Protein AF-A0A8J4R210-F1 (afdb_monomer_lite)

InterPro domains:
  IPR039976 WPP domain-interacting tail-anchored protein [PTHR35705] (1-337)
  IPR058610 WIT1/2, N-terminal helical bundle [PF26581] (45-182)

Organism: NCBI:txid60419

Structure (mmCIF, N/CA/C/O backbone):
data_AF-A0A8J4R210-F1
#
_entry.id   AF-A0A8J4R210-F1
#
loop_
_atom_site.group_PDB
_atom_site.id
_atom_site.type_symbol
_atom_site.label_atom_id
_atom_site.label_alt_id
_atom_site.label_comp_id
_atom_site.label_asym_id
_atom_site.label_entity_id
_atom_site.label_seq_id
_atom_site.pdbx_PDB_ins_code
_atom_site.Cartn_x
_atom_site.Cartn_y
_atom_site.Cartn_z
_atom_site.occupancy
_atom_site.B_iso_or_equiv
_atom_site.auth_seq_id
_atom_site.auth_comp_id
_atom_site.auth_asym_id
_atom_site.auth_atom_id
_atom_site.pdbx_PDB_model_num
ATOM 1 N N . MET A 1 1 ? -7.768 -47.744 17.493 1.00 33.62 1 MET A N 1
ATOM 2 C CA . MET A 1 1 ? -8.904 -48.666 17.682 1.00 33.62 1 MET A CA 1
ATOM 3 C C . MET A 1 1 ? -9.985 -48.198 16.735 1.00 33.62 1 MET A C 1
ATOM 5 O O . MET A 1 1 ? -10.440 -47.084 16.936 1.00 33.62 1 MET A O 1
ATOM 9 N N . GLU A 1 2 ? -10.370 -48.858 15.653 1.00 35.19 2 GLU A N 1
ATOM 10 C CA . GLU A 1 2 ? -10.039 -50.112 14.942 1.00 35.19 2 GLU A CA 1
ATOM 11 C C . GLU A 1 2 ? -10.379 -49.755 13.470 1.00 35.19 2 GLU A C 1
ATOM 13 O O . GLU A 1 2 ? -11.407 -49.126 13.234 1.00 35.19 2 GLU A O 1
ATOM 18 N N . THR A 1 3 ? -9.430 -49.699 12.531 1.00 39.50 3 THR A N 1
ATOM 19 C CA . THR A 1 3 ? -9.063 -50.763 11.568 1.00 39.50 3 THR A CA 1
ATOM 20 C C . THR A 1 3 ? -10.221 -51.635 11.091 1.00 39.50 3 THR A C 1
ATOM 22 O O . THR A 1 3 ? -10.753 -52.396 11.885 1.00 39.50 3 THR A O 1
ATOM 25 N N . ASP A 1 4 ? -10.511 -51.591 9.787 1.00 34.28 4 ASP A N 1
ATOM 26 C CA . ASP A 1 4 ? -10.430 -52.802 8.965 1.00 34.28 4 ASP A CA 1
ATOM 27 C C . ASP A 1 4 ? -10.205 -52.476 7.482 1.00 34.28 4 ASP A C 1
ATOM 29 O O . ASP A 1 4 ? -10.757 -51.530 6.920 1.00 34.28 4 ASP A O 1
ATOM 33 N N . ALA A 1 5 ? -9.311 -53.268 6.900 1.00 42.25 5 ALA A N 1
ATOM 34 C CA . ALA A 1 5 ? -8.859 -53.301 5.520 1.00 42.25 5 ALA A CA 1
ATOM 35 C C . ALA A 1 5 ? -8.959 -54.757 5.020 1.00 42.25 5 ALA A C 1
ATOM 37 O O . ALA A 1 5 ? -9.156 -55.658 5.834 1.00 42.25 5 ALA A O 1
ATOM 38 N N . PHE A 1 6 ? -8.695 -54.944 3.720 1.00 35.16 6 PHE A N 1
ATOM 39 C CA . PHE A 1 6 ? -8.621 -56.202 2.950 1.00 35.16 6 PHE A CA 1
ATOM 40 C C . PHE A 1 6 ? -9.990 -56.746 2.472 1.00 35.16 6 PHE A C 1
ATOM 42 O O . PHE A 1 6 ? -10.979 -56.686 3.187 1.00 35.16 6 PHE A O 1
ATOM 49 N N . ASP A 1 7 ? -10.163 -57.236 1.241 1.00 30.56 7 ASP A N 1
ATOM 50 C CA . ASP A 1 7 ? -9.187 -57.933 0.410 1.00 30.56 7 ASP A CA 1
ATOM 51 C C . ASP A 1 7 ? -9.578 -57.987 -1.087 1.00 30.56 7 ASP A C 1
ATOM 53 O O . ASP A 1 7 ? -10.643 -57.545 -1.519 1.00 30.56 7 ASP A O 1
ATOM 57 N N . GLU A 1 8 ? -8.637 -58.546 -1.831 1.00 31.28 8 GLU A N 1
ATOM 58 C CA . GLU A 1 8 ? -8.277 -58.467 -3.245 1.00 31.28 8 GLU A CA 1
ATOM 59 C C . GLU A 1 8 ? -9.032 -59.373 -4.258 1.00 31.28 8 GLU A C 1
ATOM 61 O O . GLU A 1 8 ? -9.685 -60.353 -3.912 1.00 31.28 8 GLU A O 1
ATOM 66 N N . ALA A 1 9 ? -8.755 -59.079 -5.541 1.00 32.22 9 ALA A N 1
ATOM 67 C CA . ALA A 1 9 ? -8.585 -59.991 -6.690 1.00 32.22 9 ALA A CA 1
ATOM 68 C C . ALA A 1 9 ? -9.799 -60.610 -7.429 1.00 32.22 9 ALA A C 1
ATOM 70 O O . ALA A 1 9 ? -10.519 -61.469 -6.931 1.00 32.22 9 ALA A O 1
ATOM 71 N N . SER A 1 10 ? -9.894 -60.365 -8.746 1.00 29.92 10 SER A N 1
ATOM 72 C CA . SER A 1 10 ? -9.277 -61.238 -9.777 1.00 29.92 10 SER A CA 1
ATOM 73 C C . SER A 1 10 ? -9.727 -60.903 -11.215 1.00 29.92 10 SER A C 1
ATOM 75 O O . SER A 1 10 ? -10.777 -60.315 -11.457 1.00 29.92 10 SER A O 1
ATOM 77 N N . VAL A 1 11 ? -8.844 -61.252 -12.153 1.00 32.34 11 VAL A N 1
ATOM 78 C CA . VAL A 1 11 ? -8.721 -60.872 -13.571 1.00 32.34 11 VAL A CA 1
ATOM 79 C C . VAL A 1 11 ? -9.176 -62.002 -14.512 1.00 32.34 11 VAL A C 1
ATOM 81 O O . VAL A 1 11 ? -8.984 -63.168 -14.181 1.00 32.34 11 VAL A O 1
ATOM 84 N N . SER A 1 12 ? -9.645 -61.654 -15.721 1.00 30.52 12 SER A N 1
ATOM 85 C CA . SER A 1 12 ? -9.514 -62.410 -17.001 1.00 30.52 12 SER A CA 1
ATOM 86 C C . SER A 1 12 ? -10.028 -61.484 -18.128 1.00 30.52 12 SER A C 1
ATOM 88 O O . SER A 1 12 ? -11.131 -60.972 -17.955 1.00 30.52 12 SER A O 1
ATOM 90 N N . HIS A 1 13 ? -9.331 -61.012 -19.175 1.00 32.31 13 HIS A N 1
ATOM 91 C CA . HIS A 1 13 ? -8.359 -61.483 -20.193 1.00 32.31 13 HIS A CA 1
ATOM 92 C C . HIS A 1 13 ? -8.978 -62.165 -21.448 1.00 32.31 13 HIS A C 1
ATOM 94 O O . HIS A 1 13 ? -9.587 -63.222 -21.329 1.00 32.31 13 HIS A O 1
ATOM 100 N N . ASP A 1 14 ? -8.746 -61.493 -22.595 1.00 32.41 14 ASP A N 1
ATOM 101 C CA . ASP A 1 14 ? -8.713 -61.849 -24.041 1.00 32.41 14 ASP A CA 1
ATOM 102 C C . ASP A 1 14 ? -9.938 -62.314 -24.856 1.00 32.41 14 ASP A C 1
ATOM 104 O O . ASP A 1 14 ? -10.593 -63.298 -24.534 1.00 32.41 14 ASP A O 1
ATOM 108 N N . ASP A 1 15 ? -10.219 -61.607 -25.970 1.00 30.86 15 ASP A N 1
ATOM 109 C CA . ASP A 1 15 ? -9.783 -61.949 -27.356 1.00 30.86 15 ASP A CA 1
ATOM 110 C C . ASP A 1 15 ? -10.391 -60.933 -28.376 1.00 30.86 15 ASP A C 1
ATOM 112 O O . ASP A 1 15 ? -11.581 -60.634 -28.316 1.00 30.86 15 ASP A O 1
ATOM 116 N N . VAL A 1 16 ? -9.606 -60.147 -29.137 1.00 32.94 16 VAL A N 1
ATOM 117 C CA . VAL A 1 16 ? -9.021 -60.379 -30.491 1.00 32.94 16 VAL A CA 1
ATOM 118 C C . VAL A 1 16 ? -9.977 -60.113 -31.689 1.00 32.94 16 VAL A C 1
ATOM 120 O O . VAL A 1 16 ? -10.763 -60.958 -32.095 1.00 32.94 16 VAL A O 1
ATOM 123 N N . ASP A 1 17 ? -9.787 -58.916 -32.274 1.00 30.53 17 ASP A N 1
ATOM 124 C CA . ASP A 1 17 ? -9.480 -58.611 -33.696 1.00 30.53 17 ASP A CA 1
ATOM 125 C C . ASP A 1 17 ? -10.556 -58.394 -34.800 1.00 30.53 17 ASP A C 1
ATOM 127 O O . ASP A 1 17 ? -11.553 -59.097 -34.945 1.00 30.53 17 ASP A O 1
ATOM 131 N N . THR A 1 18 ? -10.169 -57.452 -35.677 1.00 33.41 18 THR A N 1
ATOM 132 C CA . THR A 1 18 ? -10.471 -57.202 -37.103 1.00 33.41 18 THR A CA 1
ATOM 133 C C . THR A 1 18 ? -11.571 -56.217 -37.539 1.00 33.41 18 THR A C 1
ATOM 135 O O . THR A 1 18 ? -12.762 -56.452 -37.374 1.00 33.41 18 THR A O 1
ATOM 138 N N . GLY A 1 19 ? -11.143 -55.184 -38.291 1.00 29.59 19 GLY A N 1
ATOM 139 C CA . GLY A 1 19 ? -11.877 -54.681 -39.469 1.00 29.59 19 GLY A CA 1
ATOM 140 C C . GLY A 1 19 ? -12.078 -53.161 -39.582 1.00 29.59 19 GLY A C 1
ATOM 141 O O . GLY A 1 19 ? -12.908 -52.595 -38.886 1.00 29.59 19 GLY A O 1
ATOM 142 N N . TYR A 1 20 ? -11.354 -52.525 -40.510 1.00 32.91 20 TYR A N 1
ATOM 143 C CA . TYR A 1 20 ? -11.391 -51.098 -40.891 1.00 32.91 20 TYR A CA 1
ATOM 144 C C . TYR A 1 20 ? -12.750 -50.595 -41.464 1.00 32.91 20 TYR A C 1
ATOM 146 O O . TYR A 1 20 ? -13.608 -51.409 -41.804 1.00 32.91 20 TYR A O 1
ATOM 154 N N . PRO A 1 21 ? -12.949 -49.258 -41.562 1.00 50.41 21 PRO A N 1
ATOM 155 C CA . PRO A 1 21 ? -14.252 -48.590 -41.528 1.00 50.41 21 PRO A CA 1
ATOM 156 C C . PRO A 1 21 ? -14.792 -48.235 -42.919 1.00 50.41 21 PRO A C 1
ATOM 158 O O . PRO A 1 21 ? -14.015 -48.145 -43.859 1.00 50.41 21 PRO A O 1
ATOM 161 N N . GLU A 1 22 ? -16.092 -47.927 -43.018 1.00 28.14 22 GLU A N 1
ATOM 162 C CA . GLU A 1 22 ? -16.578 -46.777 -43.800 1.00 28.14 22 GLU A CA 1
ATOM 163 C C . GLU A 1 22 ? -18.082 -46.485 -43.580 1.00 28.14 22 GLU A C 1
ATOM 165 O O . GLU A 1 22 ? -18.935 -47.359 -43.688 1.00 28.14 22 GLU A O 1
ATOM 170 N N . THR A 1 23 ? -18.343 -45.205 -43.282 1.00 32.53 23 THR A N 1
ATOM 171 C CA . THR A 1 23 ? -19.493 -44.358 -43.671 1.00 32.53 23 THR A CA 1
ATOM 172 C C . THR A 1 23 ? -20.935 -44.822 -43.411 1.00 32.53 23 THR A C 1
ATOM 174 O O . THR A 1 23 ? -21.497 -45.604 -44.161 1.00 32.53 23 THR A O 1
ATOM 177 N N . GLU A 1 24 ? -21.607 -44.195 -42.438 1.00 26.38 24 GLU A N 1
ATOM 178 C CA . GLU A 1 24 ? -22.614 -43.143 -42.694 1.00 26.38 24 GLU A CA 1
ATOM 179 C C . GLU A 1 24 ? -23.342 -42.717 -41.405 1.00 26.38 24 GLU A C 1
ATOM 181 O O . GLU A 1 24 ? -23.925 -43.518 -40.682 1.00 26.38 24 GLU A O 1
ATOM 186 N N . SER A 1 25 ? -23.317 -41.401 -41.168 1.00 32.41 25 SER A N 1
ATOM 187 C CA . SER A 1 25 ? -24.461 -40.568 -40.786 1.00 32.41 25 SER A CA 1
ATOM 188 C C . SER A 1 25 ? -25.524 -41.178 -39.861 1.00 32.41 25 SER A C 1
ATOM 190 O O . SER A 1 25 ? -26.438 -41.852 -40.326 1.00 32.41 25 SER A O 1
ATOM 192 N N . ASN A 1 26 ? -25.524 -40.765 -38.587 1.00 26.77 26 ASN A N 1
ATOM 193 C CA . ASN A 1 26 ? -26.728 -40.215 -37.950 1.00 26.77 26 ASN A CA 1
ATOM 194 C C . ASN A 1 26 ? -26.415 -39.518 -36.613 1.00 26.77 26 ASN A C 1
ATOM 196 O O . ASN A 1 26 ? -26.135 -40.149 -35.602 1.00 26.77 26 ASN A O 1
ATOM 200 N N . LYS A 1 27 ? -26.526 -38.186 -36.653 1.00 37.19 27 LYS A N 1
ATOM 201 C CA . LYS A 1 27 ? -27.272 -37.336 -35.714 1.00 37.19 27 LYS A CA 1
ATOM 202 C C . LYS A 1 27 ? -27.228 -37.726 -34.226 1.00 37.19 27 LYS A C 1
ATOM 204 O O . LYS A 1 27 ? -28.057 -38.502 -33.760 1.00 37.19 27 LYS A O 1
ATOM 209 N N . VAL A 1 28 ? -26.376 -37.039 -33.469 1.00 30.91 28 VAL A N 1
ATOM 210 C CA . VAL A 1 28 ? -26.556 -36.851 -32.024 1.00 30.91 28 VAL A CA 1
ATOM 211 C C . VAL A 1 28 ? -26.354 -35.371 -31.711 1.00 30.91 28 VAL A C 1
ATOM 213 O O . VAL A 1 28 ? -25.340 -34.784 -32.080 1.00 30.91 28 VAL A O 1
ATOM 216 N N . ASP A 1 29 ? -27.374 -34.782 -31.088 1.00 36.28 29 ASP A N 1
ATOM 217 C CA . ASP A 1 29 ? -27.354 -33.457 -30.477 1.00 36.28 29 ASP A CA 1
ATOM 218 C C . ASP A 1 29 ? -26.131 -33.299 -29.568 1.00 36.28 29 ASP A C 1
ATOM 220 O O . ASP A 1 29 ? -25.931 -34.099 -28.653 1.00 36.28 29 ASP A O 1
ATOM 224 N N . LEU A 1 30 ? -25.361 -32.228 -29.761 1.00 32.97 30 LEU A N 1
ATOM 225 C CA . LEU A 1 30 ? -24.448 -31.733 -28.738 1.00 32.97 30 LEU A CA 1
ATOM 226 C C . LEU A 1 30 ? -24.777 -30.278 -28.422 1.00 32.97 30 LEU A C 1
ATOM 228 O O . LEU A 1 30 ? -24.650 -29.372 -29.245 1.00 32.97 30 LEU A O 1
ATOM 232 N N . LEU A 1 31 ? -25.267 -30.141 -27.193 1.00 32.25 31 LEU A N 1
ATOM 233 C CA . LEU A 1 31 ? -25.368 -28.945 -26.380 1.00 32.25 31 LEU A CA 1
ATOM 234 C C . LEU A 1 31 ? -24.192 -27.980 -26.594 1.00 32.25 31 LEU A C 1
ATOM 236 O O . LEU A 1 31 ? -23.031 -28.367 -26.507 1.00 32.25 31 LEU A O 1
ATOM 240 N N . GLU A 1 32 ? -24.547 -26.711 -26.777 1.00 37.50 32 GLU A N 1
ATOM 241 C CA . GLU A 1 32 ? -24.064 -25.577 -25.981 1.00 37.50 32 GLU A CA 1
ATOM 242 C C . GLU A 1 32 ? -22.701 -25.771 -25.285 1.00 37.50 32 GLU A C 1
ATOM 244 O O . GLU A 1 32 ? -22.605 -26.257 -24.161 1.00 37.50 32 GLU A O 1
ATOM 249 N N . GLY A 1 33 ? -21.649 -25.327 -25.975 1.00 31.12 33 GLY A N 1
ATOM 250 C CA . GLY A 1 33 ? -20.297 -25.153 -25.454 1.00 31.12 33 GLY A CA 1
ATOM 251 C C . GLY A 1 33 ? -19.733 -23.830 -25.957 1.00 31.12 33 GLY A C 1
ATOM 252 O O . GLY A 1 33 ? -18.968 -23.774 -26.912 1.00 31.12 33 GLY A O 1
ATOM 253 N N . SER A 1 34 ? -20.182 -22.739 -25.352 1.00 34.09 34 SER A N 1
ATOM 254 C CA . SER A 1 34 ? -19.591 -21.412 -25.484 1.00 34.09 34 SER A CA 1
ATOM 255 C C . SER A 1 34 ? -18.124 -21.425 -25.042 1.00 34.09 34 SER A C 1
ATOM 257 O O . SER A 1 34 ? -17.880 -21.586 -23.850 1.00 34.09 34 SER A O 1
ATOM 259 N N . SER A 1 35 ? -17.185 -21.245 -25.982 1.00 41.94 35 SER A N 1
ATOM 260 C CA . SER A 1 35 ? -15.918 -20.493 -25.839 1.00 41.94 35 SER A CA 1
ATOM 261 C C . SER A 1 35 ? -14.929 -20.849 -26.968 1.00 41.94 35 SER A C 1
ATOM 263 O O . SER A 1 35 ? -14.118 -21.750 -26.806 1.00 41.94 35 SER A O 1
ATOM 265 N N . SER A 1 36 ? -14.961 -20.136 -28.102 1.00 42.19 36 SER A N 1
ATOM 266 C CA . SER A 1 36 ? -13.851 -20.142 -29.088 1.00 42.19 36 SER A CA 1
ATOM 267 C C . SER A 1 36 ? -13.536 -18.753 -29.666 1.00 42.19 36 SER A C 1
ATOM 269 O O . SER A 1 36 ? -12.708 -18.612 -30.560 1.00 42.19 36 SER A O 1
ATOM 271 N N . SER A 1 37 ? -14.184 -17.695 -29.160 1.00 42.03 37 SER A N 1
ATOM 272 C CA . SER A 1 37 ? -14.015 -16.341 -29.705 1.00 42.03 37 SER A CA 1
ATOM 273 C C . SER A 1 37 ? -12.630 -15.750 -29.424 1.00 42.03 37 SER A C 1
ATOM 275 O O . SER A 1 37 ? -12.231 -14.844 -30.142 1.00 42.03 37 SER A O 1
ATOM 277 N N . GLY A 1 38 ? -11.917 -16.225 -28.396 1.00 46.84 38 GLY A N 1
ATOM 278 C CA . GLY A 1 38 ? -10.566 -15.750 -28.071 1.00 46.84 38 GLY A CA 1
ATOM 279 C C . GLY A 1 38 ? -9.487 -16.334 -28.984 1.00 46.84 38 GLY A C 1
ATOM 280 O O . GLY A 1 38 ? -8.579 -15.620 -29.390 1.00 46.84 38 GLY A O 1
ATOM 281 N N . GLU A 1 39 ? -9.629 -17.603 -29.372 1.00 49.53 39 GLU A N 1
ATOM 282 C CA . GLU A 1 39 ? -8.674 -18.305 -30.240 1.00 49.53 39 GLU A CA 1
ATOM 283 C C . GLU A 1 39 ? -8.732 -17.763 -31.675 1.00 49.53 39 GLU A C 1
ATOM 285 O O . GLU A 1 39 ? -7.704 -17.410 -32.242 1.00 49.53 39 GLU A O 1
ATOM 290 N N . VAL A 1 40 ? -9.940 -17.526 -32.202 1.00 53.50 40 VAL A N 1
ATOM 291 C CA . VAL A 1 40 ? -10.137 -16.930 -33.538 1.00 53.50 40 VAL A CA 1
ATOM 292 C C . VAL A 1 40 ? -9.605 -15.492 -33.616 1.00 53.50 40 VAL A C 1
ATOM 294 O O . VAL A 1 40 ? -9.107 -15.085 -34.660 1.00 53.50 40 VAL A O 1
ATOM 297 N N . VAL A 1 41 ? -9.676 -14.712 -32.528 1.00 59.84 41 VAL A N 1
ATOM 298 C CA . VAL A 1 41 ? -9.123 -13.341 -32.485 1.00 59.84 41 VAL A CA 1
ATOM 299 C C . VAL A 1 41 ? -7.591 -13.359 -32.428 1.00 59.84 41 VAL A C 1
ATOM 301 O O . VAL A 1 41 ? -6.959 -12.525 -33.074 1.00 59.84 41 VAL A O 1
ATOM 304 N N . GLY A 1 42 ? -6.994 -14.322 -31.718 1.00 62.31 42 GLY A N 1
ATOM 305 C CA . GLY A 1 42 ? -5.540 -14.512 -31.684 1.00 62.31 42 GLY A CA 1
ATOM 306 C C . GLY A 1 42 ? -4.969 -14.991 -33.022 1.00 62.31 42 GLY A C 1
ATOM 307 O O . GLY A 1 42 ? -3.985 -14.439 -33.511 1.00 62.31 42 GLY A O 1
ATOM 308 N N . GLU A 1 43 ? -5.623 -15.960 -33.663 1.00 62.72 43 GLU A N 1
ATOM 309 C CA . GLU A 1 43 ? -5.242 -16.449 -34.994 1.00 62.72 43 GLU A CA 1
ATOM 310 C C . GLU A 1 43 ? -5.397 -15.366 -36.073 1.00 62.72 43 GLU A C 1
ATOM 312 O O . GLU A 1 43 ? -4.555 -15.253 -36.964 1.00 62.72 43 GLU A O 1
ATOM 317 N N . LEU A 1 44 ? -6.427 -14.522 -35.958 1.00 63.09 44 LEU A N 1
ATOM 318 C CA . LEU A 1 44 ? -6.639 -13.366 -36.827 1.00 63.09 44 LEU A CA 1
ATOM 319 C C . LEU A 1 44 ? -5.543 -12.304 -36.664 1.00 63.09 44 LEU A C 1
ATOM 321 O O . LEU A 1 44 ? -5.083 -11.742 -37.658 1.00 63.09 44 LEU A O 1
ATOM 325 N N . GLY A 1 45 ? -5.125 -12.037 -35.422 1.00 69.62 45 GLY A N 1
ATOM 326 C CA . GLY A 1 45 ? -4.015 -11.131 -35.124 1.00 69.62 45 GLY A CA 1
ATOM 327 C C . GLY A 1 45 ? -2.702 -11.622 -35.734 1.00 69.62 45 GLY A C 1
ATOM 328 O O . GLY A 1 45 ? -2.012 -10.855 -36.399 1.00 69.62 45 GLY A O 1
ATOM 329 N N . ASN A 1 46 ? -2.419 -12.919 -35.602 1.00 73.94 46 ASN A N 1
ATOM 330 C CA . ASN A 1 46 ? -1.232 -13.557 -36.175 1.00 73.94 46 ASN A CA 1
ATOM 331 C C . ASN A 1 46 ? -1.236 -13.532 -37.719 1.00 73.94 46 ASN A C 1
ATOM 333 O O . ASN A 1 46 ? -0.226 -13.222 -38.346 1.00 73.94 46 ASN A O 1
ATOM 337 N N . ALA A 1 47 ? -2.385 -13.793 -38.352 1.00 75.25 47 ALA A N 1
ATOM 338 C CA . ALA A 1 47 ? -2.525 -13.701 -39.808 1.00 75.25 47 ALA A CA 1
ATOM 339 C C . ALA A 1 47 ? -2.334 -12.264 -40.327 1.00 75.25 47 ALA A C 1
ATOM 341 O O . ALA A 1 47 ? -1.682 -12.055 -41.352 1.00 75.25 47 ALA A O 1
ATOM 342 N N . GLY A 1 48 ? -2.863 -11.275 -39.599 1.00 78.56 48 GLY A N 1
ATOM 343 C CA . GLY A 1 48 ? -2.648 -9.859 -39.891 1.00 78.56 48 GLY A CA 1
ATOM 344 C C . GLY A 1 48 ? -1.179 -9.455 -39.766 1.00 78.56 48 GLY A C 1
ATOM 345 O O . GLY A 1 48 ? -0.652 -8.800 -40.661 1.00 78.56 48 GLY A O 1
ATOM 346 N N . GLU A 1 49 ? -0.495 -9.895 -38.707 1.00 83.56 49 GLU A N 1
ATOM 347 C CA . GLU A 1 49 ? 0.937 -9.645 -38.509 1.00 83.56 49 GLU A CA 1
ATOM 348 C C . GLU A 1 49 ? 1.778 -10.259 -39.639 1.00 83.56 49 GLU A C 1
ATOM 350 O O . GLU A 1 49 ? 2.638 -9.588 -40.217 1.00 83.56 49 GLU A O 1
ATOM 355 N N . PHE A 1 50 ? 1.486 -11.507 -40.021 1.00 82.38 50 PHE A N 1
ATOM 356 C CA . PHE A 1 50 ? 2.170 -12.180 -41.125 1.00 82.38 50 PHE A CA 1
ATOM 357 C C . PHE A 1 50 ? 2.023 -11.412 -42.446 1.00 82.38 50 PHE A C 1
ATOM 359 O O . PHE A 1 50 ? 3.003 -11.235 -43.168 1.00 82.38 50 PHE A O 1
ATOM 366 N N . LEU A 1 51 ? 0.831 -10.879 -42.733 1.00 86.25 51 LEU A N 1
ATOM 367 C CA . LEU A 1 51 ? 0.601 -10.061 -43.924 1.00 86.25 51 LEU A CA 1
ATOM 368 C C . LEU A 1 51 ? 1.372 -8.733 -43.875 1.00 86.25 51 LEU A C 1
ATOM 370 O O . LEU A 1 51 ? 2.003 -8.358 -44.860 1.00 86.25 51 LEU A O 1
ATOM 374 N N . THR A 1 52 ? 1.395 -8.056 -42.723 1.00 86.19 52 THR A N 1
ATOM 375 C CA . THR A 1 52 ? 2.173 -6.812 -42.572 1.00 86.19 52 THR A CA 1
ATOM 376 C C . THR A 1 52 ? 3.678 -7.030 -42.723 1.00 86.19 52 THR A C 1
ATOM 378 O O . THR A 1 52 ? 4.381 -6.149 -43.215 1.00 86.19 52 THR A O 1
ATOM 381 N N . ARG A 1 53 ? 4.185 -8.216 -42.359 1.00 89.31 53 ARG A N 1
ATOM 382 C CA . ARG A 1 53 ? 5.586 -8.594 -42.583 1.00 89.31 53 ARG A CA 1
ATOM 383 C C . ARG A 1 53 ? 5.899 -8.702 -44.072 1.00 89.31 53 ARG A C 1
ATOM 385 O O . ARG A 1 53 ? 6.873 -8.111 -44.523 1.00 89.31 53 ARG A O 1
ATOM 392 N N . VAL A 1 54 ? 5.038 -9.383 -44.828 1.00 89.00 54 VAL A N 1
ATOM 393 C CA . VAL A 1 54 ? 5.159 -9.497 -46.289 1.00 89.00 54 VAL A CA 1
ATOM 394 C C . VAL A 1 54 ? 5.109 -8.116 -46.956 1.00 89.00 54 VAL A C 1
ATOM 396 O O . VAL A 1 54 ? 5.923 -7.834 -47.833 1.00 89.00 54 VAL A O 1
ATOM 399 N N . GLU A 1 55 ? 4.215 -7.225 -46.515 1.00 89.75 55 GLU A N 1
ATOM 400 C CA . GLU A 1 55 ? 4.139 -5.840 -47.010 1.00 89.75 55 GLU A CA 1
ATOM 401 C C . GLU A 1 55 ? 5.428 -5.045 -46.735 1.00 89.75 55 GLU A C 1
ATOM 403 O O . GLU A 1 55 ? 5.907 -4.312 -47.605 1.00 89.75 55 GLU A O 1
ATOM 408 N N . LEU A 1 56 ? 6.014 -5.194 -45.543 1.00 89.94 56 LEU A N 1
ATOM 409 C CA . LEU A 1 56 ? 7.230 -4.484 -45.146 1.00 89.94 56 LEU A CA 1
ATOM 410 C C . LEU A 1 56 ? 8.471 -5.000 -45.884 1.00 89.94 56 LEU A C 1
ATOM 412 O O . LEU A 1 56 ? 9.276 -4.199 -46.367 1.00 89.94 56 LEU A O 1
ATOM 416 N N . ASP A 1 57 ? 8.598 -6.318 -46.030 1.00 90.06 57 ASP A N 1
ATOM 417 C CA . ASP A 1 57 ? 9.664 -6.953 -46.808 1.00 90.06 57 ASP A CA 1
ATOM 418 C C . ASP A 1 57 ? 9.577 -6.553 -48.287 1.00 90.06 57 ASP A C 1
ATOM 420 O O . ASP A 1 57 ? 10.590 -6.234 -48.922 1.00 90.06 57 ASP A O 1
ATOM 424 N N . LEU A 1 58 ? 8.358 -6.460 -48.825 1.00 89.69 58 LEU A N 1
ATOM 425 C CA . LEU A 1 58 ? 8.119 -5.977 -50.178 1.00 89.69 58 LEU A CA 1
ATOM 426 C C . LEU A 1 58 ? 8.491 -4.495 -50.331 1.00 89.69 58 LEU A C 1
ATOM 428 O O . LEU A 1 58 ? 9.190 -4.141 -51.282 1.00 89.69 58 LEU A O 1
ATOM 432 N N . ALA A 1 59 ? 8.109 -3.636 -49.384 1.00 88.62 59 ALA A N 1
ATOM 433 C CA . ALA A 1 59 ? 8.484 -2.223 -49.390 1.00 88.62 59 ALA A CA 1
ATOM 434 C C . ALA A 1 59 ? 10.012 -2.035 -49.326 1.00 88.62 59 ALA A C 1
ATOM 436 O O . ALA A 1 59 ? 10.575 -1.300 -50.141 1.00 88.62 59 ALA A O 1
ATOM 437 N N . CYS A 1 60 ? 10.697 -2.760 -48.439 1.00 87.81 60 CYS A N 1
ATOM 438 C CA . CYS A 1 60 ? 12.157 -2.745 -48.323 1.00 87.81 60 CYS A CA 1
ATOM 439 C C . CYS A 1 60 ? 12.836 -3.206 -49.624 1.00 87.81 60 CYS A C 1
ATOM 441 O O . CYS A 1 60 ? 13.757 -2.559 -50.134 1.00 87.81 60 CYS A O 1
ATOM 443 N N . SER A 1 61 ? 12.331 -4.286 -50.226 1.00 88.56 61 SER A N 1
ATOM 444 C CA . SER A 1 61 ? 12.846 -4.785 -51.503 1.00 88.56 61 SER A CA 1
ATOM 445 C C . SER A 1 61 ? 12.634 -3.797 -52.655 1.00 88.56 61 SER A C 1
ATOM 447 O O . SER A 1 61 ? 13.505 -3.661 -53.516 1.00 88.56 61 SER A O 1
ATOM 449 N N . SER A 1 62 ? 11.528 -3.044 -52.645 1.00 88.38 62 SER A N 1
ATOM 450 C CA . SER A 1 62 ? 11.255 -2.005 -53.640 1.00 88.38 62 SER A CA 1
ATOM 451 C C . SER A 1 62 ? 12.242 -0.836 -53.535 1.00 88.38 62 SER A C 1
ATOM 453 O O . SER A 1 62 ? 12.746 -0.364 -54.554 1.00 88.38 62 SER A O 1
ATOM 455 N N . GLU A 1 63 ? 12.614 -0.425 -52.319 1.00 91.12 63 GLU A N 1
ATOM 456 C CA . GLU A 1 63 ? 13.639 0.600 -52.099 1.00 91.12 63 GLU A CA 1
ATOM 457 C C . GLU A 1 63 ? 15.010 0.121 -52.592 1.00 91.12 63 GLU A C 1
ATOM 459 O O . GLU A 1 63 ? 15.709 0.829 -53.327 1.00 91.12 63 GLU A O 1
ATOM 464 N N . LYS A 1 64 ? 15.379 -1.121 -52.255 1.00 91.44 64 LYS A N 1
ATOM 465 C CA . LYS A 1 64 ? 16.614 -1.744 -52.743 1.00 91.44 64 LYS A CA 1
ATOM 466 C C . LYS A 1 64 ? 16.636 -1.811 -54.273 1.00 91.44 64 LYS A C 1
ATOM 468 O O . LYS A 1 64 ? 17.674 -1.522 -54.867 1.00 91.44 64 LYS A O 1
ATOM 473 N N . LEU A 1 65 ? 15.511 -2.119 -54.918 1.00 90.94 65 LEU A N 1
ATOM 474 C CA . LEU A 1 65 ? 15.401 -2.142 -56.377 1.00 90.94 65 LEU A CA 1
ATOM 475 C C . LEU A 1 65 ? 15.565 -0.772 -57.021 1.00 90.94 65 LEU A C 1
ATOM 477 O O . LEU A 1 65 ? 16.259 -0.660 -58.030 1.00 90.94 65 LEU A O 1
ATOM 481 N N . VAL A 1 66 ? 14.992 0.278 -56.431 1.00 90.81 66 VAL A N 1
ATOM 482 C CA . VAL A 1 66 ? 15.214 1.651 -56.901 1.00 90.81 66 VAL A CA 1
ATOM 483 C C . VAL A 1 66 ? 16.702 1.995 -56.816 1.00 90.81 66 VAL A C 1
ATOM 485 O O . VAL A 1 66 ? 17.271 2.490 -57.790 1.00 90.81 66 VAL A O 1
ATOM 488 N N . ASN A 1 67 ? 17.372 1.645 -55.718 1.00 92.38 67 ASN A N 1
ATOM 489 C CA . ASN A 1 67 ? 18.812 1.863 -55.573 1.00 92.38 67 ASN A CA 1
ATOM 490 C C . ASN A 1 67 ? 19.631 1.076 -56.613 1.00 92.38 67 ASN A C 1
ATOM 492 O O . ASN A 1 67 ? 20.551 1.628 -57.221 1.00 92.38 67 ASN A O 1
ATOM 496 N N . LEU A 1 68 ? 19.265 -0.181 -56.884 1.00 91.31 68 LEU A N 1
ATOM 497 C CA . LEU A 1 68 ? 19.893 -0.978 -57.941 1.00 91.31 68 LEU A CA 1
ATOM 498 C C . LEU A 1 68 ? 19.618 -0.422 -59.340 1.00 91.31 68 LEU A C 1
ATOM 500 O O . LEU A 1 68 ? 20.498 -0.481 -60.194 1.00 91.31 68 LEU A O 1
ATOM 504 N N . SER A 1 69 ? 18.454 0.184 -59.577 1.00 90.12 69 SER A N 1
ATOM 505 C CA . SER A 1 69 ? 18.150 0.838 -60.851 1.00 90.12 69 SER A CA 1
ATOM 506 C C . SER A 1 69 ? 19.024 2.076 -61.094 1.00 90.12 69 SER A C 1
ATOM 508 O O . SER A 1 69 ? 19.495 2.299 -62.211 1.00 90.12 69 SER A O 1
ATOM 510 N N . VAL A 1 70 ? 19.332 2.833 -60.034 1.00 90.62 70 VAL A N 1
ATOM 511 C CA . VAL A 1 70 ? 20.276 3.958 -60.085 1.00 90.62 70 VAL A CA 1
ATOM 512 C C . VAL A 1 70 ? 21.697 3.457 -60.344 1.00 90.62 70 VAL A C 1
ATOM 514 O O . VAL A 1 70 ? 22.396 4.027 -61.183 1.00 90.62 70 VAL A O 1
ATOM 517 N N . LEU A 1 71 ? 22.118 2.374 -59.681 1.00 89.00 71 LEU A N 1
ATOM 518 C CA . LEU A 1 71 ? 23.420 1.752 -59.932 1.00 89.00 71 LEU A CA 1
ATOM 519 C C . LEU A 1 71 ? 23.522 1.239 -61.374 1.00 89.00 71 LEU A C 1
ATOM 521 O O . LEU A 1 71 ? 24.499 1.530 -62.054 1.00 89.00 71 LEU A O 1
ATOM 525 N N . MET A 1 72 ? 22.496 0.551 -61.876 1.00 91.69 72 MET A N 1
ATOM 526 C CA . MET A 1 72 ? 22.413 0.108 -63.269 1.00 91.69 72 MET A CA 1
ATOM 527 C C . MET A 1 72 ? 22.557 1.279 -64.242 1.00 91.69 72 MET A C 1
ATOM 529 O O . MET A 1 72 ? 23.304 1.176 -65.212 1.00 91.69 72 MET A O 1
ATOM 533 N N . MET A 1 73 ? 21.886 2.403 -63.982 1.00 89.12 73 MET A N 1
ATOM 534 C CA . MET A 1 73 ? 22.029 3.610 -64.796 1.00 89.12 73 MET A CA 1
ATOM 535 C C . MET A 1 73 ? 23.475 4.129 -64.786 1.00 89.12 73 MET A C 1
ATOM 537 O O . MET A 1 73 ? 24.008 4.478 -65.837 1.00 89.12 73 MET A O 1
ATOM 541 N N . GLN A 1 74 ? 24.144 4.145 -63.630 1.00 84.50 74 GLN A N 1
ATOM 542 C CA . GLN A 1 74 ? 25.556 4.536 -63.539 1.00 84.50 74 GLN A CA 1
ATOM 543 C C . GLN A 1 74 ? 26.462 3.570 -64.310 1.00 84.50 74 GLN A C 1
ATOM 545 O O . GLN A 1 74 ? 27.299 4.017 -65.096 1.00 84.50 74 GLN A O 1
ATOM 550 N N . VAL A 1 75 ? 26.254 2.261 -64.167 1.00 87.88 75 VAL A N 1
ATOM 551 C CA . VAL A 1 75 ? 26.988 1.239 -64.924 1.00 87.88 75 VAL A CA 1
ATOM 552 C C . VAL A 1 75 ? 26.769 1.411 -66.427 1.00 87.88 75 VAL A C 1
ATOM 554 O O . VAL A 1 75 ? 27.742 1.383 -67.170 1.00 87.88 75 VAL A O 1
ATOM 557 N N . ALA A 1 76 ? 25.549 1.712 -66.881 1.00 85.44 76 ALA A N 1
ATOM 558 C CA . ALA A 1 76 ? 25.254 1.993 -68.289 1.00 85.44 76 ALA A CA 1
ATOM 559 C C . ALA A 1 76 ? 25.991 3.239 -68.819 1.00 85.44 76 ALA A C 1
ATOM 561 O O . ALA A 1 76 ? 26.484 3.249 -69.947 1.00 85.44 76 ALA A O 1
ATOM 562 N N . THR A 1 77 ? 26.130 4.299 -68.012 1.00 83.44 77 THR A N 1
ATOM 563 C CA . THR A 1 77 ? 26.946 5.458 -68.425 1.00 83.44 77 THR A CA 1
ATOM 564 C C . THR A 1 77 ? 28.423 5.085 -68.569 1.00 83.44 77 THR A C 1
ATOM 566 O O . THR A 1 77 ? 29.070 5.493 -69.535 1.00 83.44 77 THR A O 1
ATOM 569 N N . ARG A 1 78 ? 28.945 4.239 -67.673 1.00 82.19 78 ARG A N 1
ATOM 570 C CA . ARG A 1 78 ? 30.324 3.733 -67.739 1.00 82.19 78 ARG A CA 1
ATOM 571 C C . ARG A 1 78 ? 30.539 2.730 -68.873 1.00 82.19 78 ARG A C 1
ATOM 573 O O . ARG A 1 78 ? 31.604 2.751 -69.479 1.00 82.19 78 ARG A O 1
ATOM 580 N N . GLU A 1 79 ? 29.535 1.921 -69.206 1.00 81.25 79 GLU A N 1
ATOM 581 C CA . GLU A 1 79 ? 29.510 1.051 -70.390 1.00 81.25 79 GLU A CA 1
ATOM 582 C C . GLU A 1 79 ? 29.719 1.890 -71.651 1.00 81.25 79 GLU A C 1
ATOM 584 O O . GLU A 1 79 ? 30.594 1.580 -72.452 1.00 81.25 79 GLU A O 1
ATOM 589 N N . SER A 1 80 ? 28.973 2.989 -71.803 1.00 75.88 80 SER A N 1
ATOM 590 C CA . SER A 1 80 ? 29.102 3.859 -72.977 1.00 75.88 80 SER A CA 1
ATOM 591 C C . SER A 1 80 ? 30.492 4.508 -73.087 1.00 75.88 80 SER A C 1
ATOM 593 O O . SER A 1 80 ? 31.044 4.600 -74.186 1.00 75.88 80 SER A O 1
ATOM 595 N N . ASP A 1 81 ? 31.105 4.872 -71.952 1.00 74.62 81 ASP A N 1
ATOM 596 C CA . ASP A 1 81 ? 32.492 5.349 -71.890 1.00 74.62 81 ASP A CA 1
ATOM 597 C C . ASP A 1 81 ? 33.494 4.239 -72.269 1.00 74.62 81 ASP A C 1
ATOM 599 O O . ASP A 1 81 ? 34.491 4.502 -72.951 1.00 74.62 81 ASP A O 1
ATOM 603 N N . TYR A 1 82 ? 33.233 2.999 -71.840 1.00 72.62 82 TYR A N 1
ATOM 604 C CA . TYR A 1 82 ? 34.060 1.822 -72.112 1.00 72.62 82 TYR A CA 1
ATOM 605 C C . TYR A 1 82 ? 33.965 1.362 -73.577 1.00 72.62 82 TYR A C 1
ATOM 607 O O . TYR A 1 82 ? 34.996 1.142 -74.210 1.00 72.62 82 TYR A O 1
ATOM 615 N N . GLU A 1 83 ? 32.771 1.285 -74.171 1.00 70.81 83 GLU A N 1
ATOM 616 C CA . GLU A 1 83 ? 32.591 0.955 -75.594 1.00 70.81 83 GLU A CA 1
ATOM 617 C C . GLU A 1 83 ? 33.200 2.026 -76.514 1.00 70.81 83 GLU A C 1
ATOM 619 O O . GLU A 1 83 ? 33.857 1.695 -77.510 1.00 70.81 83 GLU A O 1
ATOM 624 N N . ALA A 1 84 ? 33.054 3.313 -76.170 1.00 66.69 84 ALA A N 1
ATOM 625 C CA . ALA A 1 84 ? 33.716 4.407 -76.883 1.00 66.69 84 ALA A CA 1
ATOM 626 C C . ALA A 1 84 ? 35.250 4.307 -76.793 1.00 66.69 84 ALA A C 1
ATOM 628 O O . ALA A 1 84 ? 35.956 4.663 -77.741 1.00 66.69 84 ALA A O 1
ATOM 629 N N . PHE A 1 85 ? 35.767 3.798 -75.671 1.00 65.31 85 PHE A N 1
ATOM 630 C CA . PHE A 1 85 ? 37.187 3.534 -75.461 1.00 65.31 85 PHE A CA 1
ATOM 631 C C . PHE A 1 85 ? 37.690 2.345 -76.293 1.00 65.31 85 PHE A C 1
ATOM 633 O O . PHE A 1 85 ? 38.670 2.505 -77.025 1.00 65.31 85 PHE A O 1
ATOM 640 N N . VAL A 1 86 ? 37.000 1.198 -76.251 1.00 62.44 86 VAL A N 1
ATOM 641 C CA . VAL A 1 86 ? 37.334 0.007 -77.057 1.00 62.44 86 VAL A CA 1
ATOM 642 C C . VAL A 1 86 ? 37.322 0.352 -78.551 1.00 62.44 86 VAL A C 1
ATOM 644 O O . VAL A 1 86 ? 38.217 -0.052 -79.290 1.00 62.44 86 VAL A O 1
ATOM 647 N N . SER A 1 87 ? 36.379 1.191 -78.989 1.00 59.31 87 SER A N 1
ATOM 648 C CA . SER A 1 87 ? 36.254 1.617 -80.390 1.00 59.31 87 SER A CA 1
ATOM 649 C C . SER A 1 87 ? 37.317 2.628 -80.849 1.00 59.31 87 SER A C 1
ATOM 651 O O . SER A 1 87 ? 37.560 2.743 -82.050 1.00 59.31 87 SER A O 1
ATOM 653 N N . ARG A 1 88 ? 37.954 3.387 -79.937 1.00 54.12 88 ARG A N 1
ATOM 654 C CA . ARG A 1 88 ? 38.916 4.451 -80.301 1.00 54.12 88 ARG A CA 1
ATOM 655 C C . ARG A 1 88 ? 40.358 3.954 -80.461 1.00 54.12 88 ARG A C 1
ATOM 657 O O . ARG A 1 88 ? 41.154 4.655 -81.077 1.00 54.12 88 ARG A O 1
ATOM 664 N N . GLY A 1 89 ? 40.711 2.767 -79.962 1.00 50.19 89 GLY A N 1
ATOM 665 C CA . GLY A 1 89 ? 42.010 2.130 -80.240 1.00 50.19 89 GLY A CA 1
ATOM 666 C C . GLY A 1 89 ? 43.257 2.983 -79.932 1.00 50.19 89 GLY A C 1
ATOM 667 O O . GLY A 1 89 ? 44.322 2.747 -80.505 1.00 50.19 89 GLY A O 1
ATOM 668 N N . GLU A 1 90 ? 43.158 3.991 -79.058 1.00 40.81 90 GLU A N 1
ATOM 669 C CA . GLU A 1 90 ? 44.249 4.934 -78.788 1.00 40.81 90 GLU A CA 1
ATOM 670 C C . GLU A 1 90 ? 44.957 4.612 -77.469 1.00 40.81 90 GLU A C 1
ATOM 672 O O . GLU A 1 90 ? 44.427 4.761 -76.367 1.00 40.81 90 GLU A O 1
ATOM 677 N N . ARG A 1 91 ? 46.213 4.174 -77.603 1.00 47.94 91 ARG A N 1
ATOM 678 C CA . ARG A 1 91 ? 47.137 3.858 -76.510 1.00 47.94 91 ARG A CA 1
ATOM 679 C C . ARG A 1 91 ? 47.518 5.120 -75.720 1.00 47.94 91 ARG A C 1
ATOM 681 O O . ARG A 1 91 ? 48.491 5.789 -76.056 1.00 47.94 91 ARG A O 1
ATOM 688 N N . MET A 1 92 ? 46.810 5.396 -74.625 1.00 43.72 92 MET A N 1
ATOM 689 C CA . MET A 1 92 ? 47.286 6.234 -73.510 1.00 43.72 92 MET A CA 1
ATOM 690 C C . MET A 1 92 ? 47.141 5.445 -72.199 1.00 43.72 92 MET A C 1
ATOM 692 O O . MET A 1 92 ? 46.045 5.240 -71.681 1.00 43.72 92 MET A O 1
ATOM 696 N N . LEU A 1 93 ? 48.276 4.958 -71.694 1.00 51.19 93 LEU A N 1
ATOM 697 C CA . LEU A 1 93 ? 48.424 3.840 -70.746 1.00 51.19 93 LEU A CA 1
ATOM 698 C C . LEU A 1 93 ? 48.222 4.208 -69.252 1.00 51.19 93 LEU A C 1
ATOM 700 O O . LEU A 1 93 ? 48.599 3.432 -68.384 1.00 51.19 93 LEU A O 1
ATOM 704 N N . GLY A 1 94 ? 47.687 5.394 -68.932 1.00 51.12 94 GLY A N 1
ATOM 705 C CA . GLY A 1 94 ? 47.585 5.893 -67.546 1.00 51.12 94 GLY A CA 1
ATOM 706 C C . GLY A 1 94 ? 46.182 5.809 -66.935 1.00 51.12 94 GLY A C 1
ATOM 707 O O . GLY A 1 94 ? 45.977 5.105 -65.957 1.00 51.12 94 GLY A O 1
ATOM 708 N N . ASN A 1 95 ? 45.203 6.493 -67.541 1.00 55.44 95 ASN A N 1
ATOM 709 C CA . ASN A 1 95 ? 43.828 6.610 -67.012 1.00 55.44 95 ASN A CA 1
ATOM 710 C C . ASN A 1 95 ? 42.837 5.603 -67.632 1.00 55.44 95 ASN A C 1
ATOM 712 O O . ASN A 1 95 ? 41.631 5.708 -67.419 1.00 55.44 95 ASN A O 1
ATOM 716 N N . SER A 1 96 ? 43.313 4.691 -68.481 1.00 57.06 96 SER A N 1
ATOM 717 C CA . SER A 1 96 ? 42.475 3.770 -69.266 1.00 57.06 96 SER A CA 1
ATOM 718 C C . SER A 1 96 ? 42.199 2.456 -68.536 1.00 57.06 96 SER A C 1
ATOM 720 O O . SER A 1 96 ? 41.065 1.988 -68.522 1.00 57.06 96 SER A O 1
ATOM 722 N N . PHE A 1 97 ? 43.211 1.898 -67.870 1.00 61.03 97 PHE A N 1
ATOM 723 C CA . PHE A 1 97 ? 43.082 0.670 -67.084 1.00 61.03 97 PHE A CA 1
ATOM 724 C C . PHE A 1 97 ? 42.167 0.847 -65.862 1.00 61.03 97 PHE A C 1
ATOM 726 O O . PHE A 1 97 ? 41.351 -0.019 -65.569 1.00 61.03 97 PHE A O 1
ATOM 733 N N . GLU A 1 98 ? 42.248 2.003 -65.198 1.00 68.56 98 GLU A N 1
ATOM 734 C CA . GLU A 1 98 ? 41.427 2.330 -64.025 1.00 68.56 98 GLU A CA 1
ATOM 735 C C . GLU A 1 98 ? 39.930 2.387 -64.369 1.00 68.56 98 GLU A C 1
ATOM 737 O O . GLU A 1 98 ? 39.117 1.814 -63.654 1.00 68.56 98 GLU A O 1
ATOM 742 N N . LYS A 1 99 ? 39.565 2.972 -65.519 1.00 70.00 99 LYS A N 1
ATOM 743 C CA . LYS A 1 99 ? 38.167 3.041 -65.981 1.00 70.00 99 LYS A CA 1
ATOM 744 C C . LYS A 1 99 ? 37.601 1.687 -66.410 1.00 70.00 99 LYS A C 1
ATOM 746 O O . LYS A 1 99 ? 36.424 1.424 -66.190 1.00 70.00 99 LYS A O 1
ATOM 751 N N . ALA A 1 100 ? 38.426 0.835 -67.022 1.00 70.88 100 ALA A N 1
ATOM 752 C CA . ALA A 1 100 ? 38.033 -0.528 -67.378 1.00 70.88 100 ALA A CA 1
ATOM 753 C C . ALA A 1 100 ? 37.790 -1.384 -66.125 1.00 70.88 100 ALA A C 1
ATOM 755 O O . ALA A 1 100 ? 36.800 -2.105 -66.060 1.00 70.88 100 ALA A O 1
ATOM 756 N N . MET A 1 101 ? 38.654 -1.250 -65.115 1.00 73.31 101 MET A N 1
ATOM 757 C CA . MET A 1 101 ? 38.494 -1.918 -63.823 1.00 73.31 101 MET A CA 1
ATOM 758 C C . MET A 1 101 ? 37.290 -1.381 -63.037 1.00 73.31 101 MET A C 1
ATOM 760 O O . MET A 1 101 ? 36.578 -2.162 -62.419 1.00 73.31 101 MET A O 1
ATOM 764 N N . GLU A 1 102 ? 37.030 -0.069 -63.079 1.00 81.12 102 GLU A N 1
ATOM 765 C CA . GLU A 1 102 ? 35.840 0.542 -62.466 1.00 81.12 102 GLU A CA 1
ATOM 766 C C . GLU A 1 102 ? 34.555 -0.024 -63.089 1.00 81.12 102 GLU A C 1
ATOM 768 O O . GLU A 1 102 ? 33.638 -0.402 -62.365 1.00 81.12 102 GLU A O 1
ATOM 773 N N . PHE A 1 103 ? 34.500 -0.152 -64.420 1.00 83.88 103 PHE A N 1
ATOM 774 C CA . PHE A 1 103 ? 33.357 -0.755 -65.108 1.00 83.88 103 PHE A CA 1
ATOM 775 C C . PHE A 1 103 ? 33.187 -2.249 -64.786 1.00 83.88 103 PHE A C 1
ATOM 777 O O . PHE A 1 103 ? 32.064 -2.679 -64.518 1.00 83.88 103 PHE A O 1
ATOM 784 N N . ASP A 1 104 ? 34.276 -3.023 -64.766 1.00 82.69 104 ASP A N 1
ATOM 785 C CA . ASP A 1 104 ? 34.267 -4.453 -64.417 1.00 82.69 104 ASP A CA 1
ATOM 786 C C . ASP A 1 104 ? 33.780 -4.681 -62.976 1.00 82.69 104 ASP A C 1
ATOM 788 O O . ASP A 1 104 ? 32.855 -5.457 -62.734 1.00 82.69 104 ASP A O 1
ATOM 792 N N . LEU A 1 105 ? 34.312 -3.908 -62.022 1.00 84.38 105 LEU A N 1
ATOM 793 C CA . LEU A 1 105 ? 33.924 -3.987 -60.615 1.00 84.38 105 LEU A CA 1
ATOM 794 C C . LEU A 1 105 ? 32.459 -3.589 -60.401 1.00 84.38 105 LEU A C 1
ATOM 796 O O . LEU A 1 105 ? 31.726 -4.309 -59.728 1.00 84.38 105 LEU A O 1
ATOM 800 N N . LEU A 1 106 ? 32.013 -2.465 -60.973 1.00 86.12 106 LEU A N 1
ATOM 801 C CA . LEU A 1 106 ? 30.630 -2.008 -60.809 1.00 86.12 106 LEU A CA 1
ATOM 802 C C . LEU A 1 106 ? 29.628 -2.957 -61.481 1.00 86.12 106 LEU A C 1
ATOM 804 O O . LEU A 1 106 ? 28.553 -3.190 -60.930 1.00 86.12 106 LEU A O 1
ATOM 808 N N . SER A 1 107 ? 29.985 -3.542 -62.628 1.00 86.19 107 SER A N 1
ATOM 809 C CA . SER A 1 107 ? 29.163 -4.559 -63.297 1.00 86.19 107 SER A CA 1
ATOM 810 C C . SER A 1 107 ? 29.096 -5.855 -62.487 1.00 86.19 107 SER A C 1
ATOM 812 O O . SER A 1 107 ? 28.033 -6.464 -62.406 1.00 86.19 107 SER A O 1
ATOM 814 N N . GLY A 1 108 ? 30.200 -6.266 -61.855 1.00 85.31 108 GLY A N 1
ATOM 815 C CA . GLY A 1 108 ? 30.234 -7.427 -60.962 1.00 85.31 108 GLY A CA 1
ATOM 816 C C . GLY A 1 108 ? 29.418 -7.224 -59.681 1.00 85.31 108 GLY A C 1
ATOM 817 O O . GLY A 1 108 ? 28.683 -8.122 -59.275 1.00 85.31 108 GLY A O 1
ATOM 818 N N . ILE A 1 109 ? 29.488 -6.031 -59.079 1.00 89.19 109 ILE A N 1
ATOM 819 C CA . ILE A 1 109 ? 28.668 -5.667 -57.912 1.00 89.19 109 ILE A CA 1
ATOM 820 C C . ILE A 1 109 ? 27.184 -5.674 -58.287 1.00 89.19 109 ILE A C 1
ATOM 822 O O . ILE A 1 109 ? 26.381 -6.275 -57.578 1.00 89.19 109 ILE A O 1
ATOM 826 N N . LEU A 1 110 ? 26.820 -5.048 -59.412 1.00 91.38 110 LEU A N 1
ATOM 827 C CA . LEU A 1 110 ? 25.437 -5.027 -59.885 1.00 91.38 110 LEU A CA 1
ATOM 828 C C . LEU A 1 110 ? 24.900 -6.447 -60.119 1.00 91.38 110 LEU A C 1
ATOM 830 O O . LEU A 1 110 ? 23.793 -6.744 -59.684 1.00 91.38 110 LEU A O 1
ATOM 834 N N . ASP A 1 111 ? 25.676 -7.325 -60.758 1.00 89.12 111 ASP A N 1
ATOM 835 C CA . ASP A 1 111 ? 25.259 -8.704 -61.039 1.00 89.12 111 ASP A CA 1
ATOM 836 C C . ASP A 1 111 ? 25.040 -9.521 -59.757 1.00 89.12 111 ASP A C 1
ATOM 838 O O . ASP A 1 111 ? 24.002 -10.167 -59.599 1.00 89.12 111 ASP A O 1
ATOM 842 N N . SER A 1 112 ? 25.977 -9.426 -58.807 1.00 89.38 112 SER A N 1
ATOM 843 C CA . SER A 1 112 ? 25.890 -10.116 -57.515 1.00 89.38 112 SER A CA 1
ATOM 844 C C . SER A 1 112 ? 24.676 -9.660 -56.703 1.00 89.38 112 SER A C 1
ATOM 846 O O . SER A 1 112 ? 23.945 -10.486 -56.157 1.00 89.38 112 SER A O 1
ATOM 848 N N . GLU A 1 113 ? 24.435 -8.351 -56.635 1.00 92.69 113 GLU A N 1
ATOM 849 C CA . GLU A 1 113 ? 23.312 -7.787 -55.882 1.00 92.69 113 GLU A CA 1
ATOM 850 C C . GLU A 1 113 ? 21.963 -8.119 -56.534 1.00 92.69 113 GLU A C 1
ATOM 852 O O . GLU A 1 113 ? 20.997 -8.442 -55.844 1.00 92.69 113 GLU A O 1
ATOM 857 N N . VAL A 1 114 ? 21.882 -8.097 -57.868 1.00 92.12 114 VAL A N 1
ATOM 858 C CA . VAL A 1 114 ? 20.666 -8.493 -58.597 1.00 92.12 114 VAL A CA 1
ATOM 859 C C . VAL A 1 114 ? 20.360 -9.973 -58.379 1.00 92.12 114 VAL A C 1
ATOM 861 O O . VAL A 1 114 ? 19.195 -10.328 -58.217 1.00 92.12 114 VAL A O 1
ATOM 864 N N . GLN A 1 115 ? 21.379 -10.834 -58.324 1.00 90.81 115 GLN A N 1
ATOM 865 C CA . GLN A 1 115 ? 21.203 -12.257 -58.033 1.00 90.81 115 GLN A CA 1
ATOM 866 C C . GLN A 1 115 ? 20.707 -12.504 -56.599 1.00 90.81 115 GLN A C 1
ATOM 868 O O . GLN A 1 115 ? 19.876 -13.388 -56.373 1.00 90.81 115 GLN A O 1
ATOM 873 N N . GLU A 1 116 ? 21.189 -11.728 -55.628 1.00 91.75 116 GLU A N 1
ATOM 874 C CA . GLU A 1 116 ? 20.725 -11.815 -54.243 1.00 91.75 116 GLU A CA 1
ATOM 875 C C . GLU A 1 116 ? 19.273 -11.344 -54.100 1.00 91.75 116 GLU A C 1
ATOM 877 O O . GLU A 1 116 ? 18.458 -12.049 -53.500 1.00 91.75 116 GLU A O 1
ATOM 882 N N . VAL A 1 117 ? 18.920 -10.213 -54.721 1.00 91.38 117 VAL A N 1
ATOM 883 C CA . VAL A 1 117 ? 17.537 -9.715 -54.734 1.00 91.38 117 VAL A CA 1
ATOM 884 C C . VAL A 1 117 ? 16.605 -10.692 -55.453 1.00 91.38 117 VAL A C 1
ATOM 886 O O . VAL A 1 117 ? 15.504 -10.936 -54.976 1.00 91.38 117 VAL A O 1
ATOM 889 N N . ASP A 1 118 ? 17.036 -11.328 -56.542 1.00 89.88 118 ASP A N 1
ATOM 890 C CA . ASP A 1 118 ? 16.245 -12.346 -57.247 1.00 89.88 118 ASP A CA 1
ATOM 891 C C . ASP A 1 118 ? 15.952 -13.582 -56.379 1.00 89.88 118 ASP A C 1
ATOM 893 O O . ASP A 1 118 ? 14.826 -14.094 -56.323 1.00 89.88 118 ASP A O 1
ATOM 897 N N . LYS A 1 119 ? 16.960 -14.038 -55.627 1.00 91.50 119 LYS A N 1
ATOM 898 C CA . LYS A 1 119 ? 16.794 -15.114 -54.647 1.00 91.50 119 LYS A CA 1
ATOM 899 C C . LYS A 1 119 ? 15.832 -14.699 -53.534 1.00 91.50 119 LYS A C 1
ATOM 901 O O . LYS A 1 119 ? 14.989 -15.501 -53.137 1.00 91.50 119 LYS A O 1
ATOM 906 N N . PHE A 1 120 ? 15.932 -13.460 -53.057 1.00 92.19 120 PHE A N 1
ATOM 907 C CA . PHE A 1 120 ? 15.015 -12.912 -52.063 1.00 92.19 120 PHE A CA 1
ATOM 908 C C . PHE A 1 120 ? 13.573 -12.841 -52.587 1.00 92.19 120 PHE A C 1
ATOM 910 O O . PHE A 1 120 ? 12.663 -13.288 -51.896 1.00 92.19 120 PHE A O 1
ATOM 917 N N . MET A 1 121 ? 13.358 -12.395 -53.829 1.00 90.56 121 MET A N 1
ATOM 918 C CA . MET A 1 121 ? 12.028 -12.369 -54.454 1.00 90.56 121 MET A CA 1
ATOM 919 C C . MET A 1 121 ? 11.402 -13.759 -54.570 1.00 90.56 121 MET A C 1
ATOM 921 O O . MET A 1 121 ? 10.188 -13.898 -54.440 1.00 90.56 121 MET A O 1
ATOM 925 N N . SER A 1 122 ? 12.219 -14.792 -54.791 1.00 89.50 122 SER A N 1
ATOM 926 C CA . SER A 1 122 ? 11.752 -16.183 -54.816 1.00 89.50 122 SER A CA 1
ATOM 927 C C . SER A 1 122 ? 11.271 -16.650 -53.435 1.00 89.50 122 SER A C 1
ATOM 929 O O . SER A 1 122 ? 10.273 -17.363 -53.340 1.00 89.50 122 SER A O 1
ATOM 931 N N . THR A 1 123 ? 11.950 -16.227 -52.364 1.00 92.25 123 THR A N 1
ATOM 932 C CA . THR A 1 123 ? 11.521 -16.481 -50.978 1.00 92.25 123 THR A CA 1
ATOM 933 C C . THR A 1 123 ? 10.236 -15.721 -50.657 1.00 92.25 123 THR A C 1
ATOM 935 O O . THR A 1 123 ? 9.268 -16.329 -50.216 1.00 92.25 123 THR A O 1
ATOM 938 N N . LEU A 1 124 ? 10.182 -14.425 -50.980 1.00 91.62 124 LEU A N 1
ATOM 939 C CA . LEU A 1 124 ? 9.009 -13.583 -50.742 1.00 91.62 124 LEU A CA 1
ATOM 940 C C . LEU A 1 124 ? 7.771 -14.097 -51.499 1.00 91.62 124 LEU A C 1
ATOM 942 O O . LEU A 1 124 ? 6.657 -14.043 -50.990 1.00 91.62 124 LEU A O 1
ATOM 946 N N . GLN A 1 125 ? 7.956 -14.676 -52.689 1.00 92.81 125 GLN A N 1
ATOM 947 C CA . GLN A 1 125 ? 6.886 -15.356 -53.419 1.00 92.81 125 GLN A CA 1
ATOM 948 C C . GLN A 1 125 ? 6.353 -16.591 -52.679 1.00 92.81 125 GLN A C 1
ATOM 950 O O . GLN A 1 125 ? 5.144 -16.823 -52.679 1.00 92.81 125 GLN A O 1
ATOM 955 N N . ALA A 1 126 ? 7.220 -17.378 -52.038 1.00 90.06 126 ALA A N 1
ATOM 956 C CA . ALA A 1 126 ? 6.791 -18.502 -51.208 1.00 90.06 126 ALA A CA 1
ATOM 957 C C . ALA A 1 126 ? 6.030 -18.028 -49.955 1.00 90.06 126 ALA A C 1
ATOM 959 O O . ALA A 1 126 ? 5.038 -18.651 -49.564 1.00 90.06 126 ALA A O 1
ATOM 960 N N . ASP A 1 127 ? 6.435 -16.897 -49.375 1.00 88.69 127 ASP A N 1
ATOM 961 C CA . ASP A 1 127 ? 5.761 -16.291 -48.224 1.00 88.69 127 ASP A CA 1
ATOM 962 C C . ASP A 1 127 ? 4.382 -15.728 -48.599 1.00 88.69 127 ASP A C 1
ATOM 964 O O . ASP A 1 127 ? 3.416 -15.947 -47.871 1.00 88.69 127 ASP A O 1
ATOM 968 N N . VAL A 1 128 ? 4.237 -15.106 -49.777 1.00 89.00 128 VAL A N 1
ATOM 969 C CA . VAL A 1 128 ? 2.934 -14.671 -50.321 1.00 89.00 128 VAL A CA 1
ATOM 970 C C . VAL A 1 128 ? 1.999 -15.862 -50.566 1.00 89.00 128 VAL A C 1
ATOM 972 O O . VAL A 1 128 ? 0.817 -15.794 -50.230 1.00 89.00 128 VAL A O 1
ATOM 975 N N . ILE A 1 129 ? 2.508 -16.980 -51.098 1.00 88.94 129 ILE A N 1
ATOM 976 C CA . ILE A 1 129 ? 1.714 -18.213 -51.268 1.00 88.94 129 ILE A CA 1
ATOM 977 C C . ILE A 1 129 ? 1.254 -18.745 -49.903 1.00 88.94 129 ILE A C 1
ATOM 979 O O . ILE A 1 129 ? 0.083 -19.085 -49.733 1.00 88.94 129 ILE A O 1
ATOM 983 N N . SER A 1 130 ? 2.147 -18.749 -48.913 1.00 86.56 130 SER A N 1
ATOM 984 C CA . SER A 1 130 ? 1.827 -19.163 -47.542 1.00 86.56 130 SER A CA 1
ATOM 985 C C . SER A 1 130 ? 0.791 -18.230 -46.897 1.00 86.56 130 SER A C 1
ATOM 987 O O . SER A 1 130 ? -0.154 -18.692 -46.259 1.00 86.56 130 SER A O 1
ATOM 989 N N . ALA A 1 131 ? 0.893 -16.917 -47.132 1.00 86.44 131 ALA A N 1
ATOM 990 C CA . ALA A 1 131 ? -0.093 -15.931 -46.690 1.00 86.44 131 ALA A CA 1
ATOM 991 C C . ALA A 1 131 ? -1.467 -16.189 -47.324 1.00 86.44 131 ALA A C 1
ATOM 993 O O . ALA A 1 131 ? -2.487 -16.069 -46.650 1.00 86.44 131 ALA A O 1
ATOM 994 N N . HIS A 1 132 ? -1.510 -16.606 -48.591 1.00 85.12 132 HIS A N 1
ATOM 995 C CA . HIS A 1 132 ? -2.753 -16.957 -49.277 1.00 85.12 132 HIS A CA 1
ATOM 996 C C . HIS A 1 132 ? -3.430 -18.195 -48.667 1.00 85.12 132 HIS A C 1
ATOM 998 O O . HIS A 1 132 ? -4.661 -18.248 -48.558 1.00 85.12 132 HIS A O 1
ATOM 1004 N N . GLU A 1 133 ? -2.654 -19.192 -48.239 1.00 83.94 133 GLU A N 1
ATOM 1005 C CA . GLU A 1 133 ? -3.181 -20.350 -47.508 1.00 83.94 133 GLU A CA 1
ATOM 1006 C C . GLU A 1 133 ? -3.767 -19.932 -46.153 1.00 83.94 133 GLU A C 1
ATOM 1008 O O . GLU A 1 133 ? -4.893 -20.320 -45.830 1.00 83.94 133 GLU A O 1
ATOM 1013 N N . ILE A 1 134 ? -3.058 -19.071 -45.415 1.00 83.88 134 ILE A N 1
ATOM 1014 C CA . ILE A 1 134 ? -3.489 -18.544 -44.112 1.00 83.88 134 ILE A CA 1
ATOM 1015 C C . ILE A 1 134 ? -4.766 -17.708 -44.258 1.00 83.88 134 ILE A C 1
ATOM 1017 O O . ILE A 1 134 ? -5.756 -17.984 -43.585 1.00 83.88 134 ILE A O 1
ATOM 1021 N N . VAL A 1 135 ? -4.805 -16.741 -45.179 1.00 83.81 135 VAL A N 1
ATOM 1022 C CA . VAL A 1 135 ? -5.982 -15.886 -45.420 1.00 83.81 135 VAL A CA 1
ATOM 1023 C C . VAL A 1 135 ? -7.196 -16.723 -45.848 1.00 83.81 135 VAL A C 1
ATOM 1025 O O . VAL A 1 135 ? -8.319 -16.454 -45.413 1.00 83.81 135 VAL A O 1
ATOM 1028 N N . SER A 1 136 ? -6.997 -17.810 -46.606 1.00 82.25 136 SER A N 1
ATOM 1029 C CA . SER A 1 136 ? -8.080 -18.728 -46.991 1.00 82.25 136 SER A CA 1
ATOM 1030 C C . SER A 1 136 ? -8.734 -19.452 -45.801 1.00 82.25 136 SER A C 1
ATOM 1032 O O . SER A 1 136 ? -9.895 -19.861 -45.920 1.00 82.25 136 SER A O 1
ATOM 1034 N N . LEU A 1 137 ? -8.055 -19.609 -44.659 1.00 79.69 137 LEU A N 1
ATOM 1035 C CA . LEU A 1 137 ? -8.654 -20.187 -43.444 1.00 79.69 137 LEU A CA 1
ATOM 1036 C C . LEU A 1 137 ? -9.727 -19.261 -42.837 1.00 79.69 137 LEU A C 1
ATOM 1038 O O . LEU A 1 137 ? -10.688 -19.728 -42.220 1.00 79.69 137 LEU A O 1
ATOM 1042 N N . PHE A 1 138 ? -9.648 -17.954 -43.103 1.00 78.00 138 PHE A N 1
ATOM 1043 C CA . PHE A 1 138 ? -10.531 -16.933 -42.528 1.00 78.00 138 PHE A CA 1
ATOM 1044 C C . PHE A 1 138 ? -11.736 -16.560 -43.406 1.00 78.00 138 PHE A C 1
ATOM 1046 O O . PHE A 1 138 ? -12.425 -15.582 -43.121 1.00 78.00 138 PHE A O 1
ATOM 1053 N N . LYS A 1 139 ? -12.081 -17.368 -44.422 1.00 78.69 139 LYS A N 1
ATOM 1054 C CA . LYS A 1 139 ? -13.231 -17.138 -45.335 1.00 78.69 139 LYS A CA 1
ATOM 1055 C C . LYS A 1 139 ? -14.569 -16.843 -44.642 1.00 78.69 139 LYS A C 1
ATOM 1057 O O . LYS A 1 139 ? -15.452 -16.221 -45.226 1.00 78.69 139 LYS A O 1
ATOM 1062 N N . HIS A 1 140 ? -14.744 -17.304 -43.407 1.00 72.94 140 HIS A N 1
ATOM 1063 C CA . HIS A 1 140 ? -15.970 -17.137 -42.631 1.00 72.94 140 HIS A CA 1
ATOM 1064 C C . HIS A 1 140 ? -16.129 -15.736 -42.005 1.00 72.94 140 HIS A C 1
ATOM 1066 O O . HIS A 1 140 ? -17.220 -15.407 -41.539 1.00 72.94 140 HIS A O 1
ATOM 1072 N N . LEU A 1 141 ? -15.076 -14.907 -42.012 1.00 68.44 141 LEU A N 1
ATOM 1073 C CA . LEU A 1 141 ? -15.022 -13.620 -41.309 1.00 68.44 141 LEU A CA 1
ATOM 1074 C C . LEU A 1 141 ? -15.514 -12.413 -42.133 1.00 68.44 141 LEU A C 1
ATOM 1076 O O . LEU A 1 141 ? -15.431 -11.275 -41.675 1.00 68.44 141 LEU A O 1
ATOM 1080 N N . GLY A 1 142 ? -16.070 -12.650 -43.326 1.00 76.06 142 GLY A N 1
ATOM 1081 C CA . GLY A 1 142 ? -16.810 -11.653 -44.107 1.00 76.06 142 GLY A CA 1
ATOM 1082 C C . GLY A 1 142 ? -15.998 -10.401 -44.453 1.00 76.06 142 GLY A C 1
ATOM 1083 O O . GLY A 1 142 ? -15.164 -10.441 -45.349 1.00 76.06 142 GLY A O 1
ATOM 1084 N N . GLU A 1 143 ? -16.265 -9.282 -43.771 1.00 74.12 143 GLU A N 1
ATOM 1085 C CA . GLU A 1 143 ? -15.637 -7.977 -44.045 1.00 74.12 143 GLU A CA 1
ATOM 1086 C C . GLU A 1 143 ? -14.119 -7.983 -43.799 1.00 74.12 143 GLU A C 1
ATOM 1088 O O . GLU A 1 143 ? -13.367 -7.470 -44.623 1.00 74.12 143 GLU A O 1
ATOM 1093 N N . THR A 1 144 ? -13.647 -8.617 -42.722 1.00 73.81 144 THR A N 1
ATOM 1094 C CA . THR A 1 144 ? -12.211 -8.665 -42.391 1.00 73.81 144 THR A CA 1
ATOM 1095 C C . THR A 1 144 ? -11.425 -9.563 -43.347 1.00 73.81 144 THR A C 1
ATOM 1097 O O . THR A 1 144 ? -10.272 -9.279 -43.661 1.00 73.81 144 THR A O 1
ATOM 1100 N N . PHE A 1 145 ? -12.059 -10.625 -43.854 1.00 82.06 145 PHE A N 1
ATOM 1101 C CA . PHE A 1 145 ? -11.482 -11.471 -44.899 1.00 82.06 145 PHE A CA 1
ATOM 1102 C C . PHE A 1 145 ? -11.300 -10.686 -46.202 1.00 82.06 145 PHE A C 1
ATOM 1104 O O . PHE A 1 145 ? -10.221 -10.725 -46.778 1.00 82.06 145 PHE A O 1
ATOM 1111 N N . VAL A 1 146 ? -12.314 -9.918 -46.618 1.00 83.25 146 VAL A N 1
ATOM 1112 C CA . VAL A 1 146 ? -12.242 -9.079 -47.827 1.00 83.25 146 VAL A CA 1
ATOM 1113 C C . VAL A 1 146 ? -11.132 -8.029 -47.717 1.00 83.25 146 VAL A C 1
ATOM 1115 O O . VAL A 1 146 ? -10.456 -7.751 -48.704 1.00 83.25 146 VAL A O 1
ATOM 1118 N N . GLU A 1 147 ? -10.908 -7.460 -46.529 1.00 83.56 147 GLU A N 1
ATOM 1119 C CA . GLU A 1 147 ? -9.812 -6.509 -46.311 1.00 83.56 147 GLU A CA 1
ATOM 1120 C C . GLU A 1 147 ? -8.425 -7.173 -46.401 1.00 83.56 147 GLU A C 1
ATOM 1122 O O . GLU A 1 147 ? -7.542 -6.642 -47.075 1.00 83.56 147 GLU A O 1
ATOM 1127 N N . MET A 1 148 ? -8.226 -8.333 -45.763 1.00 82.12 148 MET A N 1
ATOM 1128 C CA . MET A 1 148 ? -6.958 -9.079 -45.835 1.00 82.12 148 MET A CA 1
ATOM 1129 C C . MET A 1 148 ? -6.675 -9.619 -47.238 1.00 82.12 148 MET A C 1
ATOM 1131 O O . MET A 1 148 ? -5.547 -9.531 -47.711 1.00 82.12 148 MET A O 1
ATOM 1135 N N . GLU A 1 149 ? -7.692 -10.150 -47.916 1.00 85.88 149 GLU A N 1
ATOM 1136 C CA . GLU A 1 149 ? -7.588 -10.637 -49.293 1.00 85.88 149 GLU A CA 1
ATOM 1137 C C . GLU A 1 149 ? -7.257 -9.490 -50.256 1.00 85.88 149 GLU A C 1
ATOM 1139 O O . GLU A 1 149 ? -6.417 -9.655 -51.138 1.00 85.88 149 GLU A O 1
ATOM 1144 N N . GLY A 1 150 ? -7.844 -8.305 -50.046 1.00 85.00 150 GLY A N 1
ATOM 1145 C CA . GLY A 1 150 ? -7.509 -7.097 -50.801 1.00 85.00 150 GLY A CA 1
ATOM 1146 C C . GLY A 1 150 ? -6.044 -6.686 -50.637 1.00 85.00 150 GLY A C 1
ATOM 1147 O O . GLY A 1 150 ? -5.338 -6.541 -51.631 1.00 85.00 150 GLY A O 1
ATOM 1148 N N . LYS A 1 151 ? -5.562 -6.580 -49.393 1.00 87.50 151 LYS A N 1
ATOM 1149 C CA . LYS A 1 151 ? -4.158 -6.242 -49.088 1.00 87.50 151 LYS A CA 1
ATOM 1150 C C . LYS A 1 151 ? -3.165 -7.272 -49.632 1.00 87.50 151 LYS A C 1
ATOM 1152 O O . LYS A 1 151 ? -2.112 -6.915 -50.163 1.00 87.50 151 LYS A O 1
ATOM 1157 N N . LEU A 1 152 ? -3.514 -8.555 -49.545 1.00 88.94 152 LEU A N 1
ATOM 1158 C CA . LEU A 1 152 ? -2.705 -9.633 -50.105 1.00 88.94 152 LEU A CA 1
ATOM 1159 C C . LEU A 1 152 ? -2.648 -9.561 -51.637 1.00 88.94 152 LEU A C 1
ATOM 1161 O O . LEU A 1 152 ? -1.569 -9.713 -52.203 1.00 88.94 152 LEU A O 1
ATOM 1165 N N . CYS A 1 153 ? -3.768 -9.267 -52.303 1.00 87.31 153 CYS A N 1
ATOM 1166 C CA . CYS A 1 153 ? -3.795 -9.062 -53.753 1.00 87.31 153 CYS A CA 1
ATOM 1167 C C . CYS A 1 153 ? -2.952 -7.846 -54.177 1.00 87.31 153 CYS A C 1
ATOM 1169 O O . CYS A 1 153 ? -2.218 -7.924 -55.162 1.00 87.31 153 CYS A O 1
ATOM 1171 N N . ASP A 1 154 ? -3.017 -6.735 -53.435 1.00 89.50 154 ASP A N 1
ATOM 1172 C CA . ASP A 1 154 ? -2.186 -5.550 -53.691 1.00 89.50 154 ASP A CA 1
ATOM 1173 C C . ASP A 1 154 ? -0.687 -5.872 -53.526 1.00 89.50 154 ASP A C 1
ATOM 1175 O O . ASP A 1 154 ? 0.143 -5.461 -54.344 1.00 89.50 154 ASP A O 1
ATOM 1179 N N . SER A 1 155 ? -0.346 -6.679 -52.517 1.00 88.75 155 SER A N 1
ATOM 1180 C CA . SER A 1 155 ? 1.016 -7.174 -52.281 1.00 88.75 155 SER A CA 1
ATOM 1181 C C . SER A 1 155 ? 1.496 -8.114 -53.389 1.00 88.75 155 SER A C 1
ATOM 1183 O O . SER A 1 155 ? 2.627 -7.991 -53.851 1.00 88.75 155 SER A O 1
ATOM 1185 N N . GLU A 1 156 ? 0.640 -9.010 -53.884 1.00 90.94 156 GLU A N 1
ATOM 1186 C CA . GLU A 1 156 ? 0.952 -9.900 -55.009 1.00 90.94 156 GLU A CA 1
ATOM 1187 C C . GLU A 1 156 ? 1.205 -9.111 -56.305 1.00 90.94 156 GLU A C 1
ATOM 1189 O O . GLU A 1 156 ? 2.160 -9.388 -57.036 1.00 90.94 156 GLU A O 1
ATOM 1194 N N . LEU A 1 157 ? 0.391 -8.085 -56.580 1.00 90.31 157 LEU A N 1
ATOM 1195 C CA . LEU A 1 157 ? 0.588 -7.195 -57.727 1.00 90.31 157 LEU A CA 1
ATOM 1196 C C . LEU A 1 157 ? 1.910 -6.425 -57.630 1.00 90.31 157 LEU A C 1
ATOM 1198 O O . LEU A 1 157 ? 2.638 -6.328 -58.621 1.00 90.31 157 LEU A O 1
ATOM 1202 N N . SER A 1 158 ? 2.235 -5.909 -56.445 1.00 89.81 158 SER A N 1
ATOM 1203 C CA . SER A 1 158 ? 3.483 -5.184 -56.197 1.00 89.81 158 SER A CA 1
ATOM 1204 C C . SER A 1 158 ? 4.713 -6.106 -56.266 1.00 89.81 158 SER A C 1
ATOM 1206 O O . SER A 1 158 ? 5.718 -5.744 -56.880 1.00 89.81 158 SER A O 1
ATOM 1208 N N . LEU A 1 159 ? 4.616 -7.346 -55.769 1.00 92.06 159 LEU A N 1
ATOM 1209 C CA . LEU A 1 159 ? 5.656 -8.370 -55.926 1.00 92.06 159 LEU A CA 1
ATOM 1210 C C . LEU A 1 159 ? 5.887 -8.719 -57.398 1.00 92.06 159 LEU A C 1
ATOM 1212 O O . LEU A 1 159 ? 7.020 -8.857 -57.850 1.00 92.06 159 LEU A O 1
ATOM 1216 N N . LYS A 1 160 ? 4.819 -8.840 -58.182 1.00 91.69 160 LYS A N 1
ATOM 1217 C CA . LYS A 1 160 ? 4.955 -9.097 -59.615 1.00 91.69 160 LYS A CA 1
ATOM 1218 C C . LYS A 1 160 ? 5.656 -7.939 -60.327 1.00 91.69 160 LYS A C 1
ATOM 1220 O O . LYS A 1 160 ? 6.552 -8.165 -61.137 1.00 91.69 160 LYS A O 1
ATOM 1225 N N . GLN A 1 161 ? 5.295 -6.703 -59.983 1.00 91.88 161 GLN A N 1
ATOM 1226 C CA . GLN A 1 161 ? 5.955 -5.511 -60.511 1.00 91.88 161 GLN A CA 1
ATOM 1227 C C . GLN A 1 161 ? 7.447 -5.469 -60.142 1.00 91.88 161 GLN A C 1
ATOM 1229 O O . GLN A 1 161 ? 8.276 -5.119 -60.984 1.00 91.88 161 GLN A O 1
ATOM 1234 N N . SER A 1 162 ? 7.809 -5.840 -58.912 1.00 89.31 162 SER A N 1
ATOM 1235 C CA . SER A 1 162 ? 9.207 -5.878 -58.478 1.00 89.31 162 SER A CA 1
ATOM 1236 C C . SER A 1 162 ? 9.995 -7.003 -59.167 1.00 89.31 162 SER A C 1
ATOM 1238 O O . SER A 1 162 ? 11.127 -6.776 -59.594 1.00 89.31 162 SER A O 1
ATOM 1240 N N . GLN A 1 163 ? 9.395 -8.178 -59.389 1.00 92.25 163 GLN A N 1
ATOM 1241 C CA . GLN A 1 163 ? 9.989 -9.275 -60.170 1.00 92.25 163 GLN A CA 1
ATOM 1242 C C . GLN A 1 163 ? 10.248 -8.897 -61.639 1.00 92.25 163 GLN A C 1
ATOM 1244 O O . GLN A 1 163 ? 11.285 -9.270 -62.209 1.00 92.25 163 GLN A O 1
ATOM 1249 N N . ASP A 1 164 ? 9.339 -8.133 -62.249 1.00 91.62 164 ASP A N 1
ATOM 1250 C CA . ASP A 1 164 ? 9.520 -7.602 -63.603 1.00 91.62 164 ASP A CA 1
ATOM 1251 C C . ASP A 1 164 ? 10.710 -6.623 -63.648 1.00 91.62 164 ASP A C 1
ATOM 1253 O O . ASP A 1 164 ? 11.568 -6.735 -64.529 1.00 91.62 164 ASP A O 1
ATOM 1257 N N . GLN A 1 165 ? 10.835 -5.736 -62.652 1.00 90.38 165 GLN A N 1
ATOM 1258 C CA . GLN A 1 165 ? 11.976 -4.817 -62.524 1.00 90.38 165 GLN A CA 1
ATOM 1259 C C . GLN A 1 165 ? 13.304 -5.551 -62.307 1.00 90.38 165 GLN A C 1
ATOM 1261 O O . GLN A 1 165 ? 14.288 -5.242 -62.978 1.00 90.38 165 GLN A O 1
ATOM 1266 N N . VAL A 1 166 ? 13.351 -6.560 -61.429 1.00 92.62 166 VAL A N 1
ATOM 1267 C CA . VAL A 1 166 ? 14.547 -7.408 -61.252 1.00 92.62 166 VAL A CA 1
ATOM 1268 C C . VAL A 1 166 ? 14.943 -8.031 -62.585 1.00 92.62 166 VAL A C 1
ATOM 1270 O O . VAL A 1 166 ? 16.121 -8.053 -62.934 1.00 92.62 166 VAL A O 1
ATOM 1273 N N . SER A 1 167 ? 13.968 -8.513 -63.358 1.00 90.75 167 SER A N 1
ATOM 1274 C CA . SER A 1 167 ? 14.232 -9.149 -64.648 1.00 90.75 167 SER A CA 1
ATOM 1275 C C . SER A 1 167 ? 14.784 -8.181 -65.692 1.00 90.75 167 SER A C 1
ATOM 1277 O O . SER A 1 167 ? 15.678 -8.562 -66.452 1.00 90.75 167 SER A O 1
ATOM 1279 N N . GLU A 1 168 ? 14.323 -6.931 -65.698 1.00 92.38 168 GLU A N 1
ATOM 1280 C CA . GLU A 1 168 ? 14.891 -5.864 -66.524 1.00 92.38 168 GLU A CA 1
ATOM 1281 C C . GLU A 1 168 ? 16.346 -5.559 -66.137 1.00 92.38 168 GLU A C 1
ATOM 1283 O O . GLU A 1 168 ? 17.226 -5.564 -67.005 1.00 92.38 168 GLU A O 1
ATOM 1288 N N . ILE A 1 169 ? 16.625 -5.379 -64.840 1.00 91.06 169 ILE A N 1
ATOM 1289 C CA . ILE A 1 169 ? 17.984 -5.105 -64.350 1.00 91.06 169 ILE A CA 1
ATOM 1290 C C . ILE A 1 169 ? 18.910 -6.291 -64.650 1.00 91.06 169 ILE A C 1
ATOM 1292 O O . ILE A 1 169 ? 20.025 -6.101 -65.136 1.00 91.06 169 ILE A O 1
ATOM 1296 N N . ARG A 1 170 ? 18.437 -7.527 -64.453 1.00 91.88 170 ARG A N 1
ATOM 1297 C CA . ARG A 1 170 ? 19.177 -8.762 -64.763 1.00 91.88 170 ARG A CA 1
ATOM 1298 C C . ARG A 1 170 ? 19.533 -8.848 -66.245 1.00 91.88 170 ARG A C 1
ATOM 1300 O O . ARG A 1 170 ? 20.646 -9.235 -66.597 1.00 91.88 170 ARG A O 1
ATOM 1307 N N . MET A 1 171 ? 18.610 -8.463 -67.127 1.00 88.75 171 MET A N 1
ATOM 1308 C CA . MET A 1 171 ? 18.860 -8.428 -68.568 1.00 88.75 171 MET A CA 1
ATOM 1309 C C . MET A 1 171 ? 19.961 -7.419 -68.931 1.00 88.75 171 MET A C 1
ATOM 1311 O O . MET A 1 171 ? 20.812 -7.733 -69.767 1.00 88.75 171 MET A O 1
ATOM 1315 N N . GLN A 1 172 ? 19.977 -6.241 -68.297 1.00 87.12 172 GLN A N 1
ATOM 1316 C CA . GLN A 1 172 ? 21.034 -5.242 -68.497 1.00 87.12 172 GLN A CA 1
ATOM 1317 C C . GLN A 1 172 ? 22.370 -5.681 -67.888 1.00 87.12 172 GLN A C 1
ATOM 1319 O O . GLN A 1 172 ? 23.399 -5.569 -68.548 1.00 87.12 172 GLN A O 1
ATOM 1324 N N . SER A 1 173 ? 22.368 -6.283 -66.697 1.00 88.88 173 SER A N 1
ATOM 1325 C CA . SER A 1 173 ? 23.573 -6.878 -66.100 1.00 88.88 173 SER A CA 1
ATOM 1326 C C . SER A 1 173 ? 24.208 -7.909 -67.039 1.00 88.88 173 SER A C 1
ATOM 1328 O O . SER A 1 173 ? 25.386 -7.819 -67.392 1.00 88.88 173 SER A O 1
ATOM 1330 N N . ALA A 1 174 ? 23.396 -8.824 -67.579 1.00 87.38 174 ALA A N 1
ATOM 1331 C CA . ALA A 1 174 ? 23.852 -9.814 -68.550 1.00 87.38 174 ALA A CA 1
ATOM 1332 C C . ALA A 1 174 ? 24.372 -9.183 -69.858 1.00 87.38 174 ALA A C 1
ATOM 1334 O O . ALA A 1 174 ? 25.238 -9.761 -70.523 1.00 87.38 174 ALA A O 1
ATOM 1335 N N . LYS A 1 175 ? 23.858 -8.007 -70.251 1.00 89.00 175 LYS A N 1
ATOM 1336 C CA . LYS A 1 175 ? 24.389 -7.225 -71.378 1.00 89.00 175 LYS A CA 1
ATOM 1337 C C . LYS A 1 175 ? 25.793 -6.700 -71.060 1.00 89.00 175 LYS A C 1
ATOM 1339 O O . LYS A 1 175 ? 26.689 -6.929 -71.872 1.00 89.00 175 LYS A O 1
ATOM 1344 N N . PHE A 1 176 ? 26.008 -6.104 -69.886 1.00 87.00 176 PHE A N 1
ATOM 1345 C CA . PHE A 1 176 ? 27.326 -5.618 -69.454 1.00 87.00 176 PHE A CA 1
ATOM 1346 C C . PHE A 1 176 ? 28.354 -6.754 -69.356 1.00 87.00 176 PHE A C 1
ATOM 1348 O O . PHE A 1 176 ? 29.448 -6.655 -69.912 1.00 87.00 176 PHE A O 1
ATOM 1355 N N . GLN A 1 177 ? 27.970 -7.887 -68.760 1.00 82.44 177 GLN A N 1
ATOM 1356 C CA . GLN A 1 177 ? 28.823 -9.079 -68.664 1.00 82.44 177 GLN A CA 1
ATOM 1357 C C . GLN A 1 177 ? 29.223 -9.626 -70.043 1.00 82.44 177 GLN A C 1
ATOM 1359 O O . GLN A 1 177 ? 30.362 -10.042 -70.265 1.00 82.44 177 GLN A O 1
ATOM 1364 N N . ARG A 1 178 ? 28.311 -9.581 -71.023 1.00 82.00 178 ARG A N 1
ATOM 1365 C CA . ARG A 1 178 ? 28.610 -9.992 -72.402 1.00 82.00 178 ARG A CA 1
ATOM 1366 C C . ARG A 1 178 ? 29.639 -9.075 -73.070 1.00 82.00 178 ARG A C 1
ATOM 1368 O O . ARG A 1 178 ? 30.475 -9.569 -73.827 1.00 82.00 178 ARG A O 1
ATOM 1375 N N . ILE A 1 179 ? 29.592 -7.773 -72.795 1.00 78.56 179 ILE A N 1
ATOM 1376 C CA . ILE A 1 179 ? 30.548 -6.792 -73.331 1.00 78.56 179 ILE A CA 1
ATOM 1377 C C . ILE A 1 179 ? 31.941 -7.037 -72.749 1.00 78.56 179 ILE A C 1
ATOM 1379 O O . ILE A 1 179 ? 32.902 -7.147 -73.513 1.00 78.56 179 ILE A O 1
ATOM 1383 N N . LEU A 1 180 ? 32.044 -7.259 -71.436 1.00 75.19 180 LEU A N 1
ATOM 1384 C CA . LEU A 1 180 ? 33.297 -7.636 -70.770 1.00 75.19 180 LEU A CA 1
ATOM 1385 C C . LEU A 1 180 ? 33.890 -8.929 -71.356 1.00 75.19 180 LEU A C 1
ATOM 1387 O O . LEU A 1 180 ? 35.073 -8.985 -71.697 1.00 75.19 180 LEU A O 1
ATOM 1391 N N . ALA A 1 181 ? 33.055 -9.949 -71.582 1.00 71.50 181 ALA A N 1
ATOM 1392 C CA . ALA A 1 181 ? 33.488 -11.219 -72.166 1.00 71.50 181 ALA A CA 1
ATOM 1393 C C . ALA A 1 181 ? 33.963 -11.103 -73.629 1.00 71.50 181 ALA A C 1
ATOM 1395 O O . ALA A 1 181 ? 34.783 -11.909 -74.075 1.00 71.50 181 ALA A O 1
ATOM 1396 N N . SER A 1 182 ? 33.466 -10.121 -74.389 1.00 64.25 182 SER A N 1
ATOM 1397 C CA . SER A 1 182 ? 33.877 -9.899 -75.783 1.00 64.25 182 SER A CA 1
ATOM 1398 C C . SER A 1 182 ? 35.277 -9.280 -75.917 1.00 64.25 182 SER A C 1
ATOM 1400 O O . SER A 1 182 ? 35.960 -9.546 -76.903 1.00 64.25 182 SER A O 1
ATOM 1402 N N . SER A 1 183 ? 35.735 -8.550 -74.895 1.00 58.91 183 SER A N 1
ATOM 1403 C CA . SER A 1 183 ? 37.052 -7.894 -74.841 1.00 58.91 183 SER A CA 1
ATOM 1404 C C . SER A 1 183 ? 38.216 -8.883 -74.631 1.00 58.91 183 SER A C 1
ATOM 1406 O O . SER A 1 183 ? 39.305 -8.699 -75.164 1.00 58.91 183 SER A O 1
ATOM 1408 N N . ASN A 1 184 ? 37.973 -10.006 -73.944 1.00 51.66 184 ASN A N 1
ATOM 1409 C CA . ASN A 1 184 ? 38.998 -11.012 -73.607 1.00 51.66 184 ASN A CA 1
ATOM 1410 C C . ASN A 1 184 ? 39.311 -12.039 -74.718 1.00 51.66 184 ASN A C 1
ATOM 1412 O O . ASN A 1 184 ? 40.076 -12.976 -74.490 1.00 51.66 184 ASN A O 1
ATOM 1416 N N . ARG A 1 185 ? 38.714 -11.929 -75.913 1.00 37.97 185 ARG A N 1
ATOM 1417 C CA . ARG A 1 185 ? 38.863 -12.937 -76.985 1.00 37.97 185 ARG A CA 1
ATOM 1418 C C . ARG A 1 185 ? 40.007 -12.642 -77.977 1.00 37.97 185 ARG A C 1
ATOM 1420 O O . ARG A 1 185 ? 40.194 -13.429 -78.899 1.00 37.97 185 ARG A O 1
ATOM 1427 N N . ASP A 1 186 ? 40.790 -11.576 -77.787 1.00 41.06 186 ASP A N 1
ATOM 1428 C CA . ASP A 1 186 ? 41.742 -11.073 -78.799 1.00 41.06 186 ASP A CA 1
ATOM 1429 C C . ASP A 1 186 ? 43.243 -11.238 -78.446 1.00 41.06 186 ASP A C 1
ATOM 1431 O O . ASP A 1 186 ? 44.085 -10.455 -78.874 1.00 41.06 186 ASP A O 1
ATOM 1435 N N . GLU A 1 187 ? 43.613 -12.290 -77.699 1.00 44.00 187 GLU A N 1
ATOM 1436 C CA . GLU A 1 187 ? 45.024 -12.652 -77.422 1.00 44.00 187 GLU A CA 1
ATOM 1437 C C . GLU A 1 187 ? 45.439 -14.027 -77.983 1.00 44.00 187 GLU A C 1
ATOM 1439 O O . GLU A 1 187 ? 46.200 -14.780 -77.370 1.00 44.00 187 GLU A O 1
ATOM 1444 N N . HIS A 1 188 ? 44.972 -14.390 -79.181 1.00 39.31 188 HIS A N 1
ATOM 1445 C CA . HIS A 1 188 ? 45.513 -15.567 -79.866 1.00 39.31 188 HIS A CA 1
ATOM 1446 C C . HIS A 1 188 ? 45.685 -15.357 -81.370 1.00 39.31 188 HIS A C 1
ATOM 1448 O O . HIS A 1 188 ? 44.842 -15.778 -82.156 1.00 39.31 188 HIS A O 1
ATOM 1454 N N . TRP A 1 189 ? 46.818 -14.766 -81.763 1.00 32.28 189 TRP A N 1
ATOM 1455 C CA . TRP A 1 189 ? 47.368 -14.925 -83.110 1.00 32.28 189 TRP A CA 1
ATOM 1456 C C . TRP A 1 189 ? 48.892 -15.085 -83.086 1.00 32.28 189 TRP A C 1
ATOM 1458 O O . TRP A 1 189 ? 49.643 -14.143 -82.868 1.00 32.28 189 TRP A O 1
ATOM 1468 N N . ASP A 1 190 ? 49.270 -16.335 -83.334 1.00 31.97 190 ASP A N 1
ATOM 1469 C CA . ASP A 1 190 ? 50.399 -16.843 -84.108 1.00 31.97 190 ASP A CA 1
ATOM 1470 C C . ASP A 1 190 ? 51.865 -16.529 -83.764 1.00 31.97 190 ASP A C 1
ATOM 1472 O O . ASP A 1 190 ? 52.329 -15.422 -83.514 1.00 31.97 190 ASP A O 1
ATOM 1476 N N . ASN A 1 191 ? 52.610 -17.624 -83.840 1.00 38.75 191 ASN A N 1
ATOM 1477 C CA . ASN A 1 191 ? 53.965 -17.858 -83.392 1.00 38.75 191 ASN A CA 1
ATOM 1478 C C . ASN A 1 191 ? 54.853 -18.048 -84.632 1.00 38.75 191 ASN A C 1
ATOM 1480 O O . ASN A 1 191 ? 54.752 -19.102 -85.252 1.00 38.75 191 ASN A O 1
ATOM 1484 N N . ASP A 1 192 ? 55.718 -17.091 -85.005 1.00 31.30 192 ASP A N 1
ATOM 1485 C CA . ASP A 1 192 ? 56.856 -17.394 -85.896 1.00 31.30 192 ASP A CA 1
ATOM 1486 C C . ASP A 1 192 ? 57.950 -16.299 -85.951 1.00 31.30 192 ASP A C 1
ATOM 1488 O O . ASP A 1 192 ? 57.653 -15.124 -86.145 1.00 31.30 192 ASP A O 1
ATOM 1492 N N . LYS A 1 193 ? 59.218 -16.753 -85.894 1.00 34.91 193 LYS A N 1
ATOM 1493 C CA . LYS A 1 193 ? 60.507 -16.109 -86.283 1.00 34.91 193 LYS A CA 1
ATOM 1494 C C . LYS A 1 193 ? 60.871 -14.761 -85.619 1.00 34.91 193 LYS A C 1
ATOM 1496 O O . LYS A 1 193 ? 60.231 -13.749 -85.830 1.00 34.91 193 LYS A O 1
ATOM 1501 N N . GLY A 1 194 ? 61.962 -14.589 -84.868 1.00 37.31 194 GLY A N 1
ATOM 1502 C CA . GLY A 1 194 ? 63.280 -15.218 -84.931 1.00 37.31 194 GLY A CA 1
ATOM 1503 C C . GLY A 1 194 ? 64.254 -14.412 -85.799 1.00 37.31 194 GLY A C 1
ATOM 1504 O O . GLY A 1 194 ? 64.474 -14.824 -86.926 1.00 37.31 194 GLY A O 1
ATOM 1505 N N . VAL A 1 195 ? 64.867 -13.332 -85.279 1.00 32.62 195 VAL A N 1
ATOM 1506 C CA . VAL A 1 195 ? 66.168 -12.781 -85.738 1.00 32.62 195 VAL A CA 1
ATOM 1507 C C . VAL A 1 195 ? 66.844 -12.012 -84.587 1.00 32.62 195 VAL A C 1
ATOM 1509 O O . VAL A 1 195 ? 66.269 -11.082 -84.031 1.00 32.62 195 VAL A O 1
ATOM 1512 N N . ASN A 1 196 ? 68.077 -12.403 -84.256 1.00 32.41 196 ASN A N 1
ATOM 1513 C CA . ASN A 1 196 ? 69.004 -11.702 -83.357 1.00 32.41 196 ASN A CA 1
ATOM 1514 C C . ASN A 1 196 ? 69.928 -10.745 -84.137 1.00 32.41 196 ASN A C 1
ATOM 1516 O O . ASN A 1 196 ? 70.157 -10.996 -85.317 1.00 32.41 196 ASN A O 1
ATOM 1520 N N . PHE A 1 197 ? 70.519 -9.773 -83.416 1.00 30.92 197 PHE A N 1
ATOM 1521 C CA . PHE A 1 197 ? 71.851 -9.112 -83.540 1.00 30.92 197 PHE A CA 1
ATOM 1522 C C . PHE A 1 197 ? 71.767 -7.568 -83.392 1.00 30.92 197 PHE A C 1
ATOM 1524 O O . PHE A 1 197 ? 70.779 -6.981 -83.820 1.00 30.92 197 PHE A O 1
ATOM 1531 N N . PRO A 1 198 ? 72.819 -6.867 -82.910 1.00 45.06 198 PRO A N 1
ATOM 1532 C CA . PRO A 1 198 ? 73.475 -7.001 -81.602 1.00 45.06 198 PRO A CA 1
ATOM 1533 C C . PRO A 1 198 ? 73.735 -5.641 -80.900 1.00 45.06 198 PRO A C 1
ATOM 1535 O O . PRO A 1 198 ? 73.727 -4.591 -81.524 1.00 45.06 198 PRO A O 1
ATOM 1538 N N . GLY A 1 199 ? 74.030 -5.727 -79.598 1.00 37.03 199 GLY A N 1
ATOM 1539 C CA . GLY A 1 199 ? 74.919 -4.870 -78.798 1.00 37.03 199 GLY A CA 1
ATOM 1540 C C . GLY A 1 199 ? 75.002 -3.365 -79.064 1.00 37.03 199 GLY A C 1
ATOM 1541 O O . GLY A 1 199 ? 75.672 -2.951 -79.998 1.00 37.03 199 GLY A O 1
ATOM 1542 N N . ASP A 1 200 ? 74.514 -2.580 -78.100 1.00 33.12 200 ASP A N 1
ATOM 1543 C CA . ASP A 1 200 ? 75.299 -1.462 -77.575 1.00 33.12 200 ASP A CA 1
ATOM 1544 C C . ASP A 1 200 ? 75.074 -1.296 -76.063 1.00 33.12 200 ASP A C 1
ATOM 1546 O O . ASP A 1 200 ? 73.957 -1.254 -75.540 1.00 33.12 200 ASP A O 1
ATOM 1550 N N . ASP A 1 201 ? 76.202 -1.253 -75.365 1.00 47.44 201 ASP A N 1
ATOM 1551 C CA . ASP A 1 201 ? 76.424 -1.448 -73.933 1.00 47.44 201 ASP A CA 1
ATOM 1552 C C . ASP A 1 201 ? 76.108 -0.185 -73.097 1.00 47.44 201 ASP A C 1
ATOM 1554 O O . ASP A 1 201 ? 76.842 0.192 -72.189 1.00 47.44 201 ASP A O 1
ATOM 1558 N N . GLN A 1 202 ? 75.012 0.515 -73.421 1.00 46.44 202 GLN A N 1
ATOM 1559 C CA . GLN A 1 202 ? 74.590 1.753 -72.733 1.00 46.44 202 GLN A CA 1
ATOM 1560 C C . GLN A 1 202 ? 73.202 1.685 -72.077 1.00 46.44 202 GLN A C 1
ATOM 1562 O O . GLN A 1 202 ? 72.845 2.565 -71.291 1.00 46.44 202 GLN A O 1
ATOM 1567 N N . PHE A 1 203 ? 72.431 0.622 -72.326 1.00 42.44 203 PHE A N 1
ATOM 1568 C CA . PHE A 1 203 ? 71.100 0.436 -71.729 1.00 42.44 203 PHE A CA 1
ATOM 1569 C C . PHE A 1 203 ? 71.102 -0.348 -70.411 1.00 42.44 203 PHE A C 1
ATOM 1571 O O . PHE A 1 203 ? 70.140 -0.262 -69.652 1.00 42.44 203 PHE A O 1
ATOM 1578 N N . LEU A 1 204 ? 72.166 -1.093 -70.095 1.00 46.22 204 LEU A N 1
ATOM 1579 C CA . LEU A 1 204 ? 72.208 -1.908 -68.874 1.00 46.22 204 LEU A CA 1
ATOM 1580 C C . LEU A 1 204 ? 72.341 -1.063 -67.596 1.00 46.22 204 LEU A C 1
ATOM 1582 O O . LEU A 1 204 ? 71.757 -1.427 -66.576 1.00 46.22 204 LEU A O 1
ATOM 1586 N N . ASP A 1 205 ? 73.001 0.097 -67.660 1.00 43.59 205 ASP A N 1
ATOM 1587 C CA . ASP A 1 205 ? 73.196 0.975 -66.494 1.00 43.59 205 ASP A CA 1
ATOM 1588 C C . ASP A 1 205 ? 71.944 1.827 -66.176 1.00 43.59 205 ASP A C 1
ATOM 1590 O O . ASP A 1 205 ? 71.619 2.107 -65.020 1.00 43.59 205 ASP A O 1
ATOM 1594 N N . THR A 1 206 ? 71.143 2.154 -67.196 1.00 48.72 206 THR A N 1
ATOM 1595 C CA . THR A 1 206 ? 69.827 2.803 -67.037 1.00 48.72 206 THR A CA 1
ATOM 1596 C C . THR A 1 206 ? 68.721 1.806 -66.675 1.00 48.72 206 THR A C 1
ATOM 1598 O O . THR A 1 206 ? 67.863 2.122 -65.848 1.00 48.72 206 THR A O 1
ATOM 1601 N N . TYR A 1 207 ? 68.767 0.575 -67.198 1.00 43.53 207 TYR A N 1
ATOM 1602 C CA . TYR A 1 207 ? 67.837 -0.505 -66.842 1.00 43.53 207 TYR A CA 1
ATOM 1603 C C . TYR A 1 207 ? 68.037 -1.000 -65.399 1.00 43.53 207 TYR A C 1
ATOM 1605 O O . TYR A 1 207 ? 67.060 -1.288 -64.705 1.00 43.53 207 TYR A O 1
ATOM 1613 N N . ALA A 1 208 ? 69.277 -1.030 -64.894 1.00 50.50 208 ALA A N 1
ATOM 1614 C CA . ALA A 1 208 ? 69.562 -1.344 -63.493 1.00 50.50 208 ALA A CA 1
ATOM 1615 C C . ALA A 1 208 ? 69.075 -0.242 -62.527 1.00 50.50 208 ALA A C 1
ATOM 1617 O O . ALA A 1 208 ? 68.479 -0.565 -61.498 1.00 50.50 208 ALA A O 1
ATOM 1618 N N . ASN A 1 209 ? 69.224 1.043 -62.880 1.00 49.09 209 ASN A N 1
ATOM 1619 C CA . ASN A 1 209 ? 68.717 2.164 -62.074 1.00 49.09 209 ASN A CA 1
ATOM 1620 C C . ASN A 1 209 ? 67.181 2.284 -62.091 1.00 49.09 209 ASN A C 1
ATOM 1622 O O . ASN A 1 209 ? 66.581 2.497 -61.037 1.00 49.09 209 ASN A O 1
ATOM 1626 N N . MET A 1 210 ? 66.518 2.054 -63.235 1.00 48.50 210 MET A N 1
ATOM 1627 C CA . MET A 1 210 ? 65.050 1.951 -63.281 1.00 48.50 210 MET A CA 1
ATOM 1628 C C . MET A 1 210 ? 64.547 0.775 -62.443 1.00 48.50 210 MET A C 1
ATOM 1630 O O . MET A 1 210 ? 63.568 0.922 -61.719 1.00 48.50 210 MET A O 1
ATOM 1634 N N . LYS A 1 211 ? 65.227 -0.378 -62.459 1.00 48.31 211 LYS A N 1
ATOM 1635 C CA . LYS A 1 211 ? 64.835 -1.548 -61.659 1.00 48.31 211 LYS A CA 1
ATOM 1636 C C . LYS A 1 211 ? 65.050 -1.336 -60.155 1.00 48.31 211 LYS A C 1
ATOM 1638 O O . LYS A 1 211 ? 64.262 -1.844 -59.361 1.00 48.31 211 LYS A O 1
ATOM 1643 N N . MET A 1 212 ? 66.054 -0.551 -59.757 1.00 46.72 212 MET A N 1
ATOM 1644 C CA . MET A 1 212 ? 66.312 -0.205 -58.353 1.00 46.72 212 MET A CA 1
ATOM 1645 C C . MET A 1 212 ? 65.285 0.813 -57.812 1.00 46.72 212 MET A C 1
ATOM 1647 O O . MET A 1 212 ? 64.749 0.601 -56.725 1.00 46.72 212 MET A O 1
ATOM 1651 N N . GLN A 1 213 ? 64.890 1.815 -58.613 1.00 52.28 213 GLN A N 1
ATOM 1652 C CA . GLN A 1 213 ? 63.754 2.704 -58.304 1.00 52.28 213 GLN A CA 1
ATOM 1653 C C . GLN A 1 213 ? 62.401 1.973 -58.326 1.00 52.28 213 GLN A C 1
ATOM 1655 O O . GLN A 1 213 ? 61.561 2.220 -57.464 1.00 52.28 213 GLN A O 1
ATOM 1660 N N . THR A 1 214 ? 62.196 1.032 -59.252 1.00 58.16 214 THR A N 1
ATOM 1661 C CA . THR A 1 214 ? 60.957 0.237 -59.333 1.00 58.16 214 THR A CA 1
ATOM 1662 C C . THR A 1 214 ? 60.841 -0.721 -58.149 1.00 58.16 214 THR A C 1
ATOM 1664 O O . THR A 1 214 ? 59.751 -0.897 -57.627 1.00 58.16 214 THR A O 1
ATOM 1667 N N . ALA A 1 215 ? 61.945 -1.291 -57.654 1.00 60.03 215 ALA A N 1
ATOM 1668 C CA . ALA A 1 215 ? 61.934 -2.146 -56.466 1.00 60.03 215 ALA A CA 1
ATOM 1669 C C . ALA A 1 215 ? 61.623 -1.362 -55.176 1.00 60.03 215 ALA A C 1
ATOM 1671 O O . ALA A 1 215 ? 60.914 -1.863 -54.301 1.00 60.03 215 ALA A O 1
ATOM 1672 N N . GLU A 1 216 ? 62.113 -0.124 -55.041 1.00 60.62 216 GLU A N 1
ATOM 1673 C CA . GLU A 1 216 ? 61.741 0.761 -53.927 1.00 60.62 216 GLU A CA 1
ATOM 1674 C C . GLU A 1 216 ? 60.298 1.263 -54.035 1.00 60.62 216 GLU A C 1
ATOM 1676 O O . GLU A 1 216 ? 59.586 1.265 -53.029 1.00 60.62 216 GLU A O 1
ATOM 1681 N N . GLN A 1 217 ? 59.825 1.588 -55.241 1.00 65.06 217 GLN A N 1
ATOM 1682 C CA . GLN A 1 217 ? 58.416 1.901 -55.493 1.00 65.06 217 GLN A CA 1
ATOM 1683 C C . GLN A 1 217 ? 57.510 0.694 -55.220 1.00 65.06 217 GLN A C 1
ATOM 1685 O O . GLN A 1 217 ? 56.498 0.842 -54.544 1.00 65.06 217 GLN A O 1
ATOM 1690 N N . GLN A 1 218 ? 57.896 -0.514 -55.633 1.00 63.34 218 GLN A N 1
ATOM 1691 C CA . GLN A 1 218 ? 57.180 -1.758 -55.338 1.00 63.34 218 GLN A CA 1
ATOM 1692 C C . GLN A 1 218 ? 57.150 -2.051 -53.836 1.00 63.34 218 GLN A C 1
ATOM 1694 O O . GLN A 1 218 ? 56.107 -2.435 -53.319 1.00 63.34 218 GLN A O 1
ATOM 1699 N N . ARG A 1 219 ? 58.243 -1.810 -53.098 1.00 76.44 219 ARG A N 1
ATOM 1700 C CA . ARG A 1 219 ? 58.251 -1.914 -51.626 1.00 76.44 219 ARG A CA 1
ATOM 1701 C C . ARG A 1 219 ? 57.359 -0.868 -50.967 1.00 76.44 219 ARG A C 1
ATOM 1703 O O . ARG A 1 219 ? 56.730 -1.164 -49.956 1.00 76.44 219 ARG A O 1
ATOM 1710 N N . HIS A 1 220 ? 57.308 0.347 -51.507 1.00 74.62 220 HIS A N 1
ATOM 1711 C CA . HIS A 1 220 ? 56.425 1.395 -51.005 1.00 74.62 220 HIS A CA 1
ATOM 1712 C C . HIS A 1 220 ? 54.950 1.063 -51.271 1.00 74.62 220 HIS A C 1
ATOM 1714 O O . HIS A 1 220 ? 54.136 1.197 -50.362 1.00 74.62 220 HIS A O 1
ATOM 1720 N N . ILE A 1 221 ? 54.620 0.567 -52.468 1.00 78.50 221 ILE A N 1
ATOM 1721 C CA . ILE A 1 221 ? 53.280 0.085 -52.832 1.00 78.50 221 ILE A CA 1
ATOM 1722 C C . ILE A 1 221 ? 52.890 -1.102 -51.948 1.00 78.50 221 ILE A C 1
ATOM 1724 O O . ILE A 1 221 ? 51.819 -1.074 -51.360 1.00 78.50 221 ILE A O 1
ATOM 1728 N N . LEU A 1 222 ? 53.772 -2.086 -51.756 1.00 81.19 222 LEU A N 1
ATOM 1729 C CA . LEU A 1 222 ? 53.519 -3.225 -50.867 1.00 81.19 222 LEU A CA 1
ATOM 1730 C C . LEU A 1 222 ? 53.281 -2.793 -49.416 1.00 81.19 222 LEU A C 1
ATOM 1732 O O . LEU A 1 222 ? 52.344 -3.282 -48.802 1.00 81.19 222 LEU A O 1
ATOM 1736 N N . ARG A 1 223 ? 54.047 -1.833 -48.877 1.00 85.94 223 ARG A N 1
ATOM 1737 C CA . ARG A 1 223 ? 53.778 -1.280 -47.534 1.00 85.94 223 ARG A CA 1
ATOM 1738 C C . ARG A 1 223 ? 52.468 -0.497 -47.468 1.00 85.94 223 ARG A C 1
ATOM 1740 O O . ARG A 1 223 ? 51.829 -0.472 -46.422 1.00 85.94 223 ARG A O 1
ATOM 1747 N N . LEU A 1 224 ? 52.081 0.180 -48.549 1.00 86.00 224 LEU A N 1
ATOM 1748 C CA . LEU A 1 224 ? 50.792 0.868 -48.645 1.00 86.00 224 LEU A CA 1
ATOM 1749 C C . LEU A 1 224 ? 49.635 -0.129 -48.677 1.00 86.00 224 LEU A C 1
ATOM 1751 O O . LEU A 1 224 ? 48.665 0.088 -47.961 1.00 86.00 224 LEU A O 1
ATOM 1755 N N . LEU A 1 225 ? 49.781 -1.220 -49.430 1.00 84.25 225 LEU A N 1
ATOM 1756 C CA . LEU A 1 225 ? 48.819 -2.318 -49.504 1.00 84.25 225 LEU A CA 1
ATOM 1757 C C . LEU A 1 225 ? 48.732 -3.087 -48.182 1.00 84.25 225 LEU A C 1
ATOM 1759 O O . LEU A 1 225 ? 47.648 -3.401 -47.722 1.00 84.25 225 LEU A O 1
ATOM 1763 N N . GLU A 1 226 ? 49.849 -3.320 -47.498 1.00 90.06 226 GLU A N 1
ATOM 1764 C CA . GLU A 1 226 ? 49.867 -3.915 -46.156 1.00 90.06 226 GLU A CA 1
ATOM 1765 C C . GLU A 1 226 ? 49.184 -2.996 -45.126 1.00 90.06 226 GLU A C 1
ATOM 1767 O O . GLU A 1 226 ? 48.435 -3.433 -44.246 1.00 90.06 226 GLU A O 1
ATOM 1772 N N . LYS A 1 227 ? 49.381 -1.680 -45.261 1.00 91.00 227 LYS A N 1
ATOM 1773 C CA . LYS A 1 227 ? 48.727 -0.683 -44.409 1.00 91.00 227 LYS A CA 1
ATOM 1774 C C . LYS A 1 227 ? 47.245 -0.491 -44.750 1.00 91.00 227 LYS A C 1
ATOM 1776 O O . LYS A 1 227 ? 46.479 -0.126 -43.861 1.00 91.00 227 LYS A O 1
ATOM 1781 N N . SER A 1 228 ? 46.829 -0.701 -45.999 1.00 78.06 228 SER A N 1
ATOM 1782 C CA . SER A 1 228 ? 45.412 -0.684 -46.374 1.00 78.06 228 SER A CA 1
ATOM 1783 C C . SER A 1 228 ? 44.729 -1.969 -45.930 1.00 78.06 228 SER A C 1
ATOM 1785 O O . SER A 1 228 ? 43.707 -1.875 -45.267 1.00 78.06 228 SER A O 1
ATOM 1787 N N . LEU A 1 229 ? 45.352 -3.129 -46.144 1.00 90.19 229 LEU A N 1
ATOM 1788 C CA . LEU A 1 229 ? 44.853 -4.433 -45.708 1.00 90.19 229 LEU A CA 1
ATOM 1789 C C . LEU A 1 229 ? 44.698 -4.512 -44.182 1.00 90.19 229 LEU A C 1
ATOM 1791 O O . LEU A 1 229 ? 43.705 -5.027 -43.685 1.00 90.19 229 LEU A O 1
ATOM 1795 N N . SER A 1 230 ? 45.633 -3.952 -43.406 1.00 88.38 230 SER A N 1
ATOM 1796 C CA . SER A 1 230 ? 45.485 -3.907 -41.939 1.00 88.38 230 SER A CA 1
ATOM 1797 C C . SER A 1 230 ? 44.343 -2.997 -41.475 1.00 88.38 230 SER A C 1
ATOM 1799 O O . SER A 1 230 ? 43.689 -3.304 -40.482 1.00 88.38 230 SER A O 1
ATOM 1801 N N . ARG A 1 231 ? 44.071 -1.896 -42.186 1.00 89.25 231 ARG A N 1
ATOM 1802 C CA . ARG A 1 231 ? 42.903 -1.042 -41.915 1.00 89.25 231 ARG A CA 1
ATOM 1803 C C . ARG A 1 231 ? 41.601 -1.694 -42.359 1.00 89.25 231 ARG A C 1
ATOM 1805 O O . ARG A 1 231 ? 40.599 -1.524 -41.681 1.00 89.25 231 ARG A O 1
ATOM 1812 N N . GLU A 1 232 ? 41.622 -2.419 -43.467 1.00 87.56 232 GLU A N 1
ATOM 1813 C CA . GLU A 1 232 ? 40.481 -3.169 -43.981 1.00 87.56 232 GLU A CA 1
ATOM 1814 C C . GLU A 1 232 ? 40.097 -4.297 -43.022 1.00 87.56 232 GLU A C 1
ATOM 1816 O O . GLU A 1 232 ? 38.946 -4.349 -42.612 1.00 87.56 232 GLU A O 1
ATOM 1821 N N . MET A 1 233 ? 41.060 -5.082 -42.520 1.00 91.94 233 MET A N 1
ATOM 1822 C CA . MET A 1 233 ? 40.794 -6.070 -41.464 1.00 91.94 233 MET A CA 1
ATOM 1823 C C . MET A 1 233 ? 40.278 -5.435 -40.160 1.00 91.94 233 MET A C 1
ATOM 1825 O O . MET A 1 233 ? 39.422 -6.013 -39.497 1.00 91.94 233 MET A O 1
ATOM 1829 N N . ASP A 1 234 ? 40.780 -4.259 -39.756 1.00 94.31 234 ASP A N 1
ATOM 1830 C CA . ASP A 1 234 ? 40.272 -3.550 -38.565 1.00 94.31 234 ASP A CA 1
ATOM 1831 C C . ASP A 1 234 ? 38.832 -3.048 -38.767 1.00 94.31 234 ASP A C 1
ATOM 1833 O O . ASP A 1 234 ? 38.016 -3.102 -37.846 1.00 94.31 234 ASP A O 1
ATOM 1837 N N . LEU A 1 235 ? 38.503 -2.585 -39.976 1.00 89.31 235 LEU A N 1
ATOM 1838 C CA . LEU A 1 235 ? 37.148 -2.180 -40.345 1.00 89.31 235 LEU A CA 1
ATOM 1839 C C . LEU A 1 235 ? 36.204 -3.379 -40.443 1.00 89.31 235 LEU A C 1
ATOM 1841 O O . LEU A 1 235 ? 35.097 -3.293 -39.925 1.00 89.31 235 LEU A O 1
ATOM 1845 N N . GLU A 1 236 ? 36.637 -4.494 -41.028 1.00 90.88 236 GLU A N 1
ATOM 1846 C CA . GLU A 1 236 ? 35.872 -5.741 -41.087 1.00 90.88 236 GLU A CA 1
ATOM 1847 C C . GLU A 1 236 ? 35.597 -6.268 -39.677 1.00 90.88 236 GLU A C 1
ATOM 1849 O O . GLU A 1 236 ? 34.459 -6.587 -39.336 1.00 90.88 236 GLU A O 1
ATOM 1854 N N . LYS A 1 237 ? 36.602 -6.237 -38.796 1.00 94.50 237 LYS A N 1
ATOM 1855 C CA . LYS A 1 237 ? 36.420 -6.580 -37.386 1.00 94.50 237 LYS A CA 1
ATOM 1856 C C . LYS A 1 237 ? 35.377 -5.680 -36.720 1.00 94.50 237 LYS A C 1
ATOM 1858 O O . LYS A 1 237 ? 34.443 -6.189 -36.105 1.00 94.50 237 LYS A O 1
ATOM 1863 N N . LYS A 1 238 ? 35.474 -4.358 -36.885 1.00 93.94 238 LYS A N 1
ATOM 1864 C CA . LYS A 1 238 ? 34.476 -3.411 -36.354 1.00 93.94 238 LYS A CA 1
ATOM 1865 C C . LYS A 1 238 ? 33.087 -3.617 -36.948 1.00 93.94 238 LYS A C 1
ATOM 1867 O O . LYS A 1 238 ? 32.106 -3.454 -36.232 1.00 93.94 238 LYS A O 1
ATOM 1872 N N . LEU A 1 239 ? 32.991 -3.993 -38.222 1.00 90.44 239 LEU A N 1
ATOM 1873 C CA . LEU A 1 239 ? 31.731 -4.335 -38.876 1.00 90.44 239 LEU A CA 1
ATOM 1874 C C . LEU A 1 239 ? 31.114 -5.580 -38.226 1.00 90.44 239 LEU A C 1
ATOM 1876 O O . LEU A 1 239 ? 29.929 -5.577 -37.907 1.00 90.44 239 LEU A O 1
ATOM 1880 N N . THR A 1 240 ? 31.915 -6.618 -37.961 1.00 92.50 240 THR A N 1
ATOM 1881 C CA . THR A 1 240 ? 31.435 -7.829 -37.274 1.00 92.50 240 THR A CA 1
ATOM 1882 C C . THR A 1 240 ? 31.034 -7.562 -35.821 1.00 92.50 240 THR A C 1
ATOM 1884 O O . THR A 1 240 ? 29.987 -8.038 -35.391 1.00 92.50 240 THR A O 1
ATOM 1887 N N . GLU A 1 241 ? 31.798 -6.742 -35.089 1.00 93.06 241 GLU A N 1
ATOM 1888 C CA . GLU A 1 241 ? 31.456 -6.297 -33.730 1.00 93.06 241 GLU A CA 1
ATOM 1889 C C . GLU A 1 241 ? 30.157 -5.467 -33.737 1.00 93.06 241 GLU A C 1
ATOM 1891 O O . GLU A 1 241 ? 29.275 -5.689 -32.910 1.00 93.06 241 GLU A O 1
ATOM 1896 N N . SER A 1 242 ? 29.988 -4.567 -34.713 1.00 86.50 242 SER A N 1
ATOM 1897 C CA . SER A 1 242 ? 28.763 -3.775 -34.888 1.00 86.50 242 SER A CA 1
ATOM 1898 C C . SER A 1 242 ? 27.551 -4.653 -35.195 1.00 86.50 242 SER A C 1
ATOM 1900 O O . SER A 1 242 ? 26.495 -4.451 -34.605 1.00 86.50 242 SER A O 1
ATOM 1902 N N . ARG A 1 243 ? 27.701 -5.650 -36.075 1.00 92.62 243 ARG A N 1
ATOM 1903 C CA . ARG A 1 243 ? 26.631 -6.596 -36.422 1.00 92.62 243 ARG A CA 1
ATOM 1904 C C . ARG A 1 243 ? 26.210 -7.439 -35.220 1.00 92.62 243 ARG A C 1
ATOM 1906 O O . ARG A 1 243 ? 25.030 -7.688 -35.022 1.00 92.62 243 ARG A O 1
ATOM 1913 N N . GLN A 1 244 ? 27.165 -7.848 -34.388 1.00 94.12 244 GLN A N 1
ATOM 1914 C CA . GLN A 1 244 ? 26.864 -8.580 -33.161 1.00 94.12 244 GLN A CA 1
ATOM 1915 C C . GLN A 1 244 ? 26.080 -7.720 -32.156 1.00 94.12 244 GLN A C 1
ATOM 1917 O O . GLN A 1 244 ? 25.138 -8.214 -31.539 1.00 94.12 244 GLN A O 1
ATOM 1922 N N . ILE A 1 245 ? 26.442 -6.441 -32.010 1.00 91.75 245 ILE A N 1
ATOM 1923 C CA . ILE A 1 245 ? 25.710 -5.492 -31.156 1.00 91.75 245 ILE A CA 1
ATOM 1924 C C . ILE A 1 245 ? 24.294 -5.256 -31.695 1.00 91.75 245 ILE A C 1
ATOM 1926 O O . ILE A 1 245 ? 23.352 -5.178 -30.913 1.00 91.75 245 ILE A O 1
ATOM 1930 N N . GLU A 1 246 ? 24.130 -5.161 -33.014 1.00 91.38 246 GLU A N 1
ATOM 1931 C CA . GLU A 1 246 ? 22.822 -5.020 -33.657 1.00 91.38 246 GLU A CA 1
ATOM 1932 C C . GLU A 1 246 ? 21.908 -6.221 -33.367 1.00 91.38 246 GLU A C 1
ATOM 1934 O O . GLU A 1 246 ? 20.773 -6.029 -32.934 1.00 91.38 246 GLU A O 1
ATOM 1939 N N . GLU A 1 247 ? 22.412 -7.451 -33.505 1.00 93.12 247 GLU A N 1
ATOM 1940 C CA . GLU A 1 247 ? 21.651 -8.663 -33.165 1.00 93.12 247 GLU A CA 1
ATOM 1941 C C . GLU A 1 247 ? 21.313 -8.733 -31.665 1.00 93.12 247 GLU A C 1
ATOM 1943 O O . GLU A 1 247 ? 20.199 -9.099 -31.288 1.00 93.12 247 GLU A O 1
ATOM 1948 N N . GLU A 1 248 ? 22.231 -8.320 -30.783 1.00 93.69 248 GLU A N 1
ATOM 1949 C CA . GLU A 1 248 ? 21.950 -8.226 -29.345 1.00 93.69 248 GLU A CA 1
ATOM 1950 C C . GLU A 1 248 ? 20.852 -7.191 -29.046 1.00 93.69 248 GLU A C 1
ATOM 1952 O O . GLU A 1 248 ? 19.950 -7.452 -28.245 1.00 93.69 248 GLU A O 1
ATOM 1957 N N . LEU A 1 249 ? 20.895 -6.025 -29.696 1.00 90.75 249 LEU A N 1
ATOM 1958 C CA . LEU A 1 249 ? 19.866 -4.996 -29.560 1.00 90.75 249 LEU A CA 1
ATOM 1959 C C . LEU A 1 249 ? 18.516 -5.475 -30.094 1.00 90.75 249 LEU A C 1
ATOM 1961 O O . LEU A 1 249 ? 17.499 -5.196 -29.465 1.00 90.75 249 LEU A O 1
ATOM 1965 N N . LYS A 1 250 ? 18.497 -6.240 -31.189 1.00 92.75 250 LYS A N 1
ATOM 1966 C CA . LYS A 1 250 ? 17.280 -6.842 -31.745 1.00 92.75 250 LYS A CA 1
ATOM 1967 C C . LYS A 1 250 ? 16.656 -7.853 -30.782 1.00 92.75 250 LYS A C 1
ATOM 1969 O O . LYS A 1 250 ? 15.452 -7.808 -30.542 1.00 92.75 250 LYS A O 1
ATOM 1974 N N . LEU A 1 251 ? 17.473 -8.706 -30.158 1.00 91.69 251 LEU A N 1
ATOM 1975 C CA . LEU A 1 251 ? 17.012 -9.634 -29.120 1.00 91.69 251 LEU A CA 1
ATOM 1976 C C . LEU A 1 251 ? 16.458 -8.895 -27.894 1.00 91.69 251 LEU A C 1
ATOM 1978 O O . LEU A 1 251 ? 15.411 -9.272 -27.372 1.00 91.69 251 LEU A O 1
ATOM 1982 N N . ARG A 1 252 ? 17.123 -7.821 -27.448 1.00 90.81 252 ARG A N 1
ATOM 1983 C CA . ARG A 1 252 ? 16.636 -6.995 -26.329 1.00 90.81 252 ARG A CA 1
ATOM 1984 C C . ARG A 1 252 ? 15.358 -6.237 -26.670 1.00 90.81 252 ARG A C 1
ATOM 1986 O O . ARG A 1 252 ? 14.504 -6.102 -25.801 1.00 90.81 252 ARG A O 1
ATOM 1993 N N . LEU A 1 253 ? 15.225 -5.756 -27.904 1.00 90.81 253 LEU A N 1
ATOM 1994 C CA . LEU A 1 253 ? 14.019 -5.082 -28.371 1.00 90.81 253 LEU A CA 1
ATOM 1995 C C . LEU A 1 253 ? 12.831 -6.046 -28.358 1.00 90.81 253 LEU A C 1
ATOM 1997 O O . LEU A 1 253 ? 11.821 -5.721 -27.751 1.00 90.81 253 LEU A O 1
ATOM 2001 N N . HIS A 1 254 ? 12.986 -7.253 -28.911 1.00 89.56 254 HIS A N 1
ATOM 2002 C CA . HIS A 1 254 ? 11.937 -8.276 -28.862 1.00 89.56 254 HIS A CA 1
ATOM 2003 C C . HIS A 1 254 ? 11.587 -8.698 -27.431 1.00 89.56 254 HIS A C 1
ATOM 2005 O O . HIS A 1 254 ? 10.410 -8.833 -27.107 1.00 89.56 254 HIS A O 1
ATOM 2011 N N . ALA A 1 255 ? 12.580 -8.860 -26.550 1.00 88.25 255 ALA A N 1
ATOM 2012 C CA . ALA A 1 255 ? 12.321 -9.153 -25.141 1.00 88.25 255 ALA A CA 1
ATOM 2013 C C . ALA A 1 255 ? 11.530 -8.021 -24.457 1.00 88.25 255 ALA A C 1
ATOM 2015 O O . ALA A 1 255 ? 10.575 -8.288 -23.732 1.00 88.25 255 ALA A O 1
ATOM 2016 N N . SER A 1 256 ? 11.891 -6.763 -24.729 1.00 80.62 256 SER A N 1
ATOM 2017 C CA . SER A 1 256 ? 11.196 -5.585 -24.199 1.00 80.62 256 SER A CA 1
ATOM 2018 C C . SER A 1 256 ? 9.787 -5.416 -24.771 1.00 80.62 256 SER A C 1
ATOM 2020 O O . SER A 1 256 ? 8.898 -4.959 -24.059 1.00 80.62 256 SER A O 1
ATOM 2022 N N . GLU A 1 257 ? 9.576 -5.739 -26.044 1.00 84.56 257 GLU A N 1
ATOM 2023 C CA . GLU A 1 257 ? 8.274 -5.670 -26.712 1.00 84.56 257 GLU A CA 1
ATOM 2024 C C . GLU A 1 257 ? 7.328 -6.749 -26.175 1.00 84.56 257 GLU A C 1
ATOM 2026 O O . GLU A 1 257 ? 6.174 -6.472 -25.852 1.00 84.56 257 GLU A O 1
ATOM 2031 N N . GLN A 1 258 ? 7.846 -7.959 -25.966 1.00 83.75 258 GLN A N 1
ATOM 2032 C CA . GLN A 1 258 ? 7.098 -9.042 -25.341 1.00 83.75 258 GLN A CA 1
ATOM 2033 C C . GLN A 1 258 ? 6.745 -8.725 -23.878 1.00 83.75 258 GLN A C 1
ATOM 2035 O O . GLN A 1 258 ? 5.630 -9.004 -23.442 1.00 83.75 258 GLN A O 1
ATOM 2040 N N . GLU A 1 259 ? 7.654 -8.102 -23.123 1.00 83.94 259 GLU A N 1
ATOM 2041 C CA . GLU A 1 259 ? 7.375 -7.616 -21.765 1.00 83.94 259 GLU A CA 1
ATOM 2042 C C . GLU A 1 259 ? 6.299 -6.517 -21.758 1.00 83.94 259 GLU A C 1
ATOM 2044 O O . GLU A 1 259 ? 5.394 -6.552 -20.924 1.00 83.94 259 GLU A O 1
ATOM 2049 N N . ALA A 1 260 ? 6.339 -5.588 -22.719 1.00 75.69 260 ALA A N 1
ATOM 2050 C CA . ALA A 1 260 ? 5.315 -4.556 -22.870 1.00 75.69 260 ALA A CA 1
ATOM 2051 C C . ALA A 1 260 ? 3.930 -5.155 -23.169 1.00 75.69 260 ALA A C 1
ATOM 2053 O O . ALA A 1 260 ? 2.949 -4.729 -22.563 1.00 75.69 260 ALA A O 1
ATOM 2054 N N . PHE A 1 261 ? 3.859 -6.179 -24.024 1.00 81.56 261 PHE A N 1
ATOM 2055 C CA . PHE A 1 261 ? 2.617 -6.893 -24.329 1.00 81.56 261 PHE A CA 1
ATOM 2056 C C . PHE A 1 261 ? 2.016 -7.576 -23.088 1.00 81.56 261 PHE A C 1
ATOM 2058 O O . PHE A 1 261 ? 0.828 -7.422 -22.807 1.00 81.56 261 PHE A O 1
ATOM 2065 N N . PHE A 1 262 ? 2.835 -8.273 -22.290 1.00 76.81 262 PHE A N 1
ATOM 2066 C CA . PHE A 1 262 ? 2.366 -8.889 -21.041 1.00 76.81 262 PHE A CA 1
ATOM 2067 C C . PHE A 1 262 ? 1.885 -7.850 -20.019 1.00 76.81 262 PHE A C 1
ATOM 2069 O O . PHE A 1 262 ? 0.865 -8.056 -19.362 1.00 76.81 262 PHE A O 1
ATOM 2076 N N . LEU A 1 263 ? 2.589 -6.721 -19.894 1.00 80.25 263 LEU A N 1
ATOM 2077 C CA . LEU A 1 263 ? 2.184 -5.633 -19.000 1.00 80.25 263 LEU A CA 1
ATOM 2078 C C . LEU A 1 263 ? 0.895 -4.938 -19.463 1.00 80.25 263 LEU A C 1
ATOM 2080 O O . LEU A 1 263 ? 0.124 -4.470 -18.624 1.00 80.25 263 LEU A O 1
ATOM 2084 N N . GLU A 1 264 ? 0.636 -4.870 -20.770 1.00 78.50 264 GLU A N 1
ATOM 2085 C CA . GLU A 1 264 ? -0.605 -4.322 -21.324 1.00 78.50 264 GLU A CA 1
ATOM 2086 C C . GLU A 1 264 ? -1.809 -5.234 -21.039 1.00 78.50 264 GLU A C 1
ATOM 2088 O O . GLU A 1 264 ? -2.856 -4.744 -20.606 1.00 78.50 264 GLU A O 1
ATOM 2093 N N . GLU A 1 265 ? -1.651 -6.552 -21.186 1.00 82.50 265 GLU A N 1
ATOM 2094 C CA . GLU A 1 265 ? -2.686 -7.538 -20.846 1.00 82.50 265 GLU A CA 1
ATOM 2095 C C . GLU A 1 265 ? -3.004 -7.537 -19.340 1.00 82.50 265 GLU A C 1
ATOM 2097 O O . GLU A 1 265 ? -4.172 -7.465 -18.944 1.00 82.50 265 GLU A O 1
ATOM 2102 N N . GLU A 1 266 ? -1.976 -7.525 -18.481 1.00 74.31 266 GLU A N 1
ATOM 2103 C CA . GLU A 1 266 ? -2.159 -7.379 -17.031 1.00 74.31 266 GLU A CA 1
ATOM 2104 C C . GLU A 1 266 ? -2.812 -6.037 -16.678 1.00 74.31 266 GLU A C 1
ATOM 2106 O O . GLU A 1 266 ? -3.685 -5.970 -15.808 1.00 74.31 266 GLU A O 1
ATOM 2111 N N . GLY A 1 267 ? -2.437 -4.965 -17.381 1.00 76.62 267 GLY A N 1
ATOM 2112 C CA . GLY A 1 267 ? -3.071 -3.660 -17.261 1.00 76.62 267 GLY A CA 1
ATOM 2113 C C . GLY A 1 267 ? -4.568 -3.728 -17.561 1.00 76.62 267 GLY A C 1
ATOM 2114 O O . GLY A 1 267 ? -5.368 -3.230 -16.767 1.00 76.62 267 GLY A O 1
ATOM 2115 N N . ALA A 1 268 ? -4.962 -4.369 -18.662 1.00 79.88 268 ALA A N 1
ATOM 2116 C CA . ALA A 1 268 ? -6.360 -4.511 -19.063 1.00 79.88 268 ALA A CA 1
ATOM 2117 C C . ALA A 1 268 ? -7.203 -5.272 -18.021 1.00 79.88 268 ALA A C 1
ATOM 2119 O O . ALA A 1 268 ? -8.284 -4.798 -17.662 1.00 79.88 268 ALA A O 1
ATOM 2120 N N . ASP A 1 269 ? -6.694 -6.382 -17.471 1.00 84.56 269 ASP A N 1
ATOM 2121 C CA . ASP A 1 269 ? -7.368 -7.133 -16.396 1.00 84.56 269 ASP A CA 1
ATOM 2122 C C . ASP A 1 269 ? -7.498 -6.288 -15.114 1.00 84.56 269 ASP A C 1
ATOM 2124 O O . ASP A 1 269 ? -8.562 -6.235 -14.492 1.00 84.56 269 ASP A O 1
ATOM 2128 N N . ILE A 1 270 ? -6.458 -5.531 -14.740 1.00 84.94 270 ILE A N 1
ATOM 2129 C CA . ILE A 1 270 ? -6.517 -4.614 -13.589 1.00 84.94 270 ILE A CA 1
ATOM 2130 C C . ILE A 1 270 ? -7.578 -3.525 -13.804 1.00 84.94 270 ILE A C 1
ATOM 2132 O O . ILE A 1 270 ? -8.358 -3.240 -12.888 1.00 84.94 270 ILE A O 1
ATOM 2136 N N . TRP A 1 271 ? -7.643 -2.929 -14.997 1.00 74.38 271 TRP A N 1
ATOM 2137 C CA . TRP A 1 271 ? -8.651 -1.921 -15.337 1.00 74.38 271 TRP A CA 1
ATOM 2138 C C . TRP A 1 271 ? -10.071 -2.497 -15.317 1.00 74.38 271 TRP A C 1
ATOM 2140 O O . TRP A 1 271 ? -10.985 -1.849 -14.796 1.00 74.38 271 TRP A O 1
ATOM 2150 N N . GLU A 1 272 ? -10.265 -3.719 -15.816 1.00 85.88 272 GLU A N 1
ATOM 2151 C CA . GLU A 1 272 ? -11.557 -4.403 -15.765 1.00 85.88 272 GLU A CA 1
ATOM 2152 C C . GLU A 1 272 ? -11.980 -4.690 -14.317 1.00 85.88 272 GLU A C 1
ATOM 2154 O O . GLU A 1 272 ? -13.087 -4.320 -13.908 1.00 85.88 272 GLU A O 1
ATOM 2159 N N . ARG A 1 273 ? -11.091 -5.274 -13.504 1.00 84.50 273 ARG A N 1
ATOM 2160 C CA . ARG A 1 273 ? -11.350 -5.542 -12.079 1.00 84.50 273 ARG A CA 1
ATOM 2161 C C . ARG A 1 273 ? -11.641 -4.262 -11.302 1.00 84.50 273 ARG A C 1
ATOM 2163 O O . ARG A 1 273 ? -12.529 -4.258 -10.449 1.00 84.50 273 ARG A O 1
ATOM 2170 N N . TRP A 1 274 ? -10.942 -3.167 -11.600 1.00 90.25 274 TRP A N 1
ATOM 2171 C CA . TRP A 1 274 ? -11.196 -1.868 -10.978 1.00 90.25 274 TRP A CA 1
ATOM 2172 C C . TRP A 1 274 ? -12.591 -1.339 -11.324 1.00 90.25 274 TRP A C 1
ATOM 2174 O 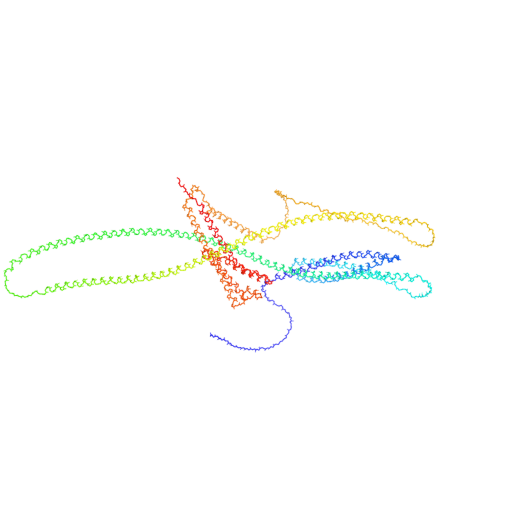O . TRP A 1 274 ? -13.328 -0.924 -10.430 1.00 90.25 274 TRP A O 1
ATOM 2184 N N . PHE A 1 275 ? -13.005 -1.428 -12.590 1.00 81.56 275 PHE A N 1
ATOM 2185 C CA . PHE A 1 275 ? -14.344 -1.010 -13.010 1.00 81.56 275 PHE A CA 1
ATOM 2186 C C . PHE A 1 275 ? -15.449 -1.877 -12.382 1.00 81.56 275 PHE A C 1
ATOM 2188 O O . PHE A 1 275 ? -16.493 -1.370 -11.958 1.00 81.56 275 PHE A O 1
ATOM 2195 N N . GLN A 1 276 ? -15.215 -3.187 -12.260 1.00 90.38 276 GLN A N 1
ATOM 2196 C CA . GLN A 1 276 ? -16.118 -4.092 -11.546 1.00 90.38 276 GLN A CA 1
ATOM 2197 C C . GLN A 1 276 ? -16.221 -3.729 -10.055 1.00 90.38 276 GLN A C 1
ATOM 2199 O O . GLN A 1 276 ? -17.326 -3.710 -9.501 1.00 90.38 276 GLN A O 1
ATOM 2204 N N . ALA A 1 277 ? -15.097 -3.395 -9.414 1.00 87.81 277 ALA A N 1
ATOM 2205 C CA . ALA A 1 277 ? -15.058 -2.955 -8.024 1.00 87.81 277 ALA A CA 1
ATOM 2206 C C . ALA A 1 277 ? -15.775 -1.609 -7.818 1.00 87.81 277 ALA A C 1
ATOM 2208 O O . ALA A 1 277 ? -16.526 -1.466 -6.851 1.00 87.81 277 ALA A O 1
ATOM 2209 N N . ASP A 1 278 ? -15.619 -0.655 -8.737 1.00 85.31 278 ASP A N 1
ATOM 2210 C CA . ASP A 1 278 ? -16.303 0.642 -8.692 1.00 85.31 278 ASP A CA 1
ATOM 2211 C C . ASP A 1 278 ? -17.828 0.473 -8.798 1.00 85.31 278 ASP A C 1
ATOM 2213 O O . ASP A 1 278 ? -18.580 0.978 -7.961 1.00 85.31 278 ASP A O 1
ATOM 2217 N N . ASN A 1 279 ? -18.297 -0.366 -9.728 1.00 89.25 279 ASN A N 1
ATOM 2218 C CA . ASN A 1 279 ? -19.715 -0.713 -9.846 1.00 89.25 279 ASN A CA 1
ATOM 2219 C C . ASN A 1 279 ? -20.254 -1.427 -8.588 1.00 89.25 279 ASN A C 1
ATOM 2221 O O . ASN A 1 279 ? -21.358 -1.132 -8.122 1.00 89.25 279 ASN A O 1
ATOM 2225 N N . ALA A 1 280 ? -19.479 -2.341 -7.994 1.00 91.12 280 ALA A N 1
ATOM 2226 C CA . ALA A 1 280 ? -19.842 -2.975 -6.725 1.00 91.12 280 ALA A CA 1
ATOM 2227 C C . ALA A 1 280 ? -19.920 -1.953 -5.577 1.00 91.12 280 ALA A C 1
ATOM 2229 O O . ALA A 1 280 ? -20.821 -2.035 -4.736 1.00 91.12 280 ALA A O 1
ATOM 2230 N N . SER A 1 281 ? -19.028 -0.960 -5.567 1.00 88.00 281 SER A N 1
ATOM 2231 C CA . SER A 1 281 ? -19.033 0.128 -4.588 1.00 88.00 281 SER A CA 1
ATOM 2232 C C . SER A 1 281 ? -20.287 1.000 -4.710 1.00 88.00 281 SER A C 1
ATOM 2234 O O . SER A 1 281 ? -20.912 1.315 -3.696 1.00 88.00 281 SER A O 1
ATOM 2236 N N . GLU A 1 282 ? -20.734 1.298 -5.933 1.00 89.06 282 GLU A N 1
ATOM 2237 C CA . GLU A 1 282 ? -21.974 2.036 -6.192 1.00 89.06 282 GLU A CA 1
ATOM 2238 C C . GLU A 1 282 ? -23.209 1.250 -5.730 1.00 89.06 282 GLU A C 1
ATOM 2240 O O . GLU A 1 282 ? -24.101 1.804 -5.078 1.00 89.06 282 GLU A O 1
ATOM 2245 N N . ILE A 1 283 ? -23.244 -0.067 -5.967 1.00 92.25 283 ILE A N 1
ATOM 2246 C CA . ILE A 1 283 ? -24.308 -0.943 -5.449 1.00 92.25 283 ILE A CA 1
ATOM 2247 C C . ILE A 1 283 ? -24.320 -0.923 -3.914 1.00 92.25 283 ILE A C 1
ATOM 2249 O O . ILE A 1 283 ? -25.378 -0.729 -3.305 1.00 92.25 283 ILE A O 1
ATOM 2253 N N . LEU A 1 284 ? -23.158 -1.079 -3.274 1.00 86.25 284 LEU A N 1
ATOM 2254 C CA . LEU A 1 284 ? -23.027 -1.041 -1.815 1.00 86.25 284 LEU A CA 1
ATOM 2255 C C . LEU A 1 284 ? -23.398 0.326 -1.238 1.00 86.25 284 LEU A C 1
ATOM 2257 O O . LEU A 1 284 ? -24.050 0.396 -0.196 1.00 86.25 284 LEU A O 1
ATOM 2261 N N . MET A 1 285 ? -23.059 1.415 -1.925 1.00 89.50 285 MET A N 1
ATOM 2262 C CA . MET A 1 285 ? -23.465 2.766 -1.554 1.00 89.50 285 MET A CA 1
ATOM 2263 C C . MET A 1 285 ? -24.980 2.961 -1.694 1.00 89.50 285 MET A C 1
ATOM 2265 O O . MET A 1 285 ? -25.604 3.620 -0.859 1.00 89.50 285 MET A O 1
ATOM 2269 N N . GLY A 1 286 ? -25.605 2.353 -2.703 1.00 91.31 286 GLY A N 1
ATOM 2270 C CA . GLY A 1 286 ? -27.060 2.285 -2.819 1.00 91.31 286 GLY A CA 1
ATOM 2271 C C . GLY A 1 286 ? -27.699 1.565 -1.628 1.00 91.31 286 GLY A C 1
ATOM 2272 O O . GLY A 1 286 ? -28.626 2.091 -1.005 1.00 91.31 286 GLY A O 1
ATOM 2273 N N . ILE A 1 287 ? -27.163 0.397 -1.262 1.00 92.25 287 ILE A N 1
ATOM 2274 C CA . ILE A 1 287 ? -27.631 -0.390 -0.113 1.00 92.25 287 ILE A CA 1
ATOM 2275 C C . ILE A 1 287 ? -27.421 0.376 1.199 1.00 92.25 287 ILE A C 1
ATOM 2277 O O . ILE A 1 287 ? -28.323 0.414 2.035 1.00 92.25 287 ILE A O 1
ATOM 2281 N N . SER A 1 288 ? -26.273 1.030 1.386 1.00 86.44 288 SER A N 1
ATOM 2282 C CA . SER A 1 288 ? -25.970 1.775 2.613 1.00 86.44 288 SER A CA 1
ATOM 2283 C C . SER A 1 288 ? -26.887 2.987 2.786 1.00 86.44 288 SER A C 1
ATOM 2285 O O . SER A 1 288 ? -27.378 3.232 3.890 1.00 86.44 288 SER A O 1
ATOM 2287 N N . LYS A 1 289 ? -27.206 3.702 1.698 1.00 92.12 289 LYS A N 1
ATOM 2288 C CA . LYS A 1 289 ? -28.179 4.807 1.698 1.00 92.12 289 LYS A CA 1
ATOM 2289 C C . LYS A 1 289 ? -29.583 4.327 2.073 1.00 92.12 289 LYS A C 1
ATOM 2291 O O . LYS A 1 289 ? -30.250 4.981 2.878 1.00 92.12 289 LYS A O 1
ATOM 2296 N N . GLU A 1 290 ? -30.020 3.185 1.544 1.00 93.94 290 GLU A N 1
ATOM 2297 C CA . GLU A 1 290 ? -31.299 2.560 1.911 1.00 93.94 290 GLU A CA 1
ATOM 2298 C C . GLU A 1 290 ? -31.313 2.137 3.390 1.00 93.94 290 GLU A C 1
ATOM 2300 O O . GLU A 1 290 ? -32.262 2.435 4.121 1.00 93.94 290 GLU A O 1
ATOM 2305 N N . LEU A 1 291 ? -30.237 1.507 3.869 1.00 91.19 291 LEU A N 1
ATOM 2306 C CA . LEU A 1 291 ? -30.112 1.063 5.257 1.00 91.19 291 LEU A CA 1
ATOM 2307 C C . LEU A 1 291 ? -30.096 2.247 6.236 1.00 91.19 291 LEU A C 1
ATOM 2309 O O . LEU A 1 291 ? -30.772 2.207 7.264 1.00 91.19 291 LEU A O 1
ATOM 2313 N N . LEU A 1 292 ? -29.411 3.339 5.887 1.00 92.19 292 LEU A N 1
ATOM 2314 C CA . LEU A 1 292 ? -29.425 4.592 6.643 1.00 92.19 292 LEU A CA 1
ATOM 2315 C C . LEU A 1 292 ? -30.831 5.210 6.687 1.00 92.19 292 LEU A C 1
ATOM 2317 O O . LEU A 1 292 ? -31.255 5.720 7.728 1.00 92.19 292 LEU A O 1
ATOM 2321 N N . GLY A 1 293 ? -31.574 5.141 5.579 1.00 91.50 293 GLY A N 1
ATOM 2322 C CA . GLY A 1 293 ? -32.979 5.543 5.523 1.00 91.50 293 GLY A CA 1
ATOM 2323 C C . GLY A 1 293 ? -33.841 4.749 6.506 1.00 91.50 293 GLY A C 1
ATOM 2324 O O . GLY A 1 293 ? -34.579 5.337 7.301 1.00 91.50 293 GLY A O 1
ATOM 2325 N N . ARG A 1 294 ? -33.693 3.420 6.519 1.00 95.25 294 ARG A N 1
ATOM 2326 C CA . ARG A 1 294 ? -34.399 2.532 7.459 1.00 95.25 294 ARG A CA 1
ATOM 2327 C C . ARG A 1 294 ? -34.017 2.797 8.909 1.00 95.25 294 ARG A C 1
ATOM 2329 O O . ARG A 1 294 ? -34.904 2.869 9.756 1.00 95.25 294 ARG A O 1
ATOM 2336 N N . LEU A 1 295 ? -32.732 3.002 9.191 1.00 93.31 295 LEU A N 1
ATOM 2337 C CA . LEU A 1 295 ? -32.248 3.308 10.535 1.00 93.31 295 LEU A CA 1
ATOM 2338 C C . LEU A 1 295 ? -32.834 4.626 11.054 1.00 93.31 295 LEU A C 1
ATOM 2340 O O . LEU A 1 295 ? -33.289 4.683 12.193 1.00 93.31 295 LEU A O 1
ATOM 2344 N N . ARG A 1 296 ? -32.908 5.665 10.211 1.00 91.38 296 ARG A N 1
ATOM 2345 C CA . ARG A 1 296 ? -33.547 6.942 10.575 1.00 91.38 296 ARG A CA 1
ATOM 2346 C C . ARG A 1 296 ? -35.034 6.784 10.892 1.00 91.38 296 ARG A C 1
ATOM 2348 O O . ARG A 1 296 ? -35.511 7.390 11.848 1.00 91.38 296 ARG A O 1
ATOM 2355 N N . ILE A 1 297 ? -35.765 5.971 10.125 1.00 93.50 297 ILE A N 1
ATOM 2356 C CA . ILE A 1 297 ? -37.179 5.666 10.410 1.00 93.50 297 ILE A CA 1
ATOM 2357 C C . ILE A 1 297 ? -37.301 4.905 11.735 1.00 93.50 297 ILE A C 1
ATOM 2359 O O . ILE A 1 297 ? -38.148 5.237 12.562 1.00 93.50 297 ILE A O 1
ATOM 2363 N N . PHE A 1 298 ? -36.439 3.914 11.961 1.00 93.31 298 PHE A N 1
ATOM 2364 C CA . PHE A 1 298 ? -36.425 3.147 13.202 1.00 93.31 298 PHE A CA 1
ATOM 2365 C C . PHE A 1 298 ? -36.128 4.035 14.416 1.00 93.31 298 PHE A C 1
ATOM 2367 O O . PHE A 1 298 ? -36.835 3.956 15.415 1.00 93.31 298 PHE A O 1
ATOM 2374 N N . GLN A 1 299 ? -35.157 4.944 14.306 1.00 92.00 299 GLN A N 1
ATOM 2375 C CA . GLN A 1 299 ? -34.824 5.910 15.352 1.00 92.00 299 GLN A CA 1
ATOM 2376 C C . GLN A 1 299 ? -35.992 6.862 15.650 1.00 92.00 299 GLN A C 1
ATOM 2378 O O . GLN A 1 299 ? -36.284 7.130 16.813 1.00 92.00 299 GLN A O 1
ATOM 2383 N N . PHE A 1 300 ? -36.702 7.334 14.620 1.00 91.38 300 PHE A N 1
ATOM 2384 C CA . PHE A 1 300 ? -37.909 8.143 14.802 1.00 91.38 300 PHE A CA 1
ATOM 2385 C C . PHE A 1 300 ? -39.010 7.367 15.543 1.00 91.38 300 PHE A C 1
ATOM 2387 O O . PHE A 1 300 ? -39.595 7.879 16.498 1.00 91.38 300 PHE A O 1
ATOM 2394 N N . ASN A 1 301 ? -39.249 6.112 15.156 1.00 94.31 301 ASN A N 1
ATOM 2395 C CA . ASN A 1 301 ? -40.229 5.249 15.816 1.00 94.31 301 ASN A CA 1
ATOM 2396 C C . ASN A 1 301 ? -39.849 4.951 17.274 1.00 94.31 301 ASN A C 1
ATOM 2398 O O . ASN A 1 301 ? -40.724 4.947 18.140 1.00 94.31 301 ASN A O 1
ATOM 2402 N N . LEU A 1 302 ? -38.559 4.739 17.551 1.00 91.69 302 LEU A N 1
ATOM 2403 C CA . LEU A 1 302 ? -38.045 4.522 18.901 1.00 91.69 302 LEU A CA 1
ATOM 2404 C C . LEU A 1 302 ? -38.255 5.765 19.773 1.00 91.69 302 LEU A C 1
ATOM 2406 O O . LEU A 1 302 ? -38.787 5.647 20.870 1.00 91.69 302 LEU A O 1
ATOM 2410 N N . ASN A 1 303 ? -37.943 6.961 19.263 1.00 93.31 303 ASN A N 1
ATOM 2411 C CA . ASN A 1 303 ? -38.214 8.213 19.974 1.00 93.31 303 ASN A CA 1
ATOM 2412 C C . ASN A 1 303 ? -39.714 8.396 20.261 1.00 93.31 303 ASN A C 1
ATOM 2414 O O . ASN A 1 303 ? -40.087 8.780 21.368 1.00 93.31 303 ASN A O 1
ATOM 2418 N N . GLY A 1 304 ? -40.589 8.058 19.308 1.00 91.62 304 GLY A N 1
ATOM 2419 C CA . GLY A 1 304 ? -42.039 8.063 19.529 1.00 91.62 304 GLY A CA 1
ATOM 2420 C C . GLY A 1 304 ? -42.517 7.021 20.552 1.00 91.62 304 GLY A C 1
ATOM 2421 O O . GLY A 1 304 ? -43.532 7.226 21.218 1.00 91.62 304 GLY A O 1
ATOM 2422 N N . ALA A 1 305 ? -41.811 5.897 20.703 1.00 90.38 305 ALA A N 1
ATOM 2423 C CA . ALA A 1 305 ? -42.084 4.908 21.745 1.00 90.38 305 ALA A CA 1
ATOM 2424 C C . ALA A 1 305 ? -41.617 5.392 23.126 1.00 90.38 305 ALA A C 1
ATOM 2426 O O . ALA A 1 305 ? -42.398 5.324 24.070 1.00 90.38 305 ALA A O 1
ATOM 2427 N N . VAL A 1 306 ? -40.409 5.957 23.224 1.00 91.62 306 VAL A N 1
ATOM 2428 C CA . VAL A 1 306 ? -39.866 6.536 24.467 1.00 91.62 306 VAL A CA 1
ATOM 2429 C C . VAL A 1 306 ? -40.758 7.665 24.984 1.00 91.62 306 VAL A C 1
ATOM 2431 O O . VAL A 1 306 ? -41.044 7.718 26.175 1.00 91.62 306 VAL A O 1
ATOM 2434 N N . GLN A 1 307 ? -41.270 8.529 24.101 1.00 92.06 307 GLN A N 1
ATOM 2435 C CA . GLN A 1 307 ? -42.193 9.594 24.502 1.00 92.06 307 GLN A CA 1
ATOM 2436 C C . GLN A 1 307 ? -43.510 9.039 25.065 1.00 92.06 307 GLN A C 1
ATOM 2438 O O . GLN A 1 307 ? -44.004 9.533 26.075 1.00 92.06 307 GLN A O 1
ATOM 2443 N N . ARG A 1 308 ? -44.071 7.991 24.442 1.00 91.62 308 ARG A N 1
ATOM 2444 C CA . ARG A 1 308 ? -45.277 7.316 24.954 1.00 91.62 308 ARG A CA 1
ATOM 2445 C C . ARG A 1 308 ? -45.022 6.617 26.285 1.00 91.62 308 ARG A C 1
ATOM 2447 O O . ARG A 1 308 ? -45.879 6.654 27.158 1.00 91.62 308 ARG A O 1
ATOM 2454 N N . GLU A 1 309 ? -43.857 5.999 26.452 1.00 93.44 309 GLU A N 1
ATOM 2455 C CA . GLU A 1 309 ? -43.457 5.406 27.727 1.00 93.44 309 GLU A CA 1
ATOM 2456 C C . GLU A 1 309 ? -43.329 6.475 28.820 1.00 93.44 309 GLU A C 1
ATOM 2458 O O . GLU A 1 309 ? -43.808 6.273 29.932 1.00 93.44 309 GLU A O 1
ATOM 2463 N N . ALA A 1 310 ? -42.732 7.628 28.506 1.00 92.31 310 ALA A N 1
ATOM 2464 C CA . ALA A 1 310 ? -42.619 8.744 29.438 1.00 92.31 310 ALA A CA 1
ATOM 2465 C C . ALA A 1 310 ? -43.994 9.286 29.865 1.00 92.31 310 ALA A C 1
ATOM 2467 O O . ALA A 1 310 ? -44.185 9.594 31.040 1.00 92.31 310 ALA A O 1
ATOM 2468 N N . GLU A 1 311 ? -44.955 9.353 28.940 1.00 95.44 311 GLU A N 1
ATOM 2469 C CA . GLU A 1 311 ? -46.331 9.754 29.251 1.00 95.44 311 GLU A CA 1
ATOM 2470 C C . GLU A 1 311 ? -47.014 8.752 30.191 1.00 95.44 311 GLU A C 1
ATOM 2472 O O . GLU A 1 311 ? -47.513 9.135 31.246 1.00 95.44 311 GLU A O 1
ATOM 2477 N N . LEU A 1 312 ? -46.936 7.453 29.884 1.00 93.56 312 LEU A N 1
ATOM 2478 C CA . LEU A 1 312 ? -47.490 6.400 30.744 1.00 93.56 312 LEU A CA 1
ATOM 2479 C C . LEU A 1 312 ? -46.836 6.373 32.132 1.00 93.56 312 LEU A C 1
ATOM 2481 O O . LEU A 1 312 ? -47.506 6.108 33.128 1.00 93.56 312 LEU A O 1
ATOM 2485 N N . ARG A 1 313 ? -45.531 6.659 32.223 1.00 95.69 313 ARG A N 1
ATOM 2486 C CA . ARG A 1 313 ? -44.831 6.779 33.510 1.00 95.69 313 ARG A CA 1
ATOM 2487 C C . ARG A 1 313 ? -45.382 7.935 34.343 1.00 95.69 313 ARG A C 1
ATOM 2489 O O . ARG A 1 313 ? -45.583 7.743 35.538 1.00 95.69 313 ARG A O 1
ATOM 2496 N N . ARG A 1 314 ? -45.672 9.089 33.729 1.00 92.81 314 ARG A N 1
ATOM 2497 C CA . ARG A 1 314 ? -46.313 10.219 34.425 1.00 92.81 314 ARG A CA 1
ATOM 2498 C C . ARG A 1 314 ? -47.723 9.884 34.888 1.00 92.81 314 ARG A C 1
ATOM 2500 O O . ARG A 1 314 ? -48.072 10.195 36.023 1.00 92.81 314 ARG A O 1
ATOM 2507 N N . GLU A 1 315 ? -48.519 9.238 34.038 1.00 95.81 315 GLU A N 1
ATOM 2508 C CA . GLU A 1 315 ? -49.861 8.789 34.421 1.00 95.81 315 GLU A CA 1
ATOM 2509 C C . GLU A 1 315 ? -49.800 7.822 35.610 1.00 95.81 315 GLU A C 1
ATOM 2511 O O . GLU A 1 315 ? -50.545 7.984 36.579 1.00 95.81 315 GLU A O 1
ATOM 2516 N N . LEU A 1 316 ? -48.871 6.860 35.583 1.00 92.88 316 LEU A N 1
ATOM 2517 C CA . LEU A 1 316 ? -48.663 5.929 36.687 1.00 92.88 316 LEU A CA 1
ATOM 2518 C C . LEU A 1 316 ? -48.267 6.670 37.968 1.00 92.88 316 LEU A C 1
ATOM 2520 O O . LEU A 1 316 ? -48.900 6.464 39.000 1.00 92.88 316 LEU A O 1
ATOM 2524 N N . GLU A 1 317 ? -47.279 7.561 37.906 1.00 94.44 317 GLU A N 1
ATOM 2525 C CA . GLU A 1 317 ? -46.825 8.349 39.056 1.00 94.44 317 GLU A CA 1
ATOM 2526 C C . GLU A 1 317 ? -47.985 9.141 39.678 1.00 94.44 317 GLU A C 1
ATOM 2528 O O . GLU A 1 317 ? -48.274 8.984 40.867 1.00 94.44 317 GLU A O 1
ATOM 2533 N N . HIS A 1 318 ? -48.769 9.840 38.858 1.00 92.94 318 HIS A N 1
ATOM 2534 C CA . HIS A 1 318 ? -49.973 10.539 39.300 1.00 92.94 318 HIS A CA 1
ATOM 2535 C C . HIS A 1 318 ? -51.002 9.600 39.965 1.00 92.94 318 HIS A C 1
ATOM 2537 O O . HIS A 1 318 ? -51.532 9.919 41.032 1.00 92.94 318 HIS A O 1
ATOM 2543 N N . THR A 1 319 ? -51.274 8.413 39.403 1.00 92.25 319 THR A N 1
ATOM 2544 C CA . THR A 1 319 ? -52.196 7.449 40.045 1.00 92.25 319 THR A CA 1
ATOM 2545 C C . THR A 1 319 ? -51.661 6.912 41.372 1.00 92.25 319 THR A C 1
ATOM 2547 O O . THR A 1 319 ? -52.436 6.710 42.309 1.00 92.25 319 THR A O 1
ATOM 2550 N N . THR A 1 320 ? -50.344 6.720 41.494 1.00 93.88 320 THR A N 1
ATOM 2551 C CA . THR A 1 320 ? -49.729 6.273 42.750 1.00 93.88 320 THR A CA 1
ATOM 2552 C C . THR A 1 320 ? -49.804 7.345 43.833 1.00 93.88 320 THR A C 1
ATOM 2554 O O . THR A 1 320 ? -50.092 7.026 44.985 1.00 93.88 320 THR A O 1
ATOM 2557 N N . GLU A 1 321 ? -49.623 8.619 43.483 1.00 90.69 321 GLU A N 1
ATOM 2558 C CA . GLU A 1 321 ? -49.810 9.740 44.408 1.00 90.69 321 GLU A CA 1
ATOM 2559 C C . GLU A 1 321 ? -51.269 9.865 44.854 1.00 90.69 321 GLU A C 1
ATOM 2561 O O . GLU A 1 321 ? -51.550 10.013 46.048 1.00 90.69 321 GLU A O 1
ATOM 2566 N N . GLN A 1 322 ? -52.215 9.713 43.922 1.00 88.94 322 GLN A N 1
ATOM 2567 C CA . GLN A 1 322 ? -53.635 9.673 44.260 1.00 88.94 322 GLN A CA 1
ATOM 2568 C C . GLN A 1 322 ? -53.962 8.525 45.223 1.00 88.94 322 GLN A C 1
ATOM 2570 O O . GLN A 1 322 ? -54.710 8.739 46.180 1.00 88.94 322 GLN A O 1
ATOM 2575 N N . LEU A 1 323 ? -53.399 7.331 45.016 1.00 87.69 323 LEU A N 1
ATOM 2576 C CA . LEU A 1 323 ? -53.582 6.196 45.925 1.00 87.69 323 LEU A CA 1
ATOM 2577 C C . LEU A 1 323 ? -53.014 6.480 47.316 1.00 87.69 323 LEU A C 1
ATOM 2579 O O . LEU A 1 323 ? -53.742 6.304 48.290 1.00 87.69 323 LEU A O 1
ATOM 2583 N N . LYS A 1 324 ? -51.791 7.015 47.416 1.00 91.00 324 LYS A N 1
ATOM 2584 C CA . LYS A 1 324 ? -51.195 7.420 48.702 1.00 91.00 324 LYS A CA 1
ATOM 2585 C C . LYS A 1 324 ? -52.082 8.422 49.447 1.00 91.00 324 LYS A C 1
ATOM 2587 O O . LYS A 1 324 ? -52.305 8.282 50.645 1.00 91.00 324 LYS A O 1
ATOM 2592 N N . SER A 1 325 ? -52.642 9.410 48.745 1.00 87.19 325 SER A N 1
ATOM 2593 C CA . SER A 1 325 ? -53.553 10.385 49.363 1.00 87.19 325 SER A CA 1
ATOM 2594 C C . SER A 1 325 ? -54.846 9.739 49.883 1.00 87.19 325 SER A C 1
ATOM 2596 O O . SER A 1 325 ? -55.317 10.071 50.971 1.00 87.19 325 SER A O 1
ATOM 2598 N N . LYS A 1 326 ? -55.410 8.778 49.136 1.00 88.44 326 LYS A N 1
ATOM 2599 C CA . LYS A 1 326 ? -56.604 8.024 49.542 1.00 88.44 326 LYS A CA 1
ATOM 2600 C C . LYS A 1 326 ? -56.321 7.094 50.720 1.00 88.44 326 LYS A C 1
ATOM 2602 O O . LYS A 1 326 ? -57.162 6.996 51.604 1.00 88.44 326 LYS A O 1
ATOM 2607 N N . GLU A 1 327 ? -55.151 6.468 50.759 1.00 89.06 327 GLU A N 1
ATOM 2608 C CA . GLU A 1 327 ? -54.704 5.612 51.860 1.00 89.06 327 GLU A CA 1
ATOM 2609 C C . GLU A 1 327 ? -54.544 6.400 53.166 1.00 89.06 327 GLU A C 1
ATOM 2611 O O . GLU A 1 327 ? -55.073 5.990 54.197 1.00 89.06 327 GLU A O 1
ATOM 2616 N N . ILE A 1 328 ? -53.940 7.594 53.114 1.00 86.50 328 ILE A N 1
ATOM 2617 C CA . ILE A 1 328 ? -53.859 8.506 54.270 1.00 86.50 328 ILE A CA 1
ATOM 2618 C C . ILE A 1 328 ? -55.261 8.880 54.776 1.00 86.50 328 ILE A C 1
ATOM 2620 O O . ILE A 1 328 ? -55.505 8.909 55.984 1.00 86.50 328 ILE A O 1
ATOM 2624 N N . ASN A 1 329 ? -56.201 9.147 53.865 1.00 83.00 329 ASN A N 1
ATOM 2625 C CA . ASN A 1 329 ? -57.584 9.460 54.233 1.00 83.00 329 ASN A CA 1
ATOM 2626 C C . ASN A 1 329 ? -58.310 8.260 54.863 1.00 83.00 329 ASN A C 1
ATOM 2628 O O . ASN A 1 329 ? -59.077 8.451 55.805 1.00 83.00 329 ASN A O 1
ATOM 2632 N N . LEU A 1 330 ? -58.057 7.042 54.377 1.00 82.31 330 LEU A N 1
ATOM 2633 C CA . LEU A 1 330 ? -58.642 5.814 54.914 1.00 82.31 330 LEU A CA 1
ATOM 2634 C C . LEU A 1 330 ? -58.111 5.513 56.321 1.00 82.31 330 LEU A C 1
ATOM 2636 O O . LEU A 1 330 ? -58.904 5.310 57.236 1.00 82.31 330 LEU A O 1
ATOM 2640 N N . HIS A 1 331 ? -56.795 5.618 56.523 1.00 76.81 331 HIS A N 1
ATOM 2641 C CA . HIS A 1 331 ? -56.169 5.438 57.834 1.00 76.81 331 HIS A CA 1
ATOM 2642 C C . HIS A 1 331 ? -56.663 6.471 58.864 1.00 76.81 331 HIS A C 1
ATOM 2644 O O . HIS A 1 331 ? -56.826 6.162 60.044 1.00 76.81 331 HIS A O 1
ATOM 2650 N N . LYS A 1 332 ? -56.942 7.711 58.436 1.00 80.75 332 LYS A N 1
ATOM 2651 C CA . LYS A 1 332 ? -57.522 8.752 59.302 1.00 80.75 332 LYS A CA 1
ATOM 2652 C C . LYS A 1 332 ? -58.975 8.459 59.695 1.00 80.75 332 LYS A C 1
ATOM 2654 O O . LYS A 1 332 ? -59.391 8.807 60.799 1.00 80.75 332 LYS A O 1
ATOM 2659 N N . LEU A 1 333 ? -59.753 7.860 58.793 1.00 75.94 333 LEU A N 1
ATOM 2660 C CA . LEU A 1 333 ? -61.133 7.465 59.077 1.00 75.94 333 LEU A CA 1
ATOM 2661 C C . LEU A 1 333 ? -61.164 6.295 60.070 1.00 75.94 333 LEU A C 1
ATO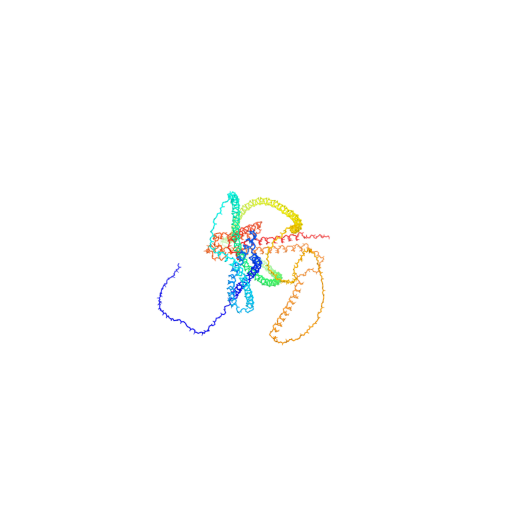M 2663 O O . LEU A 1 333 ? -61.893 6.355 61.057 1.00 75.94 333 LEU A O 1
ATOM 2667 N N . GLU A 1 334 ? -60.307 5.295 59.855 1.00 74.06 334 GLU A N 1
ATOM 2668 C CA . GLU A 1 334 ? -60.190 4.111 60.711 1.00 74.06 334 GLU A CA 1
ATOM 2669 C C . GLU A 1 334 ? -59.720 4.471 62.130 1.00 74.06 334 GLU A C 1
ATOM 2671 O O . GLU A 1 334 ? -60.314 4.015 63.108 1.00 74.06 334 GLU A O 1
ATOM 2676 N N . SER A 1 335 ? -58.739 5.374 62.278 1.00 69.31 335 SER A N 1
ATOM 2677 C CA . SER A 1 335 ? -58.297 5.823 63.608 1.00 69.31 335 SER A CA 1
ATOM 2678 C C . SER A 1 335 ? -59.396 6.578 64.365 1.00 69.31 335 SER A C 1
ATOM 2680 O O . SER A 1 335 ? -59.576 6.373 65.562 1.00 69.31 335 SER A O 1
ATOM 2682 N N . SER A 1 336 ? -60.170 7.421 63.671 1.00 71.19 336 SER A N 1
ATOM 2683 C CA . SER A 1 336 ? -61.276 8.167 64.283 1.00 71.19 336 SER A CA 1
ATOM 2684 C C . SER A 1 336 ? -62.423 7.258 64.732 1.00 71.19 336 SER A C 1
ATOM 2686 O O . SER A 1 336 ? -63.116 7.585 65.696 1.00 71.19 336 SER A O 1
ATOM 2688 N N . GLU A 1 337 ? -62.668 6.155 64.028 1.00 70.31 337 GLU A N 1
ATOM 2689 C CA . GLU A 1 337 ? -63.733 5.213 64.367 1.00 70.31 337 GLU A CA 1
ATOM 2690 C C . GLU A 1 337 ? -63.335 4.339 65.567 1.00 70.31 337 GLU A C 1
ATOM 2692 O O . GLU A 1 337 ? -64.122 4.177 66.503 1.00 70.31 337 GLU A O 1
ATOM 2697 N N . VAL A 1 338 ? -62.079 3.882 65.610 1.00 70.75 338 VAL A N 1
ATOM 2698 C CA . VAL A 1 338 ? -61.513 3.129 66.741 1.00 70.75 338 VAL A CA 1
ATOM 2699 C C . VAL A 1 338 ? -61.448 3.979 68.017 1.00 70.75 338 VAL A C 1
ATOM 2701 O O . VAL A 1 338 ? -61.850 3.503 69.082 1.00 70.75 338 VAL A O 1
ATOM 2704 N N . ASP A 1 339 ? -61.041 5.249 67.928 1.00 72.38 339 ASP A N 1
ATOM 2705 C CA . ASP A 1 339 ? -60.990 6.155 69.086 1.00 72.38 339 ASP A CA 1
ATOM 2706 C C . ASP A 1 339 ? -62.381 6.401 69.699 1.00 72.38 339 ASP A C 1
ATOM 2708 O O . ASP A 1 339 ? -62.538 6.383 70.924 1.00 72.38 339 ASP A O 1
ATOM 2712 N N . ASN A 1 340 ? -63.422 6.545 68.870 1.00 73.75 340 ASN A N 1
ATOM 2713 C CA . ASN A 1 340 ? -64.802 6.690 69.346 1.00 73.75 340 ASN A CA 1
ATOM 2714 C C . ASN A 1 340 ? -65.292 5.444 70.106 1.00 73.75 340 ASN A C 1
ATOM 2716 O O . ASN A 1 340 ? -65.969 5.563 71.133 1.00 73.75 340 ASN A O 1
ATOM 2720 N N . VAL A 1 341 ? -64.926 4.242 69.646 1.00 74.00 341 VAL A N 1
ATOM 2721 C CA . VAL A 1 341 ? -65.263 2.980 70.329 1.00 74.00 341 VAL A CA 1
ATOM 2722 C C . VAL A 1 341 ? -64.523 2.858 71.665 1.00 74.00 341 VAL A C 1
ATOM 2724 O O . VAL A 1 341 ? -65.128 2.461 72.665 1.00 74.00 341 VAL A O 1
ATOM 2727 N N . ILE A 1 342 ? -63.244 3.243 71.716 1.00 76.56 342 ILE A N 1
ATOM 2728 C CA . ILE A 1 342 ? -62.431 3.215 72.942 1.00 76.56 342 ILE A CA 1
ATOM 2729 C C . ILE A 1 342 ? -63.010 4.155 74.005 1.00 76.56 342 ILE A C 1
ATOM 2731 O O . ILE A 1 342 ? -63.147 3.757 75.165 1.00 76.56 342 ILE A O 1
ATOM 2735 N N . VAL A 1 343 ? -63.404 5.375 73.629 1.00 77.38 343 VAL A N 1
ATOM 2736 C CA . VAL A 1 343 ? -64.020 6.337 74.559 1.00 77.38 343 VAL A CA 1
ATOM 2737 C C . VAL A 1 343 ? -65.345 5.800 75.112 1.00 77.38 343 VAL A C 1
ATOM 2739 O O . VAL A 1 343 ? -65.551 5.822 76.327 1.00 77.38 343 VAL A O 1
ATOM 2742 N N . GLY A 1 344 ? -66.202 5.227 74.258 1.00 76.50 344 GLY A N 1
ATOM 2743 C CA . GLY A 1 344 ? -67.475 4.638 74.689 1.00 76.50 344 GLY A CA 1
ATOM 2744 C C . GLY A 1 344 ? -67.316 3.408 75.595 1.00 76.50 344 GLY A C 1
ATOM 2745 O O . GLY A 1 344 ? -68.124 3.187 76.500 1.00 76.50 344 GLY A O 1
ATOM 2746 N N . LEU A 1 345 ? -66.269 2.602 75.398 1.00 77.06 345 LEU A N 1
ATOM 2747 C CA . LEU A 1 345 ? -65.937 1.493 76.300 1.00 77.06 345 LEU A CA 1
ATOM 2748 C C . LEU A 1 345 ? -65.386 1.991 77.640 1.00 77.06 345 LEU A C 1
ATOM 2750 O O . LEU A 1 345 ? -65.751 1.453 78.685 1.00 77.06 345 LEU A O 1
ATOM 2754 N N . LYS A 1 346 ? -64.564 3.044 77.625 1.00 78.88 346 LYS A N 1
ATOM 2755 C CA . LYS A 1 346 ? -63.986 3.641 78.834 1.00 78.88 346 LYS A CA 1
ATOM 2756 C C . LYS A 1 346 ? -65.058 4.231 79.753 1.00 78.88 346 LYS A C 1
ATOM 2758 O O . LYS A 1 346 ? -65.017 4.006 80.958 1.00 78.88 346 LYS A O 1
ATOM 2763 N N . GLU A 1 347 ? -66.061 4.899 79.188 1.00 81.62 347 GLU A N 1
ATOM 2764 C CA . GLU A 1 347 ? -67.210 5.417 79.941 1.00 81.62 347 GLU A CA 1
ATOM 2765 C C . GLU A 1 347 ? -68.037 4.291 80.589 1.00 81.62 347 GLU A C 1
ATOM 2767 O O . GLU A 1 347 ? -68.411 4.369 81.762 1.00 81.62 347 GLU A O 1
ATOM 2772 N N . LYS A 1 348 ? -68.278 3.194 79.856 1.00 79.94 348 LYS A N 1
ATOM 2773 C CA . LYS A 1 348 ? -68.982 2.017 80.394 1.00 79.94 348 LYS A CA 1
ATOM 2774 C C . LYS A 1 348 ? -68.228 1.368 81.556 1.00 79.94 348 LYS A C 1
ATOM 2776 O O . LYS A 1 348 ? -68.871 0.919 82.504 1.00 79.94 348 LYS A O 1
ATOM 2781 N N . ILE A 1 349 ? -66.896 1.335 81.497 1.00 80.12 349 ILE A N 1
ATOM 2782 C CA . ILE A 1 349 ? -66.044 0.810 82.572 1.00 80.12 349 ILE A CA 1
ATOM 2783 C C . ILE A 1 349 ? -66.172 1.677 83.831 1.00 80.12 349 ILE A C 1
ATOM 2785 O O . ILE A 1 349 ? -66.482 1.139 84.891 1.00 80.12 349 ILE A O 1
ATOM 2789 N N . SER A 1 350 ? -66.063 3.006 83.722 1.00 78.19 350 SER A N 1
ATOM 2790 C CA . SER A 1 350 ? -66.212 3.910 84.877 1.00 78.19 350 SER A CA 1
ATOM 2791 C C . SER A 1 350 ? -67.608 3.848 85.523 1.00 78.19 350 SER A C 1
ATOM 2793 O O . SER A 1 350 ? -67.749 3.911 86.748 1.00 78.19 350 SER A O 1
ATOM 2795 N N . ASN A 1 351 ? -68.660 3.652 84.723 1.00 75.75 351 ASN A N 1
ATOM 2796 C CA . ASN A 1 351 ? -70.017 3.446 85.243 1.00 75.75 351 ASN A CA 1
ATOM 2797 C C . ASN A 1 351 ? -70.182 2.096 85.965 1.00 75.75 351 ASN A C 1
ATOM 2799 O O . ASN A 1 351 ? -70.952 1.993 86.920 1.00 75.75 351 ASN A O 1
ATOM 2803 N N . ALA A 1 352 ? -69.478 1.048 85.531 1.00 77.44 352 ALA A N 1
ATOM 2804 C CA . ALA A 1 352 ? -69.488 -0.245 86.214 1.00 77.44 352 ALA A CA 1
ATOM 2805 C C . ALA A 1 352 ? -68.692 -0.206 87.530 1.00 77.44 352 ALA A C 1
ATOM 2807 O O . ALA A 1 352 ? -69.131 -0.788 88.523 1.00 77.44 352 ALA A O 1
ATOM 2808 N N . GLU A 1 353 ? -67.571 0.513 87.539 1.00 79.25 353 GLU A N 1
ATOM 2809 C CA . GLU A 1 353 ? -66.672 0.688 88.683 1.00 79.25 353 GLU A CA 1
ATOM 2810 C C . GLU A 1 353 ? -67.349 1.448 89.834 1.00 79.25 353 GLU A C 1
ATOM 2812 O O . GLU A 1 353 ? -67.444 0.930 90.945 1.00 79.25 353 GLU A O 1
ATOM 2817 N N . SER A 1 354 ? -67.985 2.590 89.552 1.00 76.12 354 SER A N 1
ATOM 2818 C CA . SER A 1 354 ? -68.769 3.338 90.557 1.00 76.12 354 SER A CA 1
ATOM 2819 C C . SER A 1 354 ? -69.946 2.536 91.139 1.00 76.12 354 SER A C 1
ATOM 2821 O O . SER A 1 354 ? -70.335 2.702 92.300 1.00 76.12 354 SER A O 1
ATOM 2823 N N . ARG A 1 355 ? -70.511 1.605 90.360 1.00 74.62 355 ARG A N 1
ATOM 2824 C CA . ARG A 1 355 ? -71.574 0.699 90.820 1.00 74.62 355 ARG A CA 1
ATOM 2825 C C . ARG A 1 355 ? -71.040 -0.416 91.727 1.00 74.62 355 ARG A C 1
ATOM 2827 O O . ARG A 1 355 ? -71.774 -0.863 92.609 1.00 74.62 355 ARG A O 1
ATOM 2834 N N . ALA A 1 356 ? -69.792 -0.846 91.529 1.00 71.62 356 ALA A N 1
ATOM 2835 C CA . ALA A 1 356 ? -69.106 -1.811 92.387 1.00 71.62 356 ALA A CA 1
ATOM 2836 C C . ALA A 1 356 ? -68.738 -1.191 93.746 1.00 71.62 356 ALA A C 1
ATOM 2838 O O . ALA A 1 356 ? -69.061 -1.776 94.779 1.00 71.62 356 ALA A O 1
ATOM 2839 N N . GLU A 1 357 ? -68.204 0.033 93.763 1.00 73.12 357 GLU A N 1
ATOM 2840 C CA . GLU A 1 357 ? -67.893 0.764 95.005 1.00 73.12 357 GLU A CA 1
ATOM 2841 C C . GLU A 1 357 ? -69.149 1.012 95.867 1.00 73.12 357 GLU A C 1
ATOM 2843 O O . GLU A 1 357 ? -69.131 0.868 97.092 1.00 73.12 357 GLU A O 1
ATOM 2848 N N . SER A 1 358 ? -70.296 1.298 95.234 1.00 66.50 358 SER A N 1
ATOM 2849 C CA . SER A 1 358 ? -71.591 1.434 95.923 1.00 66.50 358 SER A CA 1
ATOM 2850 C C . SER A 1 358 ? -72.085 0.124 96.561 1.00 66.50 358 SER A C 1
ATOM 2852 O O . SER A 1 358 ? -72.770 0.150 97.589 1.00 66.50 358 SER A O 1
ATOM 2854 N N . ALA A 1 359 ? -71.755 -1.029 95.970 1.00 68.75 359 ALA A N 1
ATOM 2855 C CA . ALA A 1 359 ? -72.082 -2.341 96.526 1.00 68.75 359 ALA A CA 1
ATOM 2856 C C . ALA A 1 359 ? -71.137 -2.719 97.680 1.00 68.75 359 ALA A C 1
ATOM 2858 O O . ALA A 1 359 ? -71.586 -3.270 98.685 1.00 68.75 359 ALA A O 1
ATOM 2859 N N . GLU A 1 360 ? -69.860 -2.351 97.583 1.00 66.38 360 GLU A N 1
ATOM 2860 C CA . GLU A 1 360 ? -68.858 -2.577 98.627 1.00 66.38 360 GLU A CA 1
ATOM 2861 C C . GLU A 1 360 ? -69.162 -1.778 99.908 1.00 66.38 360 GLU A C 1
ATOM 2863 O O . GLU A 1 360 ? -69.104 -2.321 101.015 1.00 66.38 360 GLU A O 1
ATOM 2868 N N . ALA A 1 361 ? -69.619 -0.527 99.777 1.00 69.06 361 ALA A N 1
ATOM 2869 C CA . ALA A 1 361 ? -70.060 0.284 100.916 1.00 69.06 361 ALA A CA 1
ATOM 2870 C C . ALA A 1 361 ? -71.266 -0.328 101.665 1.00 69.06 361 ALA A C 1
ATOM 2872 O O . ALA A 1 361 ? -71.374 -0.194 102.886 1.00 69.06 361 ALA A O 1
ATOM 2873 N N . LYS A 1 362 ? -72.147 -1.056 100.961 1.00 64.06 362 LYS A N 1
ATOM 2874 C CA . LYS A 1 362 ? -73.297 -1.761 101.562 1.00 64.06 362 LYS A CA 1
ATOM 2875 C C . LYS A 1 362 ? -72.891 -3.033 102.318 1.00 64.06 362 LYS A C 1
ATOM 2877 O O . LYS A 1 362 ? -73.549 -3.374 103.298 1.00 64.06 362 LYS A O 1
ATOM 2882 N N . CYS A 1 363 ? -71.799 -3.696 101.929 1.00 57.78 363 CYS A N 1
ATOM 2883 C CA . CYS A 1 363 ? -71.257 -4.853 102.654 1.00 57.78 363 CYS A CA 1
ATOM 2884 C C . CYS A 1 363 ? -70.591 -4.467 103.989 1.00 57.78 363 CYS A C 1
ATOM 2886 O O . CYS A 1 363 ? -70.628 -5.252 104.934 1.00 57.78 363 CYS A O 1
ATOM 2888 N N . LYS A 1 364 ? -70.047 -3.247 104.110 1.00 61.72 364 LYS A N 1
ATOM 2889 C CA . LYS A 1 364 ? -69.440 -2.745 105.360 1.00 61.72 364 LYS A CA 1
ATOM 2890 C C . LYS A 1 364 ? -70.459 -2.522 106.491 1.00 61.72 364 LYS A C 1
ATOM 2892 O O . LYS A 1 364 ? -70.202 -2.935 107.615 1.00 61.72 364 LYS A O 1
ATOM 2897 N N . LEU A 1 365 ? -71.645 -1.982 106.186 1.00 57.91 365 LEU A N 1
ATOM 2898 C CA . LEU A 1 365 ? -72.743 -1.782 107.157 1.00 57.91 365 LEU A CA 1
ATOM 2899 C C . LEU A 1 365 ? -73.337 -3.100 107.698 1.00 57.91 365 LEU A C 1
ATOM 2901 O O . LEU A 1 365 ? -73.863 -3.157 108.808 1.00 57.91 365 LEU A O 1
ATOM 2905 N N . LEU A 1 366 ? -73.245 -4.179 106.916 1.00 55.88 366 LEU A N 1
ATOM 2906 C CA . LEU A 1 366 ? -73.760 -5.510 107.266 1.00 55.88 366 LEU A CA 1
ATOM 2907 C C . LEU A 1 366 ? -72.772 -6.307 108.143 1.00 55.88 366 LEU A C 1
ATOM 2909 O O . LEU A 1 366 ? -73.164 -7.240 108.842 1.00 55.88 366 LEU A O 1
ATOM 2913 N N . ALA A 1 367 ? -71.492 -5.924 108.146 1.00 58.25 367 ALA A N 1
ATOM 2914 C CA . ALA A 1 367 ? -70.470 -6.501 109.016 1.00 58.25 367 ALA A CA 1
ATOM 2915 C C . ALA A 1 367 ? -70.523 -5.935 110.450 1.00 58.25 367 ALA A C 1
ATOM 2917 O O . ALA A 1 367 ? -70.229 -6.661 111.397 1.00 58.25 367 AL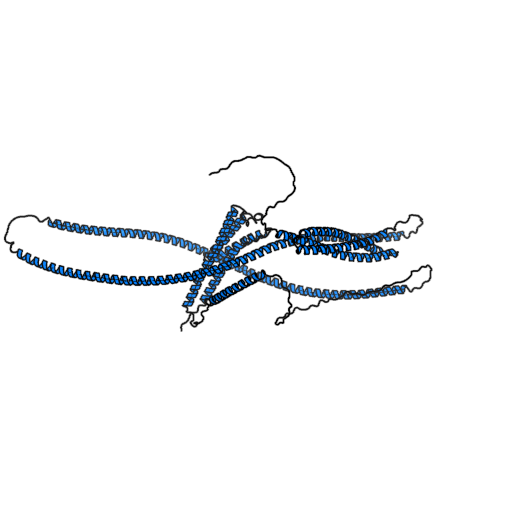A A O 1
ATOM 2918 N N . GLU A 1 368 ? -70.955 -4.680 110.626 1.00 58.56 368 GLU A N 1
ATOM 2919 C CA . GLU A 1 368 ? -71.063 -4.023 111.942 1.00 58.56 368 GLU A CA 1
ATOM 2920 C C . GLU A 1 368 ? -72.247 -4.542 112.778 1.00 58.56 368 GLU A C 1
ATOM 2922 O O . GLU A 1 368 ? -72.116 -4.717 113.985 1.00 58.56 368 GLU A O 1
ATOM 2927 N N . THR A 1 369 ? -73.372 -4.893 112.147 1.00 61.06 369 THR A N 1
ATOM 2928 C CA . THR A 1 369 ? -74.566 -5.428 112.841 1.00 61.06 369 THR A CA 1
ATOM 2929 C C . THR A 1 369 ? -74.422 -6.888 113.292 1.00 61.06 369 THR A C 1
ATOM 2931 O O . THR A 1 369 ? -75.156 -7.346 114.163 1.00 61.06 369 THR A O 1
ATOM 2934 N N . ASN A 1 370 ? -73.441 -7.620 112.754 1.00 51.00 370 ASN A N 1
ATOM 2935 C CA . ASN A 1 370 ? -73.151 -9.007 113.131 1.00 51.00 370 ASN A CA 1
ATOM 2936 C C . ASN A 1 370 ? -72.216 -9.140 114.357 1.00 51.00 370 ASN A C 1
ATOM 2938 O O . ASN A 1 370 ? -71.993 -10.255 114.827 1.00 51.00 370 ASN A O 1
ATOM 2942 N N . MET A 1 371 ? -71.680 -8.034 114.894 1.00 55.06 371 MET A N 1
ATOM 2943 C CA . MET A 1 371 ? -70.798 -8.031 116.078 1.00 55.06 371 MET A CA 1
ATOM 2944 C C . MET A 1 371 ? -71.554 -8.054 117.422 1.00 55.06 371 MET A C 1
ATOM 2946 O O . MET A 1 371 ? -70.940 -8.344 118.441 1.00 55.06 371 MET A O 1
ATOM 2950 N N . GLU A 1 372 ? -72.871 -7.823 117.441 1.00 51.78 372 GLU A N 1
ATOM 2951 C CA . GLU A 1 372 ? -73.666 -7.684 118.680 1.00 51.78 372 GLU A CA 1
ATOM 2952 C C . GLU A 1 372 ? -74.334 -8.999 119.149 1.00 51.78 372 GLU A C 1
ATOM 2954 O O . GLU A 1 372 ? -74.800 -9.098 120.277 1.00 51.78 372 GLU A O 1
ATOM 2959 N N . LEU A 1 373 ? -74.327 -10.053 118.318 1.00 51.09 373 LEU A N 1
ATOM 2960 C CA . LEU A 1 373 ? -74.903 -11.377 118.632 1.00 51.09 373 LEU A CA 1
ATOM 2961 C C . LEU A 1 373 ? -73.857 -12.461 118.960 1.00 51.09 373 LEU A C 1
ATOM 2963 O O . LEU A 1 373 ? -74.214 -13.615 119.193 1.00 51.09 373 LEU A O 1
ATOM 2967 N N . LYS A 1 374 ? -72.562 -12.120 118.973 1.00 40.41 374 LYS A N 1
ATOM 2968 C CA . LYS A 1 374 ? -71.459 -13.078 119.193 1.00 40.41 374 LYS A CA 1
ATOM 2969 C C . LYS A 1 374 ? -70.869 -13.041 120.614 1.00 40.41 374 LYS A C 1
ATOM 2971 O O . LYS A 1 374 ? -69.893 -13.736 120.875 1.00 40.41 374 LYS A O 1
ATOM 2976 N N . ASP A 1 375 ? -71.484 -12.296 121.531 1.00 46.53 375 ASP A N 1
ATOM 2977 C CA . ASP A 1 375 ? -71.127 -12.281 122.959 1.00 46.53 375 ASP A CA 1
ATOM 2978 C C . ASP A 1 375 ? -71.839 -13.377 123.785 1.00 46.53 375 ASP A C 1
ATOM 2980 O O . ASP A 1 375 ? -71.647 -13.457 124.996 1.00 46.53 375 ASP A O 1
ATOM 2984 N N . GLU A 1 376 ? -72.609 -14.282 123.157 1.00 50.53 376 GLU A N 1
ATOM 2985 C CA . GLU A 1 376 ? -73.481 -15.218 123.891 1.00 50.53 376 GLU A CA 1
ATOM 2986 C C . GLU A 1 376 ? -73.345 -16.722 123.562 1.00 50.53 376 GLU A C 1
ATOM 2988 O O . GLU A 1 376 ? -74.293 -17.480 123.746 1.00 50.53 376 GLU A O 1
ATOM 2993 N N . LEU A 1 377 ? -72.166 -17.231 123.165 1.00 40.75 377 LEU A N 1
ATOM 2994 C CA . LEU A 1 377 ? -71.905 -18.678 123.314 1.00 40.75 377 LEU A CA 1
ATOM 2995 C C . LEU A 1 377 ? -70.415 -19.018 123.487 1.00 40.75 377 LEU A C 1
ATOM 2997 O O . LEU A 1 377 ? -69.636 -19.051 122.535 1.00 40.75 377 LEU A O 1
ATOM 3001 N N . GLY A 1 378 ? -70.024 -19.277 124.736 1.00 38.47 378 GLY A N 1
ATOM 3002 C CA . GLY A 1 378 ? -68.662 -19.608 125.139 1.00 38.47 378 GLY A CA 1
ATOM 3003 C C . GLY A 1 378 ? -68.300 -21.102 125.148 1.00 38.47 378 GLY A C 1
ATOM 3004 O O . GLY A 1 378 ? -69.147 -21.977 125.303 1.00 38.47 378 GLY A O 1
ATOM 3005 N N . LEU A 1 379 ? -66.974 -21.299 125.133 1.00 36.38 379 LEU A N 1
ATOM 3006 C CA . LEU A 1 379 ? -66.147 -22.397 125.667 1.00 36.38 379 LEU A CA 1
ATOM 3007 C C . LEU A 1 379 ? -65.769 -23.618 124.791 1.00 36.38 379 LEU A C 1
ATOM 3009 O O . LEU A 1 379 ? -66.588 -24.456 124.440 1.00 36.38 379 LEU A O 1
ATOM 3013 N N . LEU A 1 380 ? -64.431 -23.757 124.681 1.00 33.25 380 LEU A N 1
ATOM 3014 C CA . LEU A 1 380 ? -63.573 -24.912 124.345 1.00 33.25 380 LEU A CA 1
ATOM 3015 C C . LEU A 1 380 ? -63.381 -25.267 122.854 1.00 33.25 380 LEU A C 1
ATOM 3017 O O . LEU A 1 380 ? -64.219 -25.920 122.248 1.00 33.25 380 LEU A O 1
ATOM 3021 N N . LYS A 1 381 ? -62.163 -25.042 122.327 1.00 33.88 381 LYS A N 1
ATOM 3022 C CA . LYS A 1 381 ? -61.066 -26.048 122.311 1.00 33.88 381 LYS A CA 1
ATOM 3023 C C . LYS A 1 381 ? -60.105 -25.849 121.117 1.00 33.88 381 LYS A C 1
ATOM 3025 O O . LYS A 1 381 ? -60.435 -26.169 119.988 1.00 33.88 381 LYS A O 1
ATOM 3030 N N . ASP A 1 382 ? -58.930 -25.317 121.442 1.00 40.59 382 ASP A N 1
ATOM 3031 C CA . ASP A 1 382 ? -57.568 -25.648 120.980 1.00 40.59 382 ASP A CA 1
ATOM 3032 C C . ASP A 1 382 ? -57.264 -26.075 119.516 1.00 40.59 382 ASP A C 1
ATOM 3034 O O . ASP A 1 382 ? -57.749 -27.097 119.036 1.00 40.59 382 ASP A O 1
ATOM 3038 N N . GLY A 1 383 ? -56.295 -25.369 118.902 1.00 45.16 383 GLY A N 1
ATOM 3039 C CA . GLY A 1 383 ? -55.289 -25.952 117.994 1.00 45.16 383 GLY A CA 1
ATOM 3040 C C . GLY A 1 383 ? -55.364 -25.662 116.481 1.00 45.16 383 GLY A C 1
ATOM 3041 O O . GLY A 1 383 ? -56.104 -26.323 115.763 1.00 45.16 383 GLY A O 1
ATOM 3042 N N . GLY A 1 384 ? -54.456 -24.806 115.972 1.00 51.31 384 GLY A N 1
ATOM 3043 C CA . GLY A 1 384 ? -53.917 -24.916 114.598 1.00 51.31 384 GLY A CA 1
ATOM 3044 C C . GLY A 1 384 ? -53.840 -23.622 113.773 1.00 51.31 384 GLY A C 1
ATOM 3045 O O . GLY A 1 384 ? -54.835 -23.214 113.189 1.00 51.31 384 GLY A O 1
ATOM 3046 N N . ASN A 1 385 ? -52.648 -23.013 113.637 1.00 51.00 385 ASN A N 1
ATOM 3047 C CA . ASN A 1 385 ? -52.409 -21.980 112.611 1.00 51.00 385 ASN A CA 1
ATOM 3048 C C . ASN A 1 385 ? -50.954 -21.942 112.082 1.00 51.00 385 ASN A C 1
ATOM 3050 O O . ASN A 1 385 ? -50.214 -20.984 112.301 1.00 51.00 385 ASN A O 1
ATOM 3054 N N . ILE A 1 386 ? -50.526 -23.017 111.405 1.00 57.81 386 ILE A N 1
ATOM 3055 C CA . ILE A 1 386 ? -49.221 -23.107 110.707 1.00 57.81 386 ILE A CA 1
ATOM 3056 C C . ILE A 1 386 ? -49.403 -23.303 109.182 1.00 57.81 386 ILE A C 1
ATOM 3058 O O . ILE A 1 386 ? -48.518 -22.946 108.412 1.00 57.81 386 ILE A O 1
ATOM 3062 N N . SER A 1 387 ? -50.567 -23.775 108.715 1.00 57.44 387 SER A N 1
ATOM 3063 C CA . SER A 1 387 ? -50.776 -24.176 107.311 1.00 57.44 387 SER A CA 1
ATOM 3064 C C . SER A 1 387 ? -50.961 -23.006 106.333 1.00 57.44 387 SER A C 1
ATOM 3066 O O . SER A 1 387 ? -50.458 -23.061 105.217 1.00 57.44 387 SER A O 1
ATOM 3068 N N . GLU A 1 388 ? -51.641 -21.923 106.720 1.00 60.22 388 GLU A N 1
ATOM 3069 C CA . GLU A 1 388 ? -51.974 -20.843 105.772 1.00 60.22 388 GLU A CA 1
ATOM 3070 C C . GLU A 1 388 ? -50.768 -19.945 105.441 1.00 60.22 388 GLU A C 1
ATOM 3072 O O . GLU A 1 388 ? -50.595 -19.523 104.297 1.00 60.22 388 GLU A O 1
ATOM 3077 N N . LYS A 1 389 ? -49.850 -19.729 106.396 1.00 66.44 389 LYS A N 1
ATOM 3078 C CA . LYS A 1 389 ? -48.604 -18.973 106.156 1.00 66.44 389 LYS A CA 1
ATOM 3079 C C . LYS A 1 389 ? -47.629 -19.697 105.226 1.00 66.44 389 LYS A C 1
ATOM 3081 O O . LYS A 1 389 ? -46.937 -19.034 104.458 1.00 66.44 389 LYS A O 1
ATOM 3086 N N . VAL A 1 390 ? -47.594 -21.031 105.269 1.00 68.31 390 VAL A N 1
ATOM 3087 C CA . VAL A 1 390 ? -46.760 -21.843 104.367 1.00 68.31 390 VAL A CA 1
ATOM 3088 C C . VAL A 1 390 ? -47.263 -21.715 102.926 1.00 68.31 390 VAL A C 1
ATOM 3090 O O . VAL A 1 390 ? -46.468 -21.444 102.033 1.00 68.31 390 VAL A O 1
ATOM 3093 N N . THR A 1 391 ? -48.584 -21.744 102.712 1.00 69.50 391 THR A N 1
ATOM 3094 C CA . THR A 1 391 ? -49.168 -21.595 101.364 1.00 69.50 391 THR A CA 1
ATOM 3095 C C . THR A 1 391 ? -49.008 -20.193 100.760 1.00 69.50 391 THR A C 1
ATOM 3097 O O . THR A 1 391 ? -48.932 -20.043 99.540 1.00 69.50 391 THR A O 1
ATOM 3100 N N . LEU A 1 392 ? -48.922 -19.148 101.592 1.00 77.00 392 LEU A N 1
ATOM 3101 C CA . LEU A 1 392 ? -48.657 -17.781 101.131 1.00 77.00 392 LEU A CA 1
ATOM 3102 C C . LEU A 1 392 ? -47.189 -17.598 100.702 1.00 77.00 392 LEU A C 1
ATOM 3104 O O . LEU A 1 392 ? -46.927 -16.957 99.685 1.00 77.00 392 LEU A O 1
ATOM 3108 N N . LEU A 1 393 ? -46.248 -18.188 101.448 1.00 74.56 393 LEU A N 1
ATOM 3109 C CA . LEU A 1 393 ? -44.817 -18.153 101.127 1.00 74.56 393 LEU A CA 1
ATOM 3110 C C . LEU A 1 393 ? -44.470 -19.027 99.912 1.00 74.56 393 LEU A C 1
ATOM 3112 O O . LEU A 1 393 ? -43.659 -18.604 99.092 1.00 74.56 393 LEU A O 1
ATOM 3116 N N . GLU A 1 394 ? -45.120 -20.183 99.733 1.00 77.06 394 GLU A N 1
ATOM 3117 C CA . GLU A 1 394 ? -44.976 -21.004 98.518 1.00 77.06 394 GLU A CA 1
ATOM 3118 C C . GLU A 1 394 ? -45.416 -20.247 97.261 1.00 77.06 394 GLU A C 1
ATOM 3120 O O . GLU A 1 394 ? -44.700 -20.255 96.261 1.00 77.06 394 GLU A O 1
ATOM 3125 N N . ARG A 1 395 ? -46.541 -19.520 97.314 1.00 77.50 395 ARG A N 1
ATOM 3126 C CA . ARG A 1 395 ? -47.029 -18.743 96.163 1.00 77.50 395 ARG A CA 1
ATOM 3127 C C . ARG A 1 395 ? -46.096 -17.575 95.805 1.00 77.50 395 ARG A C 1
ATOM 3129 O O . ARG A 1 395 ? -45.885 -17.316 94.624 1.00 77.50 395 ARG A O 1
ATOM 3136 N N . GLN A 1 396 ? -45.500 -16.899 96.792 1.00 76.94 396 GLN A N 1
ATOM 3137 C CA . GLN A 1 396 ? -44.506 -15.841 96.540 1.00 76.94 396 GLN A CA 1
ATOM 3138 C C . GLN A 1 396 ? -43.174 -16.385 96.008 1.00 76.94 396 GLN A C 1
ATOM 3140 O O . GLN A 1 396 ? -42.559 -15.747 95.153 1.00 76.94 396 GLN A O 1
ATOM 3145 N N . LEU A 1 397 ? -42.743 -17.560 96.476 1.00 77.06 397 LEU A N 1
ATOM 3146 C CA . LEU A 1 397 ? -41.551 -18.227 95.955 1.00 77.06 397 LEU A CA 1
ATOM 3147 C C . LEU A 1 397 ? -41.750 -18.616 94.484 1.00 77.06 397 LEU A C 1
ATOM 3149 O O . LEU A 1 397 ? -40.878 -18.352 93.662 1.00 77.06 397 LEU A O 1
ATOM 3153 N N . GLN A 1 398 ? -42.925 -19.150 94.141 1.00 80.25 398 GLN A N 1
ATOM 3154 C CA . GLN A 1 398 ? -43.255 -19.555 92.776 1.00 80.25 398 GLN A CA 1
ATOM 3155 C C . GLN A 1 398 ? -43.328 -18.354 91.817 1.00 80.25 398 GLN A C 1
ATOM 3157 O O . GLN A 1 398 ? -42.809 -18.417 90.707 1.00 80.25 398 GLN A O 1
ATOM 3162 N N . GLU A 1 399 ? -43.895 -17.220 92.247 1.00 79.94 399 GLU A N 1
ATOM 3163 C CA . GLU A 1 399 ? -43.931 -16.008 91.417 1.00 79.94 399 GLU A CA 1
ATOM 3164 C C . GLU A 1 399 ? -42.554 -15.335 91.258 1.00 79.94 399 GLU A C 1
ATOM 3166 O O . GLU A 1 399 ? -42.243 -14.803 90.188 1.00 79.94 399 GLU A O 1
ATOM 3171 N N . SER A 1 400 ? -41.693 -15.403 92.277 1.00 76.62 400 SER A N 1
ATOM 3172 C CA . SER A 1 400 ? -40.291 -14.986 92.154 1.00 76.62 400 SER A CA 1
ATOM 3173 C C . SER A 1 400 ? -39.520 -15.863 91.161 1.00 76.62 400 SER A C 1
ATOM 3175 O O . SER A 1 400 ? -38.705 -15.344 90.399 1.00 76.62 400 SER A O 1
ATOM 3177 N N . ASP A 1 401 ? -39.789 -17.170 91.143 1.00 84.38 401 ASP A N 1
ATOM 3178 C CA . ASP A 1 401 ? -39.126 -18.128 90.253 1.00 84.38 401 ASP A CA 1
ATOM 3179 C C . ASP A 1 401 ? -39.524 -17.909 88.780 1.00 84.38 401 ASP A C 1
ATOM 3181 O O . ASP A 1 401 ? -38.665 -17.873 87.898 1.00 84.38 401 ASP A O 1
ATOM 3185 N N . TYR A 1 402 ? -40.801 -17.599 88.508 1.00 84.56 402 TYR A N 1
ATOM 3186 C CA . TYR A 1 402 ? -41.250 -17.203 87.164 1.00 84.56 402 TYR A CA 1
ATOM 3187 C C . TYR A 1 402 ? -40.582 -15.909 86.665 1.00 84.56 402 TYR A C 1
ATOM 3189 O O . TYR A 1 402 ? -40.233 -15.803 85.486 1.00 84.56 402 TYR A O 1
ATOM 3197 N N . ARG A 1 403 ? -40.352 -14.923 87.546 1.00 83.56 403 ARG A N 1
ATOM 3198 C CA . ARG A 1 403 ? -39.627 -13.688 87.184 1.00 83.56 403 ARG A CA 1
ATOM 3199 C C . ARG A 1 403 ? -38.143 -13.943 86.932 1.00 83.56 403 ARG A C 1
ATOM 3201 O O . ARG A 1 403 ? -37.578 -13.334 86.023 1.00 83.56 403 ARG A O 1
ATOM 3208 N N . LEU A 1 404 ? -37.528 -14.843 87.700 1.00 83.62 404 LEU A N 1
ATOM 3209 C CA . LEU A 1 404 ? -36.133 -15.238 87.513 1.00 83.62 404 LEU A CA 1
ATOM 3210 C C . LEU A 1 404 ? -35.936 -15.957 86.172 1.00 83.62 404 LEU A C 1
ATOM 3212 O O . LEU A 1 404 ? -35.007 -15.619 85.443 1.00 83.62 404 LEU A O 1
ATOM 3216 N N . GLN A 1 405 ? -36.840 -16.868 85.797 1.00 82.62 405 GLN A N 1
ATOM 3217 C CA . GLN A 1 405 ? -36.782 -17.571 84.510 1.00 82.62 405 GLN A CA 1
ATOM 3218 C C . GLN A 1 405 ? -36.943 -16.627 83.310 1.00 82.62 405 GLN A C 1
ATOM 3220 O O . GLN A 1 405 ? -36.192 -16.737 82.343 1.00 82.62 405 GLN A O 1
ATOM 3225 N N . HIS A 1 406 ? -37.858 -15.652 83.372 1.00 83.00 406 HIS A N 1
ATOM 3226 C CA . HIS A 1 406 ? -37.999 -14.649 82.308 1.00 83.00 406 HIS A CA 1
ATOM 3227 C C . HIS A 1 406 ? -36.761 -13.739 82.202 1.00 83.00 406 HIS A C 1
ATOM 3229 O O . HIS A 1 406 ? -36.330 -13.392 81.102 1.00 83.00 406 HIS A O 1
ATOM 3235 N N . ALA A 1 407 ? -36.159 -13.360 83.334 1.00 83.00 407 ALA A N 1
ATOM 3236 C CA . ALA A 1 407 ? -34.916 -12.591 83.345 1.00 83.00 407 ALA A CA 1
ATOM 3237 C C . ALA A 1 407 ? -33.726 -13.402 82.800 1.00 83.00 407 ALA A C 1
ATOM 3239 O O . ALA A 1 407 ? -32.932 -12.852 82.043 1.00 83.00 407 ALA A O 1
ATOM 3240 N N . MET A 1 408 ? -33.633 -14.699 83.120 1.00 85.44 408 MET A N 1
ATOM 3241 C CA . MET A 1 408 ? -32.620 -15.608 82.568 1.00 85.44 408 MET A CA 1
ATOM 3242 C C . MET A 1 408 ? -32.772 -15.772 81.054 1.00 85.44 408 MET A C 1
ATOM 3244 O O . MET A 1 408 ? -31.801 -15.562 80.337 1.00 85.44 408 MET A O 1
ATOM 3248 N N . ALA A 1 409 ? -33.986 -16.026 80.556 1.00 83.62 409 ALA A N 1
ATOM 3249 C CA . ALA A 1 409 ? -34.241 -16.128 79.117 1.00 83.62 409 ALA A CA 1
ATOM 3250 C C . ALA A 1 409 ? -33.929 -14.813 78.373 1.00 83.62 409 ALA A C 1
ATOM 3252 O O . ALA A 1 409 ? -33.384 -14.825 77.271 1.00 83.62 409 ALA A O 1
ATOM 3253 N N . SER A 1 410 ? -34.225 -13.658 78.983 1.00 81.56 410 SER A N 1
ATOM 3254 C CA . SER A 1 410 ? -33.866 -12.351 78.418 1.00 81.56 410 SER A CA 1
ATOM 3255 C C . SER A 1 410 ? -32.357 -12.081 78.445 1.00 81.56 410 SER A C 1
ATOM 3257 O O . SER A 1 410 ? -31.853 -11.414 77.541 1.00 81.56 410 SER A O 1
ATOM 3259 N N . ALA A 1 411 ? -31.644 -12.545 79.474 1.00 83.50 411 ALA A N 1
ATOM 3260 C CA . ALA A 1 411 ? -30.195 -12.406 79.576 1.00 83.50 411 ALA A CA 1
ATOM 3261 C C . ALA A 1 411 ? -29.485 -13.300 78.549 1.00 83.50 411 ALA A C 1
ATOM 3263 O O . ALA A 1 411 ? -28.620 -12.808 77.828 1.00 83.50 411 ALA A O 1
ATOM 3264 N N . GLU A 1 412 ? -29.924 -14.551 78.402 1.00 85.88 412 GLU A N 1
ATOM 3265 C CA . GLU A 1 412 ? -29.404 -15.517 77.426 1.00 85.88 412 GLU A CA 1
ATOM 3266 C C . GLU A 1 412 ? -29.616 -15.026 75.982 1.00 85.88 412 GLU A C 1
ATOM 3268 O O . GLU A 1 412 ? -28.673 -14.986 75.192 1.00 85.88 412 GLU A O 1
ATOM 3273 N N . ALA A 1 413 ? -30.801 -14.487 75.665 1.00 83.69 413 ALA A N 1
ATOM 3274 C CA . ALA A 1 413 ? -31.063 -13.857 74.367 1.00 83.69 413 ALA A CA 1
ATOM 3275 C C . ALA A 1 413 ? -30.171 -12.626 74.095 1.00 83.69 413 ALA A C 1
ATOM 3277 O O . ALA A 1 413 ? -29.835 -12.326 72.946 1.00 83.69 413 ALA A O 1
ATOM 3278 N N . SER A 1 414 ? -29.779 -11.885 75.139 1.00 81.81 414 SER A N 1
ATOM 3279 C CA . SER A 1 414 ? -28.863 -10.745 75.003 1.00 81.81 414 SER A CA 1
ATOM 3280 C C . SER A 1 414 ? -27.397 -11.172 74.854 1.00 81.81 414 SER A C 1
ATOM 3282 O O . SER A 1 414 ? -26.662 -10.551 74.084 1.00 81.81 414 SER A O 1
ATOM 3284 N N . GLU A 1 415 ? -26.988 -12.257 75.518 1.00 85.56 415 GLU A N 1
ATOM 3285 C CA . GLU A 1 415 ? -25.650 -12.849 75.422 1.00 85.56 415 GLU A CA 1
ATOM 3286 C C . GLU A 1 415 ? -25.411 -13.461 74.036 1.00 85.56 415 GLU A C 1
ATOM 3288 O O . GLU A 1 415 ? -24.374 -13.213 73.419 1.00 85.56 415 GLU A O 1
ATOM 3293 N N . GLU A 1 416 ? -26.403 -14.160 73.479 1.00 85.00 416 GLU A N 1
ATOM 3294 C CA . GLU A 1 416 ? -26.337 -14.700 72.118 1.00 85.00 416 GLU A CA 1
ATOM 3295 C C . GLU A 1 416 ? -26.218 -13.578 71.071 1.00 85.00 416 GLU A C 1
ATOM 3297 O O . GLU A 1 416 ? -25.406 -13.650 70.143 1.00 85.00 416 GLU A O 1
ATOM 3302 N N . LYS A 1 417 ? -26.942 -12.468 71.269 1.00 86.94 417 LYS A N 1
ATOM 3303 C CA . LYS A 1 417 ? -26.836 -11.276 70.414 1.00 86.94 417 LYS A CA 1
ATOM 3304 C C . LYS A 1 417 ? -25.455 -10.612 70.507 1.00 86.94 417 LYS A C 1
ATOM 3306 O O . LYS A 1 417 ? -24.921 -10.172 69.488 1.00 86.94 417 LYS A O 1
ATOM 3311 N N . GLN A 1 418 ? -24.859 -10.561 71.700 1.00 87.38 418 GLN A N 1
ATOM 3312 C CA . GLN A 1 418 ? -23.496 -10.060 71.915 1.00 87.38 418 GLN A CA 1
ATOM 3313 C C . GLN A 1 418 ? -22.454 -10.973 71.245 1.00 87.38 418 GLN A C 1
ATOM 3315 O O . GLN A 1 418 ? -21.527 -10.483 70.601 1.00 87.38 418 GLN A O 1
ATOM 3320 N N . SER A 1 419 ? -22.627 -12.293 71.348 1.00 89.88 419 SER A N 1
ATOM 3321 C CA . SER A 1 419 ? -21.775 -13.296 70.699 1.00 89.88 419 SER A CA 1
ATOM 3322 C C . SER A 1 419 ? -21.807 -13.169 69.170 1.00 89.88 419 SER A C 1
ATOM 3324 O O . SER A 1 419 ? -20.758 -13.092 68.525 1.00 89.88 419 SER A O 1
ATOM 3326 N N . MET A 1 420 ? -23.001 -13.017 68.585 1.00 92.75 420 MET A N 1
ATOM 3327 C CA . MET A 1 420 ? -23.182 -12.775 67.148 1.00 92.75 420 MET A CA 1
ATOM 3328 C C . MET A 1 420 ? -22.500 -11.476 66.685 1.00 92.75 420 MET A C 1
ATOM 3330 O O . MET A 1 420 ? -21.816 -11.458 65.656 1.00 92.75 420 MET A O 1
ATOM 3334 N N . LEU A 1 421 ? -22.652 -10.387 67.448 1.00 91.81 421 LEU A N 1
ATOM 3335 C CA . LEU A 1 421 ? -21.980 -9.115 67.165 1.00 91.81 421 LEU A CA 1
ATOM 3336 C C . LEU A 1 421 ? -20.455 -9.261 67.212 1.00 91.81 421 LEU A C 1
ATOM 3338 O O . LEU A 1 421 ? -19.776 -8.789 66.304 1.00 91.81 421 LEU A O 1
ATOM 3342 N N . ASN A 1 422 ? -19.919 -9.961 68.212 1.00 91.81 422 ASN A N 1
ATOM 3343 C CA . ASN A 1 422 ? -18.481 -10.204 68.331 1.00 91.81 422 ASN A CA 1
ATOM 3344 C C . ASN A 1 422 ? -17.933 -11.047 67.166 1.00 91.81 422 ASN A C 1
ATOM 3346 O O . ASN A 1 422 ? -16.858 -10.738 66.654 1.00 91.81 422 ASN A O 1
ATOM 3350 N N . SER A 1 423 ? -18.681 -12.051 66.691 1.00 94.31 423 SER A N 1
ATOM 3351 C CA . SER A 1 423 ? -18.321 -12.808 65.480 1.00 94.31 423 SER A CA 1
ATOM 3352 C C . SER A 1 423 ? -18.285 -11.903 64.245 1.00 94.31 423 SER A C 1
ATOM 3354 O O . SER A 1 423 ? -17.316 -11.919 63.491 1.00 94.31 423 SER A O 1
ATOM 3356 N N . THR A 1 424 ? -19.305 -11.057 64.079 1.00 92.38 424 THR A N 1
ATOM 3357 C CA . THR A 1 424 ? -19.403 -10.126 62.942 1.00 92.38 424 THR A CA 1
ATOM 3358 C C . THR A 1 424 ? -18.256 -9.108 62.946 1.00 92.38 424 THR A C 1
ATOM 3360 O O . THR A 1 424 ? -17.681 -8.805 61.902 1.00 92.38 424 THR A O 1
ATOM 3363 N N . ILE A 1 425 ? -17.876 -8.602 64.124 1.00 92.88 425 ILE A N 1
ATOM 3364 C CA . ILE A 1 425 ? -16.727 -7.699 64.292 1.00 92.88 425 ILE A CA 1
ATOM 3365 C C . ILE A 1 425 ? -15.418 -8.405 63.910 1.00 92.88 425 ILE A C 1
ATOM 3367 O O . ILE A 1 425 ? -14.587 -7.810 63.223 1.00 92.88 425 ILE A O 1
ATOM 3371 N N . GLY A 1 426 ? -15.248 -9.675 64.293 1.00 95.69 426 GLY A N 1
ATOM 3372 C CA . GLY A 1 426 ? -14.084 -10.479 63.908 1.00 95.69 426 GLY A CA 1
ATOM 3373 C C . GLY A 1 426 ? -13.952 -10.650 62.391 1.00 95.69 426 GLY A C 1
ATOM 3374 O O . GLY A 1 426 ? -12.862 -10.479 61.836 1.00 95.69 426 GLY A O 1
ATOM 3375 N N . ASP A 1 427 ? -15.063 -10.902 61.699 1.00 94.44 427 ASP A N 1
ATOM 3376 C CA . ASP A 1 427 ? -15.081 -10.997 60.235 1.00 94.44 427 ASP A CA 1
ATOM 3377 C C . ASP A 1 427 ? -14.712 -9.661 59.570 1.00 94.44 427 ASP A C 1
ATOM 3379 O O . ASP A 1 427 ? -13.918 -9.624 58.622 1.00 94.44 427 ASP A O 1
ATOM 3383 N N . MET A 1 428 ? -15.211 -8.541 60.105 1.00 93.94 428 MET A N 1
ATOM 3384 C CA . MET A 1 428 ? -14.855 -7.201 59.626 1.00 93.94 428 MET A CA 1
ATOM 3385 C C . MET A 1 428 ? -13.370 -6.872 59.856 1.00 93.94 428 MET A C 1
ATOM 3387 O O . MET A 1 428 ? -12.733 -6.296 58.972 1.00 93.94 428 MET A O 1
ATOM 3391 N N . GLU A 1 429 ? -12.772 -7.267 60.985 1.00 95.19 429 GLU A N 1
ATOM 3392 C CA . GLU A 1 429 ? -11.330 -7.091 61.225 1.00 95.19 429 GLU A CA 1
ATOM 3393 C C . GLU A 1 429 ? -10.468 -7.872 60.230 1.00 95.19 429 GLU A C 1
ATOM 3395 O O . GLU A 1 429 ? -9.449 -7.361 59.748 1.00 95.19 429 GLU A O 1
ATOM 3400 N N . ASN A 1 430 ? -10.867 -9.100 59.901 1.00 94.25 430 ASN A N 1
ATOM 3401 C CA . ASN A 1 430 ? -10.165 -9.916 58.915 1.00 94.25 430 ASN A CA 1
ATOM 3402 C C . ASN A 1 430 ? -10.239 -9.287 57.516 1.00 94.25 430 ASN A C 1
ATOM 3404 O O . ASN A 1 430 ? -9.219 -9.216 56.825 1.00 94.25 430 ASN A O 1
ATOM 3408 N N . LEU A 1 431 ? -11.398 -8.738 57.132 1.00 95.31 431 LEU A N 1
ATOM 3409 C CA . LEU A 1 431 ? -11.558 -7.993 55.881 1.00 95.31 431 LEU A CA 1
ATOM 3410 C C . LEU A 1 431 ? -10.659 -6.746 55.842 1.00 95.31 431 LEU A C 1
ATOM 3412 O O . LEU A 1 431 ? -10.007 -6.481 54.833 1.00 95.31 431 LEU A O 1
ATOM 3416 N N . ILE A 1 432 ? -10.576 -5.994 56.944 1.00 93.56 432 ILE A N 1
ATOM 3417 C CA . ILE A 1 432 ? -9.710 -4.809 57.044 1.00 93.56 432 ILE A CA 1
ATOM 3418 C C . ILE A 1 432 ? -8.231 -5.194 56.898 1.00 93.56 432 ILE A C 1
ATOM 3420 O O . ILE A 1 432 ? -7.480 -4.487 56.221 1.00 93.56 432 ILE A O 1
ATOM 3424 N N . LYS A 1 433 ? -7.796 -6.310 57.501 1.00 95.00 433 LYS A N 1
ATOM 3425 C CA . LYS A 1 433 ? -6.421 -6.820 57.355 1.00 95.00 433 LYS A CA 1
ATOM 3426 C C . LYS A 1 433 ? -6.111 -7.207 55.905 1.00 95.00 433 LYS A C 1
ATOM 3428 O O . LYS A 1 433 ? -5.068 -6.800 55.392 1.00 95.00 433 LYS A O 1
ATOM 3433 N N . ASP A 1 434 ? -7.013 -7.926 55.236 1.00 94.81 434 ASP A N 1
ATOM 3434 C CA . ASP A 1 434 ? -6.860 -8.294 53.820 1.00 94.81 434 ASP A CA 1
ATOM 3435 C C . ASP A 1 434 ? -6.823 -7.057 52.907 1.00 94.81 434 ASP A C 1
ATOM 3437 O O . ASP A 1 434 ? -5.941 -6.925 52.055 1.00 94.81 434 ASP A O 1
ATOM 3441 N N . LEU A 1 435 ? -7.721 -6.093 53.137 1.00 93.12 435 LEU A N 1
ATOM 3442 C CA . LEU A 1 435 ? -7.738 -4.830 52.401 1.00 93.12 435 LEU A CA 1
ATOM 3443 C C . LEU A 1 435 ? -6.441 -4.039 52.598 1.00 93.12 435 LEU A C 1
ATOM 3445 O O . LEU A 1 435 ? -5.872 -3.569 51.615 1.00 93.12 435 LEU A O 1
ATOM 3449 N N . LYS A 1 436 ? -5.914 -3.944 53.825 1.00 94.62 436 LYS A N 1
ATOM 3450 C CA . LYS A 1 436 ? -4.612 -3.302 54.082 1.00 94.62 436 LYS A CA 1
ATOM 3451 C C . LYS A 1 436 ? -3.471 -3.974 53.324 1.00 94.62 436 LYS A C 1
ATOM 3453 O O . LYS A 1 436 ? -2.634 -3.279 52.753 1.00 94.62 436 LYS A O 1
ATOM 3458 N N . LEU A 1 437 ? -3.439 -5.307 53.281 1.00 94.81 437 LEU A N 1
ATOM 3459 C CA . LEU A 1 437 ? -2.409 -6.046 52.548 1.00 94.81 437 LEU A CA 1
ATOM 3460 C C . LEU A 1 437 ? -2.509 -5.801 51.035 1.00 94.81 437 LEU A C 1
ATOM 3462 O O . LEU A 1 437 ? -1.492 -5.618 50.362 1.00 94.81 437 LEU A O 1
ATOM 3466 N N . LYS A 1 438 ? -3.732 -5.737 50.497 1.00 94.19 438 LYS A N 1
ATOM 3467 C CA . LYS A 1 438 ? -3.977 -5.380 49.093 1.00 94.19 438 LYS A CA 1
ATOM 3468 C C . LYS A 1 438 ? -3.554 -3.947 48.777 1.00 94.19 438 LYS A C 1
ATOM 3470 O O . LYS A 1 438 ? -2.970 -3.736 47.716 1.00 94.19 438 LYS A O 1
ATOM 3475 N N . VAL A 1 439 ? -3.794 -2.999 49.684 1.00 93.94 439 VAL A N 1
ATOM 3476 C CA . VAL A 1 439 ? -3.343 -1.604 49.545 1.00 93.94 439 VAL A CA 1
ATOM 3477 C C . VAL A 1 439 ? -1.815 -1.533 49.509 1.00 93.94 439 VAL A C 1
ATOM 3479 O O . VAL A 1 439 ? -1.277 -1.009 48.542 1.00 93.94 439 VAL A O 1
ATOM 3482 N N . LEU A 1 440 ? -1.113 -2.175 50.449 1.00 92.56 440 LEU A N 1
ATOM 3483 C CA . LEU A 1 440 ? 0.360 -2.246 50.462 1.00 92.56 440 LEU A CA 1
ATOM 3484 C C . LEU A 1 440 ? 0.938 -2.853 49.169 1.00 92.56 440 LEU A C 1
ATOM 3486 O O . LEU A 1 440 ? 1.939 -2.390 48.618 1.00 92.56 440 LEU A O 1
ATOM 3490 N N . LYS A 1 441 ? 0.285 -3.891 48.635 1.00 92.50 441 LYS A N 1
ATOM 3491 C CA . LYS A 1 441 ? 0.674 -4.511 47.360 1.00 92.50 441 LYS A CA 1
ATOM 3492 C C . LYS A 1 441 ? 0.393 -3.613 46.149 1.00 92.50 441 LYS A C 1
ATOM 3494 O O . LYS A 1 441 ? 1.077 -3.726 45.134 1.00 92.50 441 LYS A O 1
ATOM 3499 N N . ALA A 1 442 ? -0.644 -2.783 46.206 1.00 90.19 442 ALA A N 1
ATOM 3500 C CA . ALA A 1 442 ? -0.944 -1.815 45.157 1.00 90.19 442 ALA A CA 1
ATOM 3501 C C . ALA A 1 442 ? 0.038 -0.634 45.191 1.00 90.19 442 ALA A C 1
ATOM 3503 O O . ALA A 1 442 ? 0.491 -0.210 44.135 1.00 90.19 442 ALA A O 1
ATOM 3504 N N . GLU A 1 443 ? 0.418 -0.177 46.382 1.00 91.69 443 GLU A N 1
ATOM 3505 C CA . GLU A 1 443 ? 1.362 0.922 46.610 1.00 91.69 443 GLU A CA 1
ATOM 3506 C C . GLU A 1 443 ? 2.770 0.575 46.110 1.00 91.69 443 GLU A C 1
ATOM 3508 O O . GLU A 1 443 ? 3.285 1.241 45.223 1.00 91.69 443 GLU A O 1
ATOM 3513 N N . THR A 1 444 ? 3.318 -0.581 46.499 1.00 90.50 444 THR A N 1
ATOM 3514 C CA . THR A 1 444 ? 4.615 -1.062 45.967 1.00 90.50 444 THR A CA 1
ATOM 3515 C C . THR A 1 444 ? 4.632 -1.244 44.442 1.00 90.50 444 THR A C 1
ATOM 3517 O O . THR A 1 444 ? 5.670 -1.097 43.794 1.00 90.50 444 THR A O 1
ATOM 3520 N N . ARG A 1 445 ? 3.481 -1.564 43.833 1.00 90.50 445 ARG A N 1
ATOM 3521 C CA . ARG A 1 445 ? 3.344 -1.590 42.369 1.00 90.50 445 ARG A CA 1
ATOM 3522 C C . ARG A 1 445 ? 3.300 -0.188 41.775 1.00 90.50 445 ARG A C 1
ATOM 3524 O O . ARG A 1 445 ? 3.876 -0.007 40.707 1.00 90.50 445 ARG A O 1
ATOM 3531 N N . ALA A 1 446 ? 2.633 0.759 42.431 1.00 89.25 446 ALA A N 1
ATOM 3532 C CA . ALA A 1 446 ? 2.601 2.154 42.014 1.00 89.25 446 ALA A CA 1
ATOM 3533 C C . ALA A 1 446 ? 4.018 2.751 42.020 1.00 89.25 446 ALA A C 1
ATOM 3535 O O . ALA A 1 446 ? 4.449 3.249 40.980 1.00 89.25 446 ALA A O 1
ATOM 3536 N N . ASP A 1 447 ? 4.779 2.551 43.097 1.00 90.19 447 ASP A N 1
ATOM 3537 C CA . ASP A 1 447 ? 6.171 3.012 43.220 1.00 90.19 447 ASP A CA 1
ATOM 3538 C C . ASP A 1 447 ? 7.063 2.423 42.113 1.00 90.19 447 ASP A C 1
ATOM 3540 O O . ASP A 1 447 ? 7.792 3.134 41.423 1.00 90.19 447 ASP A O 1
ATOM 3544 N N . SER A 1 448 ? 6.938 1.115 41.845 1.00 88.44 448 SER A N 1
ATOM 3545 C CA . SER A 1 448 ? 7.675 0.465 40.750 1.00 88.44 448 SER A CA 1
ATOM 3546 C C . SER A 1 448 ? 7.295 1.014 39.368 1.00 88.44 448 SER A C 1
ATOM 3548 O O . SER A 1 448 ? 8.129 1.065 38.460 1.00 88.44 448 SER A O 1
ATOM 3550 N N . THR A 1 449 ? 6.034 1.405 39.163 1.00 87.94 449 THR A N 1
ATOM 3551 C CA . THR A 1 449 ? 5.615 2.038 37.904 1.00 87.94 449 THR A CA 1
ATOM 3552 C C . THR A 1 449 ? 6.076 3.484 37.787 1.00 87.94 449 THR A C 1
ATOM 3554 O O . THR A 1 449 ? 6.362 3.922 36.672 1.00 87.94 449 THR A O 1
ATOM 3557 N N . GLU A 1 450 ? 6.189 4.205 38.900 1.00 90.19 450 GLU A N 1
ATOM 3558 C CA . GLU A 1 450 ? 6.729 5.562 38.939 1.00 90.19 450 GLU A CA 1
ATOM 3559 C C . GLU A 1 450 ? 8.208 5.568 38.540 1.00 90.19 450 GLU A C 1
ATOM 3561 O O . GLU A 1 450 ? 8.583 6.293 37.620 1.00 90.19 450 GLU A O 1
ATOM 3566 N N . GLU A 1 451 ? 9.017 4.669 39.108 1.00 91.75 451 GLU A N 1
ATOM 3567 C CA . GLU A 1 451 ? 10.430 4.510 38.739 1.00 91.75 451 GLU A CA 1
ATOM 3568 C C . GLU A 1 451 ? 10.601 4.181 37.245 1.00 91.75 451 GLU A C 1
ATOM 3570 O O . GLU A 1 451 ? 11.402 4.803 36.543 1.00 91.75 451 GLU A O 1
ATOM 3575 N N . LYS A 1 452 ? 9.769 3.277 36.704 1.00 91.00 452 LYS A N 1
ATOM 3576 C CA . LYS A 1 452 ? 9.745 2.991 35.259 1.00 91.00 452 LYS A CA 1
ATOM 3577 C C . LYS A 1 452 ? 9.387 4.221 34.429 1.00 91.00 452 LYS A C 1
ATOM 3579 O O . LYS A 1 452 ? 9.984 4.415 33.375 1.00 91.00 452 LYS A O 1
ATOM 3584 N N . CYS A 1 453 ? 8.434 5.045 34.871 1.00 81.12 453 CYS A N 1
ATOM 3585 C CA . CYS A 1 453 ? 8.062 6.276 34.169 1.00 81.12 453 CYS A CA 1
ATOM 3586 C C . CYS A 1 453 ? 9.195 7.310 34.174 1.00 81.12 453 CYS A C 1
ATOM 3588 O O . CYS A 1 453 ? 9.369 8.004 33.173 1.00 81.12 453 CYS A O 1
ATOM 3590 N N . ILE A 1 454 ? 9.977 7.391 35.254 1.00 90.06 454 ILE A N 1
ATOM 3591 C CA . ILE A 1 454 ? 11.150 8.271 35.337 1.00 90.06 454 ILE A CA 1
ATOM 3592 C C . ILE A 1 454 ? 12.203 7.848 34.305 1.00 90.06 454 ILE A C 1
ATOM 3594 O O . ILE A 1 454 ? 12.608 8.673 33.486 1.00 90.06 454 ILE A O 1
ATOM 3598 N N . ILE A 1 455 ? 12.565 6.560 34.260 1.00 92.12 455 ILE A N 1
ATOM 3599 C CA . ILE A 1 455 ? 13.536 6.025 33.284 1.00 92.12 455 ILE A CA 1
ATOM 3600 C C . ILE A 1 455 ? 13.058 6.269 31.844 1.00 92.12 455 ILE A C 1
ATOM 3602 O O . ILE A 1 455 ? 13.826 6.696 30.980 1.00 92.12 455 ILE A O 1
ATOM 3606 N N . LEU A 1 456 ? 11.770 6.040 31.574 1.00 87.31 456 LEU A N 1
ATOM 3607 C CA . LEU A 1 456 ? 11.185 6.263 30.248 1.00 87.31 456 LEU A CA 1
ATOM 3608 C C . LEU A 1 456 ? 11.195 7.748 29.861 1.00 87.31 456 LEU A C 1
ATOM 3610 O O . LEU A 1 456 ? 11.411 8.080 28.697 1.00 87.31 456 LEU A O 1
ATOM 3614 N N . SER A 1 457 ? 10.992 8.649 30.826 1.00 86.00 457 SER A N 1
ATOM 3615 C CA . SER A 1 457 ? 11.087 10.095 30.610 1.00 86.00 457 SER A CA 1
ATOM 3616 C C . SER A 1 457 ? 12.516 10.533 30.286 1.00 86.00 457 SER A C 1
ATOM 3618 O O . SER A 1 457 ? 12.707 11.374 29.409 1.00 86.00 457 SER A O 1
ATOM 3620 N N . GLU A 1 458 ? 13.514 9.969 30.964 1.00 92.38 458 GLU A N 1
ATOM 3621 C CA . GLU A 1 458 ? 14.926 10.255 30.700 1.00 92.38 458 GLU A CA 1
ATOM 3622 C C . GLU A 1 458 ? 15.348 9.758 29.311 1.00 92.38 458 GLU A C 1
ATOM 3624 O O . GLU A 1 458 ? 15.917 10.517 28.526 1.00 92.38 458 GLU A O 1
ATOM 3629 N N . SER A 1 459 ? 14.967 8.529 28.950 1.00 91.88 459 SER A N 1
ATOM 3630 C CA . SER A 1 459 ? 15.228 7.977 27.616 1.00 91.88 459 SER A CA 1
ATOM 3631 C C . SER A 1 459 ? 14.527 8.772 26.506 1.00 91.88 459 SER A C 1
ATOM 3633 O O . SER A 1 459 ? 15.145 9.065 25.483 1.00 91.88 459 SER A O 1
ATOM 3635 N N . ASN A 1 460 ? 13.278 9.204 26.717 1.00 84.38 460 ASN A N 1
ATOM 3636 C CA . ASN A 1 460 ? 12.569 10.070 25.769 1.00 84.38 460 ASN A CA 1
ATOM 3637 C C . ASN A 1 460 ? 13.272 11.422 25.575 1.00 84.38 460 ASN A C 1
ATOM 3639 O O . ASN A 1 460 ? 13.293 11.947 24.462 1.00 84.38 460 ASN A O 1
ATOM 3643 N N . MET A 1 461 ? 13.833 11.998 26.643 1.00 92.12 461 MET A N 1
ATOM 3644 C CA . MET A 1 461 ? 14.593 13.244 26.554 1.00 92.12 461 MET A CA 1
ATOM 3645 C C . MET A 1 461 ? 15.862 13.058 25.716 1.00 92.12 461 MET A C 1
ATOM 3647 O O . MET A 1 461 ? 16.176 13.926 24.904 1.00 92.12 461 MET A O 1
ATOM 3651 N N . GLU A 1 462 ? 16.572 11.940 25.878 1.00 92.38 462 GLU A N 1
ATOM 3652 C CA . GLU A 1 462 ? 17.767 11.643 25.084 1.00 92.38 462 GLU A CA 1
ATOM 3653 C C . GLU A 1 462 ? 17.428 11.425 23.605 1.00 92.38 462 GLU A C 1
ATOM 3655 O O . GLU A 1 462 ? 18.019 12.054 22.729 1.00 92.38 462 GLU A O 1
ATOM 3660 N N . LEU A 1 463 ? 16.377 10.654 23.324 1.00 91.44 463 LEU A N 1
ATOM 3661 C CA . LEU A 1 463 ? 15.913 10.407 21.960 1.00 91.44 463 LEU A CA 1
ATOM 3662 C C . LEU A 1 463 ? 15.439 11.697 21.265 1.00 91.44 463 LEU A C 1
ATOM 3664 O O . LEU A 1 463 ? 15.673 11.897 20.074 1.00 91.44 463 LEU A O 1
ATOM 3668 N N . HIS A 1 464 ? 14.831 12.626 22.009 1.00 90.00 464 HIS A N 1
ATOM 3669 C CA . HIS A 1 464 ? 14.474 13.946 21.486 1.00 90.00 464 HIS A CA 1
ATOM 3670 C C . HIS A 1 464 ? 15.712 14.789 21.130 1.00 90.00 464 HIS A C 1
ATOM 3672 O O . HIS A 1 464 ? 15.701 15.495 20.118 1.00 90.00 464 HIS A O 1
ATOM 3678 N N . LYS A 1 465 ? 16.794 14.718 21.922 1.00 93.31 465 LYS A N 1
ATOM 3679 C CA . LYS A 1 465 ? 18.061 15.385 21.572 1.00 93.31 465 LYS A CA 1
ATOM 3680 C C . LYS A 1 465 ? 18.641 14.802 20.287 1.00 93.31 465 LYS A C 1
ATOM 3682 O O . LYS A 1 465 ? 18.996 15.573 19.397 1.00 93.31 465 LYS A O 1
ATOM 3687 N N . GLU A 1 466 ? 18.671 13.478 20.148 1.00 94.81 466 GLU A N 1
ATOM 3688 C CA . GLU A 1 466 ? 19.134 12.821 18.920 1.00 94.81 466 GLU A CA 1
ATOM 3689 C C . GLU A 1 466 ? 18.296 13.227 17.703 1.00 94.81 466 GLU A C 1
ATOM 3691 O O . GLU A 1 466 ? 18.848 13.597 16.667 1.00 94.81 466 GLU A O 1
ATOM 3696 N N . MET A 1 467 ? 16.967 13.258 17.835 1.00 86.44 467 MET A N 1
ATOM 3697 C CA . MET A 1 467 ? 16.078 13.695 16.757 1.00 86.44 467 MET A CA 1
ATOM 3698 C C . MET A 1 467 ? 16.349 15.149 16.347 1.00 86.44 467 MET A C 1
ATOM 3700 O O . MET A 1 467 ? 16.426 15.454 15.157 1.00 86.44 467 MET A O 1
ATOM 3704 N N . SER A 1 468 ? 16.559 16.046 17.317 1.00 89.38 468 SER A N 1
ATOM 3705 C CA . SER A 1 468 ? 16.914 17.442 17.030 1.00 89.38 468 SER A CA 1
ATOM 3706 C C . SER A 1 468 ? 18.271 17.566 16.323 1.00 89.38 468 SER A C 1
ATOM 3708 O O . SER A 1 468 ? 18.416 18.362 15.394 1.00 89.38 468 SER A O 1
ATOM 3710 N N . PHE A 1 469 ? 19.241 16.721 16.686 1.00 93.75 469 PHE A N 1
ATOM 3711 C CA . PHE A 1 469 ? 20.537 16.649 16.019 1.00 93.75 469 PHE A CA 1
ATOM 3712 C C . PHE A 1 469 ? 20.397 16.180 14.565 1.00 93.75 469 PHE A C 1
ATOM 3714 O O . PHE A 1 469 ? 20.921 16.837 13.662 1.00 93.75 469 PHE A O 1
ATOM 3721 N N . PHE A 1 470 ? 19.651 15.100 14.309 1.00 92.44 470 PHE A N 1
ATOM 3722 C CA . PHE A 1 470 ? 19.400 14.626 12.946 1.00 92.44 470 PHE A CA 1
ATOM 3723 C C . PHE A 1 470 ? 18.629 15.646 12.108 1.00 92.44 470 PHE A C 1
ATOM 3725 O O . PHE A 1 470 ? 18.988 15.854 10.952 1.00 92.44 470 PHE A O 1
ATOM 3732 N N . SER A 1 471 ? 17.648 16.337 12.693 1.00 90.69 471 SER A N 1
ATOM 3733 C CA . SER A 1 471 ? 16.919 17.413 12.016 1.00 90.69 471 SER A CA 1
ATOM 3734 C C . SER A 1 471 ? 17.854 18.547 11.587 1.00 90.69 471 SER A C 1
ATOM 3736 O O . SER A 1 471 ? 17.810 18.957 10.433 1.00 90.69 471 SER A O 1
ATOM 3738 N N . SER A 1 472 ? 18.765 18.994 12.462 1.00 90.69 472 SER A N 1
ATOM 3739 C CA . SER A 1 472 ? 19.744 20.035 12.104 1.00 90.69 472 SER A CA 1
ATOM 3740 C C . SER A 1 472 ? 20.702 19.595 10.989 1.00 90.69 472 SER A C 1
ATOM 3742 O O . SER A 1 472 ? 21.078 20.382 10.122 1.00 90.69 472 SER A O 1
ATOM 3744 N N . ARG A 1 473 ? 21.075 18.307 10.963 1.00 94.19 473 ARG A N 1
ATOM 3745 C CA . ARG A 1 473 ? 21.907 17.749 9.890 1.00 94.19 473 ARG A CA 1
ATOM 3746 C C . ARG A 1 473 ? 21.146 17.658 8.576 1.00 94.19 473 ARG A C 1
ATOM 3748 O O . ARG A 1 473 ? 21.732 17.945 7.535 1.00 94.19 473 ARG A O 1
ATOM 3755 N N . LEU A 1 474 ? 19.876 17.270 8.621 1.00 93.19 474 LEU A N 1
ATOM 3756 C CA . LEU A 1 474 ? 19.015 17.206 7.447 1.00 93.19 474 LEU A CA 1
ATOM 3757 C C . LEU A 1 474 ? 18.850 18.594 6.826 1.00 93.19 474 LEU A C 1
ATOM 3759 O O . LEU A 1 474 ? 19.084 18.740 5.634 1.00 93.19 474 LEU A O 1
ATOM 3763 N N . GLU A 1 475 ? 18.588 19.611 7.647 1.00 93.38 475 GLU A N 1
ATOM 3764 C CA . GLU A 1 475 ? 18.484 21.009 7.213 1.00 93.38 475 GLU A CA 1
ATOM 3765 C C . GLU A 1 475 ? 19.792 21.506 6.562 1.00 93.38 475 GLU A C 1
ATOM 3767 O O . GLU A 1 475 ? 19.775 22.178 5.531 1.00 93.38 475 GLU A O 1
ATOM 3772 N N . SER A 1 476 ? 20.954 21.096 7.090 1.00 92.06 476 SER A N 1
ATOM 3773 C CA . SER A 1 476 ? 22.253 21.419 6.477 1.00 92.06 476 SER A CA 1
ATOM 3774 C C . SER A 1 476 ? 22.462 20.743 5.114 1.00 92.06 476 SER A C 1
ATOM 3776 O O . SER A 1 476 ? 23.039 21.332 4.197 1.00 92.06 476 SER A O 1
ATOM 3778 N N . LEU A 1 477 ? 21.976 19.507 4.966 1.00 93.38 477 LEU A N 1
ATOM 3779 C CA . LEU A 1 477 ? 22.089 18.733 3.734 1.00 93.38 477 LEU A CA 1
ATOM 3780 C C . LEU A 1 477 ? 21.122 19.253 2.665 1.00 93.38 477 LEU A C 1
ATOM 3782 O O . LEU A 1 477 ? 21.504 19.369 1.505 1.00 93.38 477 LEU A O 1
ATOM 3786 N N . GLU A 1 478 ? 19.904 19.607 3.066 1.00 94.25 478 GLU A N 1
ATOM 3787 C CA . GLU A 1 478 ? 18.891 20.243 2.225 1.00 94.25 478 GLU A CA 1
ATOM 3788 C C . GLU A 1 478 ? 19.393 21.585 1.675 1.00 94.25 478 GLU A C 1
ATOM 3790 O O . GLU A 1 478 ? 19.349 21.810 0.465 1.00 94.25 478 GLU A O 1
ATOM 3795 N N . ALA A 1 479 ? 19.998 22.428 2.521 1.00 94.88 479 ALA A N 1
ATOM 3796 C CA . ALA A 1 479 ? 20.617 23.676 2.076 1.00 94.88 479 ALA A CA 1
ATOM 3797 C C . ALA A 1 479 ? 21.759 23.438 1.067 1.00 94.88 479 ALA A C 1
ATOM 3799 O O . ALA A 1 479 ? 21.849 24.125 0.046 1.00 94.88 479 ALA A O 1
ATOM 3800 N N . SER A 1 480 ? 22.609 22.432 1.308 1.00 92.19 480 SER A N 1
ATOM 3801 C CA . SER A 1 480 ? 23.681 22.061 0.374 1.00 92.19 480 SER A CA 1
ATOM 3802 C C . SER A 1 480 ? 23.145 21.510 -0.950 1.00 92.19 480 SER A C 1
ATOM 3804 O O . SER A 1 480 ? 23.763 21.734 -1.994 1.00 92.19 480 SER A O 1
ATOM 3806 N N . LEU A 1 481 ? 22.034 20.772 -0.924 1.00 94.25 481 LEU A N 1
ATOM 3807 C CA . LEU A 1 481 ? 21.403 20.224 -2.120 1.00 94.25 481 LEU A CA 1
ATOM 3808 C C . LEU A 1 481 ? 20.832 21.346 -2.988 1.00 94.25 481 LEU A C 1
ATOM 3810 O O . LEU A 1 481 ? 21.135 21.392 -4.181 1.00 94.25 481 LEU A O 1
ATOM 3814 N N . HIS A 1 482 ? 20.098 22.285 -2.385 1.00 93.56 482 HIS A N 1
ATOM 3815 C CA . HIS A 1 482 ? 19.593 23.464 -3.087 1.00 93.56 482 HIS A CA 1
ATOM 3816 C C . HIS A 1 482 ? 20.725 24.294 -3.696 1.00 93.56 482 HIS A C 1
ATOM 3818 O O . HIS A 1 482 ? 20.659 24.662 -4.867 1.00 93.56 482 HIS A O 1
ATOM 3824 N N . GLN A 1 483 ? 21.821 24.503 -2.962 1.00 93.38 483 GLN A N 1
ATOM 3825 C CA . GLN A 1 483 ? 22.986 25.210 -3.495 1.00 93.38 483 GLN A CA 1
ATOM 3826 C C . GLN A 1 483 ? 23.616 24.483 -4.699 1.00 93.38 483 GLN A C 1
ATOM 3828 O O . GLN A 1 483 ? 24.023 25.117 -5.678 1.00 93.38 483 GLN A O 1
ATOM 3833 N N . ALA A 1 484 ? 23.703 23.151 -4.654 1.00 91.94 484 ALA A N 1
ATOM 3834 C CA . ALA A 1 484 ? 24.219 22.356 -5.766 1.00 91.94 484 ALA A CA 1
ATOM 3835 C C . ALA A 1 484 ? 23.288 22.401 -6.991 1.00 91.94 484 ALA A C 1
ATOM 3837 O O . ALA A 1 484 ? 23.763 22.425 -8.129 1.00 91.94 484 ALA A O 1
ATOM 3838 N N . GLU A 1 485 ? 21.975 22.431 -6.775 1.00 91.88 485 GLU A N 1
ATOM 3839 C CA . GLU A 1 485 ? 20.975 22.563 -7.832 1.00 91.88 485 GLU A CA 1
ATOM 3840 C C . GLU A 1 485 ? 21.043 23.937 -8.512 1.00 91.88 485 GLU A C 1
ATOM 3842 O O . GLU A 1 485 ? 21.137 24.013 -9.740 1.00 91.88 485 GLU A O 1
ATOM 3847 N N . GLU A 1 486 ? 21.126 25.019 -7.734 1.00 94.75 486 GLU A N 1
ATOM 3848 C CA . GLU A 1 486 ? 21.336 26.370 -8.264 1.00 94.75 486 GLU A CA 1
ATOM 3849 C C . GLU A 1 486 ? 22.630 26.464 -9.086 1.00 94.75 486 GLU A C 1
ATOM 3851 O O . GLU A 1 486 ? 22.633 27.022 -10.190 1.00 94.75 486 GLU A O 1
ATOM 3856 N N . MET A 1 487 ? 23.721 25.854 -8.605 1.00 93.88 487 MET A N 1
ATOM 3857 C CA . MET A 1 487 ? 24.993 25.804 -9.331 1.00 93.88 487 MET A CA 1
ATOM 3858 C C . MET A 1 487 ? 24.873 25.029 -10.652 1.00 93.88 487 MET A C 1
ATOM 3860 O O . MET A 1 487 ? 25.418 25.460 -11.670 1.00 93.88 487 MET A O 1
ATOM 3864 N N . LYS A 1 488 ? 24.136 23.910 -10.680 1.00 93.00 488 LYS A N 1
ATOM 3865 C CA . LYS A 1 488 ? 23.872 23.157 -11.918 1.00 93.00 488 LYS A CA 1
ATOM 3866 C C . LYS A 1 488 ? 23.081 23.986 -12.926 1.00 93.00 488 LYS A C 1
ATOM 3868 O O . LYS A 1 488 ? 23.443 24.002 -14.101 1.00 93.00 488 LYS A O 1
ATOM 3873 N N . ILE A 1 489 ? 22.050 24.704 -12.480 1.00 93.81 489 ILE A N 1
ATOM 3874 C CA . ILE A 1 489 ? 21.252 25.590 -13.341 1.00 93.81 489 ILE A CA 1
ATOM 3875 C C . ILE A 1 489 ? 22.125 26.719 -13.906 1.00 93.81 489 ILE A C 1
ATOM 3877 O O . ILE A 1 489 ? 22.045 27.024 -15.098 1.00 93.81 489 ILE A O 1
ATOM 3881 N N . ALA A 1 490 ? 22.989 27.321 -13.084 1.00 93.75 490 ALA A N 1
ATOM 3882 C CA . ALA A 1 490 ? 23.930 28.345 -13.534 1.00 93.75 490 ALA A CA 1
ATOM 3883 C C . ALA A 1 490 ? 24.922 27.798 -14.578 1.00 93.75 490 ALA A C 1
ATOM 3885 O O . ALA A 1 490 ? 25.108 28.413 -15.630 1.00 93.75 490 ALA A O 1
ATOM 3886 N N . ASN A 1 491 ? 25.486 26.609 -14.345 1.00 93.81 491 ASN A N 1
ATOM 3887 C CA . ASN A 1 491 ? 26.387 25.952 -15.295 1.00 93.81 491 ASN A CA 1
ATOM 3888 C C . ASN A 1 491 ? 25.682 25.591 -16.611 1.00 93.81 491 ASN A C 1
ATOM 3890 O O . ASN A 1 491 ? 26.250 25.784 -17.684 1.00 93.81 491 ASN A O 1
ATOM 3894 N N . ALA A 1 492 ? 24.433 25.122 -16.558 1.00 92.75 492 ALA A N 1
ATOM 3895 C CA . ALA A 1 492 ? 23.643 24.844 -17.755 1.00 92.75 492 ALA A CA 1
ATOM 3896 C C . ALA A 1 492 ? 23.420 26.113 -18.598 1.00 92.75 492 ALA A C 1
ATOM 3898 O O . ALA A 1 492 ? 23.531 26.065 -19.826 1.00 92.75 492 ALA A O 1
ATOM 3899 N N . LYS A 1 493 ? 23.176 27.263 -17.951 1.00 94.50 493 LYS A N 1
ATOM 3900 C CA . LYS A 1 493 ? 23.076 28.565 -18.631 1.00 94.50 493 LYS A CA 1
ATOM 3901 C C . LYS A 1 493 ? 24.399 28.974 -19.291 1.00 94.50 493 LYS A C 1
ATOM 3903 O O . LYS A 1 493 ? 24.372 29.407 -20.441 1.00 94.50 493 LYS A O 1
ATOM 3908 N N . ASP A 1 494 ? 25.541 28.796 -18.623 1.00 95.69 494 ASP A N 1
ATOM 3909 C CA . ASP A 1 494 ? 26.864 29.079 -19.214 1.00 95.69 494 ASP A CA 1
ATOM 3910 C C . ASP A 1 494 ? 27.137 28.197 -20.444 1.00 95.69 494 ASP A C 1
ATOM 3912 O O . ASP A 1 494 ? 27.538 28.692 -21.498 1.00 95.69 494 ASP A O 1
ATOM 3916 N N . ILE A 1 495 ? 26.831 26.897 -20.357 1.00 93.44 495 ILE A N 1
ATOM 3917 C CA . ILE A 1 495 ? 26.962 25.961 -21.484 1.00 93.44 495 ILE A CA 1
ATOM 3918 C C . ILE A 1 495 ? 26.070 26.387 -22.655 1.00 93.44 495 ILE A C 1
ATOM 3920 O O . ILE A 1 495 ? 26.521 26.369 -23.802 1.00 93.44 495 ILE A O 1
ATOM 3924 N N . ALA A 1 496 ? 24.829 26.807 -22.393 1.00 92.31 496 ALA A N 1
ATOM 3925 C CA . ALA A 1 496 ? 23.925 27.295 -23.433 1.00 92.31 496 ALA A CA 1
ATOM 3926 C C . ALA A 1 496 ? 24.483 28.543 -24.143 1.00 92.31 496 ALA A C 1
ATOM 3928 O O . ALA A 1 496 ? 24.443 28.621 -25.374 1.00 92.31 496 ALA A O 1
ATOM 3929 N N . ILE A 1 497 ? 25.071 29.482 -23.392 1.00 94.94 497 ILE A N 1
ATOM 3930 C CA . ILE A 1 497 ? 25.740 30.666 -23.952 1.00 94.94 497 ILE A CA 1
ATOM 3931 C C . ILE A 1 497 ? 26.940 30.246 -24.812 1.00 94.94 497 ILE A C 1
ATOM 3933 O O . ILE A 1 497 ? 27.050 30.676 -25.962 1.00 94.94 497 ILE A O 1
ATOM 3937 N N . ARG A 1 498 ? 27.811 29.361 -24.308 1.00 94.00 498 ARG A N 1
ATOM 3938 C CA . ARG A 1 498 ? 28.973 28.859 -25.066 1.00 94.00 498 ARG A CA 1
ATOM 3939 C C . ARG A 1 498 ? 28.563 28.141 -26.347 1.00 94.00 498 ARG A C 1
ATOM 3941 O O . ARG A 1 498 ? 29.176 28.363 -27.387 1.00 94.00 498 ARG A O 1
ATOM 3948 N N . LYS A 1 499 ? 27.512 27.319 -26.296 1.00 94.69 499 LYS A N 1
ATOM 3949 C CA . LYS A 1 499 ? 26.959 26.633 -27.472 1.00 94.69 499 LYS A CA 1
ATOM 3950 C C . LYS A 1 499 ? 26.536 27.635 -28.546 1.00 94.69 499 LYS A C 1
ATOM 3952 O O . LYS A 1 499 ? 26.847 27.420 -29.717 1.00 94.69 499 LYS A O 1
ATOM 3957 N N . LYS A 1 500 ? 25.875 28.734 -28.162 1.00 95.12 500 LYS A N 1
ATOM 3958 C CA . LYS A 1 500 ? 25.480 29.796 -29.098 1.00 95.12 500 LYS A CA 1
ATOM 3959 C C . LYS A 1 500 ? 26.700 30.427 -29.773 1.00 95.12 500 LYS A C 1
ATOM 3961 O O . LYS A 1 500 ? 26.756 30.458 -30.995 1.00 95.12 500 LYS A O 1
ATOM 3966 N N . VAL A 1 501 ? 27.717 30.803 -28.994 1.00 95.94 501 VAL A N 1
ATOM 3967 C CA . VAL A 1 501 ? 28.970 31.374 -29.527 1.00 95.94 501 VAL A CA 1
ATOM 3968 C C . VAL A 1 501 ? 29.670 30.417 -30.498 1.00 95.94 501 VAL A C 1
ATOM 3970 O O . VAL A 1 501 ? 30.128 30.841 -31.556 1.00 95.94 501 VAL A O 1
ATOM 3973 N N . ILE A 1 502 ? 29.739 29.121 -30.174 1.00 93.25 502 ILE A N 1
ATOM 3974 C CA . ILE A 1 502 ? 30.325 28.108 -31.068 1.00 93.25 502 ILE A CA 1
ATOM 3975 C C . ILE A 1 502 ? 29.516 27.995 -32.362 1.00 93.25 502 ILE A C 1
ATOM 3977 O O . ILE A 1 502 ? 30.101 27.937 -33.440 1.00 93.25 502 ILE A O 1
ATOM 3981 N N . THR A 1 503 ? 28.186 27.988 -32.267 1.00 94.00 503 THR A N 1
ATOM 3982 C CA . THR A 1 503 ? 27.296 27.905 -33.435 1.00 94.00 503 THR A CA 1
ATOM 3983 C C . THR A 1 503 ? 27.494 29.110 -34.355 1.00 94.00 503 THR A C 1
ATOM 3985 O O . THR A 1 503 ? 27.678 28.933 -35.559 1.00 94.00 503 THR A O 1
ATOM 3988 N N . ASP A 1 504 ? 27.563 30.317 -33.787 1.00 94.38 504 ASP A N 1
ATOM 3989 C CA . ASP A 1 504 ? 27.830 31.548 -34.536 1.00 94.38 504 ASP A CA 1
ATOM 3990 C C . ASP A 1 504 ? 29.202 31.492 -35.231 1.00 94.38 504 ASP A C 1
ATOM 3992 O O . ASP A 1 504 ? 29.322 31.836 -36.408 1.00 94.38 504 ASP A O 1
ATOM 3996 N N . LEU A 1 505 ? 30.237 30.995 -34.542 1.00 96.19 505 LEU A N 1
ATOM 3997 C CA . LEU A 1 505 ? 31.580 30.848 -35.111 1.00 96.19 505 LEU A CA 1
ATOM 3998 C C . LEU A 1 505 ? 31.624 29.814 -36.248 1.00 96.19 505 LEU A C 1
ATOM 4000 O O . LEU A 1 505 ? 32.269 30.050 -37.269 1.00 96.19 505 LEU A O 1
ATOM 4004 N N . VAL A 1 506 ? 30.930 28.681 -36.102 1.00 93.19 506 VAL A N 1
ATOM 4005 C CA . VAL A 1 506 ? 30.816 27.652 -37.150 1.00 93.19 506 VAL A CA 1
ATOM 4006 C C . VAL A 1 506 ? 30.085 28.205 -38.371 1.00 93.19 506 VAL A C 1
ATOM 4008 O O . VAL A 1 506 ? 30.525 27.980 -39.500 1.00 93.19 506 VAL A O 1
ATOM 4011 N N . MET A 1 507 ? 29.022 28.984 -38.160 1.00 91.50 507 MET A N 1
ATOM 4012 C CA . MET A 1 507 ? 28.300 29.651 -39.240 1.00 91.50 507 MET A CA 1
ATOM 4013 C C . MET A 1 507 ? 29.207 30.644 -39.983 1.00 91.50 507 MET A C 1
ATOM 4015 O O . MET A 1 507 ? 29.297 30.584 -41.2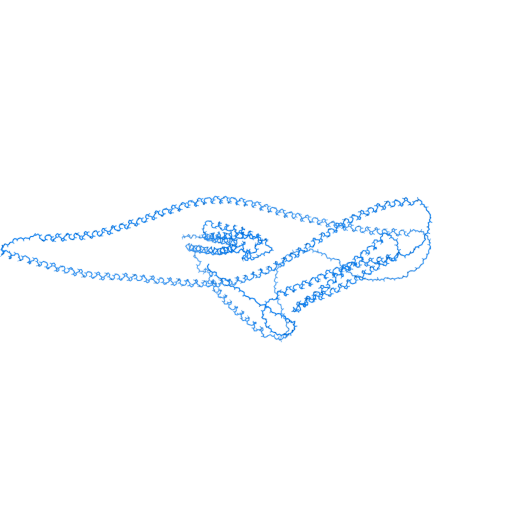07 1.00 91.50 507 MET A O 1
ATOM 4019 N N . GLN A 1 508 ? 29.973 31.475 -39.270 1.00 93.06 508 GLN A N 1
ATOM 4020 C CA . GLN A 1 508 ? 30.974 32.363 -39.883 1.00 93.06 508 GLN A CA 1
ATOM 4021 C C . GLN A 1 508 ? 32.033 31.587 -40.683 1.00 93.06 508 GLN A C 1
ATOM 4023 O O . GLN A 1 508 ? 32.352 31.948 -41.817 1.00 93.06 508 GLN A O 1
ATOM 4028 N N . LEU A 1 509 ? 32.539 30.478 -40.134 1.00 93.94 509 LEU A N 1
ATOM 4029 C CA . LEU A 1 509 ? 33.514 29.626 -40.816 1.00 93.94 509 LEU A CA 1
ATOM 4030 C C . LEU A 1 509 ? 32.940 29.013 -42.104 1.00 93.94 509 LEU A C 1
ATOM 4032 O O . LEU A 1 509 ? 33.657 28.888 -43.096 1.00 93.94 509 LEU A O 1
ATOM 4036 N N . SER A 1 510 ? 31.659 28.633 -42.102 1.00 87.06 510 SER A N 1
ATOM 4037 C CA . SER A 1 510 ? 30.980 28.089 -43.283 1.00 87.06 510 SER A CA 1
ATOM 4038 C C . SER A 1 510 ? 30.861 29.123 -44.408 1.00 87.06 510 SER A C 1
ATOM 4040 O O . SER A 1 510 ? 31.163 28.803 -45.558 1.00 87.06 510 SER A O 1
ATOM 4042 N N . ILE A 1 511 ? 30.554 30.379 -44.064 1.00 93.19 511 ILE A N 1
ATOM 4043 C CA . ILE A 1 511 ? 30.468 31.493 -45.016 1.00 93.19 511 ILE A CA 1
ATOM 4044 C C . ILE A 1 511 ? 31.844 31.782 -45.636 1.00 93.19 511 ILE A C 1
ATOM 4046 O O . ILE A 1 511 ? 31.959 31.913 -46.856 1.00 93.19 511 ILE A O 1
ATOM 4050 N N . GLU A 1 512 ? 32.916 31.831 -44.834 1.00 93.94 512 GLU A N 1
ATOM 4051 C CA . GLU A 1 512 ? 34.275 32.018 -45.367 1.00 93.94 512 GLU A CA 1
ATOM 4052 C C . GLU A 1 512 ? 34.736 30.832 -46.224 1.00 93.94 512 GLU A C 1
ATOM 4054 O O . GLU A 1 512 ? 35.360 31.040 -47.267 1.00 93.94 512 GLU A O 1
ATOM 4059 N N . ARG A 1 513 ? 34.396 29.589 -45.848 1.00 91.44 513 ARG A N 1
ATOM 4060 C CA . ARG A 1 513 ? 34.665 28.410 -46.688 1.00 91.44 513 ARG A CA 1
ATOM 4061 C C . ARG A 1 513 ? 33.976 28.519 -48.043 1.00 91.44 513 ARG A C 1
ATOM 4063 O O . ARG A 1 513 ? 34.622 28.269 -49.057 1.00 91.44 513 ARG A O 1
ATOM 4070 N N . GLU A 1 514 ? 32.708 28.918 -48.079 1.00 92.69 514 GLU A N 1
ATOM 4071 C CA . GLU A 1 514 ? 31.969 29.113 -49.329 1.00 92.69 514 GLU A CA 1
ATOM 4072 C C . GLU A 1 514 ? 32.598 30.224 -50.183 1.00 92.69 514 GLU A C 1
ATOM 4074 O O . GLU A 1 514 ? 32.802 30.053 -51.388 1.00 92.69 514 GLU A O 1
ATOM 4079 N N . ARG A 1 515 ? 32.979 31.346 -49.558 1.00 93.81 515 ARG A N 1
ATOM 4080 C CA . ARG A 1 515 ? 33.668 32.454 -50.233 1.00 93.81 515 ARG A CA 1
ATOM 4081 C C . ARG A 1 515 ? 34.993 32.008 -50.855 1.00 93.81 515 ARG A C 1
ATOM 4083 O O . ARG A 1 515 ? 35.250 32.322 -52.018 1.00 93.81 515 ARG A O 1
ATOM 4090 N N . LEU A 1 516 ? 35.818 31.271 -50.110 1.00 93.56 516 LEU A N 1
ATOM 4091 C CA . LEU A 1 516 ? 37.083 30.719 -50.603 1.00 93.56 516 LEU A CA 1
ATOM 4092 C C . LEU A 1 516 ? 36.855 29.702 -51.724 1.00 93.56 516 LEU A C 1
ATOM 4094 O O . LEU A 1 516 ? 37.548 29.753 -52.737 1.00 93.56 516 LEU A O 1
ATOM 4098 N N . HIS A 1 517 ? 35.859 28.823 -51.595 1.00 91.25 517 HIS A N 1
ATOM 4099 C CA . HIS A 1 517 ? 35.512 27.881 -52.658 1.00 91.25 517 HIS A CA 1
ATOM 4100 C C . HIS A 1 517 ? 35.105 28.592 -53.948 1.00 91.25 517 HIS A C 1
ATOM 4102 O O . HIS A 1 517 ? 35.584 28.214 -55.018 1.00 91.25 517 HIS A O 1
ATOM 4108 N N . LYS A 1 518 ? 34.296 29.658 -53.855 1.00 92.00 518 LYS A N 1
ATOM 4109 C CA . LYS A 1 518 ? 33.948 30.499 -55.009 1.00 92.00 518 LYS A CA 1
ATOM 4110 C C . LYS A 1 518 ? 35.201 31.093 -55.652 1.00 92.00 518 LYS A C 1
ATOM 4112 O O . LYS A 1 518 ? 35.370 30.953 -56.858 1.00 92.00 518 LYS A O 1
ATOM 4117 N N . GLN A 1 519 ? 36.118 31.667 -54.869 1.00 92.75 519 GLN A N 1
ATOM 4118 C CA . GLN A 1 519 ? 37.382 32.202 -55.399 1.00 92.75 519 GLN A CA 1
ATOM 4119 C C . GLN A 1 519 ? 38.229 31.139 -56.108 1.00 92.75 519 GLN A C 1
ATOM 4121 O O . GLN A 1 519 ? 38.716 31.390 -57.209 1.00 92.75 519 GLN A O 1
ATOM 4126 N N . ILE A 1 520 ? 38.370 29.950 -55.512 1.00 89.56 520 ILE A N 1
ATOM 4127 C CA . ILE A 1 520 ? 39.092 28.826 -56.122 1.00 89.56 520 ILE A CA 1
ATOM 4128 C C . ILE A 1 520 ? 38.428 28.429 -57.442 1.00 89.56 520 ILE A C 1
ATOM 4130 O O . ILE A 1 520 ? 39.124 28.297 -58.441 1.00 89.56 520 ILE A O 1
ATOM 4134 N N . SER A 1 521 ? 37.098 28.301 -57.479 1.00 87.25 521 SER A N 1
ATOM 4135 C CA . SER A 1 521 ? 36.375 27.930 -58.702 1.00 87.25 521 SER A CA 1
ATOM 4136 C C . SER A 1 521 ? 36.582 28.939 -59.837 1.00 87.25 521 SER A C 1
ATOM 4138 O O . SER A 1 521 ? 36.864 28.535 -60.965 1.00 87.25 521 SER A O 1
ATOM 4140 N N . THR A 1 522 ? 36.552 30.243 -59.537 1.00 91.00 522 THR A N 1
ATOM 4141 C CA . THR A 1 522 ? 36.834 31.299 -60.517 1.00 91.00 522 THR A CA 1
ATOM 4142 C C . THR A 1 522 ? 38.266 31.196 -61.038 1.00 91.00 522 THR A C 1
ATOM 4144 O O . THR A 1 522 ? 38.478 31.207 -62.248 1.00 91.00 522 THR A O 1
ATOM 4147 N N . LEU A 1 523 ? 39.243 31.014 -60.143 1.00 89.06 523 LEU A N 1
ATOM 4148 C CA . LEU A 1 523 ? 40.650 30.849 -60.513 1.00 89.06 523 LEU A CA 1
ATOM 4149 C C . LEU A 1 523 ? 40.875 29.592 -61.373 1.00 89.06 523 LEU A C 1
ATOM 4151 O O . LEU A 1 523 ? 41.650 29.618 -62.325 1.00 89.06 523 LEU A O 1
ATOM 4155 N N . THR A 1 524 ? 40.194 28.485 -61.070 1.00 87.25 524 THR A N 1
ATOM 4156 C CA . THR A 1 524 ? 40.256 27.246 -61.858 1.00 87.25 524 THR A CA 1
ATOM 4157 C C . THR A 1 524 ? 39.717 27.455 -63.272 1.00 87.25 524 THR A C 1
ATOM 4159 O O . THR A 1 524 ? 40.345 27.006 -64.230 1.00 87.25 524 THR A O 1
ATOM 4162 N N . VAL A 1 525 ? 38.599 28.173 -63.422 1.00 87.56 525 VAL A N 1
ATOM 4163 C CA . VAL A 1 525 ? 38.035 28.526 -64.736 1.00 87.56 525 VAL A CA 1
ATOM 4164 C C . VAL A 1 525 ? 38.979 29.449 -65.511 1.00 87.56 525 VAL A C 1
ATOM 4166 O O . VAL A 1 525 ? 39.215 29.229 -66.699 1.00 87.56 525 VAL A O 1
ATOM 4169 N N . GLU A 1 526 ? 39.570 30.449 -64.855 1.00 87.06 526 GLU A N 1
ATOM 4170 C CA . GLU A 1 526 ? 40.565 31.332 -65.475 1.00 87.06 526 GLU A CA 1
ATOM 4171 C C . GLU A 1 526 ? 41.816 30.568 -65.924 1.00 87.06 526 GLU A C 1
ATOM 4173 O O . GLU A 1 526 ? 42.254 30.731 -67.064 1.00 87.06 526 GLU A O 1
ATOM 4178 N N . ASN A 1 527 ? 42.353 29.682 -65.079 1.00 81.31 527 ASN A N 1
ATOM 4179 C CA . ASN A 1 527 ? 43.478 28.813 -65.425 1.00 81.31 527 ASN A CA 1
ATOM 4180 C C . ASN A 1 527 ? 43.141 27.898 -66.607 1.00 81.31 527 ASN A C 1
ATOM 4182 O O . ASN A 1 527 ? 43.960 27.755 -67.512 1.00 81.31 527 ASN A O 1
ATOM 4186 N N . HIS A 1 528 ? 41.934 27.326 -66.649 1.00 86.25 528 HIS A N 1
ATOM 4187 C CA . HIS A 1 528 ? 41.469 26.532 -67.786 1.00 86.25 528 HIS A CA 1
ATOM 4188 C C . HIS A 1 528 ? 41.421 27.368 -69.076 1.00 86.25 528 HIS A C 1
ATOM 4190 O O . HIS A 1 528 ? 41.892 26.930 -70.123 1.00 86.25 528 HIS A O 1
ATOM 4196 N N . ASN A 1 529 ? 40.942 28.610 -68.996 1.00 84.94 529 ASN A N 1
ATOM 4197 C CA . ASN A 1 529 ? 40.881 29.530 -70.132 1.00 84.94 529 ASN A CA 1
ATOM 4198 C C . ASN A 1 529 ? 42.284 29.965 -70.612 1.00 84.94 529 ASN A C 1
ATOM 4200 O O . ASN A 1 529 ? 42.542 30.053 -71.813 1.00 84.94 529 ASN A O 1
ATOM 4204 N N . LEU A 1 530 ? 43.232 30.185 -69.694 1.00 83.00 530 LEU A N 1
ATOM 4205 C CA . LEU A 1 530 ? 44.641 30.427 -70.030 1.00 83.00 530 LEU A CA 1
ATOM 4206 C C . LEU A 1 530 ? 45.298 29.202 -70.677 1.00 83.00 530 LEU A C 1
ATOM 4208 O O . LEU A 1 530 ? 46.074 29.356 -71.619 1.00 83.00 530 LEU A O 1
ATOM 4212 N N . LEU A 1 531 ? 44.964 27.996 -70.217 1.00 76.50 531 LEU A N 1
ATOM 4213 C CA . LEU A 1 531 ? 45.451 26.741 -70.787 1.00 76.50 531 LEU A CA 1
ATOM 4214 C C . LEU A 1 531 ? 44.915 26.542 -72.214 1.00 76.50 531 LEU A C 1
ATOM 4216 O O . LEU A 1 531 ? 45.694 26.238 -73.115 1.00 76.50 531 LEU A O 1
ATOM 4220 N N . LEU A 1 532 ? 43.633 26.844 -72.455 1.00 77.88 532 LEU A N 1
ATOM 4221 C CA . LEU A 1 532 ? 43.043 26.880 -73.800 1.00 77.88 532 LEU A CA 1
ATOM 4222 C C . LEU A 1 532 ? 43.730 27.914 -74.708 1.00 77.88 532 LEU A C 1
ATOM 4224 O O . LEU A 1 532 ? 44.002 27.625 -75.874 1.00 77.88 532 LEU A O 1
ATOM 4228 N N . LYS A 1 533 ? 44.082 29.095 -74.181 1.00 78.19 533 LYS A N 1
ATOM 4229 C CA . LYS A 1 533 ? 44.849 30.111 -74.927 1.00 78.19 533 LYS A CA 1
ATOM 4230 C C . LYS A 1 533 ? 46.278 29.663 -75.243 1.00 78.19 533 LYS A C 1
ATOM 4232 O O . LYS A 1 533 ? 46.748 29.896 -76.353 1.00 78.19 533 LYS A O 1
ATOM 4237 N N . LEU A 1 534 ? 46.966 29.001 -74.312 1.00 69.75 534 LEU A N 1
ATOM 4238 C CA . LEU A 1 534 ? 48.286 28.401 -74.549 1.00 69.75 534 LEU A CA 1
ATOM 4239 C C . LEU A 1 534 ? 48.215 27.291 -75.604 1.00 69.75 534 LEU A C 1
ATOM 4241 O O . LEU A 1 534 ? 49.077 27.221 -76.478 1.00 69.75 534 LEU A O 1
ATOM 4245 N N . GLN A 1 535 ? 47.165 26.471 -75.573 1.00 64.56 535 GLN A N 1
ATOM 4246 C CA . GLN A 1 535 ? 46.915 25.433 -76.571 1.00 64.56 535 GLN A CA 1
ATOM 4247 C C . GLN A 1 535 ? 46.627 26.032 -77.960 1.00 64.56 535 GLN A C 1
ATOM 4249 O O . GLN A 1 535 ? 47.156 25.537 -78.953 1.00 64.56 535 GLN A O 1
ATOM 4254 N N . GLN A 1 536 ? 45.886 27.144 -78.042 1.00 61.75 536 GLN A N 1
ATOM 4255 C CA . GLN A 1 536 ? 45.710 27.923 -79.279 1.00 61.75 536 GLN A CA 1
ATOM 4256 C C . GLN A 1 536 ? 47.019 28.543 -79.783 1.00 61.75 536 GLN A C 1
ATOM 4258 O O . GLN A 1 536 ? 47.280 28.549 -80.983 1.00 61.75 536 GLN A O 1
ATOM 4263 N N . MET A 1 537 ? 47.871 29.038 -78.886 1.00 57.97 537 MET A N 1
ATOM 4264 C CA . MET A 1 537 ? 49.165 29.621 -79.249 1.00 57.97 537 MET A CA 1
ATOM 4265 C C . MET A 1 537 ? 50.159 28.554 -79.739 1.00 57.97 537 MET A C 1
ATOM 4267 O O . MET A 1 537 ? 50.978 28.832 -80.613 1.00 57.97 537 MET A O 1
ATOM 4271 N N . ASN A 1 538 ? 50.030 27.311 -79.262 1.00 53.75 538 ASN A N 1
ATOM 4272 C CA . ASN A 1 538 ? 50.802 26.164 -79.748 1.00 53.75 538 ASN A CA 1
ATOM 4273 C C . ASN A 1 538 ? 50.373 25.694 -81.160 1.00 53.75 538 ASN A C 1
ATOM 4275 O O . ASN A 1 538 ? 51.129 24.980 -81.813 1.00 53.75 538 ASN A O 1
ATOM 4279 N N . MET A 1 539 ? 49.208 26.134 -81.663 1.00 50.41 539 MET A N 1
ATOM 4280 C CA . MET A 1 539 ? 48.738 25.892 -83.042 1.00 50.41 539 MET A CA 1
ATOM 4281 C C . MET A 1 539 ? 49.270 26.917 -84.066 1.00 50.41 539 MET A C 1
ATOM 4283 O O . MET A 1 539 ? 49.088 26.735 -85.267 1.00 50.41 539 MET A O 1
ATOM 4287 N N . HIS A 1 540 ? 49.971 27.970 -83.629 1.00 40.09 540 HIS A N 1
ATOM 4288 C CA . HIS A 1 540 ? 50.652 28.934 -84.502 1.00 40.09 540 HIS A CA 1
ATOM 4289 C C . HIS A 1 540 ? 52.182 28.773 -84.419 1.00 40.09 540 HIS A C 1
ATOM 4291 O O . HIS A 1 540 ? 52.905 29.639 -83.930 1.00 40.09 540 HIS A O 1
ATOM 4297 N N . ARG A 1 541 ? 52.702 27.660 -84.948 1.00 33.38 541 ARG A N 1
ATOM 4298 C CA . ARG A 1 541 ? 54.113 27.525 -85.353 1.00 33.38 541 ARG A CA 1
ATOM 4299 C C . ARG A 1 541 ? 54.152 26.912 -86.762 1.00 33.38 541 ARG A C 1
ATOM 4301 O O . ARG A 1 541 ? 53.658 25.801 -86.920 1.00 33.38 541 ARG A O 1
ATOM 4308 N N . PRO A 1 542 ? 54.696 27.592 -87.789 1.00 51.81 542 PRO A N 1
ATOM 4309 C CA . PRO A 1 542 ? 54.659 27.077 -89.153 1.00 51.81 542 PRO A CA 1
ATOM 4310 C C . PRO A 1 542 ? 55.889 26.208 -89.433 1.00 51.81 542 PRO A C 1
ATOM 4312 O O . PRO A 1 542 ? 56.994 26.738 -89.401 1.00 51.81 542 PRO A O 1
ATOM 4315 N N . VAL A 1 543 ? 55.707 24.920 -89.749 1.00 35.38 543 VAL A N 1
ATOM 4316 C CA . VAL A 1 543 ? 56.643 24.143 -90.589 1.00 35.38 543 VAL A CA 1
ATOM 4317 C C . VAL A 1 543 ? 55.875 23.072 -91.380 1.00 35.38 543 VAL A C 1
ATOM 4319 O O . VAL A 1 543 ? 55.430 22.069 -90.836 1.00 35.38 543 VAL A O 1
ATOM 4322 N N . ASP A 1 544 ? 55.687 23.386 -92.659 1.00 30.47 544 ASP A N 1
ATOM 4323 C CA . ASP A 1 544 ? 55.855 22.574 -93.873 1.00 30.47 544 ASP A CA 1
ATOM 4324 C C . ASP A 1 544 ? 55.637 21.039 -93.885 1.00 30.47 544 ASP A C 1
ATOM 4326 O O . ASP A 1 544 ? 56.421 20.260 -93.354 1.00 30.47 544 ASP A O 1
ATOM 4330 N N . ILE A 1 545 ? 54.602 20.666 -94.657 1.00 35.72 545 ILE A N 1
ATOM 4331 C CA . ILE A 1 545 ? 54.533 19.682 -95.763 1.00 35.72 545 ILE A CA 1
ATOM 4332 C C . ILE A 1 545 ? 55.004 18.230 -95.531 1.00 35.72 545 ILE A C 1
ATOM 4334 O O . ILE A 1 545 ? 56.192 17.929 -95.462 1.00 35.72 545 ILE A O 1
ATOM 4338 N N . GLY A 1 546 ? 54.049 17.298 -95.689 1.00 29.69 546 GLY A N 1
ATOM 4339 C CA . GLY A 1 546 ? 54.316 15.918 -96.114 1.00 29.69 546 GLY A CA 1
ATOM 4340 C C . GLY A 1 546 ? 53.081 15.004 -96.159 1.00 29.69 546 GLY A C 1
ATOM 4341 O O . GLY A 1 546 ? 52.690 14.468 -95.138 1.00 29.69 546 GLY A O 1
ATOM 4342 N N . HIS A 1 547 ? 52.494 14.860 -97.355 1.00 30.88 547 HIS A N 1
ATOM 4343 C CA . HIS A 1 547 ? 51.488 13.896 -97.873 1.00 30.88 547 HIS A CA 1
ATOM 4344 C C . HIS A 1 547 ? 51.320 12.545 -97.114 1.00 30.88 547 HIS A C 1
ATOM 4346 O O . HIS A 1 547 ? 52.299 12.012 -96.619 1.00 30.88 547 HIS A O 1
ATOM 4352 N N . ASN A 1 548 ? 50.185 11.823 -97.072 1.00 31.31 548 ASN A N 1
ATOM 4353 C CA . ASN A 1 548 ? 49.080 11.634 -98.026 1.00 31.31 548 ASN A CA 1
ATOM 4354 C C . ASN A 1 548 ? 47.974 10.737 -97.399 1.00 31.31 548 ASN A C 1
ATOM 4356 O O . ASN A 1 548 ? 48.297 9.873 -96.590 1.00 31.31 548 ASN A O 1
ATOM 4360 N N . GLY A 1 549 ? 46.735 10.817 -97.911 1.00 31.55 549 GLY A N 1
ATOM 4361 C CA . GLY A 1 549 ? 45.758 9.702 -97.923 1.00 31.55 549 GLY A CA 1
ATOM 4362 C C . GLY A 1 549 ? 44.584 9.825 -96.933 1.00 31.55 549 GLY A C 1
ATOM 4363 O O . GLY A 1 549 ? 44.742 9.514 -95.767 1.00 31.55 549 GLY A O 1
ATOM 4364 N N . ARG A 1 550 ? 43.424 10.390 -97.303 1.00 30.88 550 ARG A N 1
ATOM 4365 C CA . ARG A 1 550 ? 42.329 9.821 -98.133 1.00 30.88 550 ARG A CA 1
ATOM 4366 C C . ARG A 1 550 ? 41.262 9.117 -97.276 1.00 30.88 550 ARG A C 1
ATOM 4368 O O . ARG A 1 550 ? 41.502 8.018 -96.803 1.00 30.88 550 ARG A O 1
ATOM 4375 N N . GLY A 1 551 ? 40.052 9.687 -97.251 1.00 30.84 551 GLY A N 1
ATOM 4376 C CA . GLY A 1 551 ? 38.810 8.903 -97.153 1.00 30.84 551 GLY A CA 1
ATOM 4377 C C . GLY A 1 551 ? 37.788 9.345 -96.102 1.00 30.84 551 GLY A C 1
ATOM 4378 O O . GLY A 1 551 ? 37.803 8.826 -95.001 1.00 30.84 551 GLY A O 1
ATOM 4379 N N . ASN A 1 552 ? 36.905 10.264 -96.506 1.00 32.75 552 ASN A N 1
ATOM 4380 C CA . ASN A 1 552 ? 35.489 10.470 -96.151 1.00 32.75 552 ASN A CA 1
ATOM 4381 C C . ASN A 1 552 ? 34.916 9.989 -94.800 1.00 32.75 552 ASN A C 1
ATOM 4383 O O . ASN A 1 552 ? 34.840 8.793 -94.538 1.00 32.75 552 ASN A O 1
ATOM 4387 N N . SER A 1 553 ? 34.248 10.916 -94.102 1.00 33.62 553 SER A N 1
ATOM 4388 C CA . SER A 1 553 ? 33.026 10.623 -93.341 1.00 33.62 553 SER A CA 1
ATOM 4389 C C . SER A 1 553 ? 31.967 11.708 -93.585 1.00 33.62 553 SER A C 1
ATOM 4391 O O . SER A 1 553 ? 32.166 12.877 -93.245 1.00 33.62 553 SER A O 1
ATOM 4393 N N . GLU A 1 554 ? 30.877 11.275 -94.217 1.00 36.38 554 GLU A N 1
ATOM 4394 C CA . GLU A 1 554 ? 29.541 11.886 -94.314 1.00 36.38 554 GLU A CA 1
ATOM 4395 C C . GLU A 1 554 ? 29.004 12.182 -92.892 1.00 36.38 554 GLU A C 1
ATOM 4397 O O . GLU A 1 554 ? 29.269 11.430 -91.962 1.00 36.38 554 GLU A O 1
ATOM 4402 N N . GLU A 1 555 ? 28.553 13.400 -92.591 1.00 31.22 555 GLU A N 1
ATOM 4403 C CA . GLU A 1 555 ? 27.178 13.926 -92.717 1.00 31.22 555 GLU A CA 1
ATOM 4404 C C . GLU A 1 555 ? 26.311 13.722 -91.441 1.00 31.22 555 GLU A C 1
ATOM 4406 O O . GLU A 1 555 ? 26.010 12.604 -91.054 1.00 31.22 555 GLU A O 1
ATOM 4411 N N . PHE A 1 556 ? 25.962 14.861 -90.807 1.00 30.12 556 PHE A N 1
ATOM 4412 C CA . PHE A 1 556 ? 24.801 15.222 -89.954 1.00 30.12 556 PHE A CA 1
ATOM 4413 C C . PHE A 1 556 ? 24.182 14.172 -88.996 1.00 30.12 556 PHE A C 1
ATOM 4415 O O . PHE A 1 556 ? 23.767 13.095 -89.392 1.00 30.12 556 PHE A O 1
ATOM 4422 N N . SER A 1 557 ? 23.864 14.500 -87.734 1.00 28.20 557 SER A N 1
ATOM 4423 C CA . SER A 1 557 ? 22.726 15.381 -87.404 1.00 28.20 557 SER A CA 1
ATOM 4424 C C . SER A 1 557 ? 22.549 15.611 -85.883 1.00 28.20 557 SER A C 1
ATOM 4426 O O . SER A 1 557 ? 22.898 14.776 -85.056 1.00 28.20 557 SER A O 1
ATOM 4428 N N . LEU A 1 558 ? 21.963 16.768 -85.543 1.00 38.44 558 LEU A N 1
ATOM 4429 C CA . LEU A 1 558 ? 21.329 17.104 -84.254 1.00 38.44 558 LEU A CA 1
ATOM 4430 C C . LEU A 1 558 ? 20.160 16.154 -83.925 1.00 38.44 558 LEU A C 1
ATOM 4432 O O . LEU A 1 558 ? 19.487 15.690 -84.846 1.00 38.44 558 LEU A O 1
ATOM 4436 N N . PRO A 1 559 ? 19.773 16.052 -82.639 1.00 36.34 559 PRO A N 1
ATOM 4437 C CA . PRO A 1 559 ? 18.447 16.580 -82.289 1.00 36.34 559 PRO A CA 1
ATOM 4438 C C . PRO A 1 559 ? 18.397 17.446 -81.013 1.00 36.34 559 PRO A C 1
ATOM 4440 O O . PRO A 1 559 ? 19.281 17.428 -80.163 1.00 36.34 559 PRO A O 1
ATOM 4443 N N . LYS A 1 560 ? 17.325 18.246 -80.949 1.00 34.97 560 LYS A N 1
ATOM 4444 C CA . LYS A 1 560 ? 16.928 19.223 -79.920 1.00 34.97 560 LYS A CA 1
ATOM 4445 C C . LYS A 1 560 ? 15.953 18.632 -78.878 1.00 34.97 560 LYS A C 1
ATOM 4447 O O . LYS A 1 560 ? 15.313 17.630 -79.174 1.00 34.97 560 LYS A O 1
ATOM 4452 N N . HIS A 1 561 ? 15.714 19.451 -77.835 1.00 29.48 561 HIS A N 1
ATOM 4453 C CA . HIS A 1 561 ? 14.573 19.526 -76.887 1.00 29.48 561 HIS A CA 1
ATOM 4454 C C . HIS A 1 561 ? 14.651 18.573 -75.668 1.00 29.48 561 HIS A C 1
ATOM 4456 O O . HIS A 1 561 ? 15.131 17.461 -75.806 1.00 29.48 561 HIS A O 1
ATOM 4462 N N . ASP A 1 562 ? 14.234 18.920 -74.441 1.00 29.03 562 ASP A N 1
ATOM 4463 C CA . ASP A 1 562 ? 13.543 20.114 -73.938 1.00 29.03 562 ASP A CA 1
ATOM 4464 C C . ASP A 1 562 ? 13.675 20.290 -72.409 1.00 29.03 562 ASP A C 1
ATOM 4466 O O . ASP A 1 562 ? 14.108 19.405 -71.680 1.00 29.03 562 ASP A O 1
ATOM 4470 N N . LEU A 1 563 ? 13.250 21.475 -71.981 1.00 40.59 563 LEU A N 1
ATOM 4471 C CA . LEU A 1 563 ? 13.072 22.037 -70.640 1.00 40.59 563 LEU A CA 1
ATOM 4472 C C . LEU A 1 563 ? 12.092 21.244 -69.730 1.00 40.59 563 LEU A C 1
ATOM 4474 O O . LEU A 1 563 ? 11.019 20.880 -70.200 1.00 40.59 563 LEU A O 1
ATOM 4478 N N . THR A 1 564 ? 12.409 21.061 -68.434 1.00 29.88 564 THR A N 1
ATOM 4479 C CA . THR A 1 564 ? 11.512 21.030 -67.228 1.00 29.88 564 THR A CA 1
ATOM 4480 C C . THR A 1 564 ? 12.340 20.594 -65.996 1.00 29.88 564 THR A C 1
ATOM 4482 O O . THR A 1 564 ? 12.971 19.549 -66.012 1.00 29.88 564 THR A O 1
ATOM 4485 N N . ASP A 1 565 ? 12.691 21.499 -65.078 1.00 28.58 565 ASP A N 1
ATOM 4486 C CA . ASP A 1 565 ? 11.970 21.895 -63.847 1.00 28.58 565 ASP A CA 1
ATOM 4487 C C . ASP A 1 565 ? 12.183 20.929 -62.660 1.00 28.58 565 ASP A C 1
ATOM 4489 O O . ASP A 1 565 ? 11.547 19.889 -62.628 1.00 28.58 565 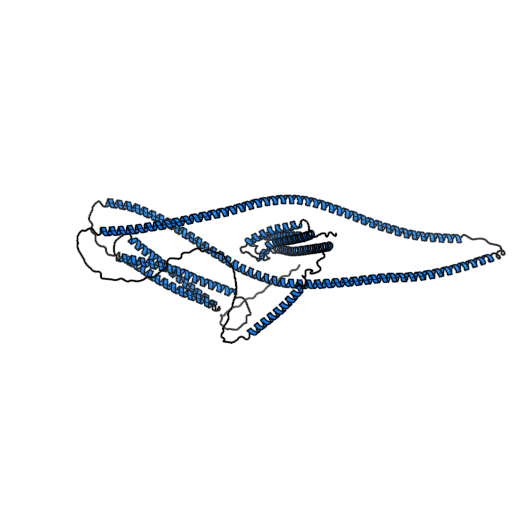ASP A O 1
ATOM 4493 N N . VAL A 1 566 ? 13.048 21.293 -61.692 1.00 28.69 566 VAL A N 1
ATOM 4494 C CA . VAL A 1 566 ? 12.871 21.040 -60.239 1.00 28.69 566 VAL A CA 1
ATOM 4495 C C . VAL A 1 566 ? 13.637 22.112 -59.441 1.00 28.69 566 VAL A C 1
ATOM 4497 O O . VAL A 1 566 ? 14.842 22.048 -59.205 1.00 28.69 566 VAL A O 1
ATOM 4500 N N . THR A 1 567 ? 12.889 23.153 -59.095 1.00 26.92 567 THR A N 1
ATOM 4501 C CA . THR A 1 567 ? 12.753 23.795 -57.775 1.00 26.92 567 THR A CA 1
ATOM 4502 C C . THR A 1 567 ? 13.915 23.706 -56.767 1.00 26.92 567 THR A C 1
ATOM 4504 O O . THR A 1 567 ? 14.124 22.707 -56.084 1.00 26.92 567 THR A O 1
ATOM 4507 N N . CYS A 1 568 ? 14.545 24.860 -56.538 1.00 28.02 568 CYS A N 1
ATOM 4508 C CA . CYS A 1 568 ? 15.242 25.207 -55.303 1.00 28.02 568 CYS A CA 1
ATOM 4509 C C . CYS A 1 568 ? 14.459 26.346 -54.630 1.00 28.02 568 CYS A C 1
ATOM 4511 O O . CYS A 1 568 ? 14.281 27.390 -55.254 1.00 28.02 568 CYS A O 1
ATOM 4513 N N . ALA A 1 569 ? 13.959 26.110 -53.410 1.00 29.06 569 ALA A N 1
ATOM 4514 C CA . ALA A 1 569 ? 13.742 27.069 -52.314 1.00 29.06 569 ALA A CA 1
ATOM 4515 C C . ALA A 1 569 ? 12.598 26.601 -51.400 1.00 29.06 569 ALA A C 1
ATOM 4517 O O . ALA A 1 569 ? 11.433 26.594 -51.799 1.00 29.06 569 ALA A O 1
ATOM 4518 N N . ARG A 1 570 ? 12.902 26.356 -50.122 1.00 28.02 570 ARG A N 1
ATOM 4519 C CA . ARG A 1 570 ? 11.999 26.813 -49.064 1.00 28.02 570 ARG A CA 1
ATOM 4520 C C . ARG A 1 570 ? 12.785 27.203 -47.820 1.00 28.02 570 ARG A C 1
ATOM 4522 O O . ARG A 1 570 ? 13.261 26.366 -47.064 1.00 28.02 570 ARG A O 1
ATOM 4529 N N . GLU A 1 571 ? 12.908 28.515 -47.665 1.00 28.95 571 GLU A N 1
ATOM 4530 C CA . GLU A 1 571 ? 13.214 29.202 -46.418 1.00 28.95 571 GLU A CA 1
ATOM 4531 C C . GLU A 1 571 ? 12.226 28.756 -45.328 1.00 28.95 571 GLU A C 1
ATOM 4533 O O . GLU A 1 571 ? 11.009 28.840 -45.510 1.00 28.95 571 GLU A O 1
ATOM 4538 N N . SER A 1 572 ? 12.735 28.322 -44.178 1.00 29.30 572 SER A N 1
ATOM 4539 C CA . SER A 1 572 ? 11.963 28.254 -42.939 1.00 29.30 572 SER A CA 1
ATOM 4540 C C . SER A 1 572 ? 12.203 29.544 -42.156 1.00 29.30 572 SER A C 1
ATOM 4542 O O . SER A 1 572 ? 13.248 29.710 -41.527 1.00 29.30 572 SER A O 1
ATOM 4544 N N . LYS A 1 573 ? 11.242 30.470 -42.231 1.00 28.92 573 LYS A N 1
ATOM 4545 C CA . LYS A 1 573 ? 11.134 31.610 -41.317 1.00 28.92 573 LYS A CA 1
ATOM 4546 C C . LYS A 1 573 ? 10.507 31.157 -40.002 1.00 28.92 573 LYS A C 1
ATOM 4548 O O . LYS A 1 573 ? 9.487 30.471 -40.002 1.00 28.92 573 LYS A O 1
ATOM 4553 N N . GLU A 1 574 ? 11.139 31.578 -38.913 1.00 31.11 574 GLU A N 1
ATOM 4554 C CA . GLU A 1 574 ? 10.554 31.693 -37.579 1.00 31.11 574 GLU A CA 1
ATOM 4555 C C . GLU A 1 574 ? 9.279 32.545 -37.617 1.00 31.11 574 GLU A C 1
ATOM 4557 O O . GLU A 1 574 ? 9.288 33.615 -38.226 1.00 31.11 574 GLU A O 1
ATOM 4562 N N . GLU A 1 575 ? 8.240 32.142 -36.879 1.00 29.08 575 GLU A N 1
ATOM 4563 C CA . GLU A 1 575 ? 7.373 33.114 -36.207 1.00 29.08 575 GLU A CA 1
ATOM 4564 C C . GLU A 1 575 ? 6.679 32.516 -34.967 1.00 29.08 575 GLU A C 1
ATOM 4566 O O . GLU A 1 575 ? 5.842 31.621 -35.044 1.00 29.08 575 GLU A O 1
ATOM 4571 N N . VAL A 1 576 ? 7.142 32.995 -33.810 1.00 27.66 576 VAL A N 1
ATOM 4572 C CA . VAL A 1 576 ? 6.386 33.529 -32.664 1.00 27.66 576 VAL A CA 1
ATOM 4573 C C . VAL A 1 576 ? 4.990 32.946 -32.384 1.00 27.66 576 VAL A C 1
ATOM 4575 O O . VAL A 1 576 ? 3.994 33.282 -33.016 1.00 27.66 576 VAL A O 1
ATOM 4578 N N . THR A 1 577 ? 4.902 32.187 -31.292 1.00 27.89 577 THR A N 1
ATOM 4579 C CA . THR A 1 577 ? 3.674 31.983 -30.512 1.00 27.89 577 THR A CA 1
ATOM 4580 C C . THR A 1 577 ? 3.351 33.222 -29.677 1.00 27.89 577 THR A C 1
ATOM 4582 O O . THR A 1 577 ? 4.109 33.552 -28.764 1.00 27.89 577 THR A O 1
ATOM 4585 N N . GLU A 1 578 ? 2.193 33.840 -29.911 1.00 25.81 578 GLU A N 1
ATOM 4586 C CA . GLU A 1 578 ? 1.570 34.773 -28.968 1.00 25.81 578 GLU A CA 1
ATOM 4587 C C . GLU A 1 578 ? 0.053 34.512 -28.850 1.00 25.81 578 GLU A C 1
ATOM 4589 O O . GLU A 1 578 ? -0.625 34.115 -29.796 1.00 25.81 578 GLU A O 1
ATOM 4594 N N . LEU A 1 579 ? -0.443 34.668 -27.623 1.00 30.27 579 LEU A N 1
ATOM 4595 C CA . LEU A 1 579 ? -1.778 34.345 -27.113 1.00 30.27 579 LEU A CA 1
ATOM 4596 C C . LEU A 1 579 ? -2.840 35.402 -27.483 1.00 30.27 579 LEU A C 1
ATOM 4598 O O . LEU A 1 579 ? -2.571 36.589 -27.326 1.00 30.27 579 LEU A O 1
ATOM 4602 N N . SER A 1 580 ? -4.095 34.999 -27.763 1.00 28.64 580 SER A N 1
ATOM 4603 C CA . SER A 1 580 ? -5.301 35.614 -27.144 1.00 28.64 580 SER A CA 1
ATOM 4604 C C . SER A 1 580 ? -6.663 35.041 -27.582 1.00 28.64 580 SER A C 1
ATOM 4606 O O . SER A 1 580 ? -7.034 35.069 -28.747 1.00 28.64 580 SER A O 1
ATOM 4608 N N . ALA A 1 581 ? -7.411 34.584 -26.572 1.00 28.47 581 ALA A N 1
ATOM 4609 C CA . ALA A 1 581 ? -8.749 35.018 -26.138 1.00 28.47 581 ALA A CA 1
ATOM 4610 C C . ALA A 1 581 ? -9.952 35.209 -27.113 1.00 28.47 581 ALA A C 1
ATOM 4612 O O . ALA A 1 581 ? -10.018 36.135 -27.910 1.00 28.47 581 ALA A O 1
ATOM 4613 N N . THR A 1 582 ? -11.013 34.450 -26.781 1.00 26.84 582 THR A N 1
ATOM 4614 C CA . THR A 1 582 ? -12.448 34.827 -26.644 1.00 26.84 582 THR A CA 1
ATOM 4615 C C . THR A 1 582 ? -13.303 35.268 -27.847 1.00 26.84 582 THR A C 1
ATOM 4617 O O . THR A 1 582 ? -13.131 36.354 -28.380 1.00 26.84 582 THR A O 1
ATOM 4620 N N . GLY A 1 583 ? -14.431 34.555 -28.033 1.00 25.06 583 GLY A N 1
ATOM 4621 C CA . GLY A 1 583 ? -15.755 35.184 -27.861 1.00 25.06 583 GLY A CA 1
ATOM 4622 C C . GLY A 1 583 ? -16.797 35.080 -28.991 1.00 25.06 583 GLY A C 1
ATOM 4623 O O . GLY A 1 583 ? -16.712 35.825 -29.955 1.00 25.06 583 GLY A O 1
ATOM 4624 N N . SER A 1 584 ? -17.898 34.348 -28.713 1.00 26.02 584 SER A N 1
ATOM 4625 C CA . SER A 1 584 ? -19.308 34.633 -29.120 1.00 26.02 584 SER A CA 1
ATOM 4626 C C . SER A 1 584 ? -19.672 34.523 -30.622 1.00 26.02 584 SER A C 1
ATOM 4628 O O . SER A 1 584 ? -18.814 34.687 -31.469 1.00 26.02 584 SER A O 1
ATOM 4630 N N . MET A 1 585 ? -20.905 34.340 -31.112 1.00 25.19 585 MET A N 1
ATOM 4631 C CA . MET A 1 585 ? -22.220 33.803 -30.708 1.00 25.19 585 MET A CA 1
ATOM 4632 C C . MET A 1 585 ? -23.147 34.026 -31.948 1.00 25.19 585 MET A C 1
ATOM 4634 O O . MET A 1 585 ? -22.981 35.046 -32.607 1.00 25.19 585 MET A O 1
ATOM 4638 N N . LEU A 1 586 ? -24.158 33.162 -32.188 1.00 27.52 586 LEU A N 1
ATOM 4639 C CA . LEU A 1 586 ? -25.347 33.350 -33.083 1.00 27.52 586 LEU A CA 1
ATOM 4640 C C . LEU A 1 586 ? -25.112 33.373 -34.627 1.00 27.52 586 LEU A C 1
ATOM 4642 O O . LEU A 1 586 ? -24.073 33.818 -35.074 1.00 27.52 586 LEU A O 1
ATOM 4646 N N . ASP A 1 587 ? -26.004 32.977 -35.556 1.00 26.36 587 ASP A N 1
ATOM 4647 C CA . ASP A 1 587 ? -27.389 32.460 -35.576 1.00 26.36 587 ASP A CA 1
ATOM 4648 C C . ASP A 1 587 ? -27.730 31.871 -36.986 1.00 26.36 587 ASP A C 1
ATOM 4650 O O . ASP A 1 587 ? -27.165 32.292 -37.989 1.00 26.36 587 ASP A O 1
ATOM 4654 N N . LYS A 1 588 ? -28.693 30.933 -37.012 1.00 31.17 588 LYS A N 1
ATOM 4655 C CA . LYS A 1 588 ? -29.699 30.497 -38.032 1.00 31.17 588 LYS A CA 1
ATOM 4656 C C . LYS A 1 588 ? -29.585 30.755 -39.560 1.00 31.17 588 LYS A C 1
ATOM 4658 O O . LYS A 1 588 ? -29.531 31.892 -40.009 1.00 31.17 588 LYS A O 1
ATOM 4663 N N . ASN A 1 589 ? -29.897 29.697 -40.340 1.00 25.80 589 ASN A N 1
ATOM 4664 C CA . ASN A 1 589 ? -31.101 29.510 -41.215 1.00 25.80 589 ASN A CA 1
ATOM 4665 C C . ASN A 1 589 ? -31.043 28.106 -41.897 1.00 25.80 589 ASN A C 1
ATOM 4667 O O . ASN A 1 589 ? -29.989 27.739 -42.396 1.00 25.80 589 ASN A O 1
ATOM 4671 N N . GLN A 1 590 ? -31.996 27.156 -41.749 1.00 29.14 590 GLN A N 1
ATOM 4672 C CA . GLN A 1 590 ? -33.302 26.955 -42.450 1.00 29.14 590 GLN A CA 1
ATOM 4673 C C . GLN A 1 590 ? -33.214 27.075 -43.994 1.00 29.14 590 GLN A C 1
ATOM 4675 O O . GLN A 1 590 ? -32.664 28.060 -44.452 1.00 29.14 590 GLN A O 1
ATOM 4680 N N . ILE A 1 591 ? -33.740 26.227 -44.902 1.00 27.41 591 ILE A N 1
ATOM 4681 C CA . ILE A 1 591 ? -34.634 25.041 -44.980 1.00 27.41 591 ILE A CA 1
ATOM 4682 C C . ILE A 1 591 ? -34.436 24.437 -46.401 1.00 27.41 591 ILE A C 1
ATOM 4684 O O . ILE A 1 591 ? -34.270 25.206 -47.343 1.00 27.41 591 ILE A O 1
ATOM 4688 N N . SER A 1 592 ? -34.560 23.113 -46.605 1.00 26.25 592 SER A N 1
ATOM 4689 C CA . SER A 1 592 ? -35.498 22.481 -47.580 1.00 26.25 592 SER A CA 1
ATOM 4690 C C . SER A 1 592 ? -35.233 20.984 -47.818 1.00 26.25 592 SER A C 1
ATOM 4692 O O . SER A 1 592 ? -34.109 20.502 -47.773 1.00 26.25 592 SER A O 1
ATOM 4694 N N . VAL A 1 593 ? -36.336 20.254 -48.010 1.00 29.25 593 VAL A N 1
ATOM 4695 C CA . VAL A 1 593 ? -36.497 18.794 -48.163 1.00 29.25 593 VAL A CA 1
ATOM 4696 C C . VAL A 1 593 ? -36.908 18.499 -49.621 1.00 29.25 593 VAL A C 1
ATOM 4698 O O . VAL A 1 593 ? -37.515 19.372 -50.242 1.00 29.25 593 VAL A O 1
ATOM 4701 N N . PRO A 1 594 ? -36.653 17.291 -50.166 1.00 38.44 594 PRO A N 1
ATOM 4702 C CA . PRO A 1 594 ? -37.766 16.385 -50.540 1.00 38.44 594 PRO A CA 1
ATOM 4703 C C . PRO A 1 594 ? -37.468 14.918 -50.129 1.00 38.44 594 PRO A C 1
ATOM 4705 O O . PRO A 1 594 ? -36.347 14.450 -50.250 1.00 38.44 594 PRO A O 1
ATOM 4708 N N . VAL A 1 595 ? -38.325 14.219 -49.371 1.00 29.56 595 VAL A N 1
ATOM 4709 C CA . VAL A 1 595 ? -39.511 13.398 -49.732 1.00 29.56 595 VAL A CA 1
ATOM 4710 C C . VAL A 1 595 ? -39.215 12.104 -50.528 1.00 29.56 595 VAL A C 1
ATOM 4712 O O . VAL A 1 595 ? -38.863 12.161 -51.696 1.00 29.56 595 VAL A O 1
ATOM 4715 N N . GLY A 1 596 ? -39.539 10.953 -49.900 1.00 27.48 596 GLY A N 1
ATOM 4716 C CA . GLY A 1 596 ? -39.768 9.619 -50.504 1.00 27.48 596 GLY A CA 1
ATOM 4717 C C . GLY A 1 596 ? -38.610 8.634 -50.285 1.00 27.48 596 GLY A C 1
ATOM 4718 O O . GLY A 1 596 ? -37.514 8.901 -50.732 1.00 27.48 596 GLY A O 1
ATOM 4719 N N . VAL A 1 597 ? -38.727 7.484 -49.609 1.00 28.45 597 VAL A N 1
ATOM 4720 C CA . VAL A 1 597 ? -39.731 6.415 -49.757 1.00 28.45 597 VAL A CA 1
ATOM 4721 C C . VAL A 1 597 ? -39.867 5.620 -48.441 1.00 28.45 597 VAL A C 1
ATOM 4723 O O . VAL A 1 597 ? -38.896 5.357 -47.738 1.00 28.45 597 VAL A O 1
ATOM 4726 N N . LYS A 1 598 ? -41.100 5.223 -48.097 1.00 34.06 598 LYS A N 1
ATOM 4727 C CA . LYS A 1 598 ? -41.422 4.293 -46.999 1.00 34.06 598 LYS A CA 1
ATOM 4728 C C . LYS A 1 598 ? -41.317 2.853 -47.494 1.00 34.06 598 LYS A C 1
ATOM 4730 O O . LYS A 1 598 ? -42.090 2.501 -48.376 1.00 34.06 598 LYS A O 1
ATOM 4735 N N . LEU A 1 599 ? -40.572 1.998 -46.790 1.00 34.00 599 LEU A N 1
ATOM 4736 C CA . LEU A 1 599 ? -40.992 0.614 -46.535 1.00 34.00 599 LEU A CA 1
ATOM 4737 C C . LEU A 1 599 ? -40.289 0.014 -45.299 1.00 34.00 599 LEU A C 1
ATOM 4739 O O . LEU A 1 599 ? -39.097 0.174 -45.092 1.00 34.00 599 LEU A O 1
ATOM 4743 N N . SER A 1 600 ? -41.097 -0.674 -44.484 1.00 40.72 600 SER A N 1
ATOM 4744 C CA . SER A 1 600 ? -40.746 -1.599 -43.391 1.00 40.72 600 SER A CA 1
ATOM 4745 C C . SER A 1 600 ? -40.066 -1.074 -42.106 1.00 40.72 600 SER A C 1
ATOM 4747 O O . SER A 1 600 ? -38.900 -1.329 -41.842 1.00 40.72 600 SER A O 1
ATOM 4749 N N . GLN A 1 601 ? -40.840 -0.468 -41.192 1.00 40.12 601 GLN A N 1
ATOM 4750 C CA . GLN A 1 601 ? -40.510 -0.465 -39.752 1.00 40.12 601 GLN A CA 1
ATOM 4751 C C . GLN A 1 601 ? -41.786 -0.538 -38.897 1.00 40.12 601 GLN A C 1
ATOM 4753 O O . GLN A 1 601 ? -42.407 0.479 -38.578 1.00 40.12 601 GLN A O 1
ATOM 4758 N N . ARG A 1 602 ? -42.199 -1.749 -38.500 1.00 46.25 602 ARG A N 1
ATOM 4759 C CA . ARG A 1 602 ? -43.305 -1.961 -37.540 1.00 46.25 602 ARG A CA 1
ATOM 4760 C C . ARG A 1 602 ? -42.957 -2.667 -36.208 1.00 46.25 602 ARG A C 1
ATOM 4762 O O . ARG A 1 602 ? -43.772 -2.511 -35.298 1.00 46.25 602 ARG A O 1
ATOM 4769 N N . PRO A 1 603 ? -41.774 -3.277 -35.963 1.00 44.44 603 PRO A N 1
ATOM 4770 C CA . PRO A 1 603 ? -41.421 -3.734 -34.604 1.00 44.44 603 PRO A CA 1
ATOM 4771 C C . PRO A 1 603 ? -40.693 -2.675 -33.750 1.00 44.44 603 PRO A C 1
ATOM 4773 O O . PRO A 1 603 ? -40.837 -2.651 -32.528 1.00 44.44 603 PRO A O 1
ATOM 4776 N N . GLN A 1 604 ? -39.951 -1.752 -34.372 1.00 40.69 604 GLN A N 1
ATOM 4777 C CA . GLN A 1 604 ? -39.086 -0.798 -33.656 1.00 40.69 604 GLN A CA 1
ATOM 4778 C C . GLN A 1 604 ? -39.847 0.367 -32.995 1.00 40.69 604 GLN A C 1
ATOM 4780 O O . GLN A 1 604 ? -39.503 0.796 -31.892 1.00 40.69 604 GLN A O 1
ATOM 4785 N N . ARG A 1 605 ? -40.957 0.831 -33.592 1.00 43.81 605 ARG A N 1
ATOM 4786 C CA . ARG A 1 605 ? -41.757 1.935 -33.025 1.00 43.81 605 ARG A CA 1
ATOM 4787 C C . ARG A 1 605 ? -42.433 1.580 -31.702 1.00 43.81 605 ARG A C 1
ATOM 4789 O O . ARG A 1 605 ? -42.537 2.443 -30.838 1.00 43.81 605 ARG A O 1
ATOM 4796 N N . LYS A 1 606 ? -42.847 0.325 -31.492 1.00 50.12 606 LYS A N 1
ATOM 4797 C CA . LYS A 1 606 ? -43.467 -0.087 -30.219 1.00 50.12 606 LYS A CA 1
ATOM 4798 C C . LYS A 1 606 ? -42.450 -0.088 -29.072 1.00 50.12 606 LYS A C 1
ATOM 4800 O O . LYS A 1 606 ? -42.745 0.454 -28.011 1.00 50.12 606 LYS A O 1
ATOM 4805 N N . ARG A 1 607 ? -41.225 -0.574 -29.316 1.00 51.66 607 ARG A N 1
ATOM 4806 C CA . ARG A 1 607 ? -40.130 -0.554 -28.328 1.00 51.66 607 ARG A CA 1
ATOM 4807 C C . ARG A 1 607 ? -39.655 0.870 -28.022 1.00 51.66 607 ARG A C 1
ATOM 4809 O O . ARG A 1 607 ? -39.453 1.202 -26.858 1.00 51.66 607 ARG A O 1
ATOM 4816 N N . ALA A 1 608 ? -39.562 1.742 -29.029 1.00 57.22 608 ALA A N 1
ATOM 4817 C CA . ALA A 1 608 ? -39.212 3.150 -28.828 1.00 57.22 608 ALA A CA 1
ATOM 4818 C C . ALA A 1 608 ? -40.287 3.921 -28.038 1.00 57.22 608 ALA A C 1
ATOM 4820 O O . ALA A 1 608 ? -39.959 4.687 -27.133 1.00 57.22 608 ALA A O 1
ATOM 4821 N N . VAL A 1 609 ? -41.574 3.673 -28.313 1.00 66.62 609 VAL A N 1
ATOM 4822 C CA . VAL A 1 609 ? -42.691 4.285 -27.570 1.00 66.62 609 VAL A CA 1
ATOM 4823 C C . VAL A 1 609 ? -42.756 3.765 -26.131 1.00 66.62 609 VAL A C 1
ATOM 4825 O O . VAL A 1 609 ? -43.027 4.542 -25.217 1.00 66.62 609 VAL A O 1
ATOM 4828 N N . GLN A 1 610 ? -42.449 2.488 -25.894 1.00 60.00 610 GLN A N 1
ATOM 4829 C CA . GLN A 1 610 ? -42.406 1.910 -24.548 1.00 60.00 610 GLN A CA 1
ATOM 4830 C C . GLN A 1 610 ? -41.206 2.426 -23.741 1.00 60.00 610 GLN A C 1
ATOM 4832 O O . GLN A 1 610 ? -41.384 2.826 -22.592 1.00 60.00 610 GLN A O 1
ATOM 4837 N N . ARG A 1 611 ? -40.028 2.569 -24.368 1.00 59.59 611 ARG A N 1
ATOM 4838 C CA . ARG A 1 611 ? -38.855 3.236 -23.773 1.00 59.59 611 ARG A CA 1
ATOM 4839 C C . ARG A 1 611 ? -39.120 4.714 -23.488 1.00 59.59 611 ARG A C 1
ATOM 4841 O O . ARG A 1 611 ? -38.720 5.208 -22.440 1.00 59.59 611 ARG A O 1
ATOM 4848 N N . GLN A 1 612 ? -39.836 5.429 -24.360 1.00 61.34 612 GLN A N 1
ATOM 4849 C CA . GLN A 1 612 ? -40.236 6.813 -24.081 1.00 61.34 612 GLN A CA 1
ATOM 4850 C C . GLN A 1 612 ? -41.282 6.918 -22.968 1.00 61.34 612 GLN A C 1
ATOM 4852 O O . GLN A 1 612 ? -41.212 7.850 -22.169 1.00 61.34 612 GLN A O 1
ATOM 4857 N N . ARG A 1 613 ? -42.225 5.973 -22.867 1.00 64.69 613 ARG A N 1
ATOM 4858 C CA . ARG A 1 613 ? -43.190 5.921 -21.757 1.00 64.69 613 ARG A CA 1
ATOM 4859 C C . ARG A 1 613 ? -42.509 5.595 -20.430 1.00 64.69 613 ARG A C 1
ATOM 4861 O O . ARG A 1 613 ? -42.782 6.293 -19.460 1.00 64.69 613 ARG A O 1
ATOM 4868 N N . GLN A 1 614 ? -41.565 4.651 -20.404 1.00 62.62 614 GLN A N 1
ATOM 4869 C CA . GLN A 1 614 ? -40.742 4.368 -19.223 1.00 62.62 614 GLN A CA 1
ATOM 4870 C C . GLN A 1 614 ? -39.845 5.552 -18.851 1.00 62.62 614 GLN A C 1
ATOM 4872 O O . GLN A 1 614 ? -39.811 5.928 -17.686 1.00 62.62 614 GLN A O 1
ATOM 4877 N N . LYS A 1 615 ? -39.201 6.222 -19.818 1.00 67.44 615 LYS A N 1
ATOM 4878 C CA . LYS A 1 615 ? -38.425 7.449 -19.556 1.00 67.44 615 LYS A CA 1
ATOM 4879 C C . LYS A 1 615 ? -39.303 8.595 -19.051 1.00 67.44 615 LYS A C 1
ATOM 4881 O O . LYS A 1 615 ? -38.871 9.352 -18.189 1.00 67.44 615 LYS A O 1
ATOM 4886 N N . ARG A 1 616 ? -40.541 8.731 -19.541 1.00 68.88 616 ARG A N 1
A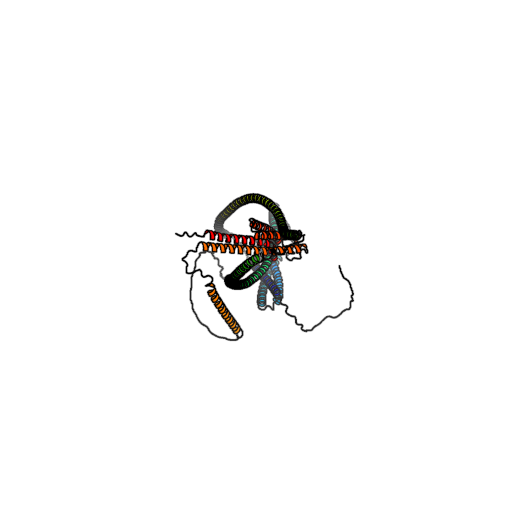TOM 4887 C CA . ARG A 1 616 ? -41.503 9.723 -19.032 1.00 68.88 616 ARG A CA 1
ATOM 4888 C C . ARG A 1 616 ? -41.999 9.373 -17.632 1.00 68.88 616 ARG A C 1
ATOM 4890 O O . ARG A 1 616 ? -42.043 10.264 -16.796 1.00 68.88 616 ARG A O 1
ATOM 4897 N N . GLN A 1 617 ? -42.317 8.111 -17.351 1.00 64.81 617 GLN A N 1
ATOM 4898 C CA . GLN A 1 617 ? -42.687 7.670 -16.004 1.00 64.81 617 GLN A CA 1
ATOM 4899 C C . GLN A 1 617 ? -41.526 7.831 -15.023 1.00 64.81 617 GLN A C 1
ATOM 4901 O O . GLN A 1 617 ? -41.741 8.414 -13.971 1.00 64.81 617 GLN A O 1
ATOM 4906 N N . SER A 1 618 ? -40.306 7.438 -15.401 1.00 65.94 618 SER A N 1
ATOM 4907 C CA . SER A 1 618 ? -39.079 7.647 -14.622 1.00 65.94 618 SER A CA 1
ATOM 4908 C C . SER A 1 618 ? -38.799 9.133 -14.384 1.00 65.94 618 SER A C 1
ATOM 4910 O O . SER A 1 618 ? -38.516 9.526 -13.262 1.00 65.94 618 SER A O 1
ATOM 4912 N N . ARG A 1 619 ? -38.983 10.009 -15.383 1.00 68.50 619 ARG A N 1
ATOM 4913 C CA . ARG A 1 619 ? -38.887 11.465 -15.173 1.00 68.50 619 ARG A CA 1
ATOM 4914 C C . ARG A 1 619 ? -39.985 12.008 -14.264 1.00 68.50 619 ARG A C 1
ATOM 4916 O O . ARG A 1 619 ? -39.719 12.921 -13.499 1.00 68.50 619 ARG A O 1
ATOM 4923 N N . ILE A 1 620 ? -41.207 11.478 -14.318 1.00 74.25 620 ILE A N 1
ATOM 4924 C CA . ILE A 1 620 ? -42.302 11.912 -13.436 1.00 74.25 620 ILE A CA 1
ATOM 4925 C C . ILE A 1 620 ? -42.078 11.414 -12.002 1.00 74.25 620 ILE A C 1
ATOM 4927 O O . ILE A 1 620 ? -42.327 12.170 -11.065 1.00 74.25 620 ILE A O 1
ATOM 4931 N N . THR A 1 621 ? -41.592 10.184 -11.807 1.00 71.62 621 THR A N 1
ATOM 4932 C CA . THR A 1 621 ? -41.243 9.659 -10.480 1.00 71.62 621 THR A CA 1
ATOM 4933 C C . THR A 1 621 ? -40.013 10.357 -9.925 1.00 71.62 621 THR A C 1
ATOM 4935 O O . THR A 1 621 ? -40.045 10.755 -8.770 1.00 71.62 621 THR A O 1
ATOM 4938 N N . MET A 1 622 ? -38.996 10.617 -10.747 1.00 63.34 622 MET A N 1
ATOM 4939 C CA . MET A 1 622 ? -37.817 11.396 -10.374 1.00 63.34 622 MET A CA 1
ATOM 4940 C C . MET A 1 622 ? -38.190 12.844 -10.060 1.00 63.34 622 MET A C 1
ATOM 4942 O O . MET A 1 622 ? -37.747 13.348 -9.046 1.00 63.34 622 MET A O 1
ATOM 4946 N N . ASN A 1 623 ? -39.089 13.479 -10.821 1.00 63.62 623 ASN A N 1
ATOM 4947 C CA . ASN A 1 623 ? -39.578 14.830 -10.520 1.00 63.62 623 ASN A CA 1
ATOM 4948 C C . ASN A 1 623 ? -40.477 14.884 -9.276 1.00 63.62 623 ASN A C 1
ATOM 4950 O O . ASN A 1 623 ? -40.497 15.890 -8.572 1.00 63.62 623 ASN A O 1
ATOM 4954 N N . LYS A 1 624 ? -41.232 13.818 -8.981 1.00 69.44 624 LYS A N 1
ATOM 4955 C CA . LYS A 1 624 ? -41.965 13.682 -7.712 1.00 69.44 624 LYS A CA 1
ATOM 4956 C C . LYS A 1 624 ? -41.013 13.438 -6.548 1.00 69.44 624 LYS A C 1
ATOM 4958 O O . LYS A 1 624 ? -41.232 14.015 -5.492 1.00 69.44 624 LYS A O 1
ATOM 4963 N N . LEU A 1 625 ? -39.969 12.633 -6.737 1.00 59.16 625 LEU A N 1
ATOM 4964 C CA . LEU A 1 625 ? -38.929 12.382 -5.744 1.00 59.16 625 LEU A CA 1
ATOM 4965 C C . LEU A 1 625 ? -38.087 13.630 -5.506 1.00 59.16 625 LEU A C 1
ATOM 4967 O O . LEU A 1 625 ? -37.833 13.929 -4.355 1.00 59.16 625 LEU A O 1
ATOM 4971 N N . THR A 1 626 ? -37.753 14.418 -6.528 1.00 55.66 626 THR A N 1
ATOM 4972 C CA . THR A 1 626 ? -37.047 15.693 -6.363 1.00 55.66 626 THR A CA 1
ATOM 4973 C C . THR A 1 626 ? -37.948 16.778 -5.792 1.00 55.66 626 THR A C 1
ATOM 4975 O O . THR A 1 626 ? -37.462 17.555 -4.988 1.00 55.66 626 THR A O 1
ATOM 4978 N N . ARG A 1 627 ? -39.260 16.817 -6.083 1.00 51.03 627 ARG A N 1
ATOM 4979 C CA . ARG A 1 627 ? -40.204 17.680 -5.336 1.00 51.03 627 ARG A CA 1
ATOM 4980 C C . ARG A 1 627 ? -40.353 17.251 -3.880 1.00 51.03 627 ARG A C 1
ATOM 4982 O O . ARG A 1 627 ? -40.416 18.103 -3.008 1.00 51.03 627 ARG A O 1
ATOM 4989 N N . LYS A 1 628 ? -40.401 15.944 -3.613 1.00 53.47 628 LYS A N 1
ATOM 4990 C CA . LYS A 1 628 ? -40.486 15.392 -2.255 1.00 53.47 628 LYS A CA 1
ATOM 4991 C C . LYS A 1 628 ? -39.168 15.572 -1.496 1.00 53.47 628 LYS A C 1
ATOM 4993 O O . LYS A 1 628 ? -39.200 15.789 -0.296 1.00 53.47 628 LYS A O 1
ATOM 4998 N N . TRP A 1 629 ? -38.038 15.541 -2.199 1.00 44.03 629 TRP A N 1
ATOM 4999 C CA . TRP A 1 629 ? -36.712 15.850 -1.676 1.00 44.03 629 TRP A CA 1
ATOM 5000 C C . TRP A 1 629 ? -36.585 17.349 -1.415 1.00 44.03 629 TRP A C 1
ATOM 5002 O O . TRP A 1 629 ? -36.230 17.705 -0.309 1.00 44.03 629 TRP A O 1
ATOM 5012 N N . ARG A 1 630 ? -37.014 18.222 -2.336 1.00 36.69 630 ARG A N 1
ATOM 5013 C CA . ARG A 1 630 ? -37.049 19.684 -2.148 1.00 36.69 630 ARG A CA 1
ATOM 5014 C C . ARG A 1 630 ? -37.933 20.086 -0.962 1.00 36.69 630 ARG A C 1
ATOM 5016 O O . ARG A 1 630 ? -37.478 20.830 -0.111 1.00 36.69 630 ARG A O 1
ATOM 5023 N N . ASN A 1 631 ? -39.116 19.483 -0.824 1.00 39.66 631 ASN A N 1
ATOM 5024 C CA . ASN A 1 631 ? -39.985 19.701 0.339 1.00 39.66 631 ASN A CA 1
ATOM 5025 C C . ASN A 1 631 ? -39.477 19.024 1.629 1.00 39.66 631 ASN A C 1
ATOM 5027 O O . ASN A 1 631 ? -39.901 19.404 2.706 1.00 39.66 631 ASN A O 1
ATOM 5031 N N . SER A 1 632 ? -38.602 18.014 1.551 1.00 39.97 632 SER A N 1
ATOM 5032 C CA . SER A 1 632 ? -38.009 17.359 2.732 1.00 39.97 632 SER A CA 1
ATOM 5033 C C . SER A 1 632 ? -36.667 17.972 3.144 1.00 39.97 632 SER A C 1
ATOM 5035 O O . SER A 1 632 ? -36.199 17.690 4.250 1.00 39.97 632 SER A O 1
ATOM 5037 N N . HIS A 1 633 ? -36.019 18.729 2.256 1.00 34.91 633 HIS A N 1
ATOM 5038 C CA . HIS A 1 633 ? -34.761 19.422 2.519 1.00 34.91 633 HIS A CA 1
ATOM 5039 C C . HIS A 1 633 ? -34.998 20.810 3.117 1.00 34.91 633 HIS A C 1
ATOM 5041 O O . HIS A 1 633 ? -34.201 21.224 3.954 1.00 34.91 633 HIS A O 1
ATOM 5047 N N . ASP A 1 634 ? -36.123 21.455 2.790 1.00 36.22 634 ASP A N 1
ATOM 5048 C CA . ASP A 1 634 ? -36.487 22.759 3.361 1.00 36.22 634 ASP A CA 1
ATOM 5049 C C . ASP A 1 634 ? -36.923 22.693 4.843 1.00 36.22 634 ASP A C 1
ATOM 5051 O O . ASP A 1 634 ? -36.774 23.683 5.556 1.00 36.22 634 ASP A O 1
ATOM 5055 N N . ASP A 1 635 ? -37.335 21.524 5.358 1.00 39.81 635 ASP A N 1
ATOM 5056 C CA . ASP A 1 635 ? -37.776 21.369 6.762 1.00 39.81 635 ASP A CA 1
ATOM 5057 C C . ASP A 1 635 ? -36.687 20.841 7.721 1.00 39.81 635 ASP A C 1
ATOM 5059 O O . ASP A 1 635 ? -36.939 20.658 8.912 1.00 39.81 635 ASP A O 1
ATOM 5063 N N . ARG A 1 636 ? -35.474 20.531 7.232 1.00 40.84 636 ARG A N 1
ATOM 5064 C CA . ARG A 1 636 ? -34.392 19.963 8.075 1.00 40.84 636 ARG A CA 1
ATOM 5065 C C . ARG A 1 636 ? -33.058 20.710 8.009 1.00 40.84 636 ARG A C 1
ATOM 5067 O O . ARG A 1 636 ? -32.138 20.350 8.736 1.00 40.84 636 ARG A O 1
ATOM 5074 N N . PHE A 1 637 ? -32.976 21.739 7.167 1.00 35.72 637 PHE A N 1
ATOM 5075 C CA . PHE A 1 637 ? -31.885 22.720 7.125 1.00 35.72 637 PHE A CA 1
ATOM 5076 C C . PHE A 1 637 ? -32.422 24.156 7.117 1.00 35.72 637 PHE A C 1
ATOM 5078 O O . PHE A 1 637 ? -31.794 25.070 6.585 1.00 35.72 637 PHE A O 1
ATOM 5085 N N . SER A 1 638 ? -33.582 24.375 7.732 1.00 34.66 638 SER A N 1
ATOM 5086 C CA . SER A 1 638 ? -33.974 25.712 8.148 1.00 34.66 638 SER A CA 1
ATOM 5087 C C . SER A 1 638 ? -33.009 26.123 9.268 1.00 34.66 638 SER A C 1
ATOM 5089 O O . SER A 1 638 ? -33.102 25.639 10.395 1.00 34.66 638 SER A O 1
ATOM 5091 N N . LEU A 1 639 ? -32.045 26.992 8.945 1.00 42.44 639 LEU A N 1
ATOM 5092 C CA . LEU A 1 639 ? -31.464 27.896 9.940 1.00 42.44 639 LEU A CA 1
ATOM 5093 C C . LEU A 1 639 ? -32.630 28.503 10.741 1.00 42.44 639 LEU A C 1
ATOM 5095 O O . LEU A 1 639 ? -33.641 28.836 10.104 1.00 42.44 639 LEU A O 1
ATOM 5099 N N . PRO A 1 640 ? -32.530 28.658 12.077 1.00 42.88 640 PRO A N 1
ATOM 5100 C CA . PRO A 1 640 ? -33.516 29.415 12.833 1.00 42.88 640 PRO A CA 1
ATOM 5101 C C . PRO A 1 640 ? -33.633 30.784 12.171 1.00 42.88 640 PRO A C 1
ATOM 5103 O O . PRO A 1 640 ? -32.726 31.606 12.225 1.00 42.88 640 PRO A O 1
ATOM 5106 N N . THR A 1 641 ? -34.712 30.990 11.433 1.00 41.84 641 THR A N 1
ATOM 5107 C CA . THR A 1 641 ? -35.016 32.273 10.830 1.00 41.84 641 THR A CA 1
ATOM 5108 C C . THR A 1 641 ? -36.193 32.801 11.613 1.00 41.84 641 THR A C 1
ATOM 5110 O O . THR A 1 641 ? -37.287 32.245 11.564 1.00 41.84 641 THR A O 1
ATOM 5113 N N . LEU A 1 642 ? -35.909 33.896 12.321 1.00 45.69 642 LEU A N 1
ATOM 5114 C CA . LEU A 1 642 ? -36.863 34.811 12.935 1.00 45.69 642 LEU A CA 1
ATOM 5115 C C . LEU A 1 642 ? -37.373 34.457 14.347 1.00 45.69 642 LEU A C 1
ATOM 5117 O O . LEU A 1 642 ? -38.570 34.315 14.555 1.00 45.69 642 LEU A O 1
ATOM 5121 N N . ASP A 1 643 ? -36.461 34.430 15.324 1.00 34.66 643 ASP A N 1
ATOM 5122 C CA . ASP A 1 643 ? -36.606 35.300 16.513 1.00 34.66 643 ASP A CA 1
ATOM 5123 C C . ASP A 1 643 ? -35.225 35.619 17.126 1.00 34.66 643 ASP A C 1
ATOM 5125 O O . ASP A 1 643 ? -34.956 35.473 18.318 1.00 34.66 643 ASP A O 1
ATOM 5129 N N . ASP A 1 644 ? -34.285 35.989 16.251 1.00 46.34 644 ASP A N 1
ATOM 5130 C CA . ASP A 1 644 ? -32.880 36.192 16.598 1.00 46.34 644 ASP A CA 1
ATOM 5131 C C . ASP A 1 644 ? -32.653 37.661 16.978 1.00 46.34 644 ASP A C 1
ATOM 5133 O O . ASP A 1 644 ? -32.313 38.531 16.175 1.00 46.34 644 ASP A O 1
ATOM 5137 N N . SER A 1 645 ? -32.950 37.977 18.230 1.00 46.44 645 SER A N 1
ATOM 5138 C CA . SER A 1 645 ? -32.454 39.192 18.893 1.00 46.44 645 SER A CA 1
ATOM 5139 C C . SER A 1 645 ? -32.055 38.926 20.340 1.00 46.44 645 SER A C 1
ATOM 5141 O O . SER A 1 645 ? -31.741 39.861 21.079 1.00 46.44 645 SER A O 1
ATOM 5143 N N . ARG A 1 646 ? -32.053 37.653 20.757 1.00 51.00 646 ARG A N 1
ATOM 5144 C CA . ARG A 1 646 ? -31.607 37.251 22.083 1.00 51.00 646 ARG A CA 1
ATOM 5145 C C . ARG A 1 646 ? -30.271 36.521 21.939 1.00 51.00 646 ARG A C 1
ATOM 5147 O O . ARG A 1 646 ? -30.258 35.431 21.379 1.00 51.00 646 ARG A O 1
ATOM 5154 N N . PRO A 1 647 ? -29.150 37.104 22.396 1.00 57.38 647 PRO A N 1
ATOM 5155 C CA . PRO A 1 647 ? -27.886 36.379 22.429 1.00 57.38 647 PRO A CA 1
ATOM 5156 C C . PRO A 1 647 ? -28.079 35.079 23.218 1.00 57.38 647 PRO A C 1
ATOM 5158 O O . PRO A 1 647 ? -28.684 35.112 24.292 1.00 57.38 647 PRO A O 1
ATOM 5161 N N . ILE A 1 648 ? -27.598 33.957 22.663 1.00 63.12 648 ILE A N 1
ATOM 5162 C CA . ILE A 1 648 ? -27.640 32.641 23.319 1.00 63.12 648 ILE A CA 1
ATOM 5163 C C . ILE A 1 648 ? -27.043 32.797 24.717 1.00 63.12 648 ILE A C 1
ATOM 5165 O O . ILE A 1 648 ? -25.948 33.354 24.872 1.00 63.12 648 ILE A O 1
ATOM 5169 N N . ASP A 1 649 ? -27.805 32.345 25.711 1.00 72.81 649 ASP A N 1
ATOM 5170 C CA . ASP A 1 649 ? -27.442 32.446 27.118 1.00 72.81 649 ASP A CA 1
ATOM 5171 C C . ASP A 1 649 ? -26.216 31.574 27.424 1.00 72.81 649 ASP A C 1
ATOM 5173 O O . ASP A 1 649 ? -25.985 30.542 26.787 1.00 72.81 649 ASP A O 1
ATOM 5177 N N . THR A 1 650 ? -25.408 31.976 28.405 1.00 75.25 650 THR A N 1
ATOM 5178 C CA . THR A 1 650 ? -24.152 31.278 28.727 1.00 75.25 650 THR A CA 1
ATOM 5179 C C . THR A 1 650 ? -24.387 29.821 29.134 1.00 75.25 650 THR A C 1
ATOM 5181 O O . THR A 1 650 ? -23.543 28.966 28.855 1.00 75.25 650 THR A O 1
ATOM 5184 N N . GLN A 1 651 ? -25.546 29.513 29.726 1.00 74.81 651 GLN A N 1
ATOM 5185 C CA . GLN A 1 651 ? -25.936 28.150 30.074 1.00 74.81 651 GLN A CA 1
ATOM 5186 C C . GLN A 1 651 ? -26.253 27.297 28.831 1.00 74.81 651 GLN A C 1
ATOM 5188 O O . GLN A 1 651 ? -25.810 26.151 28.743 1.00 74.81 651 GLN A O 1
ATOM 5193 N N . GLU A 1 652 ? -26.954 27.857 27.843 1.00 78.44 652 GLU A N 1
ATOM 5194 C CA . GLU A 1 652 ? -27.295 27.162 26.593 1.00 78.44 652 GLU A CA 1
ATOM 5195 C C . GLU A 1 652 ? -26.044 26.871 25.743 1.00 78.44 652 GLU A C 1
ATOM 5197 O O . GLU A 1 652 ? -25.935 25.795 25.147 1.00 78.44 652 GLU A O 1
ATOM 5202 N N . GLN A 1 653 ? -25.052 27.776 25.740 1.00 75.62 653 GLN A N 1
ATOM 5203 C CA . GLN A 1 653 ? -23.755 27.525 25.090 1.00 75.62 653 GLN A CA 1
ATOM 5204 C C . GLN A 1 653 ? -23.004 26.359 25.746 1.00 75.62 653 GLN A C 1
ATOM 5206 O O . GLN A 1 653 ? -22.465 25.492 25.053 1.00 75.62 653 GLN A O 1
ATOM 5211 N N . GLU A 1 654 ? -22.974 26.306 27.080 1.00 82.12 654 GLU A N 1
ATOM 5212 C CA . GLU A 1 654 ? -22.251 25.264 27.809 1.00 82.12 654 GLU A CA 1
ATOM 5213 C C . GLU A 1 654 ? -22.925 23.888 27.683 1.00 82.12 654 GLU A C 1
ATOM 5215 O O . GLU A 1 654 ? -22.240 22.867 27.564 1.00 82.12 654 GLU A O 1
ATOM 5220 N N . GLU A 1 655 ? -24.260 23.845 27.643 1.00 84.31 655 GLU A N 1
ATOM 5221 C CA . GLU A 1 655 ? -25.023 22.622 27.377 1.00 84.31 655 GLU A CA 1
ATOM 5222 C C . GLU A 1 655 ? -24.780 22.098 25.955 1.00 84.31 655 GLU A C 1
ATOM 5224 O O . GLU A 1 655 ? -24.570 20.893 25.769 1.00 84.31 655 GLU A O 1
ATOM 5229 N N . MET A 1 656 ? -24.706 22.990 24.963 1.00 79.88 656 MET A N 1
ATOM 5230 C CA . MET A 1 656 ? -24.381 22.623 23.585 1.00 79.88 656 MET A CA 1
ATOM 5231 C C . MET A 1 656 ? -22.957 22.056 23.474 1.00 79.88 656 MET A C 1
ATOM 5233 O O . MET A 1 656 ? -22.773 20.977 22.905 1.00 79.88 656 MET A O 1
ATOM 5237 N N . ILE A 1 657 ? -21.962 22.703 24.091 1.00 84.25 657 ILE A N 1
ATOM 5238 C CA . ILE A 1 657 ? -20.570 22.221 24.117 1.00 84.25 657 ILE A CA 1
ATOM 5239 C C . ILE A 1 657 ? -20.471 20.866 24.834 1.00 84.25 657 ILE A C 1
ATOM 5241 O O . ILE A 1 657 ? -19.849 19.942 24.307 1.00 84.25 657 ILE A O 1
ATOM 5245 N N . ARG A 1 658 ? -21.137 20.692 25.987 1.00 84.38 658 ARG A N 1
ATOM 5246 C CA . ARG A 1 658 ? -21.201 19.396 26.693 1.00 84.38 658 ARG A CA 1
ATOM 5247 C C . ARG A 1 658 ? -21.848 18.304 25.840 1.00 84.38 658 ARG A C 1
ATOM 5249 O O . ARG A 1 658 ? -21.420 17.149 25.895 1.00 84.38 658 ARG A O 1
ATOM 5256 N N . SER A 1 659 ? -22.864 18.644 25.046 1.00 85.81 659 SER A N 1
ATOM 5257 C CA . SER A 1 659 ? -23.514 17.694 24.138 1.00 85.81 659 SER A CA 1
ATOM 5258 C C . SER A 1 659 ? -22.577 17.242 23.009 1.00 85.81 659 SER A C 1
ATOM 5260 O O . SER A 1 659 ? -22.519 16.044 22.703 1.00 85.81 659 SER A O 1
ATOM 5262 N N . PHE A 1 660 ? -21.776 18.158 22.454 1.00 83.50 660 PHE A N 1
ATOM 5263 C CA . PHE A 1 660 ? -20.772 17.839 21.442 1.00 83.50 660 PHE A CA 1
ATOM 5264 C C . PHE A 1 660 ? -19.619 17.017 22.017 1.00 83.50 660 PHE A C 1
ATOM 5266 O O . PHE A 1 660 ? -19.265 16.004 21.422 1.00 83.50 660 PHE A O 1
ATOM 5273 N N . GLU A 1 661 ? -19.108 17.352 23.205 1.00 86.31 661 GLU A N 1
ATOM 5274 C CA . GLU A 1 661 ? -18.078 16.558 23.894 1.00 86.31 661 GLU A CA 1
ATOM 5275 C C . GLU A 1 661 ? -18.542 15.123 24.165 1.00 86.31 661 GLU A C 1
ATOM 5277 O O . GLU A 1 661 ? -17.814 14.162 23.905 1.00 86.31 661 GLU A O 1
ATOM 5282 N N . LYS A 1 662 ? -19.782 14.949 24.637 1.00 85.56 662 LYS A N 1
ATOM 5283 C CA . LYS A 1 662 ? -20.353 13.621 24.894 1.00 85.56 662 LYS A CA 1
ATOM 5284 C C . LYS A 1 662 ? -20.519 12.814 23.605 1.00 85.56 662 LYS A C 1
ATOM 5286 O O . LYS A 1 662 ? -20.208 11.621 23.588 1.00 85.56 662 LYS A O 1
ATOM 5291 N N . THR A 1 663 ? -20.984 13.460 22.535 1.00 83.19 663 THR A N 1
ATOM 5292 C CA . THR A 1 663 ? -21.172 12.826 21.221 1.00 83.19 663 THR A CA 1
ATOM 5293 C C . THR A 1 663 ? -19.829 12.441 20.601 1.00 83.19 663 THR A C 1
ATOM 5295 O O . THR A 1 663 ? -19.670 11.309 20.146 1.00 83.19 663 THR A O 1
ATOM 5298 N N . HIS A 1 664 ? -18.833 13.325 20.673 1.00 81.75 664 HIS A N 1
ATOM 5299 C CA . HIS A 1 664 ? -17.466 13.083 20.211 1.00 81.75 664 HIS A CA 1
ATOM 5300 C C . HIS A 1 664 ? -16.798 11.935 20.973 1.00 81.75 664 HIS A C 1
ATOM 5302 O O . HIS A 1 664 ? -16.299 10.996 20.355 1.00 81.75 664 HIS A O 1
ATOM 5308 N N . ALA A 1 665 ? -16.891 11.913 22.306 1.00 81.94 665 ALA A N 1
ATOM 5309 C CA . ALA A 1 665 ? -16.346 10.828 23.124 1.00 81.94 665 ALA A CA 1
ATOM 5310 C C . ALA A 1 665 ? -17.020 9.469 22.852 1.00 81.94 665 ALA A C 1
ATOM 5312 O O . ALA A 1 665 ? -16.413 8.411 23.053 1.00 81.94 665 ALA A O 1
ATOM 5313 N N . GLN A 1 666 ? -18.287 9.470 22.430 1.00 83.06 666 GLN A N 1
ATOM 5314 C CA . GLN A 1 666 ? -18.997 8.260 22.019 1.00 83.06 666 GLN A CA 1
ATOM 5315 C C . GLN A 1 666 ? -18.579 7.814 20.612 1.00 83.06 666 GLN A C 1
ATOM 5317 O O . GLN A 1 666 ? -18.272 6.639 20.422 1.00 83.06 666 GLN A O 1
ATOM 5322 N N . GLN A 1 667 ? -18.497 8.736 19.649 1.00 80.50 667 GLN A N 1
ATOM 5323 C CA . GLN A 1 667 ? -18.032 8.446 18.290 1.00 80.50 667 GLN A CA 1
ATOM 5324 C C . GLN A 1 667 ? -16.576 7.971 18.268 1.00 80.50 667 GLN A C 1
ATOM 5326 O O . GLN A 1 667 ? -16.276 6.975 17.619 1.00 80.50 667 GLN A O 1
ATOM 5331 N N . SER A 1 668 ? -15.696 8.611 19.037 1.00 84.69 668 SER A N 1
ATOM 5332 C CA . SER A 1 668 ? -14.295 8.218 19.206 1.00 84.69 668 SER A CA 1
ATOM 5333 C C . SER A 1 668 ? -14.161 6.766 19.667 1.00 84.69 668 SER A C 1
ATOM 5335 O O . SER A 1 668 ? -13.452 5.973 19.047 1.00 84.69 668 SER A O 1
ATOM 5337 N N . ARG A 1 669 ? -14.915 6.374 20.704 1.00 84.75 669 ARG A N 1
ATOM 5338 C CA . ARG A 1 669 ? -14.927 4.989 21.200 1.00 84.75 669 ARG A CA 1
ATOM 5339 C C . ARG A 1 669 ? -15.474 4.001 20.174 1.00 84.75 669 ARG A C 1
ATOM 5341 O O . ARG A 1 669 ? -14.911 2.919 20.034 1.00 84.75 669 ARG A O 1
ATOM 5348 N N . LEU A 1 670 ? -16.537 4.366 19.455 1.00 88.69 670 LEU A N 1
ATOM 5349 C CA . LEU A 1 670 ? -17.119 3.515 18.415 1.00 88.69 670 LEU A CA 1
ATOM 5350 C C . LEU A 1 670 ? -16.123 3.265 17.278 1.00 88.69 670 LEU A C 1
ATOM 5352 O O . LEU A 1 670 ? -15.856 2.111 16.958 1.00 88.69 670 LEU A O 1
ATOM 5356 N N . TRP A 1 671 ? -15.523 4.316 16.717 1.00 86.56 671 TRP A N 1
ATOM 5357 C CA . TRP A 1 671 ? -14.563 4.176 15.622 1.00 86.56 671 TRP A CA 1
ATOM 5358 C C . TRP A 1 671 ? -13.310 3.414 16.048 1.00 86.56 671 TRP A C 1
ATOM 5360 O O . TRP A 1 671 ? -12.918 2.470 15.363 1.00 86.56 671 TRP A O 1
ATOM 5370 N N . ARG A 1 672 ? -12.734 3.731 17.216 1.00 88.06 672 ARG A N 1
ATOM 5371 C CA . ARG A 1 672 ? -11.578 2.991 17.745 1.00 88.06 672 ARG A CA 1
ATOM 5372 C C . ARG A 1 672 ? -11.885 1.500 17.936 1.00 88.06 672 ARG A C 1
ATOM 5374 O O . ARG A 1 672 ? -11.062 0.659 17.588 1.00 88.06 672 ARG A O 1
ATOM 5381 N N . SER A 1 673 ? -13.087 1.162 18.412 1.00 88.19 673 SER A N 1
ATOM 5382 C CA . SER A 1 673 ? -13.529 -0.230 18.563 1.00 88.19 673 SER A CA 1
ATOM 5383 C C . SER A 1 673 ? -13.737 -0.944 17.224 1.00 88.19 673 SER A C 1
ATOM 5385 O O . SER A 1 673 ? -13.402 -2.121 17.118 1.00 88.19 673 SER A O 1
ATOM 5387 N N . VAL A 1 674 ? -14.289 -0.268 16.212 1.00 90.88 674 VAL A N 1
ATOM 5388 C CA . VAL A 1 674 ? -14.527 -0.854 14.880 1.00 90.88 674 VAL A CA 1
ATOM 5389 C C . VAL A 1 674 ? -13.204 -1.172 14.182 1.00 90.88 674 VAL A C 1
ATOM 5391 O O . VAL A 1 674 ? -13.025 -2.288 13.697 1.00 90.88 674 VAL A O 1
ATOM 5394 N N . PHE A 1 675 ? -12.249 -0.239 14.180 1.00 88.69 675 PHE A N 1
ATOM 5395 C CA . PHE A 1 675 ? -10.936 -0.473 13.569 1.00 88.69 675 PHE A CA 1
ATOM 5396 C C . PHE A 1 675 ? -10.123 -1.530 14.325 1.00 88.69 675 PHE A C 1
ATOM 5398 O O . PHE A 1 675 ? -9.501 -2.383 13.693 1.00 88.69 675 PHE A O 1
ATOM 5405 N N . ALA A 1 676 ? -10.194 -1.549 15.660 1.00 90.69 676 ALA A N 1
ATOM 5406 C CA . ALA A 1 676 ? -9.576 -2.609 16.454 1.00 90.69 676 ALA A CA 1
ATOM 5407 C C . ALA A 1 676 ? -10.167 -3.993 16.126 1.00 90.69 676 ALA A C 1
ATOM 5409 O O . ALA A 1 676 ? -9.419 -4.959 15.998 1.00 90.69 676 ALA A O 1
ATOM 5410 N N . ALA A 1 677 ? -11.488 -4.095 15.933 1.00 92.38 677 ALA A N 1
ATOM 5411 C CA . ALA A 1 677 ? -12.140 -5.346 15.545 1.00 92.38 677 ALA A CA 1
ATOM 5412 C C . ALA A 1 677 ? -11.736 -5.809 14.134 1.00 92.38 677 ALA A C 1
ATOM 5414 O O . ALA A 1 677 ? -11.487 -6.998 13.933 1.00 92.38 677 ALA A O 1
ATOM 5415 N N . MET A 1 678 ? -11.611 -4.886 13.175 1.00 90.56 678 MET A N 1
ATOM 5416 C CA . MET A 1 678 ? -11.121 -5.195 11.825 1.00 90.56 678 MET A CA 1
ATOM 5417 C C . MET A 1 678 ? -9.686 -5.737 11.847 1.00 90.56 678 MET A C 1
ATOM 5419 O O . MET A 1 678 ? -9.413 -6.779 11.252 1.00 90.56 678 MET A O 1
ATOM 5423 N N . LEU A 1 679 ? -8.783 -5.083 12.584 1.00 89.75 679 LEU A N 1
ATOM 5424 C CA . LEU A 1 679 ? -7.399 -5.544 12.740 1.00 89.75 679 LEU A CA 1
ATOM 5425 C C . LEU A 1 679 ? -7.305 -6.872 13.485 1.00 89.75 679 LEU A C 1
ATOM 5427 O O . LEU A 1 679 ? -6.460 -7.701 13.159 1.00 89.75 679 LEU A O 1
ATOM 5431 N N . PHE A 1 680 ? -8.184 -7.099 14.460 1.00 92.69 680 PHE A N 1
ATOM 5432 C CA . PHE A 1 680 ? -8.265 -8.377 15.155 1.00 92.69 680 PHE A CA 1
ATOM 5433 C C . PHE A 1 680 ? -8.663 -9.509 14.201 1.00 92.69 680 PHE A C 1
ATOM 5435 O O . PHE A 1 680 ? -8.024 -10.557 14.207 1.00 92.69 680 PHE A O 1
ATOM 5442 N N . CYS A 1 681 ? -9.657 -9.291 13.332 1.00 93.56 681 CYS A N 1
ATOM 5443 C CA . CYS A 1 681 ? -10.041 -10.279 12.318 1.00 93.56 681 CYS A CA 1
ATOM 5444 C C . CYS A 1 681 ? -8.880 -10.590 11.363 1.00 93.56 681 CYS A C 1
ATOM 5446 O O . CYS A 1 681 ? -8.638 -11.753 11.045 1.00 93.56 681 CYS A O 1
ATOM 5448 N N . PHE A 1 682 ? -8.125 -9.567 10.957 1.00 91.00 682 PHE A N 1
ATOM 5449 C CA . PHE A 1 682 ? -6.937 -9.743 10.127 1.00 91.00 682 PHE A CA 1
ATOM 5450 C C . PHE A 1 682 ? -5.825 -10.524 10.850 1.00 91.00 682 PHE A C 1
ATOM 5452 O O . PHE A 1 682 ? -5.255 -11.451 10.284 1.00 91.00 682 PHE A O 1
ATOM 5459 N N . ALA A 1 683 ? -5.571 -10.236 12.130 1.00 92.94 683 ALA A N 1
ATOM 5460 C CA . ALA A 1 683 ? -4.613 -10.990 12.940 1.00 92.94 683 ALA A CA 1
ATOM 5461 C C . ALA A 1 683 ? -5.018 -12.466 13.118 1.00 92.94 683 ALA A C 1
ATOM 5463 O O . ALA A 1 683 ? -4.162 -13.347 13.074 1.00 92.94 683 ALA A O 1
ATOM 5464 N N . VAL A 1 684 ? -6.316 -12.756 13.275 1.00 94.12 684 VAL A N 1
ATOM 5465 C CA . VAL A 1 684 ? -6.836 -14.136 13.323 1.00 94.12 684 VAL A CA 1
ATOM 5466 C C . VAL A 1 684 ? -6.615 -14.855 11.992 1.00 94.12 684 VAL A C 1
ATOM 5468 O O . VAL A 1 684 ? -6.206 -16.014 11.989 1.00 94.12 684 VAL A O 1
ATOM 5471 N N . PHE A 1 685 ? -6.831 -14.172 10.868 1.00 92.00 685 PHE A N 1
ATOM 5472 C CA . PHE A 1 685 ? -6.536 -14.721 9.546 1.00 92.00 685 PHE A CA 1
ATOM 5473 C C . PHE A 1 685 ? -5.041 -15.042 9.374 1.00 92.00 685 PHE A C 1
ATOM 5475 O O . PHE A 1 685 ? -4.700 -16.124 8.902 1.00 92.00 685 PHE A O 1
ATOM 5482 N N . LEU A 1 686 ? -4.146 -14.164 9.835 1.00 89.62 686 LEU A N 1
ATOM 5483 C CA . LEU A 1 686 ? -2.701 -14.419 9.824 1.00 89.62 686 LEU A CA 1
ATOM 5484 C C . LEU A 1 686 ? -2.309 -15.596 10.728 1.00 89.62 686 LEU A C 1
ATOM 5486 O O . LEU A 1 686 ? -1.498 -16.422 10.333 1.00 89.62 686 LEU A O 1
ATOM 5490 N N . LEU A 1 687 ? -2.917 -15.737 11.909 1.00 91.81 687 LEU A N 1
ATOM 5491 C CA . LEU A 1 687 ? -2.703 -16.901 12.779 1.00 91.81 687 LEU A CA 1
ATOM 5492 C C . LEU A 1 687 ? -3.166 -18.209 12.127 1.00 91.81 687 LEU A C 1
ATOM 5494 O O . LEU A 1 687 ? -2.489 -19.229 12.247 1.00 91.81 687 LEU A O 1
ATOM 5498 N N . TYR A 1 688 ? -4.294 -18.180 11.415 1.00 91.12 688 TYR A N 1
ATOM 5499 C CA . TYR A 1 688 ? -4.747 -19.314 10.614 1.00 91.12 688 TYR A CA 1
ATOM 5500 C C . TYR A 1 688 ? -3.757 -19.632 9.483 1.00 91.12 688 TYR A C 1
ATOM 5502 O O . TYR A 1 688 ? -3.409 -20.795 9.289 1.00 91.12 688 TYR A O 1
ATOM 5510 N N . SER A 1 689 ? -3.240 -18.605 8.803 1.00 88.06 689 SER A N 1
ATOM 5511 C CA . SER A 1 689 ? -2.195 -18.733 7.778 1.00 88.06 689 SER A CA 1
ATOM 5512 C C . SER A 1 689 ? -0.922 -19.380 8.338 1.00 88.06 689 SER A C 1
ATOM 5514 O O . SER A 1 689 ? -0.415 -20.333 7.754 1.00 88.06 689 SER A O 1
ATOM 5516 N N . ILE A 1 690 ? -0.454 -18.942 9.514 1.00 89.12 690 ILE A N 1
ATOM 5517 C CA . ILE A 1 690 ? 0.698 -19.526 10.223 1.00 89.12 690 ILE A CA 1
ATOM 5518 C C . ILE A 1 690 ? 0.449 -20.997 10.547 1.00 89.12 690 ILE A C 1
ATOM 5520 O O . ILE A 1 690 ? 1.323 -21.836 10.333 1.00 89.12 690 ILE A O 1
ATOM 5524 N N . PHE A 1 691 ? -0.733 -21.314 11.082 1.00 88.44 691 PHE A N 1
ATOM 5525 C CA . PHE A 1 691 ? -1.089 -22.679 11.455 1.00 88.44 691 PHE A CA 1
ATOM 5526 C C . PHE A 1 691 ? -1.096 -23.614 10.242 1.00 88.44 691 PHE A C 1
ATOM 5528 O O . PHE A 1 691 ? -0.548 -24.716 10.318 1.00 88.44 691 PHE A O 1
ATOM 5535 N N . GLN A 1 692 ? -1.665 -23.158 9.124 1.00 84.81 692 GLN A N 1
ATOM 5536 C CA . GLN A 1 692 ? -1.669 -23.912 7.874 1.00 84.81 692 GLN A CA 1
ATOM 5537 C C . GLN A 1 692 ? -0.256 -24.060 7.309 1.00 84.81 692 GLN A C 1
ATOM 5539 O O . GLN A 1 692 ? 0.163 -25.176 7.041 1.00 84.81 692 GLN A O 1
ATOM 5544 N N . GLN A 1 693 ? 0.539 -22.990 7.247 1.00 86.25 693 GLN A N 1
ATOM 5545 C CA . GLN A 1 693 ? 1.919 -23.065 6.752 1.00 86.25 693 GLN A CA 1
ATOM 5546 C C . GLN A 1 693 ? 2.815 -23.981 7.608 1.00 86.25 693 GLN A C 1
ATOM 5548 O O . GLN A 1 693 ? 3.737 -24.604 7.086 1.00 86.25 693 GLN A O 1
ATOM 5553 N N . ALA A 1 694 ? 2.557 -24.080 8.917 1.00 85.06 694 ALA A N 1
ATOM 5554 C CA . ALA A 1 694 ? 3.281 -24.979 9.815 1.00 85.06 694 ALA A CA 1
ATOM 5555 C C . ALA A 1 694 ? 2.828 -26.448 9.709 1.00 85.06 694 ALA A C 1
ATOM 5557 O O . ALA A 1 694 ? 3.640 -27.345 9.931 1.00 85.06 694 ALA A O 1
ATOM 5558 N N . SER A 1 695 ? 1.549 -26.695 9.401 1.00 83.38 695 SER A N 1
ATOM 5559 C CA . SER A 1 695 ? 0.969 -28.047 9.327 1.00 83.38 695 SER A CA 1
ATOM 5560 C C . SER A 1 695 ? 1.115 -28.668 7.935 1.00 83.38 695 SER A C 1
ATOM 5562 O O . SER A 1 695 ? 1.467 -29.840 7.813 1.00 83.38 695 SER A O 1
ATOM 5564 N N . SER A 1 696 ? 0.874 -27.877 6.891 1.00 81.25 696 SER A N 1
ATOM 5565 C CA . SER A 1 696 ? 0.937 -28.243 5.477 1.00 81.25 696 SER A CA 1
ATOM 5566 C C . SER A 1 696 ? 1.668 -27.141 4.693 1.00 81.25 696 SER A C 1
ATOM 5568 O O . SER A 1 696 ? 1.052 -26.222 4.142 1.00 81.25 696 SER A O 1
ATOM 5570 N N . PRO A 1 697 ? 3.014 -27.190 4.650 1.00 81.31 697 PRO A N 1
ATOM 5571 C CA . PRO A 1 697 ? 3.793 -26.142 4.008 1.00 81.31 697 PRO A CA 1
ATOM 5572 C C . PRO A 1 697 ? 3.410 -26.031 2.527 1.00 81.31 697 PRO A C 1
ATOM 5574 O O . PRO A 1 697 ? 3.371 -27.035 1.815 1.00 81.31 697 PRO A O 1
ATOM 5577 N N . TRP A 1 698 ? 3.152 -24.796 2.081 1.00 82.88 698 TRP A N 1
ATOM 5578 C CA . TRP A 1 698 ? 2.845 -24.428 0.688 1.00 82.88 698 TRP A CA 1
ATOM 5579 C C . TRP A 1 698 ? 1.461 -24.832 0.152 1.00 82.88 698 TRP A C 1
ATOM 5581 O O . TRP A 1 698 ? 1.207 -24.693 -1.041 1.00 82.88 698 TRP A O 1
ATOM 5591 N N . GLU A 1 699 ? 0.530 -25.269 1.006 1.00 81.50 699 GLU A N 1
ATOM 5592 C CA . GLU A 1 699 ? -0.854 -25.558 0.582 1.00 81.50 699 GLU A CA 1
ATOM 5593 C C . GLU A 1 699 ? -1.650 -24.272 0.260 1.00 81.50 699 GLU A C 1
ATOM 5595 O O . GLU A 1 699 ? -2.545 -24.254 -0.589 1.00 81.50 699 GLU A O 1
ATOM 5600 N N . LEU A 1 700 ? -1.300 -23.154 0.904 1.00 77.44 700 LEU A N 1
ATOM 5601 C CA . LEU A 1 700 ? -1.913 -21.849 0.661 1.00 77.44 700 LEU A CA 1
ATOM 5602 C C . LEU A 1 700 ? -1.348 -21.195 -0.609 1.00 77.44 700 LEU A C 1
ATOM 5604 O O . LEU A 1 700 ? -0.160 -20.877 -0.678 1.00 77.44 700 LEU A O 1
ATOM 5608 N N . ARG A 1 701 ? -2.229 -20.904 -1.583 1.00 77.88 701 ARG A N 1
ATOM 5609 C CA . ARG A 1 701 ? -1.864 -20.348 -2.906 1.00 77.88 701 ARG A CA 1
ATOM 5610 C C . ARG A 1 701 ? -0.929 -19.139 -2.853 1.00 77.88 701 ARG A C 1
ATOM 5612 O O . ARG A 1 701 ? -0.094 -19.019 -3.735 1.00 77.88 701 ARG A O 1
ATOM 5619 N N . TYR A 1 702 ? -1.076 -18.241 -1.879 1.00 77.56 702 TYR A N 1
ATOM 5620 C CA . TYR A 1 702 ? -0.276 -17.013 -1.821 1.00 77.56 702 TYR A CA 1
ATOM 5621 C C . TYR A 1 702 ? 1.109 -17.201 -1.185 1.00 77.56 702 TYR A C 1
ATOM 5623 O O . TYR A 1 702 ? 2.022 -16.458 -1.532 1.00 77.56 702 TYR A O 1
ATOM 5631 N N . HIS A 1 703 ? 1.293 -18.214 -0.332 1.00 81.12 703 HIS A N 1
ATOM 5632 C CA . HIS A 1 703 ? 2.610 -18.583 0.201 1.00 81.12 703 HIS A CA 1
ATOM 5633 C C . HIS A 1 703 ? 3.365 -19.487 -0.769 1.00 81.12 703 HIS A C 1
ATOM 5635 O O . HIS A 1 703 ? 4.574 -19.346 -0.897 1.00 81.12 703 HIS A O 1
ATOM 5641 N N . ALA A 1 704 ? 2.659 -20.342 -1.518 1.00 80.19 704 ALA A N 1
ATOM 5642 C CA . ALA A 1 704 ? 3.235 -21.233 -2.531 1.00 80.19 704 ALA A CA 1
ATOM 5643 C C . ALA A 1 704 ? 4.100 -20.512 -3.581 1.00 80.19 704 ALA A C 1
ATOM 5645 O O . ALA A 1 704 ? 5.056 -21.093 -4.081 1.00 80.19 704 ALA A O 1
ATOM 5646 N N . TYR A 1 705 ? 3.806 -19.245 -3.889 1.00 81.94 705 TYR A N 1
ATOM 5647 C CA . TYR A 1 705 ? 4.594 -18.471 -4.851 1.00 81.94 705 TYR A CA 1
ATOM 5648 C C . TYR A 1 705 ? 6.042 -18.233 -4.411 1.00 81.94 705 TYR A C 1
ATOM 5650 O O . TYR A 1 705 ? 6.891 -18.077 -5.272 1.00 81.94 705 TYR A O 1
ATOM 5658 N N . PHE A 1 706 ? 6.327 -18.240 -3.106 1.00 82.12 706 PHE A N 1
ATOM 5659 C CA . PHE A 1 706 ? 7.667 -17.993 -2.560 1.00 82.12 706 PHE A CA 1
ATOM 5660 C C . PHE A 1 706 ? 8.439 -19.285 -2.248 1.00 82.12 706 PHE A C 1
ATOM 5662 O O . PHE A 1 706 ? 9.461 -19.234 -1.565 1.00 82.12 706 PHE A O 1
ATOM 5669 N N . MET A 1 707 ? 7.939 -20.443 -2.702 1.00 78.25 707 MET A N 1
ATOM 5670 C CA . MET A 1 707 ? 8.518 -21.760 -2.406 1.00 78.25 707 MET A CA 1
ATOM 5671 C C . MET A 1 707 ? 9.958 -21.904 -2.908 1.00 78.25 707 MET A C 1
ATOM 5673 O O . MET A 1 707 ? 10.743 -22.626 -2.296 1.00 78.25 707 MET A O 1
ATOM 5677 N N . GLU A 1 708 ? 10.305 -21.229 -4.006 1.00 76.00 708 GLU A N 1
ATOM 5678 C CA . GLU A 1 708 ? 11.631 -21.322 -4.622 1.00 76.00 708 GLU A CA 1
ATOM 5679 C C . GLU A 1 708 ? 12.643 -20.335 -4.016 1.00 76.00 708 GLU A C 1
ATOM 5681 O O . GLU A 1 708 ? 13.829 -20.663 -3.939 1.00 76.00 708 GLU A O 1
ATOM 5686 N N . GLU A 1 709 ? 12.214 -19.155 -3.542 1.00 76.94 709 GLU A N 1
ATOM 5687 C CA . GLU A 1 709 ? 13.140 -18.131 -3.030 1.00 76.94 709 GLU A CA 1
ATOM 5688 C C . GLU A 1 709 ? 13.228 -18.012 -1.500 1.00 76.94 709 GLU A C 1
ATOM 5690 O O . GLU A 1 709 ? 14.215 -17.448 -1.008 1.00 76.94 709 GLU A O 1
ATOM 5695 N N . VAL A 1 710 ? 12.229 -18.480 -0.740 1.00 80.00 710 VAL A N 1
ATOM 5696 C CA . VAL A 1 710 ? 12.109 -18.207 0.705 1.00 80.00 710 VAL A CA 1
ATOM 5697 C C . VAL A 1 710 ? 11.878 -19.488 1.509 1.00 80.00 710 VAL A C 1
ATOM 5699 O O . VAL A 1 710 ? 11.002 -20.286 1.205 1.00 80.00 710 VAL A O 1
ATOM 5702 N N . ASP A 1 711 ? 12.615 -19.666 2.609 1.00 83.50 711 ASP A N 1
ATOM 5703 C CA . ASP A 1 711 ? 12.384 -20.784 3.528 1.00 83.50 711 ASP A CA 1
ATOM 5704 C C . ASP A 1 711 ? 11.023 -20.671 4.238 1.00 83.50 711 ASP A C 1
ATOM 5706 O O . ASP A 1 711 ? 10.634 -19.605 4.725 1.00 83.50 711 ASP A O 1
ATOM 5710 N N . SER A 1 712 ? 10.337 -21.803 4.435 1.00 83.56 712 SER A N 1
ATOM 5711 C CA . SER A 1 712 ? 9.038 -21.842 5.132 1.00 83.56 712 SER A CA 1
ATOM 5712 C C . SER A 1 712 ? 9.096 -21.233 6.545 1.00 83.56 712 SER A C 1
ATOM 5714 O O . SER A 1 712 ? 8.137 -20.612 7.003 1.00 83.56 712 SER A O 1
ATOM 5716 N N . TRP A 1 713 ? 10.233 -21.351 7.240 1.00 85.44 713 TRP A N 1
ATOM 5717 C CA . TRP A 1 713 ? 10.442 -20.731 8.555 1.00 85.44 713 TRP A CA 1
ATOM 5718 C C . TRP A 1 713 ? 10.513 -19.201 8.506 1.00 85.44 713 TRP A C 1
ATOM 5720 O O . TRP A 1 713 ? 10.088 -18.541 9.458 1.00 85.44 713 TRP A O 1
ATOM 5730 N N . MET A 1 714 ? 11.018 -18.623 7.413 1.00 86.81 714 MET A N 1
ATOM 5731 C CA . MET A 1 714 ? 11.044 -17.171 7.226 1.00 86.81 714 MET A CA 1
ATOM 5732 C C . MET A 1 714 ? 9.636 -16.627 6.992 1.00 86.81 714 MET A C 1
ATOM 5734 O O . MET A 1 714 ? 9.277 -15.623 7.603 1.00 86.81 714 MET A O 1
ATOM 5738 N N . VAL A 1 715 ? 8.818 -17.328 6.200 1.00 88.12 715 VAL A N 1
ATOM 5739 C CA . VAL A 1 715 ? 7.401 -16.986 5.985 1.00 88.12 715 VAL A CA 1
ATOM 5740 C C . VAL A 1 715 ? 6.621 -17.028 7.302 1.00 88.12 715 VAL A C 1
ATOM 5742 O O . VAL A 1 715 ? 5.953 -16.059 7.656 1.00 88.12 715 VAL A O 1
ATOM 5745 N N . ILE A 1 716 ? 6.786 -18.096 8.090 1.00 89.44 716 ILE A N 1
ATOM 5746 C CA . ILE A 1 716 ? 6.166 -18.219 9.420 1.00 89.44 716 ILE A CA 1
ATOM 5747 C C . ILE A 1 716 ? 6.603 -17.065 10.336 1.00 89.44 716 ILE A C 1
ATOM 5749 O O . ILE A 1 716 ? 5.774 -16.460 11.013 1.00 89.44 716 ILE A O 1
ATOM 5753 N N . SER A 1 717 ? 7.894 -16.725 10.347 1.00 88.94 717 SER A N 1
ATOM 5754 C CA . SER A 1 717 ? 8.427 -15.632 11.173 1.00 88.94 717 SER A CA 1
ATOM 5755 C C . SER A 1 717 ? 7.888 -14.261 10.749 1.00 88.94 717 SER A C 1
ATOM 5757 O O . SER A 1 717 ? 7.577 -13.432 11.607 1.00 88.94 717 SER A O 1
ATOM 5759 N N . ALA A 1 718 ? 7.740 -14.024 9.443 1.00 91.38 718 ALA A N 1
ATOM 5760 C CA . ALA A 1 718 ? 7.160 -12.800 8.902 1.00 91.38 718 ALA A CA 1
ATOM 5761 C C . ALA A 1 718 ? 5.670 -12.676 9.257 1.00 91.38 718 ALA A C 1
ATOM 5763 O O . ALA A 1 718 ? 5.233 -11.618 9.711 1.00 91.38 718 ALA A O 1
ATOM 5764 N N . ASP A 1 719 ? 4.898 -13.758 9.149 1.00 89.94 719 ASP A N 1
ATOM 5765 C CA . ASP A 1 719 ? 3.493 -13.757 9.558 1.00 89.94 719 ASP A CA 1
ATOM 5766 C C . ASP A 1 719 ? 3.347 -13.536 11.077 1.00 89.94 719 ASP A C 1
ATOM 5768 O O . ASP A 1 719 ? 2.488 -12.765 11.510 1.00 89.94 719 ASP A O 1
ATOM 5772 N N . TRP A 1 720 ? 4.224 -14.114 11.910 1.00 93.00 720 TRP A N 1
ATOM 5773 C CA . TRP A 1 720 ? 4.262 -13.823 13.352 1.00 93.00 720 TRP A CA 1
ATOM 5774 C C . TRP A 1 720 ? 4.553 -12.351 13.642 1.00 93.00 720 TRP A C 1
ATOM 5776 O O . TRP A 1 720 ? 3.906 -11.739 14.495 1.00 93.00 720 TRP A O 1
ATOM 5786 N N . LEU A 1 721 ? 5.505 -11.761 12.921 1.00 93.62 721 LEU A N 1
ATOM 5787 C CA . LEU A 1 721 ? 5.832 -10.345 13.045 1.00 93.62 721 LEU A CA 1
ATOM 5788 C C . LEU A 1 721 ? 4.655 -9.458 12.595 1.00 93.62 721 LEU A C 1
ATOM 5790 O O . LEU A 1 721 ? 4.401 -8.417 13.201 1.00 93.62 721 LEU A O 1
ATOM 5794 N N . SER A 1 722 ? 3.883 -9.902 11.601 1.00 92.38 722 SER A N 1
ATOM 5795 C CA . SER A 1 722 ? 2.647 -9.260 11.138 1.00 92.38 722 SER A CA 1
ATOM 5796 C C . SER A 1 722 ? 1.535 -9.294 12.191 1.00 92.38 722 SER A C 1
ATOM 5798 O O . SER A 1 722 ? 0.906 -8.269 12.477 1.00 92.38 722 SER A O 1
ATOM 5800 N N . VAL A 1 723 ? 1.357 -10.432 12.870 1.00 94.50 723 VAL A N 1
ATOM 5801 C CA . VAL A 1 723 ? 0.448 -10.559 14.023 1.00 94.50 723 VAL A CA 1
ATOM 5802 C C . VAL A 1 723 ? 0.877 -9.633 15.164 1.00 94.50 723 VAL A C 1
ATOM 5804 O O . VAL A 1 723 ? 0.031 -8.954 15.751 1.00 94.50 723 VAL A O 1
ATOM 5807 N N . LEU A 1 724 ? 2.180 -9.544 15.456 1.00 92.50 724 LEU A N 1
ATOM 5808 C CA . LEU A 1 724 ? 2.705 -8.620 16.465 1.00 92.50 724 LEU A CA 1
ATOM 5809 C C . LEU A 1 724 ? 2.423 -7.158 16.094 1.00 92.50 724 LEU A C 1
ATOM 5811 O O . LEU A 1 724 ? 1.901 -6.418 16.931 1.00 92.50 724 LEU A O 1
ATOM 5815 N N . ALA A 1 725 ? 2.669 -6.758 14.843 1.00 93.44 725 ALA A N 1
ATOM 5816 C CA . ALA A 1 725 ? 2.352 -5.417 14.355 1.00 93.44 725 ALA A CA 1
ATOM 5817 C C . ALA A 1 725 ? 0.860 -5.088 14.538 1.00 93.44 725 ALA A C 1
ATOM 5819 O O . ALA A 1 725 ? 0.514 -4.027 15.070 1.00 93.44 725 ALA A O 1
ATOM 5820 N N . CYS A 1 726 ? -0.028 -6.023 14.188 1.00 92.31 726 CYS A N 1
ATOM 5821 C CA . CYS A 1 726 ? -1.469 -5.854 14.374 1.00 92.31 726 CYS A CA 1
ATOM 5822 C C . CYS A 1 726 ? -1.852 -5.764 15.858 1.00 92.31 726 CYS A C 1
ATOM 5824 O O . CYS A 1 726 ? -2.669 -4.925 16.237 1.00 92.31 726 CYS A O 1
ATOM 5826 N N . SER A 1 727 ? -1.234 -6.574 16.722 1.00 91.88 727 SER A N 1
ATOM 5827 C CA . SER A 1 727 ? -1.489 -6.548 18.165 1.00 91.88 727 SER A CA 1
ATOM 5828 C C . SER A 1 727 ? -1.116 -5.200 18.794 1.00 91.88 727 SER A C 1
ATOM 5830 O O . SER A 1 727 ? -1.890 -4.662 19.587 1.00 91.88 727 SER A O 1
ATOM 5832 N N . PHE A 1 728 ? 0.002 -4.593 18.379 1.00 91.31 728 PHE A N 1
ATOM 5833 C CA . PHE A 1 728 ? 0.405 -3.263 18.835 1.00 91.31 728 PHE A CA 1
ATOM 5834 C C . PHE A 1 728 ? -0.573 -2.175 18.378 1.00 91.31 728 PHE A C 1
ATOM 5836 O O . PHE A 1 728 ? -0.921 -1.310 19.181 1.00 91.31 728 PHE A O 1
ATOM 5843 N N . ALA A 1 729 ? -1.096 -2.247 17.148 1.00 91.38 729 ALA A N 1
ATOM 5844 C CA . ALA A 1 729 ? -2.144 -1.329 16.691 1.00 91.38 729 ALA A CA 1
ATOM 5845 C C . ALA A 1 729 ? -3.444 -1.483 17.499 1.00 91.38 729 ALA A C 1
ATOM 5847 O O . ALA A 1 729 ? -4.030 -0.484 17.914 1.00 91.38 729 ALA A O 1
ATOM 5848 N N . ILE A 1 730 ? -3.875 -2.717 17.783 1.00 91.00 730 ILE A N 1
ATOM 5849 C CA . ILE A 1 730 ? -5.079 -2.995 18.587 1.00 91.00 730 ILE A CA 1
ATOM 5850 C C . ILE A 1 730 ? -4.915 -2.470 20.019 1.00 91.00 730 ILE A C 1
ATOM 5852 O O . ILE A 1 730 ? -5.818 -1.817 20.546 1.00 91.00 730 ILE A O 1
ATOM 5856 N N . ILE A 1 731 ? -3.756 -2.708 20.643 1.00 89.50 731 ILE A N 1
ATOM 5857 C CA . ILE A 1 731 ? -3.431 -2.183 21.977 1.00 89.50 731 ILE A CA 1
ATOM 5858 C C . ILE A 1 731 ? -3.421 -0.650 21.949 1.00 89.50 731 ILE A C 1
ATOM 5860 O O . ILE A 1 731 ? -4.012 -0.024 22.829 1.00 89.50 731 ILE A O 1
ATOM 5864 N N . GLY A 1 732 ? -2.823 -0.043 20.921 1.00 87.62 732 GLY A N 1
ATOM 5865 C CA . GLY A 1 732 ? -2.823 1.406 20.719 1.00 87.62 732 GLY A CA 1
ATOM 5866 C C . GLY A 1 732 ? -4.223 2.002 20.534 1.00 87.62 732 GLY A C 1
ATOM 5867 O O . GLY A 1 732 ? -4.502 3.081 21.041 1.00 87.62 732 GLY A O 1
ATOM 5868 N N . LEU A 1 733 ? -5.140 1.297 19.874 1.00 86.38 733 LEU A N 1
ATOM 5869 C CA . LEU A 1 733 ? -6.521 1.751 19.675 1.00 86.38 733 LEU A CA 1
ATOM 5870 C C . LEU A 1 733 ? -7.400 1.608 20.927 1.00 86.38 733 LEU A C 1
ATOM 5872 O O . LEU A 1 733 ? -8.226 2.481 21.204 1.00 86.38 733 LEU A O 1
ATOM 5876 N N . LEU A 1 734 ? -7.260 0.505 21.670 1.00 84.00 734 LEU A N 1
ATOM 5877 C CA . LEU A 1 734 ? -8.128 0.180 22.810 1.00 84.00 734 LEU A CA 1
ATOM 5878 C C . LEU A 1 734 ? -7.668 0.820 24.121 1.00 84.00 734 LEU A C 1
ATOM 5880 O O . LEU A 1 734 ? -8.495 1.135 24.980 1.00 84.00 734 LEU A O 1
ATOM 5884 N N . HIS A 1 735 ? -6.361 1.002 24.306 1.00 80.31 735 HIS A N 1
ATOM 5885 C CA . HIS A 1 735 ? -5.819 1.506 25.558 1.00 80.31 735 HIS A CA 1
ATOM 5886 C C . HIS A 1 735 ? -5.660 3.026 25.496 1.00 80.31 735 HIS A C 1
ATOM 5888 O O . HIS A 1 735 ? -4.722 3.535 24.901 1.00 80.31 735 HIS A O 1
ATOM 5894 N N . ASN A 1 736 ? -6.543 3.770 26.169 1.00 66.81 736 ASN A N 1
ATOM 5895 C CA . ASN A 1 736 ? -6.505 5.240 26.223 1.00 66.81 736 ASN A CA 1
ATOM 5896 C C . ASN A 1 736 ? -5.421 5.775 27.192 1.00 66.81 736 ASN A C 1
ATOM 5898 O O . ASN A 1 736 ? -5.665 6.702 27.963 1.00 66.81 736 ASN A O 1
ATOM 5902 N N . SER A 1 737 ? -4.244 5.139 27.225 1.00 68.94 737 SER A N 1
ATOM 5903 C CA . SER A 1 737 ? -3.124 5.553 28.076 1.00 68.94 737 SER A CA 1
ATOM 5904 C C . SER A 1 737 ? -2.235 6.567 27.355 1.00 68.94 737 SER A C 1
ATOM 5906 O O . SER A 1 737 ? -2.276 6.705 26.130 1.00 68.94 737 SER A O 1
ATOM 5908 N N . LYS A 1 738 ? -1.367 7.259 28.104 1.00 70.38 738 LYS A N 1
ATOM 5909 C CA . LYS A 1 738 ? -0.361 8.181 27.536 1.00 70.38 738 LYS A CA 1
ATOM 5910 C C . LYS A 1 738 ? 0.511 7.531 26.450 1.00 70.38 738 LYS A C 1
ATOM 5912 O O . LYS A 1 738 ? 1.048 8.236 25.603 1.00 70.38 738 LYS A O 1
ATOM 5917 N N . TYR A 1 739 ? 0.611 6.203 26.451 1.00 73.62 739 TYR A N 1
ATOM 5918 C CA . TYR A 1 739 ? 1.460 5.429 25.552 1.00 73.62 739 TYR A CA 1
ATOM 5919 C C . TYR A 1 739 ? 0.742 4.914 24.297 1.00 73.62 739 TYR A C 1
ATOM 5921 O O . TYR A 1 739 ? 1.379 4.277 23.465 1.00 73.62 739 TYR A O 1
ATOM 5929 N N . HIS A 1 740 ? -0.555 5.187 24.113 1.00 82.38 740 HIS A N 1
ATOM 5930 C CA . HIS A 1 740 ? -1.321 4.693 22.959 1.00 82.38 740 HIS A CA 1
ATOM 5931 C C . HIS A 1 740 ? -0.675 5.065 21.611 1.00 82.38 740 HIS A C 1
ATOM 5933 O O . HIS A 1 740 ? -0.519 4.215 20.738 1.00 82.38 740 HIS A O 1
ATOM 5939 N N . ARG A 1 741 ? -0.172 6.300 21.489 1.00 81.75 741 ARG A N 1
ATOM 5940 C CA . ARG A 1 741 ? 0.530 6.780 20.293 1.00 81.75 741 ARG A CA 1
ATOM 5941 C C . ARG A 1 741 ? 1.851 6.042 20.055 1.00 81.75 741 ARG A C 1
ATOM 5943 O O . ARG A 1 741 ? 2.178 5.757 18.910 1.00 81.75 741 ARG A O 1
ATOM 5950 N N . GLN A 1 742 ? 2.586 5.686 21.113 1.00 87.56 742 GLN A N 1
ATOM 5951 C CA . GLN A 1 742 ? 3.821 4.900 20.989 1.00 87.56 742 GLN A CA 1
ATOM 5952 C C . GLN A 1 742 ? 3.538 3.489 20.465 1.00 87.56 742 GLN A C 1
ATOM 5954 O O . GLN A 1 742 ? 4.250 3.020 19.587 1.00 87.56 742 GLN A O 1
ATOM 5959 N N . TRP A 1 743 ? 2.466 2.841 20.930 1.00 89.81 743 TRP A N 1
ATOM 5960 C CA . TRP A 1 743 ? 2.050 1.531 20.415 1.00 89.81 743 TRP A CA 1
ATOM 5961 C C . TRP A 1 743 ? 1.681 1.570 18.929 1.00 89.81 743 TRP A C 1
ATOM 5963 O O . TRP A 1 743 ? 2.072 0.675 18.180 1.00 89.81 743 TRP A O 1
ATOM 5973 N N . ILE A 1 744 ? 1.003 2.630 18.477 1.00 87.38 744 ILE A N 1
ATOM 5974 C CA . ILE A 1 744 ? 0.701 2.818 17.051 1.00 87.38 744 ILE A CA 1
ATOM 5975 C C . ILE A 1 744 ? 1.994 3.062 16.246 1.00 87.38 744 ILE A C 1
ATOM 5977 O O . ILE A 1 744 ? 2.151 2.506 15.161 1.00 87.38 744 ILE A O 1
ATOM 5981 N N . TRP A 1 745 ? 2.963 3.812 16.785 1.00 88.56 745 TRP A N 1
ATOM 5982 C CA . TRP A 1 745 ? 4.278 3.984 16.149 1.00 88.56 745 TRP A CA 1
ATOM 5983 C C . TRP A 1 745 ? 5.078 2.680 16.066 1.00 88.56 745 TRP A C 1
ATOM 5985 O O . TRP A 1 745 ? 5.633 2.387 15.011 1.00 88.56 745 TRP A O 1
ATOM 5995 N N . TYR A 1 746 ? 5.103 1.866 17.125 1.00 90.12 746 TYR A N 1
ATOM 5996 C CA . TYR A 1 746 ? 5.746 0.548 17.092 1.00 90.12 746 TYR A CA 1
ATOM 5997 C C . TYR A 1 746 ? 5.080 -0.390 16.084 1.00 90.12 746 TYR A C 1
ATOM 5999 O O . TYR A 1 746 ? 5.778 -1.109 15.372 1.00 90.12 746 TYR A O 1
ATOM 6007 N N . SER A 1 747 ? 3.749 -0.344 15.976 1.00 92.69 747 SER A N 1
ATOM 6008 C CA . SER A 1 747 ? 3.012 -1.059 14.932 1.00 92.69 747 SER A CA 1
ATOM 6009 C C . SER A 1 747 ? 3.428 -0.603 13.530 1.00 92.69 747 SER A C 1
ATOM 6011 O O . SER A 1 747 ? 3.708 -1.440 12.676 1.00 92.69 747 SER A O 1
ATOM 6013 N N . CYS A 1 748 ? 3.554 0.710 13.309 1.00 91.25 748 CYS A N 1
ATOM 6014 C CA . CYS A 1 748 ? 3.995 1.278 12.034 1.00 91.25 748 CYS A CA 1
ATOM 6015 C C . CYS A 1 748 ? 5.431 0.860 11.681 1.00 91.25 748 CYS A C 1
ATOM 6017 O O . CYS A 1 748 ? 5.678 0.406 10.568 1.00 91.25 748 CYS A O 1
ATOM 6019 N N . LEU A 1 749 ? 6.367 0.926 12.635 1.00 91.44 749 LEU A N 1
ATOM 6020 C CA . LEU A 1 749 ? 7.753 0.488 12.433 1.00 91.44 749 LEU A CA 1
ATOM 6021 C C . LEU A 1 749 ? 7.838 -1.003 12.079 1.00 91.44 749 LEU A C 1
ATOM 6023 O O . LEU A 1 749 ? 8.519 -1.366 11.121 1.00 91.44 749 LEU A O 1
ATOM 6027 N N . ALA A 1 750 ? 7.112 -1.859 12.805 1.00 91.06 750 ALA A N 1
ATOM 6028 C CA . ALA A 1 750 ? 7.024 -3.282 12.484 1.00 91.06 750 ALA A CA 1
ATOM 6029 C C . ALA A 1 750 ? 6.405 -3.509 11.091 1.00 91.06 750 ALA A C 1
ATOM 6031 O O . ALA A 1 750 ? 6.915 -4.315 10.315 1.00 91.06 750 ALA A O 1
ATOM 6032 N N . GLY A 1 751 ? 5.363 -2.745 10.744 1.00 92.00 751 GLY A N 1
ATOM 6033 C CA . GLY A 1 751 ? 4.734 -2.748 9.423 1.00 92.00 751 GLY A CA 1
ATOM 6034 C C . GLY A 1 751 ? 5.679 -2.332 8.292 1.00 92.00 751 GLY A C 1
ATOM 6035 O O . GLY A 1 751 ? 5.654 -2.953 7.237 1.00 92.00 751 GLY A O 1
ATOM 6036 N N . ILE A 1 752 ? 6.553 -1.342 8.503 1.00 91.69 752 ILE A N 1
ATOM 6037 C CA . ILE A 1 752 ? 7.554 -0.910 7.512 1.00 91.69 752 ILE A CA 1
ATOM 6038 C C . ILE A 1 752 ? 8.591 -2.012 7.275 1.00 91.69 752 ILE A C 1
ATOM 6040 O O . ILE A 1 752 ? 8.901 -2.318 6.126 1.00 91.69 752 ILE A O 1
ATOM 6044 N N . ILE A 1 753 ? 9.101 -2.640 8.340 1.00 91.75 753 ILE A N 1
ATOM 6045 C CA . ILE A 1 753 ? 10.064 -3.748 8.222 1.00 91.75 753 ILE A CA 1
ATOM 6046 C C . ILE A 1 753 ? 9.442 -4.913 7.439 1.00 91.75 753 ILE A C 1
ATOM 6048 O O . ILE A 1 753 ? 10.076 -5.460 6.538 1.00 91.75 753 ILE A O 1
ATOM 6052 N N . LEU A 1 754 ? 8.184 -5.250 7.736 1.00 92.38 754 LEU A N 1
ATOM 6053 C CA . LEU A 1 754 ? 7.421 -6.267 7.009 1.00 92.38 754 LEU A CA 1
ATOM 6054 C C . LEU A 1 754 ? 7.185 -5.898 5.548 1.00 92.38 754 LEU A C 1
ATOM 6056 O O . LEU A 1 754 ? 7.337 -6.748 4.674 1.00 92.38 754 LEU A O 1
ATOM 6060 N N . ALA A 1 755 ? 6.834 -4.643 5.274 1.00 93.25 755 ALA A N 1
ATOM 6061 C CA . ALA A 1 755 ? 6.615 -4.169 3.917 1.00 93.25 755 ALA A CA 1
ATOM 6062 C C . ALA A 1 755 ? 7.898 -4.269 3.088 1.00 93.25 755 ALA A C 1
ATOM 6064 O O . ALA A 1 755 ? 7.853 -4.774 1.972 1.00 93.25 755 ALA A O 1
ATOM 6065 N N . ILE A 1 756 ? 9.045 -3.872 3.650 1.00 93.19 756 ILE A N 1
ATOM 6066 C CA . ILE A 1 756 ? 10.352 -4.017 2.997 1.00 93.19 756 ILE A CA 1
ATOM 6067 C C . ILE A 1 756 ? 10.668 -5.496 2.756 1.00 93.19 756 ILE A C 1
ATOM 6069 O O . ILE A 1 756 ? 11.074 -5.850 1.653 1.00 93.19 756 ILE A O 1
ATOM 6073 N N . PHE A 1 757 ? 10.450 -6.363 3.750 1.00 92.38 757 PHE A N 1
ATOM 6074 C CA . PHE A 1 757 ? 10.684 -7.802 3.621 1.00 92.38 757 PHE A CA 1
ATOM 6075 C C . PHE A 1 757 ? 9.856 -8.422 2.487 1.00 92.38 757 PHE A C 1
ATOM 6077 O O . PHE A 1 757 ? 10.405 -9.090 1.612 1.00 92.38 757 PHE A O 1
ATOM 6084 N N . TRP A 1 758 ? 8.544 -8.188 2.464 1.00 90.94 758 TRP A N 1
ATOM 6085 C CA . TRP A 1 758 ? 7.668 -8.761 1.443 1.00 90.94 758 TRP A CA 1
ATOM 6086 C C . TRP A 1 758 ? 7.884 -8.132 0.066 1.00 90.94 758 TRP A C 1
ATOM 6088 O O . TRP A 1 758 ? 7.884 -8.854 -0.925 1.00 90.94 758 TRP A O 1
ATOM 6098 N N . LEU A 1 759 ? 8.128 -6.821 -0.013 1.00 91.06 759 LEU A N 1
ATOM 6099 C CA . LEU A 1 759 ? 8.413 -6.140 -1.278 1.00 91.06 759 LEU A CA 1
ATOM 6100 C C . LEU A 1 759 ? 9.749 -6.598 -1.878 1.00 91.06 759 LEU A C 1
ATOM 6102 O O . LEU A 1 759 ? 9.841 -6.791 -3.085 1.00 91.06 759 LEU A O 1
ATOM 6106 N N . TYR A 1 760 ? 10.766 -6.831 -1.044 1.00 90.81 760 TYR A N 1
ATOM 6107 C CA . TYR A 1 760 ? 12.045 -7.387 -1.485 1.00 90.81 760 TYR A CA 1
ATOM 6108 C C . TYR A 1 760 ? 11.878 -8.783 -2.094 1.00 90.81 760 TYR A C 1
ATOM 6110 O O . TYR A 1 760 ? 12.399 -9.045 -3.175 1.00 90.81 760 TYR A O 1
ATOM 6118 N N . ASN A 1 761 ? 11.119 -9.665 -1.436 1.00 85.00 761 ASN A N 1
ATOM 6119 C CA . ASN A 1 761 ? 10.869 -11.009 -1.960 1.00 85.00 761 ASN A CA 1
ATOM 6120 C C . ASN A 1 761 ? 9.951 -10.988 -3.195 1.00 85.00 761 ASN A C 1
ATOM 6122 O O . ASN A 1 761 ? 10.169 -11.755 -4.121 1.00 85.00 761 ASN A O 1
ATOM 6126 N N . MET A 1 762 ? 8.995 -10.058 -3.271 1.00 86.69 762 MET A N 1
ATOM 6127 C CA . MET A 1 762 ? 8.162 -9.830 -4.460 1.00 86.69 762 MET A CA 1
ATOM 6128 C C . MET A 1 762 ? 8.955 -9.376 -5.683 1.00 86.69 762 MET A C 1
ATOM 6130 O O . MET A 1 762 ? 8.694 -9.843 -6.783 1.00 86.69 762 MET A O 1
ATOM 6134 N N . LEU A 1 763 ? 9.926 -8.477 -5.499 1.00 86.06 763 LEU A N 1
ATOM 6135 C CA . LEU A 1 763 ? 10.810 -8.014 -6.576 1.00 86.06 763 LEU A CA 1
ATOM 6136 C C . LEU A 1 763 ? 11.761 -9.109 -7.072 1.00 86.06 763 LEU A C 1
ATOM 6138 O O . LEU A 1 763 ? 12.366 -8.962 -8.130 1.00 86.06 763 LEU A O 1
ATOM 6142 N N . ARG A 1 764 ? 11.925 -10.178 -6.290 1.00 83.88 764 ARG A N 1
ATOM 6143 C CA . ARG A 1 764 ? 12.775 -11.317 -6.628 1.00 83.88 764 ARG A CA 1
ATOM 6144 C C . ARG A 1 764 ? 12.033 -12.397 -7.418 1.00 83.88 764 ARG A C 1
ATOM 6146 O O . ARG A 1 764 ? 12.698 -13.222 -8.035 1.00 83.88 764 ARG A O 1
ATOM 6153 N N . LEU A 1 765 ? 10.698 -12.363 -7.422 1.00 81.25 765 LEU A N 1
ATOM 6154 C CA . LEU A 1 765 ? 9.879 -13.269 -8.220 1.00 81.25 765 LEU A CA 1
ATOM 6155 C C . LEU A 1 765 ? 10.034 -12.948 -9.718 1.00 81.25 765 LEU A C 1
ATOM 6157 O O . LEU A 1 765 ? 10.047 -11.775 -10.095 1.00 81.25 765 LEU A O 1
ATOM 6161 N N . PRO A 1 766 ? 10.069 -13.963 -10.599 1.00 77.19 766 PRO A N 1
ATOM 6162 C CA . PRO A 1 766 ? 10.221 -13.769 -12.044 1.00 77.19 766 PRO A CA 1
ATOM 6163 C C . PRO A 1 766 ? 9.006 -13.100 -12.706 1.00 77.19 766 PRO A C 1
ATOM 6165 O O . PRO A 1 766 ? 9.120 -12.574 -13.809 1.00 77.19 766 PRO A O 1
ATOM 6168 N N . LYS A 1 767 ? 7.837 -13.122 -12.053 1.00 79.62 767 LYS A N 1
ATOM 6169 C CA . LYS A 1 767 ? 6.628 -12.399 -12.468 1.00 79.62 767 LYS A CA 1
ATOM 6170 C C . LYS A 1 767 ? 6.033 -11.683 -11.264 1.00 79.62 767 LYS A C 1
ATOM 6172 O O . LYS A 1 767 ? 5.802 -12.312 -10.230 1.00 79.62 767 LYS A O 1
ATOM 6177 N N . PHE A 1 768 ? 5.756 -10.388 -11.401 1.00 79.44 768 PHE A N 1
ATOM 6178 C CA . PHE A 1 768 ? 5.144 -9.596 -10.337 1.00 79.44 768 PHE A CA 1
ATOM 6179 C C . PHE A 1 768 ? 3.658 -9.952 -10.205 1.00 79.44 768 PHE A C 1
ATOM 6181 O O . PHE A 1 768 ? 2.913 -9.911 -11.177 1.00 79.44 768 PHE A O 1
ATOM 6188 N N . ARG A 1 769 ? 3.202 -10.341 -9.009 1.00 81.00 769 ARG A N 1
ATOM 6189 C CA . ARG A 1 769 ? 1.829 -10.836 -8.796 1.00 81.00 769 ARG A CA 1
ATOM 6190 C C . ARG A 1 769 ? 1.061 -9.916 -7.855 1.00 81.00 769 ARG A C 1
ATOM 6192 O O . ARG A 1 769 ? 1.256 -9.940 -6.640 1.00 81.00 769 ARG A O 1
ATOM 6199 N N . TRP A 1 770 ? 0.124 -9.156 -8.415 1.00 82.62 770 TRP A N 1
ATOM 6200 C CA . TRP A 1 770 ? -0.700 -8.193 -7.675 1.00 82.62 770 TRP A CA 1
ATOM 6201 C C . TRP A 1 770 ? -1.600 -8.826 -6.605 1.00 82.62 770 TRP A C 1
ATOM 6203 O O . TRP A 1 770 ? -1.877 -8.192 -5.590 1.00 82.62 770 TRP A O 1
ATOM 6213 N N . ASP A 1 771 ? -1.996 -10.093 -6.758 1.00 82.06 771 ASP A N 1
ATOM 6214 C CA . ASP A 1 771 ? -2.879 -10.789 -5.806 1.00 82.06 771 ASP A CA 1
ATOM 6215 C C . ASP A 1 771 ? -2.278 -10.929 -4.388 1.00 82.06 771 ASP A C 1
ATOM 6217 O O . ASP A 1 771 ? -2.997 -11.155 -3.414 1.00 82.06 771 ASP A O 1
ATOM 6221 N N . VAL A 1 772 ? -0.956 -10.791 -4.254 1.00 84.94 772 VAL A N 1
ATOM 6222 C CA . VAL A 1 772 ? -0.204 -10.994 -3.003 1.00 84.94 772 VAL A CA 1
ATOM 6223 C C . VAL A 1 772 ? 0.194 -9.643 -2.375 1.00 84.94 772 VAL A C 1
ATOM 6225 O O . VAL A 1 772 ? 0.792 -9.583 -1.301 1.00 84.94 772 VAL A O 1
ATOM 6228 N N . ILE A 1 773 ? -0.173 -8.519 -3.008 1.00 86.94 773 ILE A N 1
ATOM 6229 C CA . ILE A 1 773 ? 0.232 -7.169 -2.585 1.00 86.94 773 ILE A CA 1
ATOM 6230 C C . ILE A 1 773 ? -0.300 -6.791 -1.198 1.00 86.94 773 ILE A C 1
ATOM 6232 O O . ILE A 1 773 ? 0.258 -5.944 -0.508 1.00 86.94 773 ILE A O 1
ATOM 6236 N N . TRP A 1 774 ? -1.356 -7.449 -0.729 1.00 86.50 774 TRP A N 1
ATOM 6237 C CA . TRP A 1 774 ? -1.888 -7.205 0.606 1.00 86.50 774 TRP A CA 1
ATOM 6238 C C . TRP A 1 774 ? -0.957 -7.703 1.731 1.00 86.50 774 TRP A C 1
ATOM 6240 O O . TRP A 1 774 ? -1.118 -7.246 2.858 1.00 86.50 774 TRP A O 1
ATOM 6250 N N . LEU A 1 775 ? 0.039 -8.566 1.472 1.00 85.81 775 LEU A N 1
ATOM 6251 C CA . LEU A 1 775 ? 1.012 -8.984 2.498 1.00 85.81 775 LEU A CA 1
ATOM 6252 C C . LEU A 1 775 ? 1.900 -7.827 2.999 1.00 85.81 775 LEU A C 1
ATOM 6254 O O . LEU A 1 775 ? 1.935 -7.603 4.210 1.00 85.81 775 LEU A O 1
ATOM 6258 N N . PRO A 1 776 ? 2.585 -7.055 2.127 1.00 86.06 776 PRO A N 1
ATOM 6259 C CA . PRO A 1 776 ? 3.351 -5.886 2.564 1.00 86.06 776 PRO A CA 1
ATOM 6260 C C . PRO A 1 776 ? 2.451 -4.751 3.067 1.00 86.06 776 PRO A C 1
ATOM 6262 O O . PRO A 1 776 ? 2.756 -4.108 4.072 1.00 86.06 776 PRO A O 1
ATOM 6265 N N . PHE A 1 777 ? 1.332 -4.495 2.385 1.00 88.06 777 PHE A N 1
ATOM 6266 C CA . PHE A 1 777 ? 0.503 -3.320 2.664 1.00 88.06 777 PHE A CA 1
ATOM 6267 C C . PHE A 1 777 ? -0.596 -3.553 3.704 1.00 88.06 777 PHE A C 1
ATOM 6269 O O . PHE A 1 777 ? -1.147 -2.581 4.205 1.00 88.06 777 PHE A O 1
ATOM 6276 N N . GLY A 1 778 ? -0.921 -4.790 4.074 1.00 87.50 778 GLY A N 1
ATOM 6277 C CA . GLY A 1 778 ? -1.972 -5.095 5.049 1.00 87.50 778 GLY A CA 1
ATOM 6278 C C . GLY A 1 778 ? -1.648 -4.555 6.445 1.00 87.50 778 GLY A C 1
ATOM 6279 O O . GLY A 1 778 ? -2.373 -3.691 6.942 1.00 87.50 778 GLY A O 1
ATOM 6280 N N . PRO A 1 779 ? -0.535 -4.980 7.074 1.00 88.50 779 PRO A N 1
ATOM 6281 C CA . PRO A 1 779 ? -0.126 -4.480 8.390 1.00 88.50 779 PRO A CA 1
ATOM 6282 C C . PRO A 1 779 ? 0.233 -2.991 8.365 1.00 88.50 779 PRO A C 1
ATOM 6284 O O . PRO A 1 779 ? -0.150 -2.243 9.265 1.00 88.50 779 PRO A O 1
ATOM 6287 N N . LEU A 1 780 ? 0.926 -2.547 7.309 1.00 89.44 780 LEU A N 1
ATOM 6288 C CA . LEU A 1 780 ? 1.331 -1.152 7.134 1.00 89.44 780 LEU A CA 1
ATOM 6289 C C . LEU A 1 780 ? 0.122 -0.226 6.931 1.00 89.44 780 LEU A C 1
ATOM 6291 O O . LEU A 1 780 ? 0.012 0.811 7.581 1.00 89.44 780 LEU A O 1
ATOM 6295 N N . GLY A 1 781 ? -0.813 -0.618 6.068 1.00 87.50 781 GLY A N 1
ATOM 6296 C CA . GLY A 1 781 ? -2.066 0.090 5.821 1.00 87.50 781 GLY A CA 1
ATOM 6297 C C . GLY A 1 781 ? -2.963 0.091 7.053 1.00 87.50 781 GLY A C 1
ATOM 6298 O O . GLY A 1 781 ? -3.521 1.128 7.400 1.00 87.50 781 GLY A O 1
ATOM 6299 N N . GLY A 1 782 ? -3.021 -1.026 7.783 1.00 87.12 782 GLY A N 1
ATOM 6300 C CA . GLY A 1 782 ? -3.689 -1.114 9.079 1.00 87.12 782 GLY A CA 1
ATOM 6301 C C . GLY A 1 782 ? -3.154 -0.088 10.081 1.00 87.12 782 GLY A C 1
ATOM 6302 O O . GLY A 1 782 ? -3.932 0.686 10.642 1.00 87.12 782 GLY A O 1
ATOM 6303 N N . ALA A 1 783 ? -1.832 -0.015 10.260 1.00 87.38 783 ALA A N 1
ATOM 6304 C CA . ALA A 1 783 ? -1.190 0.972 11.131 1.00 87.38 783 ALA A CA 1
ATOM 6305 C C . ALA A 1 783 ? -1.392 2.420 10.638 1.00 87.38 783 ALA A C 1
ATOM 6307 O O . ALA A 1 783 ? -1.661 3.316 11.442 1.00 87.38 783 ALA A O 1
ATOM 6308 N N . GLY A 1 784 ? -1.329 2.652 9.323 1.00 88.62 784 GLY A N 1
ATOM 6309 C CA . GLY A 1 784 ? -1.574 3.958 8.707 1.00 88.62 784 GLY A CA 1
ATOM 6310 C C . GLY A 1 784 ? -2.999 4.467 8.936 1.00 88.62 784 GLY A C 1
ATOM 6311 O O . GLY A 1 784 ? -3.190 5.610 9.352 1.00 88.62 784 GLY A O 1
ATOM 6312 N N . VAL A 1 785 ? -4.005 3.603 8.763 1.00 88.06 785 VAL A N 1
ATOM 6313 C CA . VAL A 1 785 ? -5.407 3.926 9.072 1.00 88.06 785 VAL A CA 1
ATOM 6314 C C . VAL A 1 785 ? -5.577 4.232 10.562 1.00 88.06 785 VAL A C 1
ATOM 6316 O O . VAL A 1 785 ? -6.291 5.170 10.905 1.00 88.06 785 VAL A O 1
ATOM 6319 N N . CYS A 1 786 ? -4.881 3.521 11.456 1.00 85.00 786 CYS A N 1
ATOM 6320 C CA . CYS A 1 786 ? -4.912 3.827 12.891 1.00 85.00 786 CYS A CA 1
ATOM 6321 C C . CYS A 1 786 ? -4.361 5.221 13.208 1.00 85.00 786 CYS A C 1
ATOM 6323 O O . CYS A 1 786 ? -4.985 5.953 13.975 1.00 85.00 786 CYS A O 1
ATOM 6325 N N . LEU A 1 787 ? -3.225 5.602 12.612 1.00 86.12 787 LEU A N 1
ATOM 6326 C CA . LEU A 1 787 ? -2.653 6.945 12.764 1.00 86.12 787 LEU A CA 1
ATOM 6327 C C . LEU A 1 787 ? -3.588 8.023 12.218 1.00 86.12 787 LEU A C 1
ATOM 6329 O O . LEU A 1 787 ? -3.752 9.068 12.843 1.00 86.12 787 LEU A O 1
ATOM 6333 N N . TYR A 1 788 ? -4.223 7.761 11.076 1.00 87.44 788 TYR A N 1
ATOM 6334 C CA . TYR A 1 788 ? -5.170 8.687 10.466 1.00 87.44 788 TYR A CA 1
ATOM 6335 C C . TYR A 1 788 ? -6.415 8.894 11.336 1.00 87.44 788 TYR A C 1
ATOM 6337 O O . TYR A 1 788 ? -6.826 10.028 11.579 1.00 87.44 788 TYR A O 1
ATOM 6345 N N . VAL A 1 789 ? -6.985 7.811 11.868 1.00 86.12 789 VAL A N 1
ATOM 6346 C CA . VAL A 1 789 ? -8.123 7.876 12.794 1.00 86.12 789 VAL A CA 1
ATOM 6347 C C . VAL A 1 789 ? -7.736 8.622 14.068 1.00 86.12 789 VAL A C 1
ATOM 6349 O O . VAL A 1 789 ? -8.511 9.448 14.541 1.00 86.12 789 VAL A O 1
ATOM 6352 N N . ASP A 1 790 ? -6.541 8.386 14.612 1.00 83.75 790 ASP A N 1
ATOM 6353 C CA . ASP A 1 790 ? -6.073 9.108 15.797 1.00 83.75 790 ASP A CA 1
ATOM 6354 C C . ASP A 1 790 ? -5.874 10.608 15.520 1.00 83.75 790 ASP A C 1
ATOM 6356 O O . ASP A 1 790 ? -6.310 11.440 16.315 1.00 83.75 790 ASP A O 1
ATOM 6360 N N . HIS A 1 791 ? -5.329 10.965 14.351 1.00 85.31 791 HIS A N 1
ATOM 6361 C CA . HIS A 1 791 ? -5.205 12.355 13.909 1.00 85.31 791 HIS A CA 1
ATOM 6362 C C . HIS A 1 791 ? -6.569 13.043 13.775 1.00 85.31 791 HIS A C 1
ATOM 6364 O O . HIS A 1 791 ? -6.765 14.121 14.332 1.00 85.31 791 HIS A O 1
ATOM 6370 N N . LEU A 1 792 ? -7.535 12.413 13.097 1.00 83.56 792 LEU A N 1
ATOM 6371 C CA . LEU A 1 792 ? -8.891 12.954 12.947 1.00 83.56 792 LEU A CA 1
ATOM 6372 C C . LEU A 1 792 ? -9.588 13.154 14.299 1.00 83.56 792 LEU A C 1
ATOM 6374 O O . LEU A 1 792 ? -10.307 14.136 14.506 1.00 83.56 792 LEU A O 1
ATOM 6378 N N . LEU A 1 793 ? -9.387 12.229 15.239 1.00 82.06 793 LEU A N 1
ATOM 6379 C CA . LEU A 1 793 ? -9.942 12.339 16.587 1.00 82.06 793 LEU A CA 1
ATOM 6380 C C . LEU A 1 793 ? -9.281 13.463 17.392 1.00 82.06 793 LEU A C 1
ATOM 6382 O O . LEU A 1 793 ? -9.965 14.131 18.170 1.00 82.06 793 LEU A O 1
ATOM 6386 N N . LEU A 1 794 ? -7.983 13.696 17.189 1.00 81.81 794 LEU A N 1
ATOM 6387 C CA . LEU A 1 794 ? -7.249 14.793 17.814 1.00 81.81 794 LEU A CA 1
ATOM 6388 C C . LEU A 1 794 ? -7.695 16.152 17.258 1.00 81.81 794 LEU A C 1
ATOM 6390 O O . LEU A 1 794 ? -8.015 17.048 18.038 1.00 81.81 794 LEU A O 1
ATOM 6394 N N . GLU A 1 795 ? -7.796 16.279 15.936 1.00 85.38 795 GLU A N 1
ATOM 6395 C CA . GLU A 1 795 ? -8.238 17.494 15.244 1.00 85.38 795 GLU A CA 1
ATOM 6396 C C . GLU A 1 795 ? -9.657 17.891 15.661 1.00 85.38 795 GLU A C 1
ATOM 6398 O O . GLU A 1 795 ? -9.888 19.006 16.126 1.00 85.38 795 GLU A O 1
ATOM 6403 N N . SER A 1 796 ? -10.592 16.940 15.638 1.00 81.69 796 SER A N 1
ATOM 6404 C CA . SER A 1 796 ? -11.964 17.180 16.101 1.00 81.69 796 SER A CA 1
ATOM 6405 C C . SER A 1 796 ? -12.046 17.523 17.596 1.00 81.69 796 SER A C 1
ATOM 6407 O O . SER A 1 796 ? -12.871 18.344 17.998 1.00 81.69 796 SER A O 1
ATOM 6409 N N . SER A 1 797 ? -11.170 16.966 18.444 1.00 82.25 797 SER A N 1
ATOM 6410 C CA . SER A 1 797 ? -11.091 17.377 19.856 1.00 82.25 797 SER A CA 1
ATOM 6411 C C . SER A 1 797 ? -10.564 18.809 20.017 1.00 82.25 797 SER A C 1
ATOM 6413 O O . SER A 1 797 ? -11.002 19.548 20.904 1.00 82.25 797 SER A O 1
ATOM 6415 N N . GLU A 1 798 ? -9.655 19.233 19.138 1.00 84.81 798 GLU A N 1
ATOM 6416 C CA . GLU A 1 798 ? -9.122 20.587 19.128 1.00 84.81 798 GLU A CA 1
ATOM 6417 C C . GLU A 1 798 ? -10.155 21.601 18.629 1.00 84.81 798 GLU A C 1
ATOM 6419 O O . GLU A 1 798 ? -10.238 22.698 19.180 1.00 84.81 798 GLU A O 1
ATOM 6424 N N . GLU A 1 799 ? -10.983 21.242 17.651 1.00 85.31 799 GLU A N 1
ATOM 6425 C CA . GLU A 1 799 ? -12.116 22.063 17.219 1.00 85.31 799 GLU A CA 1
ATOM 6426 C C . GLU A 1 799 ? -13.123 22.285 18.350 1.00 85.31 799 GLU A C 1
ATOM 6428 O O . GLU A 1 799 ? -13.544 23.417 18.581 1.00 85.31 799 GLU A O 1
ATOM 6433 N N . ILE A 1 800 ? -13.436 21.247 19.133 1.00 82.81 800 ILE A N 1
ATOM 6434 C CA . ILE A 1 800 ? -14.296 21.370 20.320 1.00 82.81 800 ILE A CA 1
ATOM 6435 C C . ILE A 1 800 ? -13.638 22.266 21.383 1.00 82.81 800 ILE A C 1
ATOM 6437 O O . ILE A 1 800 ? -14.302 23.101 22.003 1.00 82.81 800 ILE A O 1
ATOM 6441 N N . ARG A 1 801 ? -12.315 22.164 21.565 1.00 82.44 801 ARG A N 1
ATOM 6442 C CA . ARG A 1 801 ? -11.550 23.043 22.465 1.00 82.44 801 ARG A CA 1
ATOM 6443 C C . ARG A 1 801 ? -11.555 24.500 21.991 1.00 82.44 801 ARG A C 1
ATOM 6445 O O . ARG A 1 801 ? -11.691 25.400 22.818 1.00 82.44 801 ARG A O 1
ATOM 6452 N N . LYS A 1 802 ? -11.425 24.741 20.684 1.00 84.88 802 LYS A N 1
ATOM 6453 C CA . LYS A 1 802 ? -11.549 26.074 20.070 1.00 84.88 802 LYS A CA 1
ATOM 6454 C C . LYS A 1 802 ? -12.963 26.617 20.258 1.00 84.88 802 LYS A C 1
ATOM 6456 O O . LYS A 1 802 ? -13.110 27.756 20.684 1.00 84.88 802 LYS A O 1
ATOM 6461 N N . LEU A 1 803 ? -13.989 25.791 20.049 1.00 80.94 803 LEU A N 1
ATOM 6462 C CA . LEU A 1 803 ? -15.387 26.149 20.294 1.00 80.94 803 LEU A CA 1
ATOM 6463 C C . LEU A 1 803 ? -15.608 26.574 21.753 1.00 80.94 803 LEU A C 1
ATOM 6465 O O . LEU A 1 803 ? -16.215 27.610 22.004 1.00 80.94 803 LEU A O 1
ATOM 6469 N N . ARG A 1 804 ? -15.024 25.844 22.713 1.00 80.62 804 ARG A N 1
ATOM 6470 C CA . ARG A 1 804 ? -15.033 26.225 24.133 1.00 80.62 804 ARG A CA 1
ATOM 6471 C C . ARG A 1 804 ? -14.310 27.551 24.390 1.00 80.62 804 ARG A C 1
ATOM 6473 O O . ARG A 1 804 ? -14.791 28.346 25.191 1.00 80.62 804 ARG A O 1
ATOM 6480 N N . ALA A 1 805 ? -13.191 27.816 23.717 1.00 78.94 805 ALA A N 1
ATOM 6481 C CA . ALA A 1 805 ? -12.454 29.076 23.848 1.00 78.94 805 ALA A CA 1
ATOM 6482 C C . ALA A 1 805 ? -13.205 30.291 23.265 1.00 78.94 805 ALA A C 1
ATOM 6484 O O . ALA A 1 805 ? -12.986 31.409 23.722 1.00 78.94 805 ALA A O 1
ATOM 6485 N N . TYR A 1 806 ? -14.102 30.078 22.296 1.00 77.62 806 TYR A N 1
ATOM 6486 C CA . TYR A 1 806 ? -14.963 31.121 21.723 1.00 77.62 806 TYR A CA 1
ATOM 6487 C C . TYR A 1 806 ? -16.244 31.399 22.532 1.00 77.62 806 TYR A C 1
ATOM 6489 O O . TYR A 1 806 ? -17.021 32.275 22.152 1.00 77.62 806 TYR A O 1
ATOM 6497 N N . THR A 1 807 ? -16.464 30.702 23.653 1.00 77.06 807 THR A N 1
ATOM 6498 C CA . THR A 1 807 ? -17.584 30.980 24.570 1.00 77.06 807 THR A CA 1
ATOM 6499 C C . THR A 1 807 ? -17.427 32.382 25.169 1.00 77.06 807 THR A C 1
ATOM 6501 O O . THR A 1 807 ? -16.385 32.695 25.746 1.00 77.06 807 THR A O 1
ATOM 6504 N N . TYR A 1 808 ? -18.447 33.237 25.055 1.00 74.00 808 TYR A N 1
ATOM 6505 C CA . TYR A 1 808 ? -18.414 34.600 25.593 1.00 74.00 808 TYR A CA 1
ATOM 6506 C C . TYR A 1 808 ? -19.199 34.694 26.907 1.00 74.00 808 TYR A C 1
ATOM 6508 O O . TYR A 1 808 ? -20.277 34.128 27.051 1.00 74.00 808 TYR A O 1
ATOM 6516 N N . SER A 1 809 ? -18.679 35.440 27.887 1.00 53.34 809 SER A N 1
ATOM 6517 C CA . SER A 1 809 ? -19.382 35.702 29.149 1.00 53.34 809 SER A CA 1
ATOM 6518 C C . SER A 1 809 ? -20.272 36.940 29.015 1.00 53.34 809 SER A C 1
ATOM 6520 O O . SER A 1 809 ? -19.758 38.052 28.853 1.00 53.34 809 SER A O 1
ATOM 6522 N N . TYR A 1 810 ? -21.590 36.777 29.111 1.00 49.84 810 TYR A N 1
ATOM 6523 C CA . TYR A 1 810 ? -22.522 37.904 29.126 1.00 49.84 810 TYR A CA 1
ATOM 6524 C C . TYR A 1 810 ? -22.370 38.697 30.437 1.00 49.84 810 TYR A C 1
ATOM 6526 O O . TYR A 1 810 ? -22.578 38.161 31.525 1.00 49.84 810 TYR A O 1
ATOM 6534 N N . LYS A 1 811 ? -21.977 39.974 30.359 1.00 46.66 811 LYS A N 1
ATOM 6535 C CA . LYS A 1 811 ? -21.918 40.876 31.520 1.00 46.66 811 LYS A CA 1
ATOM 6536 C C . LYS A 1 811 ? -23.243 41.633 31.586 1.00 46.66 811 LYS A C 1
ATOM 6538 O O . LYS A 1 811 ? -23.450 42.570 30.820 1.00 46.66 811 LYS A O 1
ATOM 6543 N N . ALA A 1 812 ? -24.147 41.191 32.456 1.00 42.44 812 ALA A N 1
ATOM 6544 C CA . ALA A 1 812 ? -25.385 41.915 32.723 1.00 42.44 812 ALA A CA 1
ATOM 6545 C C . ALA A 1 812 ? -25.044 43.270 33.371 1.00 42.44 812 ALA A C 1
ATOM 6547 O O . ALA A 1 812 ? -24.366 43.297 34.401 1.00 42.44 812 ALA A O 1
ATOM 6548 N N . TYR A 1 813 ? -25.461 44.365 32.734 1.00 35.91 813 TYR A N 1
ATOM 6549 C CA . TYR A 1 813 ? -25.469 45.713 33.308 1.00 35.91 813 TYR A CA 1
ATOM 6550 C C . TYR A 1 813 ? -26.876 46.060 33.773 1.00 35.91 813 TYR A C 1
ATOM 6552 O O . TYR A 1 813 ? -27.825 45.687 33.042 1.00 35.91 813 TYR A O 1
#

Secondary structure (DSSP, 8-state):
------------------------------------HHHHHHHHHHHHHHHHHHHHHHHHHHHHHHHHHHHHHHHHHHHHHHHHHHHH-----SSHHHHHHHHHHHHHHHHHHHHHHHHHHHHHHHHHHHHHHHHHHTGGGTHHHHHHHHHHHHHHHHHHHHHHHHHHHHHHHHHHHHHHHHHTT---------------TTSHHHHHHHHHHHHHHHHHHHHHHHHHHHHHHHHHHHHHHHHHHHHHHHHHHHHHHHHHHHHHHHHHHHHHHHHHHHHHHHHHHHHHHHHHHHHHHHHHHHHHHHHHHHHHHHHHHHHHHHHHHHHHHHHHHHHHHHHHHHHHHHHHHHHHHHHHHHHHHHHHHHHHGGGSSSSS---------SHHHHHHHHHHHHHHHHHHHHHHHHHHHHHHHHHHHHHHHHHHHHHHHHHHHHHHHHHHHHHHHHHHHHHHHHHHHHHHHHHHHHHHHHHHHHHHHHHHHHHHHHHHHHHHHHHHHHHHHHHHHHHHHHHHHHHHHHHHHHHHHHHHHHHHHTT--------------------------------------------------------------SSHHHHHHHHHHHHHHHHHHHHHHHHHHHHHHTTTS----S-TTSPPPHHHHHHHHHHHHHHHHHHHHHHHHHHHHHHHHHHHHHHHHHHHHHHSTT-SHHHHTTTTTS-HHHHHHHHHHHHHHHHHHHHHHH--STTHHHHHHHHHHHHHHHHHHHHHHHHHSSS--GGGTHHHHHHHHHHHHHHHHHHHHHHHHHHHHHHHHT-------

pLDDT: mean 73.57, std 21.71, range [25.06, 96.19]

Radius of gyration: 63.7 Å; chains: 1; bounding box: 151×108×224 Å

Sequence (813 aa):
METDAFDEASVSHDDVDTGYPETESNKVDLLEGSSSSGEVVGELGNAGEFLTRVELDLACSSEKLVNLSVLMMQVATRESDYEAFVSRGERMLGNSFEKAMEFDLLSGILDSEVQEVDKFMSTLQADVISAHEIVSLFKHLGETFVEMEGKLCDSELSLKQSQDQVSEIRMQSAKFQRILASSNRDEHWDNDKGVNFPGDDQFLDTYANMKMQTAEQQRHILRLLEKSLSREMDLEKKLTESRQIEEELKLRLHASEQEAFFLEEEGADIWERWFQADNASEILMGISKELLGRLRIFQFNLNGAVQREAELRRELEHTTEQLKSKEINLHKLESSEVDNVIVGLKEKISNAESRAESAEAKCKLLAETNMELKDELGLLKDGGNISEKVTLLERQLQESDYRLQHAMASAEASEEKQSMLNSTIGDMENLIKDLKLKVLKAETRADSTEEKCIILSESNMELHKEMSFFSSRLESLEASLHQAEEMKIANAKDIAIRKKVITDLVMQLSIERERLHKQISTLTVENHNLLLKLQQMNMHRPVDIGHNGRGNSEEFSLPKHDLTDVTCARESKEEVTELSATGSMLDKNQISVPVGVKLSQRPQRKRAVQRQRQKRQSRITMNKLTRKWRNSHDDRFSLPTLDDSRPIDTQEQEEMIRSFEKTHAQQSRLWRSVFAAMLFCFAVFLLYSIFQQASSPWELRYHAYFMEEVDSWMVISADWLSVLACSFAIIGLLHNSKYHRQWIWYSCLAGIILAIFWLYNMLRLPKFRWDVIWLPFGPLGGAGVCLYVDHLLLESSEEIRKLRAYTYSYKAY

Foldseek 3Di:
DDDDDDDDDDDDDDDDDDDDDDDDDDDDDDDDDDDDPVVVVVLLVVLVVLLVVLVVLLVVLVVVLVVLVVLLVVLVVLLVVLVVVVVVPDDDPDVNVVSLVVSVVSLVVSLVSLVVSLVVLVVSVVSLVVSVVSLVVCPVVPPSSVVSVVSSVVSVVSSVVSNVSSVVSNVSSVVSVVVVVVVPPPPDDDDDDDDDDDDDPPVVVVVVVVVVVVVVVVVVVVVVVVVVVVVVVVVVVVVVVVVVVVVVVVVVVVVVVVVVVVVVVVVVVVVVVVVVVVVVVVVVVVVVVVVVVVVVVVVVVVVVVVVVVVVVVVVVVVVVVVVVVVVVVVVVVVVVVVVVVVVVVVVVVVVVVVVVVVVVVVVVVVVVVVVPPPPPDDDDDDDDDDPPVVVVVVVVVVVVVVVVVVVVVVVVVVVVVVVVVVVVVVVVVVVVVVVVVVVVVVVVVVVVVVVVVVVVVVVVVVVVVVVVVVVVVVVVVVVVVVVVVVVVVVVVVVVVVVVVVVVVVVVVVVVVVVVVVVVVVVVVVVVVVVVVVVVVVVVPDDDDDDDDDDDDDDDDDDDDDDDDDDDDDDDDDDDDDDDDDDDDDDDDDDDDDDDDDDDDDDPVVVVVVVVVVVVVVVVVVVVVVVVVVVVVVCVPPPDPPPDPPDPQALVNLVVVLVVLVVVLVVVLLVVLVVLLVVLVVVLVVLVVVLVCCVVPNLPDPLNVLLVVPDDSVVVSVLSVLLSQLSVLLSCLSNDPDPCSVVSLVVSLVSLQVQLCVVVVSQVVGPDRDPVNNCRSCVSNVSSVVSVVSVVVSVVSVVVSVVSVVPRDDDDDD